Protein AF-0000000073269439 (afdb_homodimer)

Secondary structure (DSSP, 8-state):
-HHHHHHHT----SS---SSS--EEHHHHHHHHHHHHHHHHH-HHHHHHTT-HHHHHHHHHHHHHHHHHTEEETTEEEEEES-HHHHTT--S-GGG--S--PEEEEETTS--HHHHHHHHHHHHHHHHHHTTT-HHHHHHHHHHHHHHHHHHHHS---GGGT-HHHHGGG----SHHHHHHHHHHHHHHH--HHHHHHHHHHHHHTTT---SS-BTTB-HHHHHHHHHHHHHH------B-TTS-B--TT--S-THHHHHHHHHHHHHHHHHB-TTHHHHHHHHHHHHHHHHTTTSS--BTTSSSS--SS-B-TGGGSPSTTS--SHHHHS--S--SS--TTPBP---SSTT------TT-HHHHB--HHHHHHHHHHHHHHHHT-/-HHHHHHHT----SS---SSS--EEHHHHHHHHHHHHHHHHH-HHHHHHTT-HHHHHHHHHHHHHHHHHTEEETTEEEEEES-HHHHTT--S-GGG--S--PEEEEETTS--HHHHHHHHHHHHHHHHHHTTT-HHHHHHHHHHHHHHHHHHHHS---GGGT-HHHHGGG----SHHHHHHHHHHHHHHH--HHHHHHHHHHHHHTTT---SS-BTTB-HHHHHHHHHHHHHH------B-TTS-B--TT--S-THHHHHHHHHHHHHHHHHB-TTHHHHHHHHHHHHHHHHTTTSS--BTTSSSS--SS-B-HHHHSPSTTS--SHHHHS--S--SS--TTPBP---SSTT------TT-HHHHB--HHHHHHHHHHHHHHHHT-

Sequence (772 aa):
MLFHAAVAIAPWRHDQYDAGDFLKVNLPMGISVSFLAWSVLEFPTAFQLTASTNPALDNLRLAATYLMDCHVGERQYVGQIGDPAADHQFWGRPEEQNVSRPAYVWLDSMPASDLLGAVSAALASSHLLFKESDAEFATALLSHARELYAWAKADTGLCGASFPAATKVYASSRYLDKLMYAAAWLFGATGEAAYAADAHAFWNASGGYGDVFPSWDSTHVPAVNLLLQLASQVSVKLTRTPLGLVYPTWSTWGILSYSTNAAFMMALRASYSANDRESVLAFVRNQLNYALGSTGRSFVVGLGVDPPRQPHHAAASCPDLPAECGWAHFSAAGANPQVLTGALVGGPPSGDGSYVDLRSDYKTNEVAITYNAGFAGALAGAITLAMLFHAAVAIAPWRHDQYDAGDFLKVNLPMGISVSFLAWSVLEFPTAFQLTASTNPALDNLRLAATYLMDCHVGERQYVGQIGDPAADHQFWGRPEEQNVSRPAYVWLDSMPASDLLGAVSAALASSHLLFKESDAEFATALLSHARELYAWAKADTGLCGASFPAATKVYASSRYLDKLMYAAAWLFGATGEAAYAADAHAFWNASGGYGDVFPSWDSTHVPAVNLLLQLASQVSVKLTRTPLGLVYPTWSTWGILSYSTNAAFMMALRASYSANDRESVLAFVRNQLNYALGSTGRSFVVGLGVDPPRQPHHAAASCPDLPAECGWAHFSAAGANPQVLTGALVGGPPSGDGSYVDLRSDYKTNEVAITYNAGFAGALAGAITLA

Nearest PDB structures (foldseek):
  8ihx-assembly1_A  TM=5.773E-01  e=1.923E-29  Eisenia fetida
  8ihw-assembly1_A  TM=5.763E-01  e=3.276E-29  Eisenia fetida
  8ihy-assembly1_A  TM=5.773E-01  e=6.150E-29  Eisenia fetida
  1ks8-assembly1_A  TM=5.744E-01  e=7.633E-28  Nasutitermes takasagoensis
  3wc3-assembly1_A  TM=5.528E-01  e=6.928E-28  Eisenia fetida

Radius of gyration: 30.6 Å; Cα contacts (8 Å, |Δi|>4): 1660; chains: 2; bounding box: 52×101×68 Å

Structure (mmCIF, N/CA/C/O backbone):
data_AF-0000000073269439-model_v1
#
loop_
_entity.id
_entity.type
_entity.pdbx_description
1 polymer Endoglucanase
#
loop_
_atom_site.group_PDB
_atom_site.id
_atom_site.type_symbol
_atom_site.label_atom_id
_atom_site.label_alt_id
_atom_site.label_comp_id
_atom_site.label_asym_id
_atom_site.label_entity_id
_atom_site.label_seq_id
_atom_site.pdbx_PDB_ins_code
_atom_site.Cartn_x
_atom_site.Cartn_y
_atom_site.Cartn_z
_atom_site.occupancy
_atom_site.B_iso_or_equiv
_atom_site.auth_seq_id
_atom_site.auth_comp_id
_atom_site.auth_asym_id
_atom_site.auth_atom_id
_atom_site.pdbx_PDB_model_num
ATOM 1 N N . MET A 1 1 ? 8.352 10.289 29.031 1 44.5 1 MET A N 1
ATOM 2 C CA . MET A 1 1 ? 8.562 11.539 28.312 1 44.5 1 MET A CA 1
ATOM 3 C C . MET A 1 1 ? 7.645 11.633 27.094 1 44.5 1 MET A C 1
ATOM 5 O O . MET A 1 1 ? 6.98 12.648 26.891 1 44.5 1 MET A O 1
ATOM 9 N N . LEU A 1 2 ? 7.539 10.516 26.406 1 44.38 2 LEU A N 1
ATOM 10 C CA . LEU A 1 2 ? 6.625 10.531 25.266 1 44.38 2 LEU A CA 1
ATOM 11 C C . LEU A 1 2 ? 5.191 10.773 25.719 1 44.38 2 LEU A C 1
ATOM 13 O O . LEU A 1 2 ? 4.457 11.547 25.094 1 44.38 2 LEU A O 1
ATOM 17 N N . PHE A 1 3 ? 4.957 10.18 26.812 1 43.38 3 PHE A N 1
ATOM 18 C CA . PHE A 1 3 ? 3.6 10.289 27.328 1 43.38 3 PHE A CA 1
ATOM 19 C C . PHE A 1 3 ? 3.324 11.703 27.828 1 43.38 3 PHE A C 1
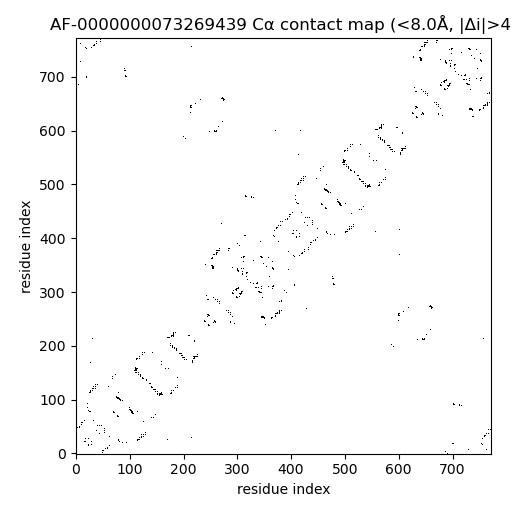ATOM 21 O O . PHE A 1 3 ? 2.266 12.273 27.547 1 43.38 3 PHE A O 1
ATOM 28 N N . HIS A 1 4 ? 4.191 12.305 28.5 1 44.84 4 HIS A N 1
ATOM 29 C CA . HIS A 1 4 ? 4.008 13.656 29.016 1 44.84 4 HIS A CA 1
ATOM 30 C C . HIS A 1 4 ? 3.883 14.672 27.891 1 44.84 4 HIS A C 1
ATOM 32 O O . HIS A 1 4 ? 3.078 15.602 27.984 1 44.84 4 HIS A O 1
ATOM 38 N N . ALA A 1 5 ? 4.582 14.438 26.875 1 45.59 5 ALA A N 1
ATOM 39 C CA . ALA A 1 5 ? 4.508 15.336 25.734 1 45.59 5 ALA A CA 1
ATOM 40 C C . ALA A 1 5 ? 3.158 15.234 25.031 1 45.59 5 ALA A C 1
ATOM 42 O O . ALA A 1 5 ? 2.592 16.234 24.609 1 45.59 5 ALA A O 1
ATOM 43 N N . ALA A 1 6 ? 2.744 14.008 24.969 1 46.25 6 ALA A N 1
ATOM 44 C CA . ALA A 1 6 ? 1.466 13.781 24.297 1 46.25 6 ALA A CA 1
ATOM 45 C C . ALA A 1 6 ? 0.323 14.453 25.047 1 46.25 6 ALA A C 1
ATOM 47 O O . ALA A 1 6 ? -0.62 14.961 24.438 1 46.25 6 ALA A O 1
ATOM 48 N N . VAL A 1 7 ? 0.451 14.539 26.312 1 39.41 7 VAL A N 1
ATOM 49 C CA . VAL A 1 7 ? -0.586 15.117 27.156 1 39.41 7 VAL A CA 1
ATOM 50 C C . VAL A 1 7 ? -0.636 16.641 26.953 1 39.41 7 VAL A C 1
ATOM 52 O O . VAL A 1 7 ? -1.709 17.234 27 1 39.41 7 VAL A O 1
ATOM 55 N N . ALA A 1 8 ? 0.422 17.156 26.641 1 43.03 8 ALA A N 1
ATOM 56 C CA . ALA A 1 8 ? 0.528 18.609 26.547 1 43.03 8 ALA A CA 1
ATOM 57 C C . ALA A 1 8 ? 0.096 19.109 25.172 1 43.03 8 ALA A C 1
ATOM 59 O O . ALA A 1 8 ? -0.07 20.312 24.969 1 43.03 8 ALA A O 1
ATOM 60 N N . ILE A 1 9 ? -0.005 18.203 24.234 1 45.28 9 ILE A N 1
ATOM 61 C CA . ILE A 1 9 ? -0.19 18.594 22.844 1 45.28 9 ILE A CA 1
ATOM 62 C C . ILE A 1 9 ? -1.552 19.25 22.672 1 45.28 9 ILE A C 1
ATOM 64 O O . ILE A 1 9 ? -1.754 20.031 21.734 1 45.28 9 ILE A O 1
ATOM 68 N N . ALA A 1 10 ? -2.631 18.812 23.281 1 43.56 10 ALA A N 1
ATOM 69 C CA . ALA A 1 10 ? -3.936 19.172 22.719 1 43.56 10 ALA A CA 1
ATOM 70 C C . ALA A 1 10 ? -4.188 20.672 22.844 1 43.56 10 ALA A C 1
ATOM 72 O O . ALA A 1 10 ? -5.246 21.172 22.453 1 43.56 10 ALA A O 1
ATOM 73 N N . PRO A 1 11 ? -3.611 21.438 23.781 1 41.06 11 PRO A N 1
ATOM 74 C CA . PRO A 1 11 ? -4.414 22.656 23.859 1 41.06 11 PRO A CA 1
ATOM 75 C C . PRO A 1 11 ? -4.145 23.625 22.719 1 41.06 11 PRO A C 1
ATOM 77 O O . PRO A 1 11 ? -3.17 24.375 22.766 1 41.06 11 PRO A O 1
ATOM 80 N N . TRP A 1 12 ? -4.25 23.172 21.422 1 46.75 12 TRP A N 1
ATOM 81 C CA . TRP A 1 12 ? -4.406 24.266 20.484 1 46.75 12 TRP A CA 1
ATOM 82 C C . TRP A 1 12 ? -5.348 25.328 21.031 1 46.75 12 TRP A C 1
ATOM 84 O O . TRP A 1 12 ? -6.562 25.125 21.094 1 46.75 12 TRP A O 1
ATOM 94 N N . ARG A 1 13 ? -5.016 25.891 22.156 1 42.78 13 ARG A N 1
ATOM 95 C CA . ARG A 1 13 ? -5.906 26.828 22.812 1 42.78 13 ARG A CA 1
ATOM 96 C C . ARG A 1 13 ? -6.496 27.828 21.812 1 42.78 13 ARG A C 1
ATOM 98 O O . ARG A 1 13 ? -6.039 27.906 20.672 1 42.78 13 ARG A O 1
ATOM 105 N N . HIS A 1 14 ? -7.348 28.75 22.375 1 43.06 14 HIS A N 1
ATOM 106 C CA . HIS A 1 14 ? -8.43 29.578 21.844 1 43.06 14 HIS A CA 1
ATOM 107 C C . HIS A 1 14 ? -7.977 30.375 20.625 1 43.06 14 HIS A C 1
ATOM 109 O O . HIS A 1 14 ? -8.742 30.547 19.672 1 43.06 14 HIS A O 1
ATOM 115 N N . ASP A 1 15 ? -7.043 31.266 20.688 1 46.16 15 ASP A N 1
ATOM 116 C CA . ASP A 1 15 ? -7.004 32.188 19.547 1 46.16 15 ASP A CA 1
ATOM 117 C C . ASP A 1 15 ? -6.273 31.547 18.375 1 46.16 15 ASP A C 1
ATOM 119 O O . ASP A 1 15 ? -5.09 31.203 18.469 1 46.16 15 ASP A O 1
ATOM 123 N N . GLN A 1 16 ? -6.945 30.562 17.625 1 48.19 16 GLN A N 1
ATOM 124 C CA . GLN A 1 16 ? -6.582 29.781 16.453 1 48.19 16 GLN A CA 1
ATOM 125 C C . GLN A 1 16 ? -5.582 30.531 15.57 1 48.19 16 GLN A C 1
ATOM 127 O O . GLN A 1 16 ? -5.805 30.703 14.375 1 48.19 16 GLN A O 1
ATOM 132 N N . TYR A 1 17 ? -4.711 31.203 16.188 1 50.16 17 TYR A N 1
ATOM 133 C CA . TYR A 1 17 ? -3.691 31.844 15.359 1 50.16 17 TYR A CA 1
ATOM 134 C C . TYR A 1 17 ? -2.588 30.859 14.992 1 50.16 17 TYR A C 1
ATOM 136 O O . TYR A 1 17 ? -2.355 29.875 15.711 1 50.16 17 TYR A O 1
ATOM 144 N N . ASP A 1 18 ? -2.154 30.766 13.703 1 50.06 18 ASP A N 1
ATOM 145 C CA . ASP A 1 18 ? -1.239 29.875 13.008 1 50.06 18 ASP A CA 1
ATOM 146 C C . ASP A 1 18 ? 0.07 29.719 13.773 1 50.06 18 ASP A C 1
ATOM 148 O O . ASP A 1 18 ? 0.629 28.625 13.844 1 50.06 18 ASP A O 1
ATOM 152 N N . ALA A 1 19 ? 0.72 30.844 14.148 1 57.44 19 ALA A N 1
ATOM 153 C CA . ALA A 1 19 ? 2.096 30.875 14.633 1 57.44 19 ALA A CA 1
ATOM 154 C C . ALA A 1 19 ? 2.299 32.031 15.609 1 57.44 19 ALA A C 1
ATOM 156 O O . ALA A 1 19 ? 1.436 32.312 16.453 1 57.44 19 ALA A O 1
ATOM 157 N N . GLY A 1 20 ? 3.443 32.562 15.539 1 59.78 20 GLY A N 1
ATOM 158 C CA . GLY A 1 20 ? 3.885 33.719 16.312 1 59.78 20 GLY A CA 1
ATOM 159 C C . GLY A 1 20 ? 3.135 34.969 15.969 1 59.78 20 GLY A C 1
ATOM 160 O O . GLY A 1 20 ? 3.285 36 16.656 1 59.78 20 GLY A O 1
ATOM 161 N N . ASP A 1 21 ? 2.178 34.875 14.883 1 70.56 21 ASP A N 1
ATOM 162 C CA . ASP A 1 21 ? 1.457 36.062 14.438 1 70.56 21 ASP A CA 1
ATOM 163 C C . ASP A 1 21 ? -0.054 35.875 14.531 1 70.56 21 ASP A C 1
ATOM 165 O O . ASP A 1 21 ? -0.522 34.969 15.258 1 70.56 21 ASP A O 1
ATOM 169 N N . PHE A 1 22 ? -0.827 36.844 13.898 1 78.56 22 PHE A N 1
ATOM 170 C CA . PHE A 1 22 ? -2.273 36.875 14.086 1 78.56 22 PHE A CA 1
ATOM 171 C C . PHE A 1 22 ? -2.996 36.5 12.797 1 78.56 22 PHE A C 1
ATOM 173 O O . PHE A 1 22 ? -4.203 36.719 12.672 1 78.56 22 PHE A O 1
ATOM 180 N N . LEU A 1 23 ? -2.219 36 11.867 1 84.38 23 LEU A N 1
ATOM 181 C CA . LEU A 1 23 ? -2.811 35.625 10.586 1 84.38 23 LEU A CA 1
ATOM 182 C C . LEU A 1 23 ? -3.629 34.344 10.719 1 84.38 23 LEU A C 1
ATOM 184 O O . LEU A 1 23 ? -3.277 33.438 11.492 1 84.38 23 LEU A O 1
ATOM 188 N N . LYS A 1 24 ? -4.773 34.344 10.047 1 88.06 24 LYS A N 1
ATOM 189 C CA . LYS A 1 24 ? -5.496 33.094 9.82 1 88.06 24 LYS A CA 1
ATOM 190 C C . LYS A 1 24 ? -5.344 32.625 8.375 1 88.06 24 LYS A C 1
ATOM 192 O O . LYS A 1 24 ? -5.98 33.156 7.469 1 88.06 24 LYS A O 1
ATOM 197 N N . VAL A 1 25 ? -4.504 31.672 8.203 1 92.88 25 VAL A N 1
ATOM 198 C CA . VAL A 1 25 ? -4.211 31.141 6.871 1 92.88 25 VAL A CA 1
ATOM 199 C C . VAL A 1 25 ? -4.762 29.719 6.734 1 92.88 25 VAL A C 1
ATOM 201 O O . VAL A 1 25 ? -4.254 28.797 7.363 1 92.88 25 VAL A O 1
ATOM 204 N N . ASN A 1 26 ? -5.715 29.594 5.832 1 94.88 26 ASN A N 1
ATOM 205 C CA . ASN A 1 26 ? -6.523 28.391 5.871 1 94.88 26 ASN A CA 1
ATOM 206 C C . ASN A 1 26 ? -5.816 27.219 5.195 1 94.88 26 ASN A C 1
ATOM 208 O O . ASN A 1 26 ? -6.16 26.047 5.434 1 94.88 26 ASN A O 1
ATOM 212 N N . LEU A 1 27 ? -4.848 27.438 4.277 1 95.62 27 LEU A N 1
ATOM 213 C CA . LEU A 1 27 ? -4.129 26.328 3.643 1 95.62 27 LEU A CA 1
ATOM 214 C C . LEU A 1 27 ? -3.361 25.516 4.68 1 95.62 27 LEU A C 1
ATOM 216 O O . LEU A 1 27 ? -3.65 24.328 4.883 1 95.62 27 LEU A O 1
ATOM 220 N N . PRO A 1 28 ? -2.428 26.078 5.391 1 92.88 28 PRO A N 1
ATOM 221 C CA . PRO A 1 28 ? -1.743 25.297 6.414 1 92.88 28 PRO A CA 1
ATOM 222 C C . PRO A 1 28 ? -2.68 24.844 7.531 1 92.88 28 PRO A C 1
ATOM 224 O O . PRO A 1 28 ? -2.484 23.766 8.109 1 92.88 28 PRO A O 1
ATOM 227 N N . MET A 1 29 ? -3.701 25.641 7.859 1 90.56 29 MET A N 1
ATOM 228 C CA . MET A 1 29 ? -4.664 25.234 8.875 1 90.56 29 MET A CA 1
ATOM 229 C C . MET A 1 29 ? -5.395 23.953 8.453 1 90.56 29 MET A C 1
ATOM 231 O O . MET A 1 29 ? -5.586 23.047 9.266 1 90.56 29 MET A O 1
ATOM 235 N N . GLY A 1 30 ? -5.828 23.969 7.199 1 94.69 30 GLY A N 1
ATOM 236 C CA . GLY A 1 30 ? -6.496 22.781 6.695 1 94.69 30 GLY A CA 1
ATOM 237 C C . GLY A 1 30 ? -5.668 21.516 6.844 1 94.69 30 GLY A C 1
ATOM 238 O O . GLY A 1 30 ? -6.168 20.5 7.309 1 94.69 30 GLY A O 1
ATOM 239 N N . ILE A 1 31 ? -4.398 21.578 6.453 1 93.38 31 ILE A N 1
ATOM 240 C CA . ILE A 1 31 ? -3.512 20.422 6.539 1 93.38 31 ILE A CA 1
ATOM 241 C C . ILE A 1 31 ? -3.32 20.016 8 1 93.38 31 ILE A C 1
ATOM 243 O O . ILE A 1 31 ? -3.385 18.844 8.344 1 93.38 31 ILE A O 1
ATOM 247 N N . SER A 1 32 ? -3.158 20.969 8.898 1 90.25 32 SER A N 1
ATOM 248 C CA . SER A 1 32 ? -2.947 20.703 10.312 1 90.25 32 SER A CA 1
ATOM 249 C C . SER A 1 32 ? -4.172 20.047 10.945 1 90.25 32 SER A C 1
ATOM 251 O O . SER A 1 32 ? -4.043 19.109 11.734 1 90.25 32 SER A O 1
ATOM 253 N N . VAL A 1 33 ? -5.309 20.609 10.586 1 91.69 33 VAL A N 1
ATOM 254 C CA . VAL A 1 33 ? -6.555 20.047 11.094 1 91.69 33 VAL A CA 1
ATOM 255 C C . VAL A 1 33 ? -6.684 18.594 10.633 1 91.69 33 VAL A C 1
ATOM 257 O O . VAL A 1 33 ? -7.066 17.719 11.422 1 91.69 33 VAL A O 1
ATOM 260 N N . SER A 1 34 ? -6.375 18.328 9.398 1 95.19 34 SER A N 1
ATOM 261 C CA . SER A 1 34 ? -6.469 16.969 8.883 1 95.19 34 SER A CA 1
ATOM 262 C C . SER A 1 34 ? -5.488 16.031 9.586 1 95.19 34 SER A C 1
ATOM 264 O O . SER A 1 34 ? -5.797 14.867 9.836 1 95.19 34 SER A O 1
ATOM 266 N N . PHE A 1 35 ? -4.273 16.453 9.875 1 91.75 35 PHE A N 1
ATOM 267 C CA . PHE A 1 35 ? -3.293 15.641 10.586 1 91.75 35 PHE A CA 1
ATOM 268 C C . PHE A 1 35 ? -3.775 15.312 11.992 1 91.75 35 PHE A C 1
ATOM 270 O O . PHE A 1 35 ? -3.656 14.172 12.445 1 91.75 35 PHE A O 1
ATOM 277 N N . LEU A 1 36 ? -4.332 16.328 12.656 1 88.88 36 LEU A N 1
ATOM 278 C CA . LEU A 1 36 ? -4.836 16.094 14.008 1 88.88 36 LEU A CA 1
ATOM 279 C C . LEU A 1 36 ? -6.012 15.125 13.984 1 88.88 36 LEU A C 1
ATOM 281 O O . LEU A 1 36 ? -6.078 14.195 14.797 1 88.88 36 LEU A O 1
ATOM 285 N N . ALA A 1 37 ? -6.91 15.375 13.078 1 93.12 37 ALA A N 1
ATOM 286 C CA . ALA A 1 37 ? -8.047 14.461 12.945 1 93.12 37 ALA A CA 1
ATOM 287 C C . ALA A 1 37 ? -7.574 13.031 12.672 1 93.12 37 ALA A C 1
ATOM 289 O O . ALA A 1 37 ? -8.07 12.086 13.281 1 93.12 37 ALA A O 1
ATOM 290 N N . TRP A 1 38 ? -6.617 12.938 11.75 1 91.88 38 TRP A N 1
ATOM 291 C CA . TRP A 1 38 ? -6.07 11.625 11.391 1 91.88 38 TRP A CA 1
ATOM 292 C C . TRP A 1 38 ? -5.457 10.945 12.609 1 91.88 38 TRP A C 1
ATOM 294 O O . TRP A 1 38 ? -5.641 9.742 12.82 1 91.88 38 TRP A O 1
ATOM 304 N N . SER A 1 39 ? -4.785 11.672 13.43 1 88.81 39 SER A N 1
ATOM 305 C CA . SER A 1 39 ? -4.148 11.133 14.633 1 88.81 39 SER A CA 1
ATOM 306 C C . SER A 1 39 ? -5.18 10.586 15.609 1 88.81 39 SER A C 1
ATOM 308 O O . SER A 1 39 ? -4.988 9.508 16.188 1 88.81 39 SER A O 1
ATOM 310 N N . VAL A 1 40 ? -6.234 11.328 15.789 1 88.44 40 VAL A N 1
ATOM 311 C CA . VAL A 1 40 ? -7.273 10.914 16.719 1 88.44 40 VAL A CA 1
ATOM 312 C C . VAL A 1 40 ? -7.98 9.664 16.188 1 88.44 40 VAL A C 1
ATOM 314 O O . VAL A 1 40 ? -8.305 8.758 16.938 1 88.44 40 VAL A O 1
ATOM 317 N N . LEU A 1 41 ? -8.18 9.656 14.891 1 88.44 41 LEU A N 1
ATOM 318 C CA . LEU A 1 41 ? -8.844 8.523 14.258 1 88.44 41 LEU A CA 1
ATOM 319 C C . LEU A 1 41 ? -7.996 7.262 14.383 1 88.44 41 LEU A C 1
ATOM 321 O O . LEU A 1 41 ? -8.516 6.18 14.664 1 88.44 41 LEU A O 1
ATOM 325 N N . GLU A 1 42 ? -6.699 7.336 14.164 1 83.31 42 GLU A N 1
ATOM 326 C CA . GLU A 1 42 ? -5.832 6.172 14.016 1 83.31 42 GLU A CA 1
ATOM 327 C C . GLU A 1 42 ? -5.289 5.715 15.359 1 83.31 42 GLU A C 1
ATOM 329 O O . GLU A 1 42 ? -5.043 4.523 15.57 1 83.31 42 GLU A O 1
ATOM 334 N N . PHE A 1 43 ? -5.113 6.645 16.297 1 83.38 43 PHE A N 1
ATOM 335 C CA . PHE A 1 43 ? -4.484 6.32 17.578 1 83.38 43 PHE A CA 1
ATOM 336 C C . PHE A 1 43 ? -5.348 6.781 18.734 1 83.38 43 PHE A C 1
ATOM 338 O O . PHE A 1 43 ? -4.863 7.465 19.641 1 83.38 43 PHE A O 1
ATOM 345 N N . PRO A 1 44 ? -6.617 6.336 18.828 1 82.56 44 PRO A N 1
ATOM 346 C CA . PRO A 1 44 ? -7.523 6.801 19.875 1 82.56 44 PRO A CA 1
ATOM 347 C C . PRO A 1 44 ? -7.051 6.414 21.266 1 82.56 44 PRO A C 1
ATOM 349 O O . PRO A 1 44 ? -7.289 7.148 22.234 1 82.56 44 PRO A O 1
ATOM 352 N N . THR A 1 45 ? -6.367 5.324 21.391 1 78.75 45 THR A N 1
ATOM 353 C CA . THR A 1 45 ? -5.914 4.844 22.688 1 78.75 45 THR A CA 1
ATOM 354 C C . THR A 1 45 ? -4.938 5.832 23.312 1 78.75 45 THR A C 1
ATOM 356 O O . THR A 1 45 ? -4.984 6.078 24.531 1 78.75 45 THR A O 1
ATOM 359 N N . ALA A 1 46 ? -4.059 6.375 22.5 1 78.94 46 ALA A N 1
ATOM 360 C CA . ALA A 1 46 ? -3.09 7.348 23 1 78.94 46 ALA A CA 1
ATOM 361 C C . ALA A 1 46 ? -3.791 8.586 23.547 1 78.94 46 ALA A C 1
ATOM 363 O O . ALA A 1 46 ? -3.402 9.117 24.594 1 78.94 46 ALA A O 1
ATOM 364 N N . PHE A 1 47 ? -4.82 9.094 22.906 1 81.81 47 PHE A N 1
ATOM 365 C CA . PHE A 1 47 ? -5.555 10.281 23.328 1 81.81 47 PHE A CA 1
ATOM 366 C C . PHE A 1 47 ? -6.359 9.992 24.594 1 81.81 47 PHE A C 1
ATOM 368 O O . PHE A 1 47 ? -6.488 10.852 25.469 1 81.81 47 PHE A O 1
ATOM 375 N N . GLN A 1 48 ? -6.801 8.758 24.734 1 81 48 GLN A N 1
ATOM 376 C CA . GLN A 1 48 ? -7.52 8.352 25.938 1 81 48 GLN A CA 1
ATOM 377 C C . GLN A 1 48 ? -6.582 8.273 27.125 1 81 48 GLN A C 1
ATOM 379 O O . GLN A 1 48 ? -6.895 8.789 28.203 1 81 48 GLN A O 1
ATOM 384 N N . LEU A 1 49 ? -5.477 7.629 26.891 1 74.12 49 LEU A N 1
ATOM 385 C CA . LEU A 1 49 ? -4.508 7.422 27.969 1 74.12 49 LEU A CA 1
ATOM 386 C C . LEU A 1 49 ? -3.998 8.75 28.5 1 74.12 49 LEU A C 1
ATOM 388 O O . LEU A 1 49 ? -3.662 8.859 29.688 1 74.12 49 LEU A O 1
ATOM 392 N N . THR A 1 50 ? -4.023 9.828 27.672 1 77.06 50 THR A N 1
ATOM 393 C CA . THR A 1 50 ? -3.488 11.125 28.062 1 77.06 50 THR A CA 1
ATOM 394 C C . THR A 1 50 ? -4.617 12.109 28.359 1 77.06 50 THR A C 1
ATOM 396 O O . THR A 1 50 ? -4.383 13.312 28.516 1 77.06 50 THR A O 1
ATOM 399 N N . ALA A 1 51 ? -5.828 11.664 28.391 1 80.38 51 ALA A N 1
ATOM 400 C CA . ALA A 1 51 ? -7.012 12.477 28.656 1 80.38 51 ALA A CA 1
ATOM 401 C C . ALA A 1 51 ? -7.098 13.648 27.688 1 80.38 51 ALA A C 1
ATOM 403 O O . ALA A 1 51 ? -7.484 14.758 28.078 1 80.38 51 ALA A O 1
ATOM 404 N N . SER A 1 52 ? -6.656 13.312 26.406 1 82.56 52 SER A N 1
ATOM 405 C CA . SER A 1 52 ? -6.582 14.398 25.422 1 82.56 52 SER A CA 1
ATOM 406 C C . SER A 1 52 ? -7.652 14.242 24.359 1 82.56 52 SER A C 1
ATOM 408 O O . SER A 1 52 ? -7.703 15.031 23.406 1 82.56 52 SER A O 1
ATOM 410 N N . THR A 1 53 ? -8.516 13.234 24.547 1 85.94 53 THR A N 1
ATOM 411 C CA . THR A 1 53 ? -9.531 13.008 23.531 1 85.94 53 THR A CA 1
ATOM 412 C C . THR A 1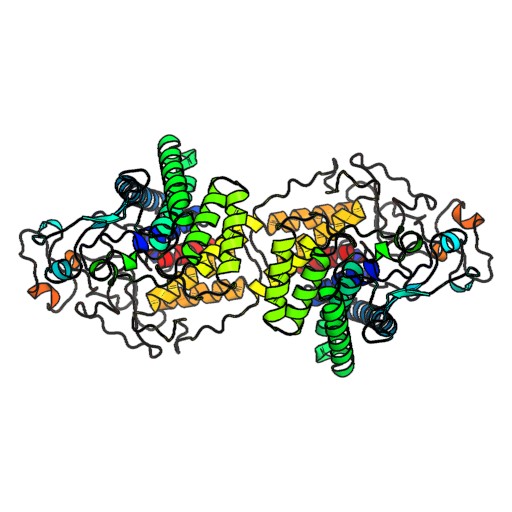 53 ? -10.453 14.219 23.406 1 85.94 53 THR A C 1
ATOM 414 O O . THR A 1 53 ? -10.602 14.766 22.312 1 85.94 53 THR A O 1
ATOM 417 N N . ASN A 1 54 ? -11.016 14.719 24.547 1 85.94 54 ASN A N 1
ATOM 418 C CA . ASN A 1 54 ? -11.992 15.805 24.5 1 85.94 54 ASN A CA 1
ATOM 419 C C . ASN A 1 54 ? -11.344 17.125 24.078 1 85.94 54 ASN A C 1
ATOM 421 O O . ASN A 1 54 ? -11.867 17.844 23.219 1 85.94 54 ASN A O 1
ATOM 425 N N . PRO A 1 55 ? -10.172 17.453 24.594 1 83.19 55 PRO A N 1
ATOM 426 C CA . PRO A 1 55 ? -9.492 18.656 24.109 1 83.19 55 PRO A CA 1
ATOM 427 C C . PRO A 1 55 ? -9.227 18.625 22.609 1 83.19 55 PRO A C 1
ATOM 429 O O . PRO A 1 55 ? -9.383 19.641 21.938 1 83.19 55 PRO A O 1
ATOM 432 N N . ALA A 1 56 ? -8.828 17.484 22.078 1 85.94 56 ALA A N 1
ATOM 433 C CA . ALA A 1 56 ? -8.555 17.359 20.656 1 85.94 56 ALA A CA 1
ATOM 434 C C . ALA A 1 56 ? -9.836 17.547 19.844 1 85.94 56 ALA A C 1
ATOM 436 O O . ALA A 1 56 ? -9.836 18.266 18.828 1 85.94 56 ALA A O 1
ATOM 437 N N . LEU A 1 57 ? -10.914 16.969 20.297 1 90.44 57 LEU A N 1
ATOM 438 C CA . LEU A 1 57 ? -12.188 17.047 19.578 1 90.44 57 LEU A CA 1
ATOM 439 C C . LEU A 1 57 ? -12.734 18.469 19.625 1 90.44 57 LEU A C 1
ATOM 441 O O . LEU A 1 57 ? -13.312 18.953 18.656 1 90.44 57 LEU A O 1
ATOM 445 N N . ASP A 1 58 ? -12.578 19.109 20.75 1 87.88 58 ASP A N 1
ATOM 446 C CA . ASP A 1 58 ? -13.016 20.5 20.891 1 87.88 58 ASP A CA 1
ATOM 447 C C . ASP A 1 58 ? -12.258 21.406 19.922 1 87.88 58 ASP A C 1
ATOM 449 O O . ASP A 1 58 ? -12.852 22.266 19.281 1 87.88 58 ASP A O 1
ATOM 453 N N . ASN A 1 59 ? -10.953 21.188 19.875 1 86.69 59 ASN A N 1
ATOM 454 C CA . ASN A 1 59 ? -10.125 21.969 18.969 1 86.69 59 ASN A CA 1
ATOM 455 C C . ASN A 1 59 ? -10.508 21.734 17.516 1 86.69 59 ASN A C 1
ATOM 457 O O . ASN A 1 59 ? -10.578 22.672 16.719 1 86.69 59 ASN A O 1
ATOM 461 N N . LEU A 1 60 ? -10.727 20.5 17.203 1 91.06 60 LEU A N 1
ATOM 462 C CA . LEU A 1 60 ? -11.094 20.141 15.844 1 91.06 60 LEU A CA 1
ATOM 463 C C . LEU A 1 60 ? -12.453 20.719 15.477 1 91.06 60 LEU A C 1
ATOM 465 O O . LEU A 1 60 ? -12.648 21.203 14.359 1 91.06 60 LEU A O 1
ATOM 469 N N . ARG A 1 61 ? -13.406 20.703 16.422 1 92.88 61 ARG A N 1
ATOM 470 C CA . ARG A 1 61 ? -14.719 21.266 16.172 1 92.88 61 ARG A CA 1
ATOM 471 C C . ARG A 1 61 ? -14.625 22.766 15.906 1 92.88 61 ARG A C 1
ATOM 473 O O . ARG A 1 61 ? -15.242 23.281 14.969 1 92.88 61 ARG A O 1
ATOM 480 N N . LEU A 1 62 ? -13.852 23.422 16.703 1 89.5 62 LEU A N 1
ATOM 481 C CA . LEU A 1 62 ? -13.68 24.859 16.547 1 89.5 62 LEU A CA 1
ATOM 482 C C . LEU A 1 62 ? -13.055 25.203 15.195 1 89.5 62 LEU A C 1
ATOM 484 O O . LEU A 1 62 ? -13.547 26.078 14.484 1 89.5 62 LEU A O 1
ATOM 488 N N . ALA A 1 63 ? -11.961 24.531 14.883 1 91.88 63 ALA A N 1
ATOM 489 C CA . ALA A 1 63 ? -11.25 24.797 13.633 1 91.88 63 ALA A CA 1
ATOM 490 C C . ALA A 1 63 ? -12.117 24.469 12.422 1 91.88 63 ALA A C 1
ATOM 492 O O . ALA A 1 63 ? -12.164 25.219 11.453 1 91.88 63 ALA A O 1
ATOM 493 N N . ALA A 1 64 ? -12.773 23.312 12.469 1 94.94 64 ALA A N 1
ATOM 494 C CA . ALA A 1 64 ? -13.617 22.891 11.352 1 94.94 64 ALA A CA 1
ATOM 495 C C . ALA A 1 64 ? -14.797 23.828 11.164 1 94.94 64 ALA A C 1
ATOM 497 O O . ALA A 1 64 ? -15.203 24.125 10.039 1 94.94 64 ALA A O 1
ATOM 498 N N . THR A 1 65 ? -15.391 24.297 12.297 1 95.06 65 THR A N 1
ATOM 499 C CA . THR A 1 65 ? -16.469 25.266 12.219 1 95.06 65 THR A CA 1
ATOM 500 C C . THR A 1 65 ? -16 26.547 11.539 1 95.06 65 THR A C 1
ATOM 502 O O . THR A 1 65 ? -16.688 27.078 10.656 1 95.06 65 THR A O 1
ATOM 505 N N . TYR A 1 66 ? -14.852 27 11.93 1 93.19 66 TYR A N 1
ATOM 506 C CA . TYR A 1 66 ? -14.289 28.188 11.312 1 93.19 66 TYR A CA 1
ATOM 507 C C . TYR A 1 66 ? -14.094 28 9.812 1 93.19 66 TYR A C 1
ATOM 509 O O . TYR A 1 66 ? -14.461 28.859 9.016 1 93.19 66 TYR A O 1
ATOM 517 N N . LEU A 1 67 ? -13.523 26.875 9.422 1 96.56 67 LEU A N 1
ATOM 518 C CA . LEU A 1 67 ? -13.273 26.594 8.008 1 96.56 67 LEU A CA 1
ATOM 519 C C . LEU A 1 67 ? -14.586 26.531 7.227 1 96.56 67 LEU A C 1
ATOM 521 O O . LEU A 1 67 ? -14.641 26.969 6.074 1 96.56 67 LEU A O 1
ATOM 525 N N . MET A 1 68 ? -15.641 26 7.816 1 97.25 68 MET A N 1
ATOM 526 C CA . MET A 1 68 ? -16.953 25.969 7.18 1 97.25 68 MET A CA 1
ATOM 527 C C . MET A 1 68 ? -17.516 27.375 7.051 1 97.25 68 MET A C 1
ATOM 529 O O . MET A 1 68 ? -18.094 27.734 6.016 1 97.25 68 MET A O 1
ATOM 533 N N . ASP A 1 69 ? -17.328 28.156 8.125 1 95.81 69 ASP A N 1
ATOM 534 C CA . ASP A 1 69 ? -17.844 29.531 8.117 1 95.81 69 ASP A CA 1
ATOM 535 C C . ASP A 1 69 ? -17.203 30.359 7.012 1 95.81 69 ASP A C 1
ATOM 537 O O . ASP A 1 69 ? -17.797 31.297 6.504 1 95.81 69 ASP A O 1
ATOM 541 N N . CYS A 1 70 ? -16.016 29.969 6.621 1 97.19 70 CYS A N 1
ATOM 542 C CA . CYS A 1 70 ? -15.289 30.672 5.578 1 97.19 70 CYS A CA 1
ATOM 543 C C . CYS A 1 70 ? -15.836 30.328 4.199 1 97.19 70 CYS A C 1
ATOM 545 O O . CYS A 1 70 ? -15.539 31.016 3.217 1 97.19 70 CYS A O 1
ATOM 547 N N . HIS A 1 71 ? -16.562 29.219 4.047 1 98.12 71 HIS A N 1
ATOM 548 C CA . HIS A 1 71 ? -17.234 28.844 2.809 1 98.12 71 HIS A CA 1
ATOM 549 C C . HIS A 1 71 ? -18.562 29.562 2.66 1 98.12 71 HIS A C 1
ATOM 551 O O . HIS A 1 71 ? -19.625 29 2.912 1 98.12 71 HIS A O 1
ATOM 557 N N . VAL A 1 72 ? -18.562 30.797 2.145 1 96.44 72 VAL A N 1
ATOM 558 C CA . VAL A 1 72 ? -19.656 31.734 2.27 1 96.44 72 VAL A CA 1
ATOM 559 C C . VAL A 1 72 ? -20.562 31.641 1.042 1 96.44 72 VAL A C 1
ATOM 561 O O . VAL A 1 72 ? -21.594 32.312 0.971 1 96.44 72 VAL A O 1
ATOM 564 N N . GLY A 1 73 ? -20.234 30.859 0.079 1 94.44 73 GLY A N 1
ATOM 565 C CA . GLY A 1 73 ? -21 30.594 -1.131 1 94.44 73 GLY A CA 1
ATOM 566 C C . GLY A 1 73 ? -20.484 29.375 -1.894 1 94.44 73 GLY A C 1
ATOM 567 O O . GLY A 1 73 ? -19.406 28.844 -1.577 1 94.44 73 GLY A O 1
ATOM 568 N N . GLU A 1 74 ? -21.172 28.984 -2.918 1 92.69 74 GLU A N 1
ATOM 569 C CA . GLU A 1 74 ? -20.797 27.781 -3.67 1 92.69 74 GLU A CA 1
ATOM 570 C C . GLU A 1 74 ? -19.375 27.891 -4.207 1 92.69 74 GLU A C 1
ATOM 572 O O . GLU A 1 74 ? -18.609 26.922 -4.113 1 92.69 74 GLU A O 1
ATOM 577 N N . ARG A 1 75 ? -19.047 28.969 -4.746 1 96.38 75 ARG A N 1
ATOM 578 C CA . ARG A 1 75 ? -17.703 29.219 -5.242 1 96.38 75 ARG A CA 1
ATOM 579 C C . ARG A 1 75 ? -17.141 30.531 -4.707 1 96.38 75 ARG A C 1
ATOM 581 O O . ARG A 1 75 ? -16.672 31.375 -5.473 1 96.38 75 ARG A O 1
ATOM 588 N N . GLN A 1 76 ? -17.266 30.703 -3.43 1 96.94 76 GLN A N 1
ATOM 589 C CA . GLN A 1 76 ? -16.75 31.812 -2.648 1 96.94 76 GLN A CA 1
ATOM 590 C C . GLN A 1 76 ? -16.172 31.344 -1.322 1 96.94 76 GLN A C 1
ATOM 592 O O . GLN A 1 76 ? -16.875 30.766 -0.497 1 96.94 76 GLN A O 1
ATOM 597 N N . TYR A 1 77 ? -14.852 31.578 -1.153 1 98.12 77 TYR A N 1
ATOM 598 C CA . TYR A 1 77 ? -14.18 31.078 0.042 1 98.12 77 TYR A CA 1
ATOM 599 C C . TYR A 1 77 ? -13.203 32.094 0.593 1 98.12 77 TYR A C 1
ATOM 601 O O . TYR A 1 77 ? -12.328 32.594 -0.129 1 98.12 77 TYR A O 1
ATOM 609 N N . VAL A 1 78 ? -13.391 32.406 1.885 1 97.44 78 VAL A N 1
ATOM 610 C CA . VAL A 1 78 ? -12.422 33.25 2.588 1 97.44 78 VAL A CA 1
ATOM 611 C C . VAL A 1 78 ? -11.211 32.406 2.99 1 97.44 78 VAL A C 1
ATOM 613 O O . VAL A 1 78 ? -11.273 31.656 3.967 1 97.44 78 VAL A O 1
ATOM 616 N N . GLY A 1 79 ? -10.102 32.625 2.262 1 96.88 79 GLY A N 1
ATOM 617 C CA . GLY A 1 79 ? -8.969 31.719 2.449 1 96.88 79 GLY A CA 1
ATOM 618 C C . GLY A 1 79 ? -7.949 32.25 3.438 1 96.88 79 GLY A C 1
ATOM 619 O O . GLY A 1 79 ? -7.133 31.484 3.959 1 96.88 79 GLY A O 1
ATOM 620 N N . GLN A 1 80 ? -8.008 33.5 3.689 1 94.06 80 GLN A N 1
ATOM 621 C CA . GLN A 1 80 ? -7.047 34.156 4.586 1 94.06 80 GLN A CA 1
ATOM 622 C C . GLN A 1 80 ? -7.613 35.438 5.188 1 94.06 80 GLN A C 1
ATOM 624 O O . GLN A 1 80 ? -8.312 36.188 4.504 1 94.06 80 GLN A O 1
ATOM 629 N N . ILE A 1 81 ? -7.367 35.594 6.492 1 90.81 81 ILE A N 1
ATOM 630 C CA . ILE A 1 81 ? -7.684 36.844 7.18 1 90.81 81 ILE A CA 1
ATOM 631 C C . ILE A 1 81 ? -6.398 37.469 7.707 1 90.81 81 ILE A C 1
ATOM 633 O O . ILE A 1 81 ? -5.637 36.844 8.438 1 90.81 81 ILE A O 1
ATOM 637 N N . GLY A 1 82 ? -6.188 38.688 7.344 1 89.81 82 GLY A N 1
ATOM 638 C CA . GLY A 1 82 ? -5 39.438 7.742 1 89.81 82 GLY A CA 1
ATOM 639 C C . GLY A 1 82 ? -3.986 39.594 6.625 1 89.81 82 GLY A C 1
ATOM 640 O O . GLY A 1 82 ? -3.811 38.656 5.812 1 89.81 82 GLY A O 1
ATOM 641 N N . ASP A 1 83 ? -3.398 40.75 6.547 1 90.81 83 ASP A N 1
ATOM 642 C CA . ASP A 1 83 ? -2.307 41.031 5.621 1 90.81 83 ASP A CA 1
ATOM 643 C C . ASP A 1 83 ? -0.95 40.781 6.281 1 90.81 83 ASP A C 1
ATOM 645 O O . ASP A 1 83 ? -0.665 41.344 7.34 1 90.81 83 ASP A O 1
ATOM 649 N N . PRO A 1 84 ? -0.132 39.938 5.625 1 90.31 84 PRO A N 1
ATOM 650 C CA . PRO A 1 84 ? 1.137 39.594 6.273 1 90.31 84 PRO A CA 1
ATOM 651 C C . PRO A 1 84 ? 1.996 40.812 6.574 1 90.31 84 PRO A C 1
ATOM 653 O O . PRO A 1 84 ? 2.623 40.875 7.633 1 90.31 84 PRO A O 1
ATOM 656 N N . ALA A 1 85 ? 2.055 41.781 5.668 1 90.19 85 ALA A N 1
ATOM 657 C CA . ALA A 1 85 ? 2.875 42.969 5.887 1 90.19 85 ALA A CA 1
ATOM 658 C C . ALA A 1 85 ? 2.365 43.781 7.078 1 90.19 85 ALA A C 1
ATOM 660 O O . ALA A 1 85 ? 3.152 44.219 7.926 1 90.19 85 ALA A O 1
ATOM 661 N N . ALA A 1 86 ? 1.114 44 7.145 1 88.19 86 ALA A N 1
ATOM 662 C CA . ALA A 1 86 ? 0.511 44.75 8.25 1 88.19 86 ALA A CA 1
ATOM 663 C C . ALA A 1 86 ? 0.63 43.969 9.555 1 88.19 86 ALA A C 1
ATOM 665 O O . ALA A 1 86 ? 0.922 44.531 10.602 1 88.19 86 ALA A O 1
ATOM 666 N N . ASP A 1 87 ? 0.417 42.688 9.469 1 87.19 87 ASP A N 1
ATOM 667 C CA . ASP A 1 87 ? 0.454 41.844 10.648 1 87.19 87 ASP A CA 1
ATOM 668 C C . ASP A 1 87 ? 1.841 41.844 11.289 1 87.19 87 ASP A C 1
ATOM 670 O O . ASP A 1 87 ? 1.966 41.938 12.516 1 87.19 87 ASP A O 1
ATOM 674 N N . HIS A 1 88 ? 2.812 41.781 10.492 1 87 88 HIS A N 1
ATOM 675 C CA . HIS A 1 88 ? 4.18 41.656 10.977 1 87 88 HIS A CA 1
ATOM 676 C C . HIS A 1 88 ? 4.695 42.969 11.516 1 87 88 HIS A C 1
ATOM 678 O O . HIS A 1 88 ? 5.789 43.031 12.086 1 87 88 HIS A O 1
ATOM 684 N N . GLN A 1 89 ? 3.826 44 11.414 1 88 89 GLN A N 1
ATOM 685 C CA . GLN A 1 89 ? 4.188 45.312 11.977 1 88 89 GLN A CA 1
ATOM 686 C C . GLN A 1 89 ? 3.689 45.438 13.414 1 88 89 GLN A C 1
ATOM 688 O O . GLN A 1 89 ? 4.043 46.375 14.109 1 88 89 GLN A O 1
ATOM 693 N N . PHE A 1 90 ? 3.031 44.438 13.82 1 88.44 90 PHE A N 1
ATOM 694 C CA . PHE A 1 90 ? 2.467 44.469 15.164 1 88.44 90 PHE A CA 1
ATOM 695 C C . PHE A 1 90 ? 3.035 43.375 16.016 1 88.44 90 PHE A C 1
ATOM 697 O O . PHE A 1 90 ? 3.186 42.219 15.555 1 88.44 90 PHE A O 1
ATOM 704 N N . TRP A 1 91 ? 3.51 43.656 17.234 1 90.25 91 TRP A N 1
ATOM 705 C CA . TRP A 1 91 ? 3.875 42.656 18.25 1 90.25 91 TRP A CA 1
ATOM 706 C C . TRP A 1 91 ? 3.137 42.938 19.562 1 90.25 91 TRP A C 1
ATOM 708 O O . TRP A 1 91 ? 3.229 44.031 20.109 1 90.25 91 TRP A O 1
ATOM 718 N N . GLY A 1 92 ? 2.311 42.062 19.969 1 86.81 92 GLY A N 1
ATOM 719 C CA . GLY A 1 92 ? 1.521 42.25 21.172 1 86.81 92 GLY A CA 1
ATOM 720 C C . GLY A 1 92 ? 0.421 41.219 21.328 1 86.81 92 GLY A C 1
ATOM 721 O O . GLY A 1 92 ? 0.514 40.125 20.781 1 86.81 92 GLY A O 1
ATOM 722 N N . ARG A 1 93 ? -0.569 41.594 22.141 1 84.31 93 ARG A N 1
ATOM 723 C CA . ARG A 1 93 ? -1.707 40.719 22.391 1 84.31 93 ARG A CA 1
ATOM 724 C C . ARG A 1 93 ? -2.695 40.75 21.234 1 84.31 93 ARG A C 1
ATOM 726 O O . ARG A 1 93 ? -2.934 41.812 20.656 1 84.31 93 ARG A O 1
ATOM 733 N N . PRO A 1 94 ? -3.172 39.531 20.984 1 79.31 94 PRO A N 1
ATOM 734 C CA . PRO A 1 94 ? -4.137 39.5 19.891 1 79.31 94 PRO A CA 1
ATOM 735 C C . PRO A 1 94 ? -5.285 40.469 20.078 1 79.31 94 PRO A C 1
ATOM 737 O O . PRO A 1 94 ? -5.738 41.094 19.109 1 79.31 94 PRO A O 1
ATOM 740 N N . GLU A 1 95 ? -5.754 40.719 21.328 1 79.12 95 GLU A N 1
ATOM 741 C CA . GLU A 1 9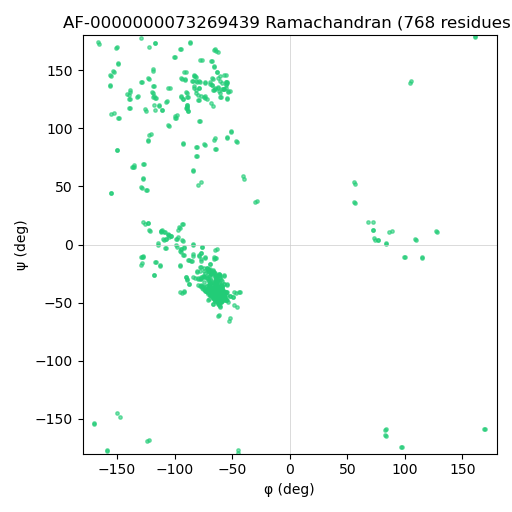5 ? -6.902 41.562 21.609 1 79.12 95 GLU A CA 1
ATOM 742 C C . GLU A 1 95 ? -6.555 43.031 21.406 1 79.12 95 GLU A C 1
ATOM 744 O O . GLU A 1 95 ? -7.449 43.875 21.328 1 79.12 95 GLU A O 1
ATOM 749 N N . GLU A 1 96 ? -5.312 43.25 21.25 1 82.25 96 GLU A N 1
ATOM 750 C CA . GLU A 1 96 ? -4.875 44.625 21.141 1 82.25 96 GLU A CA 1
ATOM 751 C C . GLU A 1 96 ? -4.453 44.969 19.703 1 82.25 96 GLU A C 1
ATOM 753 O O . GLU A 1 96 ? -3.973 46.062 19.438 1 82.25 96 GLU A O 1
ATOM 758 N N . GLN A 1 97 ? -4.672 44 18.875 1 81.5 97 GLN A N 1
ATOM 759 C CA . GLN A 1 97 ? -4.293 44.25 17.484 1 81.5 97 GLN A CA 1
ATOM 760 C C . GLN A 1 97 ? -5.059 45.406 16.891 1 81.5 97 GLN A C 1
ATOM 762 O O . GLN A 1 97 ? -6.273 45.531 17.078 1 81.5 97 GLN A O 1
ATOM 767 N N . ASN A 1 98 ? -4.332 46.312 16.25 1 78.56 98 ASN A N 1
ATOM 768 C CA . ASN A 1 98 ? -4.926 47.5 15.695 1 78.56 98 ASN A CA 1
ATOM 769 C C . ASN A 1 98 ? -4.578 47.688 14.219 1 78.56 98 ASN A C 1
ATOM 771 O O . ASN A 1 98 ? -4.582 48.781 13.688 1 78.56 98 ASN A O 1
ATOM 775 N N . VAL A 1 99 ? -4.191 46.656 13.633 1 82.06 99 VAL A N 1
ATOM 776 C CA . VAL A 1 99 ? -3.818 46.719 12.227 1 82.06 99 VAL A CA 1
ATOM 777 C C . VAL A 1 99 ? -4.957 46.188 11.359 1 82.06 99 VAL A C 1
ATOM 779 O O . VAL A 1 99 ? -5.867 45.531 11.859 1 82.06 99 VAL A O 1
ATOM 782 N N . SER A 1 100 ? -4.879 46.562 10.086 1 82.44 100 SER A N 1
ATOM 783 C CA . SER A 1 100 ? -5.879 46.094 9.141 1 82.44 100 SER A CA 1
ATOM 784 C C . SER A 1 100 ? -5.84 44.562 9.016 1 82.44 100 SER A C 1
ATOM 786 O O . SER A 1 100 ? -4.762 43.969 8.992 1 82.44 100 SER A O 1
ATOM 788 N N . ARG A 1 101 ? -7.039 43.969 9.047 1 87.69 101 ARG A N 1
ATOM 789 C CA . ARG A 1 101 ? -7.164 42.531 8.875 1 87.69 101 ARG A CA 1
ATOM 790 C C . ARG A 1 101 ? -8.148 42.188 7.762 1 87.69 101 ARG A C 1
ATOM 792 O O . ARG A 1 101 ? -9.219 41.625 8.016 1 87.69 101 ARG A O 1
ATOM 799 N N . PRO A 1 102 ? -7.723 42.5 6.535 1 91.56 102 PRO A N 1
ATOM 800 C CA . PRO A 1 102 ? -8.625 42.188 5.418 1 91.56 102 PRO A CA 1
ATOM 801 C C . PRO A 1 102 ? -8.891 40.719 5.25 1 91.56 102 PRO A C 1
ATOM 803 O O . PRO A 1 102 ? -8.055 39.875 5.609 1 91.56 102 PRO A O 1
ATOM 806 N N . ALA A 1 103 ? -10.094 40.406 4.777 1 93.69 103 ALA A N 1
ATOM 807 C CA . ALA A 1 103 ? -10.43 39.062 4.352 1 93.69 103 ALA A CA 1
ATOM 808 C C . ALA A 1 103 ? -10.102 38.844 2.875 1 93.69 103 ALA A C 1
ATOM 810 O O . ALA A 1 103 ? -10.523 39.625 2.021 1 93.69 103 ALA A O 1
ATOM 811 N N . TYR A 1 104 ? -9.258 37.906 2.596 1 95.44 104 TYR A N 1
ATOM 812 C CA . TYR A 1 104 ? -8.977 37.531 1.214 1 95.44 104 TYR A CA 1
ATOM 813 C C . TYR A 1 104 ? -9.93 36.438 0.749 1 95.44 104 TYR A C 1
ATOM 815 O O . TYR A 1 104 ? -9.93 35.344 1.305 1 95.44 104 TYR A O 1
ATOM 823 N N . VAL A 1 105 ? -10.742 36.781 -0.282 1 96.75 105 VAL A N 1
ATOM 824 C CA . VAL A 1 105 ? -11.82 35.906 -0.731 1 96.75 105 VAL A CA 1
ATOM 825 C C . VAL A 1 105 ? -11.516 35.406 -2.141 1 96.75 105 VAL A C 1
ATOM 827 O O . VAL A 1 105 ? -11.258 36.188 -3.049 1 96.75 105 VAL A O 1
ATOM 830 N N . TRP A 1 106 ? -11.398 34.062 -2.295 1 97.69 106 TRP A N 1
ATOM 831 C CA . TRP A 1 106 ? -11.32 33.469 -3.621 1 97.69 106 TRP A CA 1
ATOM 832 C C . TRP A 1 106 ? -12.703 33.281 -4.219 1 97.69 106 TRP A C 1
ATOM 834 O O . TRP A 1 106 ? -13.633 32.844 -3.523 1 97.69 106 TRP A O 1
ATOM 844 N N . LEU A 1 107 ? -12.805 33.625 -5.496 1 96.69 107 LEU A N 1
ATOM 845 C CA . LEU A 1 107 ? -14.055 33.562 -6.242 1 96.69 107 LEU A CA 1
ATOM 846 C C . LEU A 1 107 ? -13.938 32.562 -7.402 1 96.69 107 LEU A C 1
ATOM 848 O O . LEU A 1 107 ? -12.875 32 -7.629 1 96.69 107 LEU A O 1
ATOM 852 N N . ASP A 1 108 ? -15.023 32.281 -8.109 1 91.25 108 ASP A N 1
ATOM 853 C CA . ASP A 1 108 ? -15.164 31.266 -9.164 1 91.25 108 ASP A CA 1
ATOM 854 C C . ASP A 1 108 ? -14.031 31.359 -10.172 1 91.25 108 ASP A C 1
ATOM 856 O O . ASP A 1 108 ? -13.516 30.344 -10.633 1 91.25 108 ASP A O 1
ATOM 860 N N . SER A 1 109 ? -13.523 32.438 -10.641 1 90.38 109 SER A N 1
ATOM 861 C CA . SER A 1 109 ? -12.5 32.594 -11.672 1 90.38 109 SER A CA 1
ATOM 862 C C . SER A 1 109 ? -11.109 32.688 -11.062 1 90.38 109 SER A C 1
ATOM 864 O O . SER A 1 109 ? -10.156 33.062 -11.734 1 90.38 109 SER A O 1
ATOM 866 N N . MET A 1 110 ? -11 32.25 -9.797 1 96.38 110 MET A N 1
ATOM 867 C CA . MET A 1 110 ? -9.719 32.312 -9.102 1 96.38 110 MET A CA 1
ATOM 868 C C . MET A 1 110 ? -9.312 30.906 -8.633 1 96.38 110 MET A C 1
ATOM 870 O O . MET A 1 110 ? -9.672 30.484 -7.531 1 96.38 110 MET A O 1
ATOM 874 N N . PRO A 1 111 ? -8.516 30.219 -9.438 1 95.19 111 PRO A N 1
ATOM 875 C CA . PRO A 1 111 ? -8.117 28.859 -9.047 1 95.19 111 PRO A CA 1
ATOM 876 C C . PRO A 1 111 ? -7.473 28.812 -7.66 1 95.19 111 PRO A C 1
ATOM 878 O O . PRO A 1 111 ? -6.707 29.703 -7.305 1 95.19 111 PRO A O 1
ATOM 881 N N . ALA A 1 112 ? -7.793 27.781 -6.848 1 98.12 112 ALA A N 1
ATOM 882 C CA . ALA A 1 112 ? -7.262 27.594 -5.5 1 98.12 112 ALA A CA 1
ATOM 883 C C . ALA A 1 112 ? -7.297 26.141 -5.082 1 98.12 112 ALA A C 1
ATOM 885 O O . ALA A 1 112 ? -7.715 25.812 -3.967 1 98.12 112 ALA A O 1
ATOM 886 N N . SER A 1 113 ? -6.883 25.234 -5.973 1 98.38 113 SER A N 1
ATOM 887 C CA . SER A 1 113 ? -6.984 23.797 -5.75 1 98.38 113 SER A CA 1
ATOM 888 C C . SER A 1 113 ? -6.207 23.375 -4.508 1 98.38 113 SER A C 1
ATOM 890 O O . SER A 1 113 ? -6.629 22.469 -3.781 1 98.38 113 SER A O 1
ATOM 892 N N . ASP A 1 114 ? -5.078 23.984 -4.273 1 97.88 114 ASP A N 1
ATOM 893 C CA . ASP A 1 114 ? -4.254 23.672 -3.111 1 97.88 114 ASP A CA 1
ATOM 894 C C . ASP A 1 114 ? -4.977 24.031 -1.815 1 97.88 114 ASP A C 1
ATOM 896 O O . ASP A 1 114 ? -5.125 23.188 -0.925 1 97.88 114 ASP A O 1
ATOM 900 N N . LEU A 1 115 ? -5.52 25.219 -1.736 1 98.25 115 LEU A N 1
ATOM 901 C CA . LEU A 1 115 ? -6.242 25.719 -0.569 1 98.25 115 LEU A CA 1
ATOM 902 C C . LEU A 1 115 ? -7.539 24.938 -0.363 1 98.25 115 LEU A C 1
ATOM 904 O O . LEU A 1 115 ? -7.785 24.406 0.724 1 98.25 115 LEU A O 1
ATOM 908 N N . LEU A 1 116 ? -8.312 24.828 -1.418 1 98.75 116 LEU A N 1
ATOM 909 C CA . LEU A 1 116 ? -9.617 24.188 -1.322 1 98.75 116 LEU A CA 1
ATOM 910 C C . LEU A 1 116 ? -9.461 22.688 -1.056 1 98.75 116 LEU A C 1
ATOM 912 O O . LEU A 1 116 ? -10.266 22.094 -0.333 1 98.75 116 LEU A O 1
ATOM 916 N N . GLY A 1 117 ? -8.461 22.062 -1.673 1 98.62 117 GLY A N 1
ATOM 917 C CA . GLY A 1 117 ? -8.172 20.656 -1.38 1 98.62 117 GLY A CA 1
ATOM 918 C C . GLY A 1 117 ? -7.793 20.422 0.07 1 98.62 117 GLY A C 1
ATOM 919 O O . GLY A 1 117 ? -8.266 19.469 0.691 1 98.62 117 GLY A O 1
ATOM 920 N N . ALA A 1 118 ? -6.934 21.25 0.63 1 97.88 118 ALA A N 1
ATOM 921 C CA . ALA A 1 118 ? -6.52 21.141 2.027 1 97.88 118 ALA A CA 1
ATOM 922 C C . ALA A 1 118 ? -7.715 21.266 2.965 1 97.88 118 ALA A C 1
ATOM 924 O O . ALA A 1 118 ? -7.852 20.5 3.914 1 97.88 118 ALA A O 1
ATOM 925 N N . VAL A 1 119 ? -8.578 22.25 2.674 1 98.19 119 VAL A N 1
ATOM 926 C CA . VAL A 1 119 ? -9.742 22.484 3.523 1 98.19 119 VAL A CA 1
ATOM 927 C C . VAL A 1 119 ? -10.719 21.328 3.385 1 98.19 119 VAL A C 1
ATOM 929 O O . VAL A 1 119 ? -11.297 20.859 4.375 1 98.19 119 VAL A O 1
ATOM 932 N N . SER A 1 120 ? -10.914 20.875 2.15 1 98.88 120 SER A N 1
ATOM 933 C CA . SER A 1 120 ? -11.766 19.719 1.935 1 98.88 120 SER A CA 1
ATOM 934 C C . SER A 1 120 ? -11.281 18.516 2.746 1 98.88 120 SER A C 1
ATOM 936 O O . SER A 1 120 ? -12.078 17.828 3.383 1 98.88 120 SER A O 1
ATOM 938 N N . ALA A 1 121 ? -10.008 18.219 2.701 1 98.5 121 ALA A N 1
ATOM 939 C CA . ALA A 1 121 ? -9.43 17.109 3.463 1 98.5 121 ALA A CA 1
ATOM 940 C C . ALA A 1 121 ? -9.68 17.281 4.957 1 98.5 121 ALA A C 1
ATOM 942 O O . ALA A 1 121 ? -10.008 16.328 5.652 1 98.5 121 ALA A O 1
ATOM 943 N N . ALA A 1 122 ? -9.5 18.516 5.461 1 97.38 122 ALA A N 1
ATOM 944 C CA . ALA A 1 122 ? -9.727 18.828 6.871 1 97.38 122 ALA A CA 1
ATOM 945 C C . ALA A 1 122 ? -11.172 18.516 7.27 1 97.38 122 ALA A C 1
ATOM 947 O O . ALA A 1 122 ? -11.414 17.891 8.305 1 97.38 122 ALA A O 1
ATOM 948 N N . LEU A 1 123 ? -12.078 18.938 6.43 1 98.69 123 LEU A N 1
ATOM 949 C CA . LEU A 1 123 ? -13.492 18.766 6.75 1 98.69 123 LEU A CA 1
ATOM 950 C C . LEU A 1 123 ? -13.914 17.312 6.613 1 98.69 123 LEU A C 1
ATOM 952 O O . LEU A 1 123 ? -14.664 16.797 7.441 1 98.69 123 LEU A O 1
ATOM 956 N N . ALA A 1 124 ? -13.422 16.641 5.605 1 98.56 124 ALA A N 1
ATOM 957 C CA . ALA A 1 124 ? -13.75 15.227 5.41 1 98.56 124 ALA A CA 1
ATOM 958 C C . ALA A 1 124 ? -13.203 14.375 6.559 1 98.56 124 ALA A C 1
ATOM 960 O O . ALA A 1 124 ? -13.898 13.484 7.051 1 98.56 124 ALA A O 1
ATOM 961 N N . SER A 1 125 ? -11.984 14.539 6.98 1 96.62 125 SER A N 1
ATOM 962 C CA . SER A 1 125 ? -11.414 13.781 8.094 1 96.62 125 SER A CA 1
ATOM 963 C C . SER A 1 125 ? -12.141 14.078 9.398 1 96.62 125 SER A C 1
ATOM 965 O O . SER A 1 125 ? -12.383 13.172 10.195 1 96.62 125 SER A O 1
ATOM 967 N N . SER A 1 126 ? -12.516 15.359 9.57 1 96.56 126 SER A N 1
ATOM 968 C CA . SER A 1 126 ? -13.273 15.734 10.766 1 96.56 126 SER A CA 1
ATOM 969 C C . SER A 1 126 ? -14.641 15.078 10.773 1 96.56 126 SER A C 1
ATOM 971 O O . SER A 1 126 ? -15.141 14.68 11.828 1 96.56 126 SER A O 1
ATOM 973 N N . HIS A 1 127 ? -15.25 15.008 9.633 1 98.31 127 HIS A N 1
ATOM 974 C CA . HIS A 1 127 ? -16.531 14.312 9.508 1 98.31 127 HIS A CA 1
ATOM 975 C C . HIS A 1 127 ? -16.469 12.93 10.133 1 98.31 127 HIS A C 1
ATOM 977 O O . HIS A 1 127 ? -17.391 12.523 10.852 1 98.31 127 HIS A O 1
ATOM 983 N N . LEU A 1 128 ? -15.445 12.156 9.898 1 95.25 128 LEU A N 1
ATOM 984 C CA . LEU A 1 128 ? -15.32 10.781 10.367 1 95.25 128 LEU A CA 1
ATOM 985 C C . LEU A 1 128 ? -15.266 10.734 11.891 1 95.25 128 LEU A C 1
ATOM 987 O O . LEU A 1 128 ? -15.727 9.766 12.5 1 95.25 128 LEU A O 1
ATOM 991 N N . LEU A 1 129 ? -14.766 11.781 12.523 1 93 129 LEU A N 1
ATOM 992 C CA . LEU A 1 129 ? -14.633 11.828 13.977 1 93 129 LEU A CA 1
ATOM 993 C C . LEU A 1 129 ? -15.977 12.133 14.633 1 93 129 LEU A C 1
ATOM 995 O O . LEU A 1 129 ? -16.234 11.664 15.75 1 93 129 LEU A O 1
ATOM 999 N N . PHE A 1 130 ? -16.812 12.859 13.922 1 96.75 130 PHE A N 1
ATOM 1000 C CA . PHE A 1 130 ? -18 13.375 14.578 1 96.75 130 PHE A CA 1
ATOM 1001 C C . PHE A 1 130 ? -19.25 12.648 14.086 1 96.75 130 PHE A C 1
ATOM 1003 O O . PHE A 1 130 ? -20.344 12.883 14.594 1 96.75 130 PHE A O 1
ATOM 1010 N N . LYS A 1 131 ? -19.125 11.734 13.141 1 93.94 131 LYS A N 1
ATOM 1011 C CA . LYS A 1 131 ? -20.266 11.086 12.477 1 93.94 131 LYS A CA 1
ATOM 1012 C C . LYS A 1 131 ? -21.172 10.398 13.492 1 93.94 131 LYS A C 1
ATOM 1014 O O . LYS A 1 131 ? -22.391 10.414 13.352 1 93.94 131 LYS A O 1
ATOM 1019 N N . GLU A 1 132 ? -20.656 9.828 14.594 1 90.12 132 GLU A N 1
ATOM 1020 C CA . GLU A 1 132 ? -21.453 9.094 15.57 1 90.12 132 GLU A CA 1
ATOM 1021 C C . GLU A 1 132 ? -21.922 10.016 16.688 1 90.12 132 GLU A C 1
ATOM 1023 O O . GLU A 1 132 ? -23.062 9.906 17.156 1 90.12 132 GLU A O 1
ATOM 1028 N N . SER A 1 133 ? -21.125 10.914 17.188 1 93.81 133 SER A N 1
ATOM 1029 C CA . SER A 1 133 ? -21.406 11.734 18.359 1 93.81 133 SER A CA 1
ATOM 1030 C C . SER A 1 133 ? -22.266 12.945 17.984 1 93.81 133 SER A C 1
ATOM 1032 O O . SER A 1 133 ? -22.984 13.484 18.828 1 93.81 133 SER A O 1
ATOM 1034 N N . ASP A 1 134 ? -22.172 13.461 16.734 1 97.19 134 ASP A N 1
ATOM 1035 C CA . ASP A 1 134 ? -22.906 14.617 16.266 1 97.19 134 ASP A CA 1
ATOM 1036 C C . ASP A 1 134 ? -23.172 14.523 14.758 1 97.19 134 ASP A C 1
ATOM 1038 O O . ASP A 1 134 ? -22.516 15.203 13.969 1 97.19 134 ASP A O 1
ATOM 1042 N N . ALA A 1 135 ? -24.188 13.789 14.352 1 96.56 135 ALA A N 1
ATOM 1043 C CA . ALA A 1 135 ? -24.469 13.43 12.969 1 96.56 135 ALA A CA 1
ATOM 1044 C C . ALA A 1 135 ? -24.781 14.664 12.133 1 96.56 135 ALA A C 1
ATOM 1046 O O . ALA A 1 135 ? -24.406 14.734 10.953 1 96.56 135 ALA A O 1
ATOM 1047 N N . GLU A 1 136 ? -25.5 15.617 12.703 1 97.31 136 GLU A N 1
ATOM 1048 C CA . GLU A 1 136 ? -25.844 16.844 11.977 1 97.31 136 GLU A CA 1
ATOM 1049 C C . GLU A 1 136 ? -24.594 17.641 11.617 1 97.31 136 GLU A C 1
ATOM 1051 O O . GLU A 1 136 ? -24.453 18.094 10.484 1 97.31 136 GLU A O 1
ATOM 1056 N N . PHE A 1 137 ? -23.719 17.844 12.625 1 97.81 137 PHE A N 1
ATOM 1057 C CA . PHE A 1 137 ? -22.453 18.531 12.398 1 97.81 137 PHE A CA 1
ATOM 1058 C C . PHE A 1 137 ? -21.625 17.797 11.359 1 97.81 137 PHE A C 1
ATOM 1060 O O . PHE A 1 137 ? -21.078 18.422 10.445 1 97.81 137 PHE A O 1
ATOM 1067 N N . ALA A 1 138 ? -21.578 16.484 11.438 1 98.19 138 ALA A N 1
ATOM 1068 C CA . ALA A 1 138 ? -20.797 15.656 10.516 1 98.19 138 ALA A CA 1
ATOM 1069 C C . ALA A 1 138 ? -21.312 15.781 9.086 1 98.19 138 ALA A C 1
ATOM 1071 O O . ALA A 1 138 ? -20.531 15.836 8.133 1 98.19 138 ALA A O 1
ATOM 1072 N N . THR A 1 139 ? -22.578 15.805 8.938 1 98.25 139 THR A N 1
ATOM 1073 C CA . THR A 1 139 ? -23.188 15.938 7.617 1 98.25 139 THR A CA 1
ATOM 1074 C C . THR A 1 139 ? -22.828 17.281 6.988 1 98.25 139 THR A C 1
ATOM 1076 O O . THR A 1 139 ? -22.547 17.359 5.793 1 98.25 139 THR A O 1
ATOM 1079 N N . ALA A 1 140 ? -22.859 18.344 7.832 1 98.44 140 ALA A N 1
ATOM 1080 C CA . ALA A 1 140 ? -22.469 19.656 7.34 1 98.44 140 ALA A CA 1
ATOM 1081 C C . ALA A 1 140 ? -21.016 19.672 6.898 1 98.44 140 ALA A C 1
ATOM 1083 O O . ALA A 1 140 ? -20.688 20.234 5.852 1 98.44 140 ALA A O 1
ATOM 1084 N N . LEU A 1 141 ? -20.156 19.094 7.707 1 98.75 141 LEU A N 1
ATOM 1085 C CA . LEU A 1 141 ? -18.75 19 7.371 1 98.75 141 LEU A CA 1
ATOM 1086 C C . LEU A 1 141 ? -18.547 18.328 6.012 1 98.75 141 LEU A C 1
ATOM 1088 O O . LEU A 1 141 ? -17.828 18.844 5.164 1 98.75 141 LEU A O 1
ATOM 1092 N N . LEU A 1 142 ? -19.188 17.203 5.762 1 98.62 142 LEU A N 1
ATOM 1093 C CA . LEU A 1 142 ? -19.031 16.422 4.535 1 98.62 142 LEU A CA 1
ATOM 1094 C C . LEU A 1 142 ? -19.594 17.188 3.338 1 98.62 142 LEU A C 1
ATOM 1096 O O . LEU A 1 142 ? -19.031 17.141 2.242 1 98.62 142 LEU A O 1
ATOM 1100 N N . SER A 1 143 ? -20.703 17.859 3.539 1 98.62 143 SER A N 1
ATOM 1101 C CA . SER A 1 143 ? -21.297 18.656 2.465 1 98.62 143 SER A CA 1
ATOM 1102 C C . SER A 1 143 ? -20.344 19.734 1.986 1 98.62 143 SER A C 1
ATOM 1104 O O . SER A 1 143 ? -20.125 19.906 0.783 1 98.62 143 SER A O 1
ATOM 1106 N N . HIS A 1 144 ? -19.781 20.484 2.912 1 98.75 144 HIS A N 1
ATOM 1107 C CA . HIS A 1 144 ? -18.812 21.516 2.557 1 98.75 144 HIS A CA 1
ATOM 1108 C C . HIS A 1 144 ? -17.578 20.922 1.899 1 98.75 144 HIS A C 1
ATOM 1110 O O . HIS A 1 144 ? -17.047 21.469 0.929 1 98.75 144 HIS A O 1
ATOM 1116 N N . ALA A 1 145 ? -17.094 19.797 2.459 1 98.81 145 ALA A N 1
ATOM 1117 C CA . ALA A 1 145 ? -15.922 19.125 1.891 1 98.81 145 ALA A CA 1
ATOM 1118 C C . ALA A 1 145 ? -16.156 18.766 0.427 1 98.81 145 ALA A C 1
ATOM 1120 O O . ALA A 1 145 ? -15.297 19.016 -0.424 1 98.81 145 ALA A O 1
ATOM 1121 N N . ARG A 1 146 ? -17.312 18.203 0.103 1 98.62 146 ARG A N 1
ATOM 1122 C CA . ARG A 1 146 ? -17.672 17.781 -1.25 1 98.62 146 ARG A CA 1
ATOM 1123 C C . ARG A 1 146 ? -17.734 18.984 -2.193 1 98.62 146 ARG A C 1
ATOM 1125 O O . ARG A 1 146 ? -17.234 18.922 -3.314 1 98.62 146 ARG A O 1
ATOM 1132 N N . GLU A 1 147 ? -18.375 20.016 -1.752 1 98.5 147 GLU A N 1
ATOM 1133 C CA . GLU A 1 147 ? -18.547 21.188 -2.594 1 98.5 147 GLU A CA 1
ATOM 1134 C C . GLU A 1 147 ? -17.219 21.875 -2.887 1 98.5 147 GLU A C 1
ATOM 1136 O O . GLU A 1 147 ? -16.953 22.266 -4.027 1 98.5 147 GLU A O 1
ATOM 1141 N N . LEU A 1 148 ? -16.438 22.016 -1.862 1 98.69 148 LEU A N 1
ATOM 1142 C CA . LEU A 1 148 ? -15.148 22.656 -2.043 1 98.69 148 LEU A CA 1
ATOM 1143 C C . LEU A 1 148 ? -14.242 21.812 -2.941 1 98.69 148 LEU A C 1
ATOM 1145 O O . LEU A 1 148 ? -13.508 22.359 -3.768 1 98.69 148 LEU A O 1
ATOM 1149 N N . TYR A 1 149 ? -14.273 20.5 -2.799 1 98.62 149 TYR A N 1
ATOM 1150 C CA . TYR A 1 149 ? -13.5 19.609 -3.652 1 98.62 149 TYR A CA 1
ATOM 1151 C C . TYR A 1 149 ? -13.945 19.734 -5.105 1 98.62 149 TYR A C 1
ATOM 1153 O O . TYR A 1 149 ? -13.117 19.766 -6.016 1 98.62 149 TYR A O 1
ATOM 1161 N N . ALA A 1 150 ? -15.242 19.688 -5.301 1 98.25 150 ALA A N 1
ATOM 1162 C CA . ALA A 1 150 ? -15.773 19.781 -6.656 1 98.25 150 ALA A CA 1
ATOM 1163 C C . ALA A 1 150 ? -15.281 21.062 -7.34 1 98.25 150 ALA A C 1
ATOM 1165 O O . ALA A 1 150 ? -14.898 21.031 -8.508 1 98.25 150 ALA A O 1
ATOM 1166 N N . TRP A 1 151 ? -15.297 22.141 -6.598 1 98.25 151 TRP A N 1
ATOM 1167 C CA . TRP A 1 151 ? -14.781 23.391 -7.121 1 98.25 151 TRP A CA 1
ATOM 1168 C C . TRP A 1 151 ? -13.289 23.297 -7.398 1 98.25 151 TRP A C 1
ATOM 1170 O O . TRP A 1 151 ? -12.82 23.703 -8.469 1 98.25 151 TRP A O 1
ATOM 1180 N N . ALA A 1 152 ? -12.5 22.766 -6.484 1 98.19 152 ALA A N 1
ATOM 1181 C CA . ALA A 1 152 ? -11.055 22.641 -6.598 1 98.19 152 ALA A CA 1
ATOM 1182 C C . ALA A 1 152 ? -10.664 21.812 -7.82 1 98.19 152 ALA A C 1
ATOM 1184 O O . ALA A 1 152 ? -9.664 22.094 -8.477 1 98.19 152 ALA A O 1
ATOM 1185 N N . LYS A 1 153 ? -11.422 20.797 -8.117 1 97 153 LYS A N 1
ATOM 1186 C CA . LYS A 1 153 ? -11.156 19.875 -9.211 1 97 153 LYS A CA 1
ATOM 1187 C C . LYS A 1 153 ? -11.539 20.5 -10.555 1 97 153 LYS A C 1
ATOM 1189 O O . LYS A 1 153 ? -10.875 20.266 -11.562 1 97 153 LYS A O 1
ATOM 1194 N N . ALA A 1 154 ? -12.562 21.266 -10.586 1 95.88 154 ALA A N 1
ATOM 1195 C CA . ALA A 1 154 ? -13.109 21.828 -11.82 1 95.88 154 ALA A CA 1
ATOM 1196 C C . ALA A 1 154 ? -12.219 22.953 -12.359 1 95.88 154 ALA A C 1
ATOM 1198 O O . ALA A 1 154 ? -12.055 23.094 -13.57 1 95.88 154 ALA A O 1
ATOM 1199 N N . ASP A 1 155 ? -11.656 23.797 -11.484 1 94.44 155 ASP A N 1
ATOM 1200 C CA . ASP A 1 155 ? -10.797 24.922 -11.844 1 94.44 155 ASP A CA 1
ATOM 1201 C C . ASP A 1 155 ? -9.438 24.812 -11.156 1 94.44 155 ASP A C 1
ATOM 1203 O O . ASP A 1 155 ? -9.18 25.5 -10.164 1 94.44 155 ASP A O 1
ATOM 1207 N N . THR A 1 156 ? -8.477 24.109 -11.859 1 95.62 156 THR A N 1
ATOM 1208 C CA . THR A 1 156 ? -7.242 23.734 -11.188 1 95.62 156 THR A CA 1
ATOM 1209 C C . THR A 1 156 ? -6.234 24.875 -11.219 1 95.62 156 THR A C 1
ATOM 1211 O O . THR A 1 156 ? -6.16 25.625 -12.203 1 95.62 156 THR A O 1
ATOM 1214 N N . GLY A 1 157 ? -5.535 25.062 -10.156 1 95.56 157 GLY A N 1
ATOM 1215 C CA . GLY A 1 157 ? -4.48 26.047 -10.039 1 95.56 157 GLY A CA 1
ATOM 1216 C C . GLY A 1 157 ? -4.121 26.391 -8.609 1 95.56 157 GLY A C 1
ATOM 1217 O O . GLY A 1 157 ? -4.695 25.828 -7.672 1 95.56 157 GLY A O 1
ATOM 1218 N N . LEU A 1 158 ? -3.166 27.266 -8.414 1 96.69 158 LEU A N 1
ATOM 1219 C CA . LEU A 1 158 ? -2.646 27.641 -7.105 1 96.69 158 LEU A CA 1
ATOM 1220 C C . LEU A 1 158 ? -3.35 28.875 -6.582 1 96.69 158 LEU A C 1
ATOM 1222 O O . LEU A 1 158 ? -3.631 29.812 -7.344 1 96.69 158 LEU A O 1
ATOM 1226 N N . CYS A 1 159 ? -3.582 28.891 -5.266 1 97 159 CYS A N 1
ATOM 1227 C CA . CYS A 1 159 ? -4.246 30.031 -4.652 1 97 159 CYS A CA 1
ATOM 1228 C C . CYS A 1 159 ? -3.348 31.266 -4.688 1 97 159 CYS A C 1
ATOM 1230 O O . CYS A 1 159 ? -3.838 32.406 -4.723 1 97 159 CYS A O 1
ATOM 1232 N N . GLY A 1 160 ? -2.047 31.047 -4.766 1 96.31 160 GLY A N 1
ATOM 1233 C CA . GLY A 1 160 ? -1.109 32.156 -4.746 1 96.31 160 GLY A CA 1
ATOM 1234 C C . GLY A 1 160 ? -1.165 33 -6.004 1 96.31 160 GLY A C 1
ATOM 1235 O O . GLY A 1 160 ? -0.68 34.125 -6.016 1 96.31 160 GLY A O 1
ATOM 1236 N N . ALA A 1 161 ? -1.749 32.5 -7.078 1 94.56 161 ALA A N 1
ATOM 1237 C CA . ALA A 1 161 ? -1.835 33.219 -8.328 1 94.56 161 ALA A CA 1
ATOM 1238 C C . ALA A 1 161 ? -2.721 34.469 -8.18 1 94.56 161 ALA A C 1
ATOM 1240 O O . ALA A 1 161 ? -2.469 35.5 -8.805 1 94.56 161 ALA A O 1
ATOM 1241 N N . SER A 1 162 ? -3.746 34.438 -7.348 1 95.06 162 SER A N 1
ATOM 1242 C CA . SER A 1 162 ? -4.707 35.531 -7.211 1 95.06 162 SER A CA 1
ATOM 1243 C C . SER A 1 162 ? -4.242 36.562 -6.18 1 95.06 162 SER A C 1
ATOM 1245 O O . SER A 1 162 ? -4.551 37.75 -6.297 1 95.06 162 SER A O 1
ATOM 1247 N N . PHE A 1 163 ? -3.574 36.094 -5.16 1 95.44 163 PHE A N 1
ATOM 1248 C CA . PHE A 1 163 ? -3.139 36.969 -4.082 1 95.44 163 PHE A CA 1
ATOM 1249 C C . PHE A 1 163 ? -1.701 36.688 -3.68 1 95.44 163 PHE A C 1
ATOM 1251 O O . PHE A 1 163 ? -1.44 36.281 -2.539 1 95.44 163 PHE A O 1
ATOM 1258 N N . PRO A 1 164 ? -0.727 36.938 -4.527 1 93.88 164 PRO A N 1
ATOM 1259 C CA . PRO A 1 164 ? 0.659 36.531 -4.273 1 93.88 164 PRO A CA 1
ATOM 1260 C C . PRO A 1 164 ? 1.245 37.188 -3.025 1 93.88 164 PRO A C 1
ATOM 1262 O O . PRO A 1 164 ? 1.988 36.531 -2.279 1 93.88 164 PRO A O 1
ATOM 1265 N N . ALA A 1 165 ? 0.904 38.438 -2.754 1 92.19 165 ALA A N 1
ATOM 1266 C CA . ALA A 1 165 ? 1.478 39.156 -1.607 1 92.19 165 ALA A CA 1
ATOM 1267 C C . ALA A 1 165 ? 0.946 38.594 -0.295 1 92.19 165 ALA A C 1
ATOM 1269 O O . ALA A 1 165 ? 1.675 38.5 0.697 1 92.19 165 ALA A O 1
ATOM 1270 N N . ALA A 1 166 ? -0.305 38.156 -0.315 1 92.12 166 ALA A N 1
ATOM 1271 C CA . ALA A 1 166 ? -0.932 37.656 0.899 1 92.12 166 ALA A CA 1
ATOM 1272 C C . ALA A 1 166 ? -0.484 36.219 1.182 1 92.12 166 ALA A C 1
ATOM 1274 O O . ALA A 1 166 ? -0.272 35.844 2.338 1 92.12 166 ALA A O 1
ATOM 1275 N N . THR A 1 167 ? -0.286 35.438 0.045 1 93.81 167 THR A N 1
ATOM 1276 C CA . THR A 1 167 ? -0.098 34 0.239 1 93.81 167 THR A CA 1
ATOM 1277 C C . THR A 1 167 ? 1.386 33.656 0.334 1 93.81 167 THR A C 1
ATOM 1279 O O . THR A 1 167 ? 1.748 32.5 0.547 1 93.81 167 THR A O 1
ATOM 1282 N N . LYS A 1 168 ? 2.256 34.594 0.319 1 91.94 168 LYS A N 1
ATOM 1283 C CA . LYS A 1 168 ? 3.693 34.344 0.298 1 91.94 168 LYS A CA 1
ATOM 1284 C C . LYS A 1 168 ? 4.168 33.75 1.621 1 91.94 168 LYS A C 1
ATOM 1286 O O . LYS A 1 168 ? 5.203 33.062 1.672 1 91.94 168 LYS A O 1
ATOM 1291 N N . VAL A 1 169 ? 3.482 33.938 2.727 1 89.88 169 VAL A N 1
ATOM 1292 C CA . VAL A 1 169 ? 3.879 33.469 4.047 1 89.88 169 VAL A CA 1
ATOM 1293 C C . VAL A 1 169 ? 3.732 31.938 4.102 1 89.88 169 VAL A C 1
ATOM 1295 O O . VAL A 1 169 ? 4.391 31.281 4.91 1 89.88 169 VAL A O 1
ATOM 1298 N N . TYR A 1 170 ? 2.875 31.391 3.383 1 91.75 170 TYR A N 1
ATOM 1299 C CA . TYR A 1 170 ? 2.691 29.953 3.166 1 91.75 170 TYR A CA 1
ATOM 1300 C C . TYR A 1 170 ? 2.477 29.656 1.688 1 91.75 170 TYR A C 1
ATOM 1302 O O . TYR A 1 170 ? 1.401 29.203 1.291 1 91.75 170 TYR A O 1
ATOM 1310 N N . ALA A 1 171 ? 3.58 29.891 1.005 1 91.5 171 ALA A N 1
ATOM 1311 C CA . ALA A 1 171 ? 3.52 29.688 -0.441 1 91.5 171 ALA A CA 1
ATOM 1312 C C . ALA A 1 171 ? 3.332 28.219 -0.785 1 91.5 171 ALA A C 1
ATOM 1314 O O . ALA A 1 171 ? 3.926 27.344 -0.146 1 91.5 171 ALA A O 1
ATOM 1315 N N . SER A 1 172 ? 2.43 28 -1.659 1 92.56 172 SER A N 1
ATOM 1316 C CA . SER A 1 172 ? 2.184 26.656 -2.18 1 92.56 172 SER A CA 1
ATOM 1317 C C . SER A 1 172 ? 2.729 26.5 -3.594 1 92.56 172 SER A C 1
ATOM 1319 O O . SER A 1 172 ? 2.568 27.406 -4.426 1 92.56 172 SER A O 1
ATOM 1321 N N . SER A 1 173 ? 3.416 25.391 -3.85 1 91.75 173 SER A N 1
ATOM 1322 C CA . SER A 1 173 ? 4.051 25.219 -5.148 1 91.75 173 SER A CA 1
ATOM 1323 C C . SER A 1 173 ? 3.412 24.062 -5.922 1 91.75 173 SER A C 1
ATOM 1325 O O . SER A 1 173 ? 3.795 23.781 -7.062 1 91.75 173 SER A O 1
ATOM 1327 N N . ARG A 1 174 ? 2.416 23.406 -5.379 1 91.12 174 ARG A N 1
ATOM 1328 C CA . ARG A 1 174 ? 1.763 22.266 -6.023 1 91.12 174 ARG A CA 1
ATOM 1329 C C . ARG A 1 174 ? 0.322 22.125 -5.543 1 91.12 174 ARG A C 1
ATOM 1331 O O . ARG A 1 174 ? 0.001 22.469 -4.406 1 91.12 174 ARG A O 1
ATOM 1338 N N . TYR A 1 175 ? -0.496 21.625 -6.434 1 95.31 175 TYR A N 1
ATOM 1339 C CA . TYR A 1 175 ? -1.889 21.484 -6.023 1 95.31 175 TYR A CA 1
ATOM 1340 C C . TYR A 1 175 ? -2.395 20.062 -6.301 1 95.31 175 TYR A C 1
ATOM 1342 O O . TYR A 1 175 ? -3.404 19.641 -5.734 1 95.31 175 TYR A O 1
ATOM 1350 N N . LEU A 1 176 ? -1.756 19.266 -7.129 1 92.75 176 LEU A N 1
ATOM 1351 C CA . LEU A 1 176 ? -2.221 17.922 -7.441 1 92.75 176 LEU A CA 1
ATOM 1352 C C . LEU A 1 176 ? -2.201 17.047 -6.199 1 92.75 176 LEU A C 1
ATOM 1354 O O . LEU A 1 176 ? -3.092 16.203 -6.012 1 92.75 176 LEU A O 1
ATOM 1358 N N . ASP A 1 177 ? -1.182 17.203 -5.355 1 93.25 177 ASP A N 1
ATOM 1359 C CA . ASP A 1 177 ? -1.081 16.406 -4.141 1 93.25 177 ASP A CA 1
ATOM 1360 C C . ASP A 1 177 ? -2.209 16.734 -3.168 1 93.25 177 ASP A C 1
ATOM 1362 O O . ASP A 1 177 ? -2.721 15.852 -2.477 1 93.25 177 ASP A O 1
ATOM 1366 N N . LYS A 1 178 ? -2.635 18.047 -3.123 1 96.94 178 LYS A N 1
ATOM 1367 C CA . LYS A 1 178 ? -3.746 18.406 -2.25 1 96.94 178 LYS A CA 1
ATOM 1368 C C . LYS A 1 178 ? -5.066 17.859 -2.785 1 96.94 178 LYS A C 1
ATOM 1370 O O . LYS A 1 178 ? -5.938 17.453 -2.012 1 96.94 178 LYS A O 1
ATOM 1375 N N . LEU A 1 179 ? -5.191 17.891 -4.121 1 97.5 179 LEU A N 1
ATOM 1376 C CA . LEU A 1 179 ? -6.375 17.281 -4.715 1 97.5 179 LEU A CA 1
ATOM 1377 C C . LEU A 1 179 ? -6.406 15.781 -4.449 1 97.5 179 LEU A C 1
ATOM 1379 O O . LEU A 1 179 ? -7.457 15.227 -4.137 1 97.5 179 LEU A O 1
ATOM 1383 N N . MET A 1 180 ? -5.273 15.148 -4.605 1 92.31 180 MET A N 1
ATOM 1384 C CA . MET A 1 180 ? -5.156 13.727 -4.301 1 92.31 180 MET A CA 1
ATOM 1385 C C . MET A 1 180 ? -5.523 13.453 -2.846 1 92.31 180 MET A C 1
ATOM 1387 O O . MET A 1 180 ? -6.281 12.523 -2.561 1 92.31 180 MET A O 1
ATOM 1391 N N . TYR A 1 181 ? -4.98 14.219 -1.935 1 96.12 181 TYR A N 1
ATOM 1392 C CA . TYR A 1 181 ? -5.199 14.086 -0.499 1 96.12 181 TYR A CA 1
ATOM 1393 C C . TYR A 1 181 ? -6.672 14.273 -0.153 1 96.12 181 TYR A C 1
ATOM 1395 O O . TYR A 1 181 ? -7.246 13.492 0.604 1 96.12 181 TYR A O 1
ATOM 1403 N N . ALA A 1 182 ? -7.281 15.289 -0.752 1 98.5 182 ALA A N 1
ATOM 1404 C CA . ALA A 1 182 ? -8.703 15.547 -0.546 1 98.5 182 ALA A CA 1
ATOM 1405 C C . ALA A 1 182 ? -9.555 14.398 -1.078 1 98.5 182 ALA A C 1
ATOM 1407 O O . ALA A 1 182 ? -10.484 13.945 -0.409 1 98.5 182 ALA A O 1
ATOM 1408 N N . ALA A 1 183 ? -9.234 13.914 -2.281 1 96.75 183 ALA A N 1
ATOM 1409 C CA . ALA A 1 183 ? -9.961 12.789 -2.867 1 96.75 183 ALA A CA 1
ATOM 1410 C C . ALA A 1 183 ? -9.844 11.547 -1.986 1 96.75 183 ALA A C 1
ATOM 1412 O O . ALA A 1 183 ? -10.828 10.82 -1.797 1 96.75 183 ALA A O 1
ATOM 1413 N N . ALA A 1 184 ? -8.695 11.312 -1.486 1 91.31 184 ALA A N 1
ATOM 1414 C CA . ALA A 1 184 ? -8.477 10.164 -0.613 1 91.31 184 ALA A CA 1
ATOM 1415 C C . ALA A 1 184 ? -9.336 10.258 0.643 1 91.31 184 ALA A C 1
ATOM 1417 O O . ALA A 1 184 ? -9.984 9.281 1.039 1 91.31 184 ALA A O 1
ATOM 1418 N N . TRP A 1 185 ? -9.367 11.422 1.286 1 96.75 185 TRP A N 1
ATOM 1419 C CA . TRP A 1 185 ? -10.172 11.602 2.492 1 96.75 185 TRP A CA 1
ATOM 1420 C C . TRP A 1 185 ? -11.656 11.469 2.18 1 96.75 185 TRP A C 1
ATOM 1422 O O . TRP A 1 185 ? -12.414 10.891 2.961 1 96.75 185 TRP A O 1
ATOM 1432 N N . LEU A 1 186 ? -12.055 12.047 1.039 1 97.44 186 LEU A N 1
ATOM 1433 C CA . LEU A 1 186 ? -13.453 11.914 0.65 1 97.44 186 LEU A CA 1
ATOM 1434 C C . LEU A 1 186 ? -13.797 10.453 0.367 1 97.44 186 LEU A C 1
ATOM 1436 O O . LEU A 1 186 ? -14.898 10 0.689 1 97.44 186 LEU A O 1
ATOM 1440 N N . PHE A 1 187 ? -12.891 9.703 -0.239 1 91.81 187 PHE A N 1
ATOM 1441 C CA . PHE A 1 187 ? -13.094 8.266 -0.413 1 91.81 187 PHE A CA 1
ATOM 1442 C C . PHE A 1 187 ? -13.258 7.578 0.936 1 91.81 187 PHE A C 1
ATOM 1444 O O . PHE A 1 187 ? -14.18 6.785 1.124 1 91.81 187 PHE A O 1
ATOM 1451 N N . GLY A 1 188 ? -12.391 7.871 1.807 1 87.44 188 GLY A N 1
ATOM 1452 C CA . GLY A 1 188 ? -12.484 7.297 3.139 1 87.44 188 GLY A CA 1
ATOM 1453 C C . GLY A 1 188 ? -13.789 7.633 3.84 1 87.44 188 GLY A C 1
ATOM 1454 O O . GLY A 1 188 ? -14.352 6.797 4.547 1 87.44 188 GLY A O 1
ATOM 1455 N N . ALA A 1 189 ? -14.289 8.828 3.613 1 93.5 189 ALA A N 1
ATOM 1456 C CA . ALA A 1 189 ? -15.477 9.328 4.309 1 93.5 189 ALA A CA 1
ATOM 1457 C C . ALA A 1 189 ? -16.75 8.766 3.689 1 93.5 189 ALA A C 1
ATOM 1459 O O . ALA A 1 189 ? -17.75 8.57 4.383 1 93.5 189 ALA A O 1
ATOM 1460 N N . THR A 1 190 ? -16.672 8.484 2.354 1 92.94 190 THR A N 1
ATOM 1461 C CA . THR A 1 190 ? -17.938 8.195 1.669 1 92.94 190 THR A CA 1
ATOM 1462 C C . THR A 1 190 ? -17.938 6.777 1.111 1 92.94 190 THR A C 1
ATOM 1464 O O . THR A 1 190 ? -19 6.223 0.814 1 92.94 190 THR A O 1
ATOM 1467 N N . GLY A 1 191 ? -16.703 6.289 0.843 1 82.19 191 GLY A N 1
ATOM 1468 C CA . GLY A 1 191 ? -16.594 4.992 0.188 1 82.19 191 GLY A CA 1
ATOM 1469 C C . GLY A 1 191 ? -16.891 5.051 -1.299 1 82.19 191 GLY A C 1
ATOM 1470 O O . GLY A 1 191 ? -16.906 4.02 -1.974 1 82.19 191 GLY A O 1
ATOM 1471 N N . GLU A 1 192 ? -17.141 6.27 -1.841 1 86.75 192 GLU A N 1
ATOM 1472 C CA . GLU A 1 192 ? -17.484 6.398 -3.254 1 86.75 192 GLU A CA 1
ATOM 1473 C C . GLU A 1 192 ? -16.266 6.176 -4.145 1 86.75 192 GLU A C 1
ATOM 1475 O O . GLU A 1 192 ? -15.289 6.906 -4.047 1 86.75 192 GLU A O 1
ATOM 1480 N N . ALA A 1 193 ? -16.359 5.32 -5.086 1 75.81 193 ALA A N 1
ATOM 1481 C CA . ALA A 1 193 ? -15.25 4.891 -5.941 1 75.81 193 ALA A CA 1
ATOM 1482 C C . ALA A 1 193 ? -14.742 6.043 -6.801 1 75.81 193 ALA A C 1
ATOM 1484 O O . ALA A 1 193 ? -13.562 6.082 -7.16 1 75.81 193 ALA A O 1
ATOM 1485 N N . ALA A 1 194 ? -15.602 6.973 -7.09 1 85.12 194 ALA A N 1
ATOM 1486 C CA . ALA A 1 194 ? -15.203 8.109 -7.918 1 85.12 194 ALA A CA 1
ATOM 1487 C C . ALA A 1 194 ? -14.062 8.891 -7.273 1 85.12 194 ALA A C 1
ATOM 1489 O O . ALA A 1 194 ? -13.188 9.406 -7.969 1 85.12 194 ALA A O 1
ATOM 1490 N N . TYR A 1 195 ? -14.078 8.969 -5.949 1 92.31 195 TYR A N 1
ATOM 1491 C CA . TYR A 1 195 ? -13.016 9.68 -5.25 1 92.31 195 TYR A CA 1
ATOM 1492 C C . TYR A 1 195 ? -11.719 8.891 -5.281 1 92.31 195 TYR A C 1
ATOM 1494 O O . TYR A 1 195 ? -10.633 9.469 -5.387 1 92.31 195 TYR A O 1
ATOM 1502 N N . ALA A 1 196 ? -11.773 7.617 -5.129 1 82.12 196 ALA A N 1
ATOM 1503 C CA . ALA A 1 196 ? -10.586 6.777 -5.27 1 82.12 196 ALA A CA 1
ATOM 1504 C C . ALA A 1 196 ? -9.984 6.91 -6.668 1 82.12 196 ALA A C 1
ATOM 1506 O O . ALA A 1 196 ? -8.766 7 -6.816 1 82.12 196 ALA A O 1
ATOM 1507 N N . ALA A 1 197 ? -10.844 6.906 -7.668 1 78.25 197 ALA A N 1
ATOM 1508 C CA . ALA A 1 197 ? -10.398 7.078 -9.047 1 78.25 197 ALA A CA 1
ATOM 1509 C C . ALA A 1 197 ? -9.727 8.43 -9.25 1 78.25 197 ALA A C 1
ATOM 1511 O O . ALA A 1 197 ? -8.703 8.531 -9.93 1 78.25 197 ALA A O 1
ATOM 1512 N N . ASP A 1 198 ? -10.32 9.453 -8.633 1 90.25 198 ASP A N 1
ATOM 1513 C CA . ASP A 1 198 ? -9.719 10.781 -8.703 1 90.25 198 ASP A CA 1
ATOM 1514 C C . ASP A 1 198 ? -8.328 10.797 -8.078 1 90.25 198 ASP A C 1
ATOM 1516 O O . ASP A 1 198 ? -7.391 11.352 -8.648 1 90.25 198 ASP A O 1
ATOM 1520 N N . ALA A 1 199 ? -8.25 10.227 -6.848 1 88.44 199 ALA A N 1
ATOM 1521 C CA . ALA A 1 199 ? -6.969 10.188 -6.152 1 88.44 199 ALA A CA 1
ATOM 1522 C C . ALA A 1 199 ? -5.898 9.516 -7.016 1 88.44 199 ALA A C 1
ATOM 1524 O O . ALA A 1 199 ? -4.773 10.008 -7.109 1 88.44 199 ALA A O 1
ATOM 1525 N N . HIS A 1 200 ? -6.277 8.539 -7.629 1 73.44 200 HIS A N 1
ATOM 1526 C CA . HIS A 1 200 ? -5.367 7.816 -8.508 1 73.44 200 HIS A CA 1
ATOM 1527 C C . HIS A 1 200 ? -4.988 8.664 -9.727 1 73.44 200 HIS A C 1
ATOM 1529 O O . HIS A 1 200 ? -3.832 8.664 -10.148 1 73.44 200 HIS A O 1
ATOM 1535 N N . ALA A 1 201 ? -5.977 9.289 -10.312 1 78.69 201 ALA A N 1
ATOM 1536 C CA . ALA A 1 201 ? -5.727 10.148 -11.461 1 78.69 201 ALA A CA 1
ATOM 1537 C C . ALA A 1 201 ? -4.746 11.266 -11.109 1 78.69 201 ALA A C 1
ATOM 1539 O O . ALA A 1 201 ? -3.867 11.602 -11.906 1 78.69 201 ALA A O 1
ATOM 1540 N N . PHE A 1 202 ? -4.879 11.805 -9.945 1 87.69 202 PHE A N 1
ATOM 1541 C CA . PHE A 1 202 ? -3.977 12.875 -9.523 1 87.69 202 PHE A CA 1
ATOM 1542 C C . PHE A 1 202 ? -2.584 12.32 -9.25 1 87.69 202 PHE A C 1
ATOM 1544 O O . PHE A 1 202 ? -1.582 12.992 -9.516 1 87.69 202 PHE A O 1
ATOM 1551 N N . TRP A 1 203 ? -2.508 11.18 -8.625 1 76 203 TRP A N 1
ATOM 1552 C CA . TRP A 1 203 ? -1.229 10.5 -8.453 1 76 203 TRP A CA 1
ATOM 1553 C C . TRP A 1 203 ? -0.507 10.352 -9.789 1 76 203 TRP A C 1
ATOM 1555 O O . TRP A 1 203 ? 0.678 10.672 -9.898 1 76 203 TRP A O 1
ATOM 1565 N N . ASN A 1 204 ? -1.24 9.961 -10.812 1 66.06 204 ASN A N 1
ATOM 1566 C CA . ASN A 1 204 ? -0.676 9.789 -12.148 1 66.06 204 ASN A CA 1
ATOM 1567 C C . ASN A 1 204 ? -0.22 11.117 -12.742 1 66.06 204 ASN A C 1
ATOM 1569 O O . ASN A 1 204 ? 0.875 11.211 -13.297 1 66.06 204 ASN A O 1
ATOM 1573 N N . ALA A 1 205 ? -1.101 12.055 -12.578 1 75.12 205 ALA A N 1
ATOM 1574 C CA . ALA A 1 205 ? -0.826 13.375 -13.148 1 75.12 205 ALA A CA 1
ATOM 1575 C C . ALA A 1 205 ? 0.409 14 -12.508 1 75.12 205 ALA A C 1
ATOM 1577 O O . ALA A 1 205 ? 1.093 14.812 -13.133 1 75.12 205 ALA A O 1
ATOM 1578 N N . SER A 1 206 ? 0.682 13.594 -11.242 1 76 206 SER A N 1
ATOM 1579 C CA . SER A 1 206 ? 1.845 14.125 -10.531 1 76 206 SER A CA 1
ATOM 1580 C C . SER A 1 206 ? 3.105 13.344 -10.891 1 76 206 SER A C 1
ATOM 1582 O O . SER A 1 206 ? 4.199 13.68 -10.43 1 76 206 SER A O 1
ATOM 1584 N N . GLY A 1 207 ? 2.996 12.336 -11.742 1 59.12 207 GLY A N 1
ATOM 1585 C CA . GLY A 1 207 ? 4.109 11.469 -12.086 1 59.12 207 GLY A CA 1
ATOM 1586 C C . GLY A 1 207 ? 4.488 10.516 -10.961 1 59.12 207 GLY A C 1
ATOM 1587 O O . GLY A 1 207 ? 5.582 9.945 -10.969 1 59.12 207 GLY A O 1
ATOM 1588 N N . GLY A 1 208 ? 3.67 10.422 -9.992 1 53.16 208 GLY A N 1
ATOM 1589 C CA . GLY A 1 208 ? 3.887 9.516 -8.867 1 53.16 208 GLY A CA 1
ATOM 1590 C C . GLY A 1 208 ? 4.973 9.992 -7.926 1 53.16 208 GLY A C 1
ATOM 1591 O O . GLY A 1 208 ? 5.414 9.25 -7.047 1 53.16 208 GLY A O 1
ATOM 1592 N N . TYR A 1 209 ? 5.465 11.156 -8.188 1 55.44 209 TYR A N 1
ATOM 1593 C CA . TYR A 1 209 ? 6.559 11.664 -7.363 1 55.44 209 TYR A CA 1
ATOM 1594 C C . TYR A 1 209 ? 6.148 12.938 -6.637 1 55.44 209 TYR A C 1
ATOM 1596 O O . TYR A 1 209 ? 5.289 13.688 -7.117 1 55.44 209 TYR A O 1
ATOM 1604 N N . GLY A 1 210 ? 6.547 12.922 -5.379 1 64.62 210 GLY A N 1
ATOM 1605 C CA . GLY A 1 210 ? 6.375 14.133 -4.582 1 64.62 210 GLY A CA 1
ATOM 1606 C C . GLY A 1 210 ? 7.418 14.273 -3.488 1 64.62 210 GLY A C 1
ATOM 1607 O O . GLY A 1 210 ? 8.258 13.398 -3.305 1 64.62 210 GLY A O 1
ATOM 1608 N N . ASP A 1 211 ? 7.375 15.438 -2.955 1 72.06 211 ASP A N 1
ATOM 1609 C CA . ASP A 1 211 ? 8.242 15.688 -1.809 1 72.06 211 ASP A CA 1
ATOM 1610 C C . ASP A 1 211 ? 7.973 14.688 -0.686 1 72.06 211 ASP A C 1
ATOM 1612 O O . ASP A 1 211 ? 6.816 14.367 -0.397 1 72.06 211 ASP A O 1
ATOM 1616 N N . VAL A 1 212 ? 9.031 14.18 -0.182 1 72.44 212 VAL A N 1
ATOM 1617 C CA . VAL A 1 212 ? 8.891 13.109 0.803 1 72.44 212 VAL A CA 1
ATOM 1618 C C . VAL A 1 212 ? 8.664 13.711 2.188 1 72.44 212 VAL A C 1
ATOM 1620 O O . VAL A 1 212 ? 8.305 13 3.129 1 72.44 212 VAL A O 1
ATOM 1623 N N . PHE A 1 213 ? 8.789 15.008 2.355 1 81.12 213 PHE A N 1
ATOM 1624 C CA . PHE A 1 213 ? 8.547 15.656 3.637 1 81.12 213 PHE A CA 1
ATOM 1625 C C . PHE A 1 213 ? 7.156 16.281 3.672 1 81.12 213 PHE A C 1
ATOM 1627 O O . PHE A 1 213 ? 6.898 17.281 2.994 1 81.12 213 PHE A O 1
ATOM 1634 N N . PRO A 1 214 ? 6.293 15.672 4.504 1 87.56 214 PRO A N 1
ATOM 1635 C CA . PRO A 1 214 ? 4.949 16.25 4.613 1 87.56 214 PRO A CA 1
ATOM 1636 C C . PRO A 1 214 ? 4.953 17.641 5.215 1 87.56 214 PRO A C 1
ATOM 1638 O O . PRO A 1 214 ? 5.711 17.922 6.148 1 87.56 214 PRO A O 1
ATOM 1641 N N . SER A 1 215 ? 4.262 18.547 4.664 1 89.44 215 SER A N 1
ATOM 1642 C CA . SER A 1 215 ? 4.055 19.922 5.102 1 89.44 215 SER A CA 1
ATOM 1643 C C . SER A 1 215 ? 2.789 20.516 4.488 1 89.44 215 SER A C 1
ATOM 1645 O O . SER A 1 215 ? 2.039 19.812 3.805 1 89.44 215 SER A O 1
ATOM 1647 N N . TRP A 1 216 ? 2.561 21.766 4.781 1 90.94 216 TRP A N 1
ATOM 1648 C CA . TRP A 1 216 ? 1.425 22.438 4.152 1 90.94 216 TRP A CA 1
ATOM 1649 C C . TRP A 1 216 ? 1.575 22.453 2.635 1 90.94 216 TRP A C 1
ATOM 1651 O O . TRP A 1 216 ? 0.58 22.484 1.907 1 90.94 216 TRP A O 1
ATOM 1661 N N . ASP A 1 217 ? 2.832 22.453 2.186 1 91.5 217 ASP A N 1
ATOM 1662 C CA . ASP A 1 217 ? 3.088 22.547 0.751 1 91.5 217 ASP A CA 1
ATOM 1663 C C . ASP A 1 217 ? 3.34 21.172 0.145 1 91.5 217 ASP A C 1
ATOM 1665 O O . ASP A 1 217 ? 3.73 21.062 -1.02 1 91.5 217 ASP A O 1
ATOM 1669 N N . SER A 1 218 ? 3.209 20.109 0.939 1 89.94 218 SER A N 1
ATOM 1670 C CA . SER A 1 218 ? 3.463 18.766 0.432 1 89.94 218 SER A CA 1
ATOM 1671 C C . SER A 1 218 ? 2.584 17.734 1.131 1 89.94 218 SER A C 1
ATOM 1673 O O . SER A 1 218 ? 2.857 17.344 2.27 1 89.94 218 SER A O 1
ATOM 1675 N N . THR A 1 219 ? 1.606 17.203 0.377 1 91.62 219 THR A N 1
ATOM 1676 C CA . THR A 1 219 ? 0.707 16.203 0.949 1 91.62 219 THR A CA 1
ATOM 1677 C C . THR A 1 219 ? 0.737 14.914 0.133 1 91.62 219 THR A C 1
ATOM 1679 O O . THR A 1 219 ? -0.19 14.109 0.205 1 91.62 219 THR A O 1
ATOM 1682 N N . HIS A 1 220 ? 1.793 14.797 -0.656 1 85.5 220 HIS A N 1
ATOM 1683 C CA . HIS A 1 220 ? 1.913 13.586 -1.454 1 85.5 220 HIS A CA 1
ATOM 1684 C C . HIS A 1 220 ? 1.995 12.352 -0.566 1 85.5 220 HIS A C 1
ATOM 1686 O O . HIS A 1 220 ? 1.224 11.398 -0.74 1 85.5 220 HIS A O 1
ATOM 1692 N N . VAL A 1 221 ? 2.908 12.352 0.358 1 80.69 221 VAL A N 1
ATOM 1693 C CA . VAL A 1 221 ? 3.125 11.203 1.231 1 80.69 221 VAL A CA 1
ATOM 1694 C C . VAL A 1 221 ? 1.885 10.961 2.09 1 80.69 221 VAL A C 1
ATOM 1696 O O . VAL A 1 221 ? 1.413 9.828 2.209 1 80.69 221 VAL A O 1
ATOM 1699 N N . PRO A 1 222 ? 1.288 12.039 2.656 1 89.12 222 PRO A N 1
ATOM 1700 C CA . PRO A 1 222 ? 0.037 11.828 3.387 1 89.12 222 PRO A CA 1
ATOM 1701 C C . PRO A 1 222 ? -1.05 11.188 2.525 1 89.12 222 PRO A C 1
ATOM 1703 O O . PRO A 1 222 ? -1.745 10.273 2.977 1 89.12 222 PRO A O 1
ATOM 1706 N N . ALA A 1 223 ? -1.18 11.664 1.313 1 88.75 223 ALA A N 1
ATOM 1707 C CA . ALA A 1 223 ? -2.207 11.133 0.422 1 88.75 223 ALA A CA 1
ATOM 1708 C C . ALA A 1 223 ? -1.963 9.656 0.123 1 88.75 223 ALA A C 1
ATOM 1710 O O . ALA A 1 223 ? -2.881 8.836 0.214 1 88.75 223 ALA A O 1
ATOM 1711 N N . VAL A 1 224 ? -0.751 9.336 -0.167 1 76.31 224 VAL A N 1
ATOM 1712 C CA . VAL A 1 224 ? -0.402 7.957 -0.498 1 76.31 224 VAL A CA 1
ATOM 1713 C C . VAL A 1 224 ? -0.611 7.062 0.722 1 76.31 224 VAL A C 1
ATOM 1715 O O . VAL A 1 224 ? -1.155 5.961 0.607 1 76.31 224 VAL A O 1
ATOM 1718 N N . ASN A 1 225 ? -0.182 7.496 1.91 1 76.44 225 ASN A N 1
ATOM 1719 C CA . ASN A 1 225 ? -0.38 6.734 3.137 1 76.44 225 ASN A CA 1
ATOM 1720 C C . ASN A 1 225 ? -1.859 6.469 3.4 1 76.44 225 ASN A C 1
ATOM 1722 O O . ASN A 1 225 ? -2.234 5.363 3.799 1 76.44 225 ASN A O 1
ATOM 1726 N N . LEU A 1 226 ? -2.633 7.496 3.193 1 83 226 LEU A N 1
ATOM 1727 C CA . LEU A 1 226 ? -4.066 7.344 3.406 1 83 226 LEU A CA 1
ATOM 1728 C C . LEU A 1 226 ? -4.66 6.336 2.424 1 83 226 LEU A C 1
ATOM 1730 O O . LEU A 1 226 ? -5.453 5.477 2.812 1 83 226 LEU A O 1
ATOM 1734 N N . LEU A 1 227 ? -4.258 6.449 1.162 1 76.06 227 LEU A N 1
ATOM 1735 C CA . LEU A 1 227 ? -4.777 5.539 0.147 1 76.06 227 LEU A CA 1
ATOM 1736 C C . LEU A 1 227 ? -4.363 4.102 0.444 1 76.06 227 LEU A C 1
ATOM 1738 O O . LEU A 1 227 ? -5.16 3.174 0.285 1 76.06 227 LEU A O 1
ATOM 1742 N N . LEU A 1 228 ? -3.164 3.934 0.871 1 68.56 228 LEU A N 1
ATOM 1743 C CA . LEU A 1 228 ? -2.688 2.604 1.236 1 68.56 228 LEU A CA 1
ATOM 1744 C C . LEU A 1 228 ? -3.447 2.066 2.445 1 68.56 228 LEU A C 1
ATOM 1746 O O . LEU A 1 228 ? -3.795 0.885 2.49 1 68.56 228 LEU A O 1
ATOM 1750 N N . GLN A 1 229 ? -3.693 2.906 3.416 1 68.5 229 GLN A N 1
ATOM 1751 C CA . GLN A 1 229 ? -4.484 2.533 4.582 1 68.5 229 GLN A CA 1
ATOM 1752 C C . GLN A 1 229 ? -5.895 2.111 4.18 1 68.5 229 GLN A C 1
ATOM 1754 O O . GLN A 1 229 ? -6.406 1.099 4.664 1 68.5 229 GLN A O 1
ATOM 1759 N N . LEU A 1 230 ? -6.508 2.877 3.303 1 70.44 230 LEU A N 1
ATOM 1760 C CA . LEU A 1 230 ? -7.867 2.596 2.857 1 70.44 230 LEU A CA 1
ATOM 1761 C C . LEU A 1 230 ? -7.914 1.315 2.031 1 70.44 230 LEU A C 1
ATOM 1763 O O . LEU A 1 230 ? -8.852 0.525 2.154 1 70.44 230 LEU A O 1
ATOM 1767 N N . ALA A 1 231 ? -6.922 1.197 1.196 1 63.16 231 ALA A N 1
ATOM 1768 C CA . ALA A 1 231 ? -6.836 -0.026 0.403 1 63.16 231 ALA A CA 1
ATOM 1769 C C . ALA A 1 231 ? -6.734 -1.256 1.3 1 63.16 231 ALA A C 1
ATOM 1771 O O . ALA A 1 231 ? -7.297 -2.309 0.989 1 63.16 231 ALA A O 1
ATOM 1772 N N . SER A 1 232 ? -6.012 -0.992 2.375 1 57.81 232 SER A N 1
ATOM 1773 C CA . SER A 1 232 ? -5.82 -2.096 3.311 1 57.81 232 SER A CA 1
ATOM 1774 C C . SER A 1 232 ? -7.121 -2.443 4.027 1 57.81 232 SER A C 1
ATOM 1776 O O . SER A 1 232 ? -7.266 -3.547 4.559 1 57.81 232 SER A O 1
ATOM 1778 N N . GLN A 1 233 ? -8.023 -1.462 4.043 1 52.66 233 GLN A N 1
ATOM 1779 C CA . GLN A 1 233 ? -9.297 -1.64 4.738 1 52.66 233 GLN A CA 1
ATOM 1780 C C . GLN A 1 233 ? -10.359 -2.207 3.807 1 52.66 233 GLN A C 1
ATOM 1782 O O . GLN A 1 233 ? -11.43 -2.623 4.254 1 52.66 233 GLN A O 1
ATOM 1787 N N . VAL A 1 234 ? -10.242 -1.931 2.525 1 46.78 234 VAL A N 1
ATOM 1788 C CA . VAL A 1 234 ? -11.242 -2.439 1.593 1 46.78 234 VAL A CA 1
ATOM 1789 C C . VAL A 1 234 ? -11.367 -3.953 1.744 1 46.78 234 VAL A C 1
ATOM 1791 O O . VAL A 1 234 ? -10.383 -4.684 1.596 1 46.78 234 VAL A O 1
ATOM 1794 N N . SER A 1 235 ? -12.352 -4.262 2.672 1 48.31 235 SER A N 1
ATOM 1795 C CA . SER A 1 235 ? -12.805 -5.637 2.826 1 48.31 235 SER A CA 1
ATOM 1796 C C . SER A 1 235 ? -13.484 -6.145 1.556 1 48.31 235 SER A C 1
ATOM 1798 O O . SER A 1 235 ? -14.398 -5.5 1.033 1 48.31 235 SER A O 1
ATOM 1800 N N . VAL A 1 236 ? -12.711 -6.562 0.666 1 46.47 236 VAL A N 1
ATOM 1801 C CA . VAL A 1 236 ? -13.422 -7.305 -0.367 1 46.47 236 VAL A CA 1
ATOM 1802 C C . VAL A 1 236 ? -14.297 -8.375 0.278 1 46.47 236 VAL A C 1
ATOM 1804 O O . VAL A 1 236 ? -13.828 -9.148 1.118 1 46.47 236 VAL A O 1
ATOM 1807 N N . LYS A 1 237 ? -15.672 -8.039 0.449 1 53.31 237 LYS A N 1
ATOM 1808 C CA . LYS A 1 237 ? -16.594 -9.078 0.898 1 53.31 237 LYS A CA 1
ATOM 1809 C C . LYS A 1 237 ? -16.375 -10.375 0.118 1 53.31 237 LYS A C 1
ATOM 1811 O O . LYS A 1 237 ? -16.812 -10.492 -1.028 1 53.31 237 LYS A O 1
ATOM 1816 N N . LEU A 1 238 ? -15.469 -11.188 0.629 1 63.72 238 LEU A N 1
ATOM 1817 C CA . LEU A 1 238 ? -15.234 -12.492 0.031 1 63.72 238 LEU A CA 1
ATOM 1818 C C . LEU A 1 238 ? -16.312 -13.484 0.448 1 63.72 238 LEU A C 1
ATOM 1820 O O . LEU A 1 238 ? -16.703 -13.531 1.616 1 63.72 238 LEU A O 1
ATOM 1824 N N . THR A 1 239 ? -17.016 -14.117 -0.568 1 72.75 239 THR A N 1
ATOM 1825 C CA . THR A 1 239 ? -17.938 -15.211 -0.285 1 72.75 239 THR A CA 1
ATOM 1826 C C . THR A 1 239 ? -17.219 -16.359 0.413 1 72.75 239 THR A C 1
ATOM 1828 O O . THR A 1 239 ? -16.094 -16.703 0.04 1 72.75 239 THR A O 1
ATOM 1831 N N . ARG A 1 240 ? -17.875 -16.891 1.528 1 76.31 240 ARG A N 1
ATOM 1832 C CA . ARG A 1 240 ? -17.266 -17.953 2.311 1 76.31 240 ARG A CA 1
ATOM 1833 C C . ARG A 1 240 ? -18.188 -19.172 2.365 1 76.31 240 ARG A C 1
ATOM 1835 O O . ARG A 1 240 ? -19.406 -19.047 2.34 1 76.31 240 ARG A O 1
ATOM 1842 N N . THR A 1 241 ? -17.531 -20.375 2.326 1 72.94 241 THR A N 1
ATOM 1843 C CA . THR A 1 241 ? -18.266 -21.578 2.688 1 72.94 241 THR A CA 1
ATOM 1844 C C . THR A 1 241 ? -18.703 -21.531 4.148 1 72.94 241 THR A C 1
ATOM 1846 O O . THR A 1 241 ? -18.219 -20.703 4.918 1 72.94 241 THR A O 1
ATOM 1849 N N . PRO A 1 242 ? -19.609 -22.438 4.488 1 71.44 242 PRO A N 1
ATOM 1850 C CA . PRO A 1 242 ? -20.031 -22.469 5.891 1 71.44 242 PRO A CA 1
ATOM 1851 C C . PRO A 1 242 ? -18.875 -22.672 6.855 1 71.44 242 PRO A C 1
ATOM 1853 O O . PRO A 1 242 ? -18.922 -22.219 8 1 71.44 242 PRO A O 1
ATOM 1856 N N . LEU A 1 243 ? -17.828 -23.328 6.305 1 72.25 243 LEU A N 1
ATOM 1857 C CA . LEU A 1 243 ? -16.719 -23.625 7.195 1 72.25 243 LEU A CA 1
ATOM 1858 C C . LEU A 1 243 ? -15.555 -22.672 6.957 1 72.25 243 LEU A C 1
ATOM 1860 O O . LEU A 1 243 ? -14.438 -22.906 7.434 1 72.25 243 LEU A O 1
ATOM 1864 N N . GLY A 1 244 ? -15.742 -21.625 6.117 1 72.94 244 GLY A N 1
ATOM 1865 C CA . GLY A 1 244 ? -14.859 -20.484 6.184 1 72.94 244 GLY A CA 1
ATOM 1866 C C . GLY A 1 244 ? -13.938 -20.375 4.984 1 72.94 244 GLY A C 1
ATOM 1867 O O . GLY A 1 244 ? -13.117 -19.453 4.902 1 72.94 244 GLY A O 1
ATOM 1868 N N . LEU A 1 245 ? -14.055 -21.219 4.016 1 78.44 245 LEU A N 1
ATOM 1869 C CA . LEU A 1 245 ? -13.211 -21.094 2.834 1 78.44 245 LEU A CA 1
ATOM 1870 C C . LEU A 1 245 ? -13.711 -19.984 1.917 1 78.44 245 LEU A C 1
ATOM 1872 O O . LEU A 1 245 ? -14.906 -19.906 1.614 1 78.44 245 LEU A O 1
ATOM 1876 N N . VAL A 1 246 ? -12.852 -19.078 1.536 1 80.88 246 VAL A N 1
ATOM 1877 C CA . VAL A 1 246 ? -13.234 -18.047 0.576 1 80.88 246 VAL A CA 1
ATOM 1878 C C . VAL A 1 246 ? -13.164 -18.609 -0.842 1 80.88 246 VAL A C 1
ATOM 1880 O O . VAL A 1 246 ? -12.328 -19.469 -1.136 1 80.88 246 VAL A O 1
ATOM 1883 N N . TYR A 1 247 ? -14.086 -18.297 -1.741 1 81.12 247 TYR A N 1
ATOM 1884 C CA . TYR A 1 247 ? -14.07 -18.797 -3.111 1 81.12 247 TYR A CA 1
ATOM 1885 C C . TYR A 1 247 ? -14.828 -17.859 -4.043 1 81.12 247 TYR A C 1
ATOM 1887 O O . TYR A 1 247 ? -15.758 -17.156 -3.615 1 81.12 247 TYR A O 1
ATOM 1895 N N . PRO A 1 248 ? -14.359 -17.75 -5.238 1 78.25 248 PRO A N 1
ATOM 1896 C CA . PRO A 1 248 ? -15.172 -17.047 -6.23 1 78.25 248 PRO A CA 1
ATOM 1897 C C . PRO A 1 248 ? -16.453 -17.797 -6.586 1 78.25 248 PRO A C 1
ATOM 1899 O O . PRO A 1 248 ? -16.422 -19.016 -6.836 1 78.25 248 PRO A O 1
ATOM 1902 N N . THR A 1 249 ? -17.594 -17.156 -6.715 1 76.69 249 THR A N 1
ATOM 1903 C CA . THR A 1 249 ? -18.891 -17.797 -6.934 1 76.69 249 THR A CA 1
ATOM 1904 C C . THR A 1 249 ? -19.031 -18.25 -8.383 1 76.69 249 THR A C 1
ATOM 1906 O O . THR A 1 249 ? -19.906 -19.062 -8.703 1 76.69 249 THR A O 1
ATOM 1909 N N . TRP A 1 250 ? -18.172 -17.781 -9.227 1 78.44 250 TRP A N 1
ATOM 1910 C CA . TRP A 1 250 ? -18.297 -18.094 -10.648 1 78.44 250 TRP A CA 1
ATOM 1911 C C . TRP A 1 250 ? -17.578 -19.406 -10.969 1 78.44 250 TRP A C 1
ATOM 1913 O O . TRP A 1 250 ? -17.781 -19.984 -12.047 1 78.44 250 TRP A O 1
ATOM 1923 N N . SER A 1 251 ? -16.781 -19.891 -10.078 1 81.44 251 SER A N 1
ATOM 1924 C CA . SER A 1 251 ? -16 -21.078 -10.398 1 81.44 251 SER A CA 1
ATOM 1925 C C . SER A 1 251 ? -16.734 -22.344 -10 1 81.44 251 SER A C 1
ATOM 1927 O O . SER A 1 251 ? -17.375 -22.391 -8.945 1 81.44 251 SER A O 1
ATOM 1929 N N . THR A 1 252 ? -16.562 -23.344 -10.875 1 83.75 252 THR A N 1
ATOM 1930 C CA . THR A 1 252 ? -17.078 -24.672 -10.562 1 83.75 252 THR A CA 1
ATOM 1931 C C . THR A 1 252 ? -15.953 -25.609 -10.156 1 83.75 252 THR A C 1
ATOM 1933 O O . THR A 1 252 ? -16.172 -26.812 -9.977 1 83.75 252 THR A O 1
ATOM 1936 N N . TRP A 1 253 ? -14.773 -25.109 -10.016 1 88.88 253 TRP A N 1
ATOM 1937 C CA . TRP A 1 253 ? -13.602 -25.906 -9.688 1 88.88 253 TRP A CA 1
ATOM 1938 C C . TRP A 1 253 ? -13.352 -25.922 -8.18 1 88.88 253 TRP A C 1
ATOM 1940 O O . TRP A 1 253 ? -13.984 -25.156 -7.438 1 88.88 253 TRP A O 1
ATOM 1950 N N . GLY A 1 254 ? -12.445 -26.812 -7.738 1 90.88 254 GLY A N 1
ATOM 1951 C CA . GLY A 1 254 ? -12.109 -26.922 -6.324 1 90.88 254 GLY A CA 1
ATOM 1952 C C . GLY A 1 254 ? -11.695 -25.594 -5.715 1 90.88 254 GLY A C 1
ATOM 1953 O O . GLY A 1 254 ? -10.82 -24.906 -6.242 1 90.88 254 GLY A O 1
ATOM 1954 N N . ILE A 1 255 ? -12.289 -25.297 -4.59 1 89 255 ILE A N 1
ATOM 1955 C CA . ILE A 1 255 ? -12.234 -23.969 -3.979 1 89 255 ILE A CA 1
ATOM 1956 C C . ILE A 1 255 ? -10.852 -23.734 -3.359 1 89 255 ILE A C 1
ATOM 1958 O O . ILE A 1 255 ? -10.391 -22.609 -3.256 1 89 255 ILE A O 1
ATOM 1962 N N . LEU A 1 256 ? -10.141 -24.812 -3.045 1 91.69 256 LEU A N 1
ATOM 1963 C CA . LEU A 1 256 ? -8.844 -24.672 -2.383 1 91.69 256 LEU A CA 1
ATOM 1964 C C . LEU A 1 256 ? -7.809 -24.078 -3.334 1 91.69 256 LEU A C 1
ATOM 1966 O O . LEU A 1 256 ? -6.809 -23.516 -2.893 1 91.69 256 LEU A O 1
ATOM 1970 N N . SER A 1 257 ? -8.109 -24.234 -4.66 1 89.31 257 SER A N 1
ATOM 1971 C CA . SER A 1 257 ? -7.223 -23.625 -5.648 1 89.31 257 SER A CA 1
ATOM 1972 C C . SER A 1 257 ? -7.215 -22.109 -5.516 1 89.31 257 SER A C 1
ATOM 1974 O O . SER A 1 257 ? -6.184 -21.469 -5.727 1 89.31 257 SER A O 1
ATOM 1976 N N . TYR A 1 258 ? -8.289 -21.516 -5.109 1 88.12 258 TYR A N 1
ATOM 1977 C CA . TYR A 1 258 ? -8.438 -20.062 -4.996 1 88.12 258 TYR A CA 1
ATOM 1978 C C . TYR A 1 258 ? -8.133 -19.594 -3.576 1 88.12 258 TYR A C 1
ATOM 1980 O O . TYR A 1 258 ? -7.457 -18.594 -3.379 1 88.12 258 TYR A O 1
ATOM 1988 N N . SER A 1 259 ? -8.609 -20.359 -2.646 1 89.75 259 SER A N 1
ATOM 1989 C CA . SER A 1 259 ? -8.492 -19.938 -1.251 1 89.75 259 SER A CA 1
ATOM 1990 C C . SER A 1 259 ? -7.031 -19.922 -0.806 1 89.75 259 SER A C 1
ATOM 1992 O O . SER A 1 259 ? -6.625 -19.047 -0.042 1 89.75 259 SER A O 1
ATOM 1994 N N . THR A 1 260 ? -6.207 -20.891 -1.257 1 90.38 260 THR A N 1
ATOM 1995 C CA . THR A 1 260 ? -4.816 -20.938 -0.811 1 90.38 260 THR A CA 1
ATOM 1996 C C . THR A 1 260 ? -3.992 -19.859 -1.5 1 90.38 260 THR A C 1
ATOM 1998 O O . THR A 1 260 ? -3.076 -19.297 -0.9 1 90.38 260 THR A O 1
ATOM 2001 N N . ASN A 1 261 ? -4.289 -19.578 -2.789 1 89.75 261 ASN A N 1
ATOM 2002 C CA . ASN A 1 261 ? -3.652 -18.438 -3.443 1 89.75 261 ASN A CA 1
ATOM 2003 C C . ASN A 1 261 ? -3.992 -17.125 -2.74 1 89.75 261 ASN A C 1
ATOM 2005 O O . ASN A 1 261 ? -3.121 -16.281 -2.551 1 89.75 261 ASN A O 1
ATOM 2009 N N . ALA A 1 262 ? -5.277 -16.969 -2.391 1 86.62 262 ALA A N 1
ATOM 2010 C CA . ALA A 1 262 ? -5.695 -15.781 -1.644 1 86.62 262 ALA A CA 1
ATOM 2011 C C . ALA A 1 262 ? -4.98 -15.703 -0.298 1 86.62 262 ALA A C 1
ATOM 2013 O O . ALA A 1 262 ? -4.535 -14.625 0.112 1 86.62 262 ALA A O 1
ATOM 2014 N N . ALA A 1 263 ? -4.898 -16.859 0.387 1 88.62 263 ALA A N 1
ATOM 2015 C CA . ALA A 1 263 ? -4.203 -16.906 1.67 1 88.62 263 ALA A CA 1
ATOM 2016 C C . ALA A 1 263 ? -2.744 -16.484 1.52 1 88.62 263 ALA A C 1
ATOM 2018 O O . ALA A 1 263 ? -2.201 -15.797 2.383 1 88.62 263 ALA A O 1
ATOM 2019 N N . PHE A 1 264 ? -2.143 -16.953 0.459 1 89.94 264 PHE A N 1
ATOM 2020 C CA . PHE A 1 264 ? -0.764 -16.562 0.189 1 89.94 264 PHE A CA 1
ATOM 2021 C C . PHE A 1 264 ? -0.648 -15.047 0.052 1 89.94 264 PHE A C 1
ATOM 2023 O O . PHE A 1 264 ? 0.215 -14.43 0.677 1 89.94 264 PHE A O 1
ATOM 2030 N N . MET A 1 265 ? -1.496 -14.398 -0.735 1 85.19 265 MET A N 1
ATOM 2031 C CA . MET A 1 265 ? -1.485 -12.953 -0.922 1 85.19 265 MET A CA 1
ATOM 2032 C C . MET A 1 265 ? -1.682 -12.234 0.408 1 85.19 265 MET A C 1
ATOM 2034 O O . MET A 1 265 ? -1.029 -11.219 0.672 1 85.19 265 MET A O 1
ATOM 2038 N N . MET A 1 266 ? -2.559 -12.773 1.212 1 81.44 266 MET A N 1
ATOM 2039 C CA . MET A 1 266 ? -2.822 -12.156 2.512 1 81.44 266 MET A CA 1
ATOM 2040 C C . MET A 1 266 ? -1.625 -12.32 3.443 1 81.44 266 MET A C 1
ATOM 2042 O O . MET A 1 266 ? -1.321 -11.43 4.234 1 81.44 266 MET A O 1
ATOM 2046 N N . ALA A 1 267 ? -0.953 -13.523 3.352 1 82.56 267 ALA A N 1
ATOM 2047 C CA . ALA A 1 267 ? 0.264 -13.711 4.137 1 82.56 267 ALA A CA 1
ATOM 2048 C C . ALA A 1 267 ? 1.336 -12.703 3.74 1 82.56 267 ALA A C 1
ATOM 2050 O O . ALA A 1 267 ? 2.021 -12.148 4.602 1 82.56 267 ALA A O 1
ATOM 2051 N N . LEU A 1 268 ? 1.457 -12.5 2.432 1 79.38 268 LEU A N 1
ATOM 2052 C CA . LEU A 1 268 ? 2.414 -11.516 1.939 1 79.38 268 LEU A CA 1
ATOM 2053 C C . LEU A 1 268 ? 2.076 -10.125 2.459 1 79.38 268 LEU A C 1
ATOM 2055 O O . LEU A 1 268 ? 2.961 -9.391 2.906 1 79.38 268 LEU A O 1
ATOM 2059 N N . ARG A 1 269 ? 0.804 -9.812 2.42 1 73.44 269 ARG A N 1
ATOM 2060 C CA . ARG A 1 269 ? 0.372 -8.508 2.918 1 73.44 269 ARG A CA 1
ATOM 2061 C C . ARG A 1 269 ? 0.697 -8.352 4.398 1 73.44 269 ARG A C 1
ATOM 2063 O O . ARG A 1 269 ? 1.131 -7.285 4.84 1 73.44 269 ARG A O 1
ATOM 2070 N N . ALA A 1 270 ? 0.485 -9.445 5.152 1 73.06 270 ALA A N 1
ATOM 2071 C CA . ALA A 1 270 ? 0.736 -9.422 6.59 1 73.06 270 ALA A CA 1
ATOM 2072 C C . ALA A 1 270 ? 2.219 -9.219 6.887 1 73.06 270 ALA A C 1
ATOM 2074 O O . ALA A 1 270 ? 2.588 -8.773 7.977 1 73.06 270 ALA A O 1
ATOM 2075 N N . SER A 1 271 ? 2.994 -9.625 5.934 1 69.44 271 SER A N 1
ATOM 2076 C CA . SER A 1 271 ? 4.438 -9.531 6.141 1 69.44 271 SER A CA 1
ATOM 2077 C C . SER A 1 271 ? 4.918 -8.094 6.035 1 69.44 271 SER A C 1
ATOM 2079 O O . SER A 1 271 ? 6.004 -7.758 6.52 1 69.44 271 SER A O 1
ATOM 2081 N N . TYR A 1 272 ? 4.09 -7.273 5.387 1 58.22 272 TYR A N 1
ATOM 2082 C CA . TYR A 1 272 ? 4.578 -5.91 5.238 1 58.22 272 TYR A CA 1
ATOM 2083 C C . TYR A 1 272 ? 3.555 -4.902 5.746 1 58.22 272 TYR A C 1
ATOM 2085 O O . TYR A 1 272 ? 3.836 -3.703 5.82 1 58.22 272 TYR A O 1
ATOM 2093 N N . SER A 1 273 ? 2.348 -5.391 6.027 1 54.5 273 SER A N 1
ATOM 2094 C CA . SER A 1 273 ? 1.336 -4.484 6.562 1 54.5 273 SER A CA 1
ATOM 2095 C C . SER A 1 273 ? 0.895 -4.91 7.957 1 54.5 273 SER A C 1
ATOM 2097 O O . SER A 1 273 ? 0.688 -6.098 8.211 1 54.5 273 SER A O 1
ATOM 2099 N N . ALA A 1 274 ? 1.011 -4.191 8.961 1 50.16 274 ALA A N 1
ATOM 2100 C CA . ALA A 1 274 ? 0.652 -4.492 10.344 1 50.16 274 ALA A CA 1
ATOM 2101 C C . ALA A 1 274 ? -0.853 -4.367 10.562 1 50.16 274 ALA A C 1
ATOM 2103 O O . ALA A 1 274 ? -1.409 -4.984 11.477 1 50.16 274 ALA A O 1
ATOM 2104 N N . ASN A 1 275 ? -1.576 -3.678 9.828 1 44.91 275 ASN A N 1
ATOM 2105 C CA . ASN A 1 275 ? -2.984 -3.482 10.156 1 44.91 275 ASN A CA 1
ATOM 2106 C C . ASN A 1 275 ? -3.781 -4.773 10 1 44.91 275 ASN A C 1
ATOM 2108 O O . ASN A 1 275 ? -3.689 -5.445 8.969 1 44.91 275 ASN A O 1
ATOM 2112 N N . ASP A 1 276 ? -4.414 -5.23 10.992 1 53.72 276 ASP A N 1
ATOM 2113 C CA . ASP A 1 276 ? -5.301 -6.387 11.094 1 53.72 276 ASP A CA 1
ATOM 2114 C C . ASP A 1 276 ? -4.52 -7.691 10.93 1 53.72 276 ASP A C 1
ATOM 2116 O O . ASP A 1 276 ? -5.047 -8.672 10.398 1 53.72 276 ASP A O 1
ATOM 2120 N N . ARG A 1 277 ? -3.088 -7.398 11.188 1 69.06 277 ARG A N 1
ATOM 2121 C CA . ARG A 1 277 ? -2.209 -8.547 11.016 1 69.06 277 ARG A CA 1
ATOM 2122 C C . ARG A 1 277 ? -2.807 -9.797 11.656 1 69.06 277 ARG A C 1
ATOM 2124 O O . ARG A 1 277 ? -2.818 -10.867 11.047 1 69.06 277 ARG A O 1
ATOM 2131 N N . GLU A 1 278 ? -3.355 -9.484 12.82 1 70.06 278 GLU A N 1
ATOM 2132 C CA . GLU A 1 278 ? -3.918 -10.641 13.508 1 70.06 278 GLU A CA 1
ATOM 2133 C C . GLU A 1 278 ? -5.09 -11.234 12.734 1 70.06 278 GLU A C 1
ATOM 2135 O O . GLU A 1 278 ? -5.195 -12.453 12.594 1 70.06 278 GLU A O 1
ATOM 2140 N N . SER A 1 279 ? -5.91 -10.367 12.289 1 73.06 279 SER A N 1
ATOM 2141 C CA . SER A 1 279 ? -7.074 -10.836 11.547 1 73.06 279 SER A CA 1
ATOM 2142 C C . SER A 1 279 ? -6.66 -11.469 10.219 1 73.06 279 SER A C 1
ATOM 2144 O O . SER A 1 279 ? -7.246 -12.461 9.781 1 73.06 279 SER A O 1
ATOM 2146 N N . VAL A 1 280 ? -5.672 -10.828 9.617 1 74.44 280 VAL A N 1
ATOM 2147 C CA . VAL A 1 280 ? -5.176 -11.344 8.344 1 74.44 280 VAL A CA 1
ATOM 2148 C C . VAL A 1 280 ? -4.539 -12.719 8.555 1 74.44 280 VAL A C 1
ATOM 2150 O O . VAL A 1 280 ? -4.793 -13.656 7.793 1 74.44 280 VAL A O 1
ATOM 2153 N N . LEU A 1 281 ? -3.77 -12.859 9.602 1 82.31 281 LEU A N 1
ATOM 2154 C CA . LEU A 1 281 ? -3.129 -14.133 9.883 1 82.31 281 LEU A CA 1
ATOM 2155 C C . LEU A 1 281 ? -4.156 -15.18 10.305 1 82.31 281 LEU A C 1
ATOM 2157 O O . LEU A 1 281 ? -4.008 -16.359 10 1 82.31 281 LEU A O 1
ATOM 2161 N N . ALA A 1 282 ? -5.195 -14.68 11.008 1 83.94 282 ALA A N 1
ATOM 2162 C CA . ALA A 1 282 ? -6.285 -15.586 1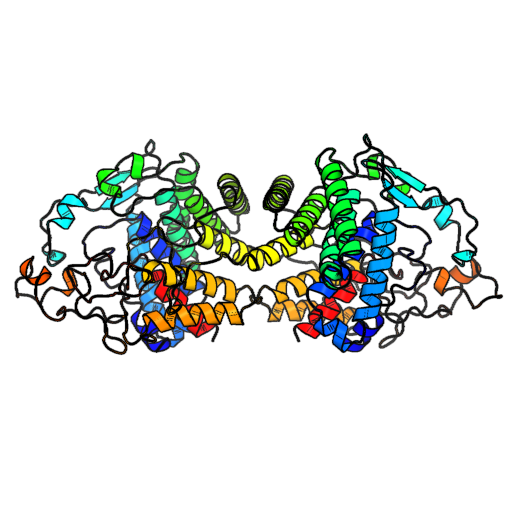1.344 1 83.94 282 ALA A CA 1
ATOM 2163 C C . ALA A 1 282 ? -6.969 -16.125 10.086 1 83.94 282 ALA A C 1
ATOM 2165 O O . ALA A 1 282 ? -7.332 -17.297 10.023 1 83.94 282 ALA A O 1
ATOM 2166 N N . PHE A 1 283 ? -7.168 -15.32 9.125 1 85.94 283 PHE A N 1
ATOM 2167 C CA . PHE A 1 283 ? -7.727 -15.727 7.84 1 85.94 283 PHE A CA 1
ATOM 2168 C C . PHE A 1 283 ? -6.844 -16.766 7.172 1 85.94 283 PHE A C 1
ATOM 2170 O O . PHE A 1 283 ? -7.332 -17.812 6.727 1 85.94 283 PHE A O 1
ATOM 2177 N N . VAL A 1 284 ? -5.504 -16.422 7.121 1 88.06 284 VAL A N 1
ATOM 2178 C CA . VAL A 1 284 ? -4.547 -17.328 6.492 1 88.06 284 VAL A CA 1
ATOM 2179 C C . VAL A 1 284 ? -4.594 -18.703 7.18 1 88.06 284 VAL A C 1
ATOM 2181 O O . VAL A 1 284 ? -4.723 -19.734 6.52 1 88.06 284 VAL A O 1
ATOM 2184 N N . ARG A 1 285 ? -4.613 -18.719 8.477 1 87.69 285 ARG A N 1
ATOM 2185 C CA . ARG A 1 285 ? -4.625 -19.953 9.25 1 87.69 285 ARG A CA 1
ATOM 2186 C C . ARG A 1 285 ? -5.926 -20.719 9.039 1 87.69 285 ARG A C 1
ATOM 2188 O O . ARG A 1 285 ? -5.922 -21.953 8.961 1 87.69 285 ARG A O 1
ATOM 2195 N N . ASN A 1 286 ? -6.977 -19.984 8.93 1 88.44 286 ASN A N 1
ATOM 2196 C CA . ASN A 1 286 ? -8.266 -20.641 8.719 1 88.44 286 ASN A CA 1
ATOM 2197 C C . ASN A 1 286 ? -8.305 -21.375 7.379 1 88.44 286 ASN A C 1
ATOM 2199 O O . ASN A 1 286 ? -8.805 -22.5 7.301 1 88.44 286 ASN A O 1
ATOM 2203 N N . GLN A 1 287 ? -7.883 -20.719 6.32 1 90.06 287 GLN A N 1
ATOM 2204 C CA . GLN A 1 287 ? -7.855 -21.359 5.012 1 90.06 287 GLN A CA 1
ATOM 2205 C C . GLN A 1 287 ? -6.953 -22.578 5.02 1 90.06 287 GLN A C 1
ATOM 2207 O O . GLN A 1 287 ? -7.309 -23.625 4.469 1 90.06 287 GLN A O 1
ATOM 2212 N N . LEU A 1 288 ? -5.773 -22.469 5.68 1 90.69 288 LEU A N 1
ATOM 2213 C CA . LEU A 1 288 ? -4.797 -23.547 5.715 1 90.69 288 LEU A CA 1
ATOM 2214 C C . LEU A 1 288 ? -5.293 -24.703 6.582 1 90.69 288 LEU A C 1
ATOM 2216 O O . LEU A 1 288 ? -5.109 -25.875 6.234 1 90.69 288 LEU A O 1
ATOM 2220 N N . ASN A 1 289 ? -5.91 -24.328 7.719 1 89.56 289 ASN A N 1
ATOM 2221 C CA . ASN A 1 289 ? -6.457 -25.359 8.586 1 89.56 289 ASN A CA 1
ATOM 2222 C C . ASN A 1 289 ? -7.527 -26.188 7.871 1 89.56 289 ASN A C 1
ATOM 2224 O O . ASN A 1 289 ? -7.617 -27.406 8.062 1 89.56 289 ASN A O 1
ATOM 2228 N N . TYR A 1 290 ? -8.289 -25.547 7.07 1 90.25 290 TYR A N 1
ATOM 2229 C CA . TYR A 1 290 ? -9.273 -26.266 6.27 1 90.25 290 TYR A CA 1
ATOM 2230 C C . TYR A 1 290 ? -8.602 -27.266 5.336 1 90.25 290 TYR A C 1
ATOM 2232 O O . TYR A 1 290 ? -8.992 -28.438 5.285 1 90.25 290 TYR A O 1
ATOM 2240 N N . ALA A 1 291 ? -7.609 -26.828 4.617 1 92.19 291 ALA A N 1
ATOM 2241 C CA . ALA A 1 291 ? -6.879 -27.688 3.691 1 92.19 291 ALA A CA 1
ATOM 2242 C C . ALA A 1 291 ? -6.254 -28.875 4.422 1 92.19 291 ALA A C 1
ATOM 2244 O O . ALA A 1 291 ? -6.191 -29.984 3.885 1 92.19 291 ALA A O 1
ATOM 2245 N N . LEU A 1 292 ? -5.895 -28.594 5.691 1 90.5 292 LEU A N 1
ATOM 2246 C CA . LEU A 1 292 ? -5.109 -29.578 6.43 1 90.5 292 LEU A CA 1
ATOM 2247 C C . LEU A 1 292 ? -6.012 -30.484 7.273 1 90.5 292 LEU A C 1
ATOM 2249 O O . LEU A 1 292 ? -5.535 -31.422 7.902 1 90.5 292 LEU A O 1
ATOM 2253 N N . GLY A 1 293 ? -7.352 -30.188 7.328 1 88.5 293 GLY A N 1
ATOM 2254 C CA . GLY A 1 293 ? -8.188 -31.234 7.898 1 88.5 293 GLY A CA 1
ATOM 2255 C C . GLY A 1 293 ? -9.086 -30.734 9.016 1 88.5 293 GLY A C 1
ATOM 2256 O O . GLY A 1 293 ? -9.695 -31.531 9.734 1 88.5 293 GLY A O 1
ATOM 2257 N N . SER A 1 294 ? -9.164 -29.406 9.172 1 85.75 294 SER A N 1
ATOM 2258 C CA . SER A 1 294 ? -9.945 -28.875 10.289 1 85.75 294 SER A CA 1
ATOM 2259 C C . SER A 1 294 ? -11.422 -29.219 10.141 1 85.75 294 SER A C 1
ATOM 2261 O O . SER A 1 294 ? -12.18 -29.141 11.109 1 85.75 294 SER A O 1
ATOM 2263 N N . THR A 1 295 ? -11.828 -29.703 9 1 84.44 295 THR A N 1
ATOM 2264 C CA . THR A 1 295 ? -13.25 -29.953 8.781 1 84.44 295 THR A CA 1
ATOM 2265 C C . THR A 1 295 ? -13.531 -31.453 8.742 1 84.44 295 THR A C 1
ATOM 2267 O O . THR A 1 295 ? -14.602 -31.875 8.289 1 84.44 295 THR A O 1
ATOM 2270 N N . GLY A 1 296 ? -12.641 -32.281 9.094 1 88 296 GLY A N 1
ATOM 2271 C CA . GLY A 1 296 ? -12.883 -33.719 9.219 1 88 296 GLY A CA 1
ATOM 2272 C C . GLY A 1 296 ? -12.086 -34.531 8.227 1 88 296 GLY A C 1
ATOM 2273 O O . GLY A 1 296 ? -12.023 -35.75 8.344 1 88 296 GLY A O 1
ATOM 2274 N N . ARG A 1 297 ? -11.508 -33.844 7.277 1 91.56 297 ARG A N 1
ATOM 2275 C CA . ARG A 1 297 ? -10.617 -34.531 6.348 1 91.56 297 ARG A CA 1
ATOM 2276 C C . ARG A 1 297 ? -9.508 -33.594 5.863 1 91.56 297 ARG A C 1
ATOM 2278 O O . ARG A 1 297 ? -9.695 -32.375 5.824 1 91.56 297 ARG A O 1
ATOM 2285 N N . SER A 1 298 ? -8.422 -34.281 5.453 1 93.5 298 SER A N 1
ATOM 2286 C CA . SER A 1 298 ? -7.328 -33.531 4.828 1 93.5 298 SER A CA 1
ATOM 2287 C C . SER A 1 298 ? -7.5 -33.469 3.314 1 93.5 298 SER A C 1
ATOM 2289 O O . SER A 1 298 ? -8.094 -34.375 2.711 1 93.5 298 SER A O 1
ATOM 2291 N N . PHE A 1 299 ? -7.055 -32.406 2.732 1 94.19 299 PHE A N 1
ATOM 2292 C CA . PHE A 1 299 ? -7.035 -32.281 1.28 1 94.19 299 PHE A CA 1
ATOM 2293 C C . PHE A 1 299 ? -5.602 -32.281 0.757 1 94.19 299 PHE A C 1
ATOM 2295 O O . PHE A 1 299 ? -5.355 -31.938 -0.397 1 94.19 299 PHE A O 1
ATOM 2302 N N . VAL A 1 300 ? -4.691 -32.625 1.613 1 92.56 300 VAL A N 1
ATOM 2303 C CA . VAL A 1 300 ? -3.281 -32.781 1.267 1 92.56 300 VAL A CA 1
ATOM 2304 C C . VAL A 1 300 ? -2.918 -34.281 1.267 1 92.56 300 VAL A C 1
ATOM 2306 O O . VAL A 1 300 ? -3.066 -34.938 2.283 1 92.56 300 VAL A O 1
ATOM 2309 N N . VAL A 1 301 ? -2.434 -34.688 0.123 1 92.06 301 VAL A N 1
ATOM 2310 C CA . VAL A 1 301 ? -2.139 -36.094 -0.078 1 92.06 301 VAL A CA 1
ATOM 2311 C C . VAL A 1 301 ? -1.102 -36.562 0.944 1 92.06 301 VAL A C 1
ATOM 2313 O O . VAL A 1 301 ? -0.071 -35.906 1.13 1 92.06 301 VAL A O 1
ATOM 2316 N N . GLY A 1 302 ? -1.377 -37.656 1.703 1 90.12 302 GLY A N 1
ATOM 2317 C CA . GLY A 1 302 ? -0.419 -38.312 2.58 1 90.12 302 GLY A CA 1
ATOM 2318 C C . GLY A 1 302 ? -0.309 -37.656 3.941 1 90.12 302 GLY A C 1
ATOM 2319 O O . GLY A 1 302 ? 0.444 -38.094 4.801 1 90.12 302 GLY A O 1
ATOM 2320 N N . LEU A 1 303 ? -1.084 -36.594 4.18 1 87.56 303 LEU A N 1
ATOM 2321 C CA . LEU A 1 303 ? -0.982 -35.875 5.441 1 87.56 303 LEU A CA 1
ATOM 2322 C C . LEU A 1 303 ? -2.354 -35.719 6.082 1 87.56 303 LEU A C 1
ATOM 2324 O O . LEU A 1 303 ? -3.344 -35.469 5.391 1 87.56 303 LEU A O 1
ATOM 2328 N N . GLY A 1 304 ? -2.422 -35.875 7.438 1 88.25 304 GLY A N 1
ATOM 2329 C CA . GLY A 1 304 ? -3.627 -35.594 8.203 1 88.25 304 GLY A CA 1
ATOM 2330 C C . GLY A 1 304 ? -4.609 -36.75 8.211 1 88.25 304 GLY A C 1
ATOM 2331 O O . GLY A 1 304 ? -4.223 -37.906 8.023 1 88.25 304 GLY A O 1
ATOM 2332 N N . VAL A 1 305 ? -5.875 -36.406 8.5 1 91.19 305 VAL A N 1
ATOM 2333 C CA . VAL A 1 305 ? -6.926 -37.406 8.641 1 91.19 305 VAL A CA 1
ATOM 2334 C C . VAL A 1 305 ? -7.66 -37.562 7.309 1 91.19 305 VAL A C 1
ATOM 2336 O O . VAL A 1 305 ? -8.055 -36.562 6.684 1 91.19 305 VAL A O 1
ATOM 2339 N N . ASP A 1 306 ? -7.762 -38.781 6.848 1 94.44 306 ASP A N 1
ATOM 2340 C CA . ASP A 1 306 ? -8.516 -39.125 5.645 1 94.44 306 ASP A CA 1
ATOM 2341 C C . ASP A 1 306 ? -8.031 -38.312 4.449 1 94.44 306 ASP A C 1
ATOM 2343 O O . ASP A 1 306 ? -8.828 -37.625 3.791 1 94.44 306 ASP A O 1
ATOM 2347 N N . PRO A 1 307 ? -6.73 -38.344 4.176 1 95.06 307 PRO A N 1
ATOM 2348 C CA . PRO A 1 307 ? -6.199 -37.594 3.031 1 95.06 307 PRO A CA 1
ATOM 2349 C C . PRO A 1 307 ? -6.656 -38.188 1.691 1 95.06 307 PRO A C 1
ATOM 2351 O O . PRO A 1 307 ? -7.117 -39.312 1.63 1 95.06 307 PRO A O 1
ATOM 2354 N N . PRO A 1 308 ? -6.621 -37.344 0.668 1 95.38 308 PRO A N 1
ATOM 2355 C CA . PRO A 1 308 ? -6.941 -37.906 -0.653 1 95.38 308 PRO A CA 1
ATOM 2356 C C . PRO A 1 308 ? -6.059 -39.094 -1.029 1 95.38 308 PRO A C 1
ATOM 2358 O O . PRO A 1 308 ? -4.844 -39.031 -0.836 1 95.38 308 PRO A O 1
ATOM 2361 N N . ARG A 1 309 ? -6.668 -40.125 -1.604 1 96.44 309 ARG A N 1
ATOM 2362 C CA . ARG A 1 309 ? -5.961 -41.344 -2.014 1 96.44 309 ARG A CA 1
ATOM 2363 C C . ARG A 1 309 ? -6.047 -41.531 -3.523 1 96.44 309 ARG A C 1
ATOM 2365 O O . ARG A 1 309 ? -5.285 -42.312 -4.098 1 96.44 309 ARG A O 1
ATOM 2372 N N . GLN A 1 310 ? -6.98 -40.781 -4.145 1 96.19 310 GLN A N 1
ATOM 2373 C CA . GLN A 1 310 ? -7.207 -40.938 -5.578 1 96.19 310 GLN A CA 1
ATOM 2374 C C . GLN A 1 310 ? -7.055 -39.594 -6.305 1 96.19 310 GLN A C 1
ATOM 2376 O O . GLN A 1 310 ? -7.918 -39.219 -7.094 1 96.19 310 GLN A O 1
ATOM 2381 N N . PRO A 1 311 ? -5.941 -38.844 -5.984 1 94 311 PRO A N 1
ATOM 2382 C CA . PRO A 1 311 ? -5.785 -37.625 -6.758 1 94 311 PRO A CA 1
ATOM 2383 C C . PRO A 1 311 ? -5.793 -37.844 -8.266 1 94 311 PRO A C 1
ATOM 2385 O O . PRO A 1 311 ? -5.277 -38.875 -8.734 1 94 311 PRO A O 1
ATOM 2388 N N . HIS A 1 312 ? -6.473 -36.938 -8.992 1 93.06 312 HIS A N 1
ATOM 2389 C CA . HIS A 1 312 ? -6.438 -36.969 -10.453 1 93.06 312 HIS A CA 1
ATOM 2390 C C . HIS A 1 312 ? -5.035 -36.688 -10.969 1 93.06 312 HIS A C 1
ATOM 2392 O O . HIS A 1 312 ? -4.707 -35.531 -11.25 1 93.06 312 HIS A O 1
ATOM 2398 N N . HIS A 1 313 ? -4.27 -37.75 -11.164 1 89.81 313 HIS A N 1
ATOM 2399 C CA . HIS A 1 313 ? -2.885 -37.656 -11.617 1 89.81 313 HIS A CA 1
ATOM 2400 C C . HIS A 1 313 ? -2.463 -38.969 -12.32 1 89.81 313 HIS A C 1
ATOM 2402 O O . HIS A 1 313 ? -2.248 -39.969 -11.672 1 89.81 313 HIS A O 1
ATOM 2408 N N . ALA A 1 314 ? -2.242 -38.844 -13.609 1 88.12 314 ALA A N 1
ATOM 2409 C CA . ALA A 1 314 ? -2.033 -40.031 -14.438 1 88.12 314 ALA A CA 1
ATOM 2410 C C . ALA A 1 314 ? -0.809 -40.812 -13.969 1 88.12 314 ALA A C 1
ATOM 2412 O O . ALA A 1 314 ? -0.894 -42.031 -13.711 1 88.12 314 ALA A O 1
ATOM 2413 N N . ALA A 1 315 ? 0.275 -40.125 -13.789 1 85.06 315 ALA A N 1
ATOM 2414 C CA . ALA A 1 315 ? 1.52 -40.781 -13.43 1 85.06 315 ALA A CA 1
ATOM 2415 C C . ALA A 1 315 ? 1.41 -41.469 -12.07 1 85.06 315 ALA A C 1
ATOM 2417 O O . ALA A 1 315 ? 1.903 -42.562 -11.875 1 85.06 315 ALA A O 1
ATOM 2418 N N . ALA A 1 316 ? 0.75 -40.812 -11.148 1 88.19 316 ALA A N 1
ATOM 2419 C CA . ALA A 1 316 ? 0.642 -41.344 -9.789 1 88.19 316 ALA A CA 1
ATOM 2420 C C . ALA A 1 316 ? -0.27 -42.562 -9.75 1 88.19 316 ALA A C 1
ATOM 2422 O O . ALA A 1 316 ? -0.155 -43.406 -8.859 1 88.19 316 ALA A O 1
ATOM 2423 N N . SER A 1 317 ? -1.176 -42.656 -10.672 1 92.12 317 SER A N 1
ATOM 2424 C CA . SER A 1 317 ? -2.117 -43.781 -10.703 1 92.12 317 SER A CA 1
ATOM 2425 C C . SER A 1 317 ? -1.457 -45.031 -11.242 1 92.12 317 SER A C 1
ATOM 2427 O O . SER A 1 317 ? -2.023 -46.125 -11.148 1 92.12 317 SER A O 1
ATOM 2429 N N . CYS A 1 318 ? -0.237 -44.875 -11.719 1 91.56 318 CYS A N 1
ATOM 2430 C CA . CYS A 1 318 ? 0.432 -46 -12.375 1 91.56 318 CYS A CA 1
ATOM 2431 C C . CYS A 1 318 ? 1.223 -46.812 -11.375 1 91.56 318 CYS A C 1
ATOM 2433 O O . CYS A 1 318 ? 1.96 -46.281 -10.555 1 91.56 318 CYS A O 1
ATOM 2435 N N . PRO A 1 319 ? 1.055 -48.156 -11.391 1 92.56 319 PRO A N 1
ATOM 2436 C CA . PRO A 1 319 ? 1.952 -49 -10.602 1 92.56 319 PRO A CA 1
ATOM 2437 C C . PRO A 1 319 ? 3.396 -48.969 -11.102 1 92.56 319 PRO A C 1
ATOM 2439 O O . PRO A 1 319 ? 3.67 -48.406 -12.164 1 92.56 319 PRO A O 1
ATOM 2442 N N . ASP A 1 320 ? 4.27 -49.5 -10.273 1 91.5 320 ASP A N 1
ATOM 2443 C CA . ASP A 1 320 ? 5.676 -49.531 -10.656 1 91.5 320 ASP A CA 1
ATOM 2444 C C . ASP A 1 320 ? 5.883 -50.344 -11.93 1 91.5 320 ASP A C 1
ATOM 2446 O O . ASP A 1 320 ? 5.18 -51.344 -12.164 1 91.5 320 ASP A O 1
ATOM 2450 N N . LEU A 1 321 ? 6.859 -49.844 -12.711 1 88.38 321 LEU A N 1
ATOM 2451 C CA . LEU A 1 321 ? 7.27 -50.625 -13.867 1 88.38 321 LEU A CA 1
ATOM 2452 C C . LEU A 1 321 ? 7.723 -52.031 -13.445 1 88.38 321 LEU A C 1
ATOM 2454 O O . LEU A 1 321 ? 8.281 -52.188 -12.359 1 88.38 321 LEU A O 1
ATOM 2458 N N . PRO A 1 322 ? 7.504 -53 -14.211 1 92.06 322 PRO A N 1
ATOM 2459 C CA . PRO A 1 322 ? 7.059 -53 -15.609 1 92.06 322 PRO A CA 1
ATOM 2460 C C . PRO A 1 322 ? 5.547 -53.188 -15.742 1 92.06 322 PRO A C 1
ATOM 2462 O O . PRO A 1 322 ? 5.059 -53.531 -16.828 1 92.06 322 PRO A O 1
ATOM 2465 N N . ALA A 1 323 ? 4.828 -53 -14.617 1 93.12 323 ALA A N 1
ATOM 2466 C CA . ALA A 1 323 ? 3.379 -53.156 -14.703 1 93.12 323 ALA A CA 1
ATOM 2467 C C . ALA A 1 323 ? 2.787 -52.156 -15.695 1 93.12 323 ALA A C 1
ATOM 2469 O O . ALA A 1 323 ? 3.258 -51.031 -15.789 1 93.12 323 ALA A O 1
ATOM 2470 N N . GLU A 1 324 ? 1.762 -52.688 -16.469 1 91.81 324 GLU A N 1
ATOM 2471 C CA . GLU A 1 324 ? 1.094 -51.812 -17.422 1 91.81 324 GLU A CA 1
ATOM 2472 C C . GLU A 1 324 ? 0.315 -50.688 -16.703 1 91.81 324 GLU A C 1
ATOM 2474 O O . GLU A 1 324 ? -0.05 -50.844 -15.539 1 91.81 324 GLU A O 1
ATOM 2479 N N . CYS A 1 325 ? 0.17 -49.594 -17.391 1 92.5 325 CYS A N 1
ATOM 2480 C CA . CYS A 1 325 ? -0.612 -48.469 -16.891 1 92.5 325 CYS A CA 1
ATOM 2481 C C . CYS A 1 325 ? -1.458 -47.844 -18.016 1 92.5 325 CYS A C 1
ATOM 2483 O O . CYS A 1 325 ? -0.978 -47.656 -19.125 1 92.5 325 CYS A O 1
ATOM 2485 N N . GLY A 1 326 ? -2.734 -47.594 -17.766 1 90.12 326 GLY A N 1
ATOM 2486 C CA . GLY A 1 326 ? -3.643 -47.031 -18.75 1 90.12 326 GLY A CA 1
ATOM 2487 C C . GLY A 1 326 ? -4.984 -46.625 -18.156 1 90.12 326 GLY A C 1
ATOM 2488 O O . GLY A 1 326 ? -5.086 -46.344 -16.969 1 90.12 326 GLY A O 1
ATOM 2489 N N . TRP A 1 327 ? -5.969 -46.625 -19 1 93.12 327 TRP A N 1
ATOM 2490 C CA . TRP A 1 327 ? -7.289 -46.125 -18.656 1 93.12 327 TRP A CA 1
ATOM 2491 C C . TRP A 1 327 ? -7.941 -47 -17.578 1 93.12 327 TRP A C 1
ATOM 2493 O O . TRP A 1 327 ? -8.812 -46.531 -16.844 1 93.12 327 TRP A O 1
ATOM 2503 N N . ALA A 1 328 ? -7.516 -48.188 -17.5 1 93.5 328 ALA A N 1
ATOM 2504 C CA . ALA A 1 328 ? -8.016 -49.062 -16.438 1 93.5 328 ALA A CA 1
ATOM 2505 C C . ALA A 1 328 ? -7.629 -48.5 -15.062 1 93.5 328 ALA A C 1
ATOM 2507 O O . ALA A 1 328 ? -8.383 -48.656 -14.102 1 93.5 328 ALA A O 1
ATOM 2508 N N . HIS A 1 329 ? -6.484 -47.906 -15 1 93 329 HIS A N 1
ATOM 2509 C CA . HIS A 1 329 ? -6.023 -47.344 -13.742 1 93 329 HIS A CA 1
ATOM 2510 C C . HIS A 1 329 ? -6.727 -46.031 -13.445 1 93 329 HIS A C 1
ATOM 2512 O O . HIS A 1 329 ? -6.895 -45.656 -12.281 1 93 329 HIS A O 1
ATOM 2518 N N . PHE A 1 330 ? -7.117 -45.344 -14.461 1 92.88 330 PHE A N 1
ATOM 2519 C CA . PHE A 1 330 ? -7.949 -44.156 -14.297 1 92.88 330 PHE A CA 1
ATOM 2520 C C . PHE A 1 330 ? -9.219 -44.469 -13.523 1 92.88 330 PHE A C 1
ATOM 2522 O O . PHE A 1 330 ? -9.609 -43.75 -12.609 1 92.88 330 PHE A O 1
ATOM 2529 N N . SER A 1 331 ? -9.805 -45.625 -13.844 1 93.5 331 SER A N 1
ATOM 2530 C CA . SER A 1 331 ? -11.102 -46 -13.281 1 93.5 331 SER A CA 1
ATOM 2531 C C . SER A 1 331 ? -10.945 -46.938 -12.109 1 93.5 331 SER A C 1
ATOM 2533 O O . SER A 1 331 ? -11.938 -47.344 -11.492 1 93.5 331 SER A O 1
ATOM 2535 N N . ALA A 1 332 ? -9.734 -47.25 -11.82 1 92.06 332 ALA A N 1
ATOM 2536 C CA . ALA A 1 332 ? -9.5 -48.25 -10.773 1 92.06 332 ALA A CA 1
ATOM 2537 C C . ALA A 1 332 ? -9.93 -47.719 -9.406 1 92.06 332 ALA A C 1
ATOM 2539 O O . ALA A 1 332 ? -9.789 -46.531 -9.125 1 92.06 332 ALA A O 1
ATOM 2540 N N . ALA A 1 333 ? -10.469 -48.75 -8.695 1 90.56 333 ALA A N 1
ATOM 2541 C CA . ALA A 1 333 ? -10.766 -48.406 -7.301 1 90.56 333 ALA A CA 1
ATOM 2542 C C . ALA A 1 333 ? -9.492 -48.406 -6.457 1 90.56 333 ALA A C 1
ATOM 2544 O O . ALA A 1 333 ? -8.445 -48.875 -6.902 1 90.56 333 ALA A O 1
ATOM 2545 N N . GLY A 1 334 ? -9.508 -47.719 -5.328 1 92.88 334 GLY A N 1
ATOM 2546 C CA . GLY A 1 334 ? -8.383 -47.75 -4.41 1 92.88 334 GLY A CA 1
ATOM 2547 C C . GLY A 1 334 ? -7.457 -46.562 -4.57 1 92.88 334 GLY A C 1
ATOM 2548 O O . GLY A 1 334 ? -7.648 -45.719 -5.465 1 92.88 334 GLY A O 1
ATOM 2549 N N . ALA A 1 335 ? -6.363 -46.625 -3.84 1 95.69 335 ALA A N 1
ATOM 2550 C CA . ALA A 1 335 ? -5.438 -45.5 -3.768 1 95.69 335 ALA A CA 1
ATOM 2551 C C . ALA A 1 335 ? -4.473 -45.5 -4.949 1 95.69 335 ALA A C 1
ATOM 2553 O O . ALA A 1 335 ? -4.176 -46.562 -5.512 1 95.69 335 ALA A O 1
ATOM 2554 N N . ASN A 1 336 ? -4.094 -44.344 -5.445 1 94.69 336 ASN A N 1
ATOM 2555 C CA . ASN A 1 336 ? -2.969 -44.25 -6.371 1 94.69 336 ASN A CA 1
ATOM 2556 C C . ASN A 1 336 ? -1.731 -44.938 -5.805 1 94.69 336 ASN A C 1
ATOM 2558 O O . ASN A 1 336 ? -1.371 -44.719 -4.645 1 94.69 336 ASN A O 1
ATOM 2562 N N . PRO A 1 337 ? -1.062 -45.781 -6.586 1 93.06 337 PRO A N 1
ATOM 2563 C CA . PRO A 1 337 ? 0.135 -46.469 -6.098 1 93.06 337 PRO A CA 1
ATOM 2564 C C . PRO A 1 337 ? 1.27 -45.5 -5.75 1 93.06 337 PRO A C 1
ATOM 2566 O O . PRO A 1 337 ? 2.033 -45.75 -4.812 1 93.06 337 PRO A O 1
ATOM 2569 N N . GLN A 1 338 ? 1.508 -44.469 -6.582 1 89.5 338 GLN A N 1
ATOM 2570 C CA . GLN A 1 338 ? 2.494 -43.438 -6.27 1 89.5 338 GLN A CA 1
ATOM 2571 C C . GLN A 1 338 ? 1.873 -42.312 -5.453 1 89.5 338 GLN A C 1
ATOM 2573 O O . GLN A 1 338 ? 1.028 -41.562 -5.953 1 89.5 338 GLN A O 1
ATOM 2578 N N . VAL A 1 339 ? 2.359 -42.188 -4.223 1 88.38 339 VAL A N 1
ATOM 2579 C CA . VAL A 1 339 ? 1.75 -41.25 -3.312 1 88.38 339 VAL A CA 1
ATOM 2580 C C . VAL A 1 339 ? 2.428 -39.875 -3.469 1 88.38 339 VAL A C 1
ATOM 2582 O O . VAL A 1 339 ? 3.641 -39.75 -3.277 1 88.38 339 VAL A O 1
ATOM 2585 N N . LEU A 1 340 ? 1.656 -38.875 -3.871 1 86.5 340 LEU A N 1
ATOM 2586 C CA . LEU A 1 340 ? 2.15 -37.5 -4.016 1 86.5 340 LEU A CA 1
ATOM 2587 C C . LEU A 1 340 ? 2.105 -36.781 -2.68 1 86.5 340 LEU A C 1
ATOM 2589 O O . LEU A 1 340 ? 1.409 -35.75 -2.545 1 86.5 340 LEU A O 1
ATOM 2593 N N . THR A 1 341 ? 2.898 -37.281 -1.743 1 86.31 341 THR A N 1
ATOM 2594 C CA . THR A 1 341 ? 2.855 -36.75 -0.386 1 86.31 341 THR A CA 1
ATOM 2595 C C . THR A 1 341 ? 3.082 -35.219 -0.39 1 86.31 341 THR A C 1
ATOM 2597 O O . THR A 1 341 ? 4.039 -34.75 -0.997 1 86.31 341 THR A O 1
ATOM 2600 N N . GLY A 1 342 ? 2.16 -34.5 0.194 1 86.25 342 GLY A N 1
ATOM 2601 C CA . GLY A 1 342 ? 2.309 -33.062 0.35 1 86.25 342 GLY A CA 1
ATOM 2602 C C . GLY A 1 342 ? 1.544 -32.281 -0.693 1 86.25 342 GLY A C 1
ATOM 2603 O O . GLY A 1 342 ? 1.36 -31.062 -0.546 1 86.25 342 GLY A O 1
ATOM 2604 N N . ALA A 1 343 ? 1.038 -32.938 -1.722 1 88.5 343 ALA A N 1
ATOM 2605 C CA . ALA A 1 343 ? 0.327 -32.25 -2.799 1 88.5 343 ALA A CA 1
ATOM 2606 C C . ALA A 1 343 ? -1.099 -31.906 -2.381 1 88.5 343 ALA A C 1
ATOM 2608 O O . ALA A 1 343 ? -1.79 -32.719 -1.771 1 88.5 343 ALA A O 1
ATOM 2609 N N . LEU A 1 344 ? -1.485 -30.672 -2.686 1 91.38 344 LEU A N 1
ATOM 2610 C CA . LEU A 1 344 ? -2.844 -30.203 -2.42 1 91.38 344 LEU A CA 1
ATOM 2611 C C . LEU A 1 344 ? -3.758 -30.5 -3.605 1 91.38 344 LEU A C 1
ATOM 2613 O O . LEU A 1 344 ? -3.414 -30.188 -4.75 1 91.38 344 LEU A O 1
ATOM 2617 N N . VAL A 1 345 ? -4.895 -31.172 -3.312 1 93.44 345 VAL A N 1
ATOM 2618 C CA . VAL A 1 345 ? -5.914 -31.328 -4.348 1 93.44 345 VAL A CA 1
ATOM 2619 C C . VAL A 1 345 ? -6.832 -30.109 -4.344 1 93.44 345 VAL A C 1
ATOM 2621 O O . VAL A 1 345 ? -6.766 -29.281 -3.438 1 93.44 345 VAL A O 1
ATOM 2624 N N . GLY A 1 346 ? -7.746 -29.969 -5.293 1 93.06 346 GLY A N 1
ATOM 2625 C CA . GLY A 1 346 ? -8.578 -28.797 -5.48 1 93.06 346 GLY A CA 1
ATOM 2626 C C . GLY A 1 346 ? -9.594 -28.594 -4.367 1 93.06 346 GLY A C 1
ATOM 2627 O O . GLY A 1 346 ? -9.984 -27.469 -4.074 1 93.06 346 GLY A O 1
ATOM 2628 N N . GLY A 1 347 ? -10.031 -29.734 -3.795 1 92.44 347 GLY A N 1
ATOM 2629 C CA . GLY A 1 347 ? -11.023 -29.609 -2.734 1 92.44 347 GLY A CA 1
ATOM 2630 C C . GLY A 1 347 ? -12.445 -29.484 -3.252 1 92.44 347 GLY A C 1
ATOM 2631 O O . GLY A 1 347 ? -12.711 -29.781 -4.418 1 92.44 347 GLY A O 1
ATOM 2632 N N . PRO A 1 348 ? -13.367 -29.047 -2.367 1 89.69 348 PRO A N 1
ATOM 2633 C CA . PRO A 1 348 ? -14.781 -29.016 -2.762 1 89.69 348 PRO A CA 1
ATOM 2634 C C . PRO A 1 348 ? -15.07 -27.953 -3.818 1 89.69 348 PRO A C 1
ATOM 2636 O O . PRO A 1 348 ? -14.484 -26.859 -3.775 1 89.69 348 PRO A O 1
ATOM 2639 N N . PRO A 1 349 ? -15.914 -28.312 -4.84 1 80.12 349 PRO A N 1
ATOM 2640 C CA . PRO A 1 349 ? -16.203 -27.375 -5.926 1 80.12 349 PRO A CA 1
ATOM 2641 C C . PRO A 1 349 ? -17.172 -26.266 -5.5 1 80.12 349 PRO A C 1
ATOM 2643 O O . PRO A 1 349 ? -17.281 -25.234 -6.18 1 80.12 349 PRO A O 1
ATOM 2646 N N . SER A 1 350 ? -18.047 -26.531 -4.5 1 70.62 350 SER A N 1
ATOM 2647 C CA . SER A 1 350 ? -19.156 -25.641 -4.168 1 70.62 350 SER A CA 1
ATOM 2648 C C . SER A 1 350 ? -19.078 -25.188 -2.713 1 70.62 350 SER A C 1
ATOM 2650 O O . SER A 1 350 ? -18.297 -25.719 -1.928 1 70.62 350 SER A O 1
ATOM 2652 N N . GLY A 1 351 ? -19.922 -24.203 -2.33 1 67 351 GLY A N 1
ATOM 2653 C CA . GLY A 1 351 ? -20.031 -23.594 -1.017 1 67 351 GLY A CA 1
ATOM 2654 C C . GLY A 1 351 ? -20.531 -24.547 0.049 1 67 351 GLY A C 1
ATOM 2655 O O . GLY A 1 351 ? -20.344 -24.297 1.243 1 67 351 GLY A O 1
ATOM 2656 N N . ASP A 1 352 ? -21.047 -25.734 -0.374 1 73.62 352 ASP A N 1
ATOM 2657 C CA . ASP A 1 352 ? -21.578 -26.625 0.663 1 73.62 352 ASP A CA 1
ATOM 2658 C C . ASP A 1 352 ? -20.5 -27.594 1.16 1 73.62 352 ASP A C 1
ATOM 2660 O O . ASP A 1 352 ? -20.75 -28.375 2.078 1 73.62 352 ASP A O 1
ATOM 2664 N N . GLY A 1 353 ? -19.438 -27.625 0.543 1 76.19 353 GLY A N 1
ATOM 2665 C CA . GLY A 1 353 ? -18.297 -28.375 1.049 1 76.19 353 GLY A CA 1
ATOM 2666 C C . GLY A 1 353 ? -18.281 -29.828 0.591 1 76.19 353 GLY A C 1
ATOM 2667 O O . GLY A 1 353 ? -17.469 -30.625 1.063 1 76.19 353 GLY A O 1
ATOM 2668 N N . SER A 1 354 ? -19.156 -30.141 -0.391 1 82.88 354 SER A N 1
ATOM 2669 C CA . SER A 1 354 ? -19.203 -31.531 -0.839 1 82.88 354 SER A CA 1
ATOM 2670 C C . SER A 1 354 ? -17.969 -31.906 -1.644 1 82.88 354 SER A C 1
ATOM 2672 O O . SER A 1 354 ? -17.594 -31.203 -2.584 1 82.88 354 SER A O 1
ATOM 2674 N N . TYR A 1 355 ? -17.281 -33 -1.195 1 91.19 355 TYR A N 1
ATOM 2675 C CA . TYR A 1 355 ? -16.078 -33.5 -1.83 1 91.19 355 TYR A CA 1
ATOM 2676 C C . TYR A 1 355 ? -16.047 -35.031 -1.832 1 91.19 355 TYR A C 1
ATOM 2678 O O . TYR A 1 355 ? -16.422 -35.656 -0.841 1 91.19 355 TYR A O 1
ATOM 2686 N N . VAL A 1 356 ? -15.789 -35.531 -3.041 1 92.12 356 VAL A N 1
ATOM 2687 C CA . VAL A 1 356 ? -15.57 -36.969 -3.17 1 92.12 356 VAL A CA 1
ATOM 2688 C C . VAL A 1 356 ? -14.164 -37.25 -3.697 1 92.12 356 VAL A C 1
ATOM 2690 O O . VAL A 1 356 ? -13.758 -36.688 -4.711 1 92.12 356 VAL A O 1
ATOM 2693 N N . ASP A 1 357 ? -13.43 -38.094 -2.979 1 95.81 357 ASP A N 1
ATOM 2694 C CA . ASP A 1 357 ? -12.078 -38.5 -3.393 1 95.81 357 ASP A CA 1
ATOM 2695 C C . ASP A 1 357 ? -12.125 -39.469 -4.555 1 95.81 357 ASP A C 1
ATOM 2697 O O . ASP A 1 357 ? -12.062 -40.688 -4.348 1 95.81 357 ASP A O 1
ATOM 2701 N N . LEU A 1 358 ? -12.203 -38.844 -5.77 1 95.81 358 LEU A N 1
ATOM 2702 C CA . LEU A 1 358 ? -12.375 -39.656 -6.98 1 95.81 358 LEU A CA 1
ATOM 2703 C C . LEU A 1 358 ? -11.383 -39.219 -8.062 1 95.81 358 LEU A C 1
ATOM 2705 O O . LEU A 1 358 ? -11.336 -38.031 -8.43 1 95.81 358 LEU A O 1
ATOM 2709 N N . ARG A 1 359 ? -10.633 -40.188 -8.594 1 94.94 359 ARG A N 1
ATOM 2710 C CA . ARG A 1 359 ? -9.586 -39.938 -9.578 1 94.94 359 ARG A CA 1
ATOM 2711 C C . ARG A 1 359 ? -10.164 -39.344 -10.852 1 94.94 359 ARG A C 1
ATOM 2713 O O . ARG A 1 359 ? -9.523 -38.5 -11.5 1 94.94 359 ARG A O 1
ATOM 2720 N N . SER A 1 360 ? -11.367 -39.688 -11.164 1 93.69 360 SER A N 1
ATOM 2721 C CA . SER A 1 360 ? -11.977 -39.25 -12.406 1 93.69 360 SER A CA 1
ATOM 2722 C C . SER A 1 360 ? -12.469 -37.812 -12.289 1 93.69 360 SER A C 1
ATOM 2724 O O . SER A 1 360 ? -12.812 -37.156 -13.289 1 93.69 360 SER A O 1
ATOM 2726 N N . ASP A 1 361 ? -12.461 -37.25 -11.086 1 93.56 361 ASP A N 1
ATOM 2727 C CA . ASP A 1 361 ? -12.914 -35.875 -10.859 1 93.56 361 ASP A CA 1
ATOM 2728 C C . ASP A 1 361 ? -11.75 -34.906 -10.93 1 93.56 361 ASP A C 1
ATOM 2730 O O . ASP A 1 361 ? -11.195 -34.5 -9.906 1 93.56 361 ASP A O 1
ATOM 2734 N N . TYR A 1 362 ? -11.5 -34.5 -12.102 1 90.94 362 TYR A N 1
ATOM 2735 C CA . TYR A 1 362 ? -10.352 -33.625 -12.297 1 90.94 362 TYR A CA 1
ATOM 2736 C C . TYR A 1 362 ? -10.625 -32.25 -11.727 1 90.94 362 TYR A C 1
ATOM 2738 O O . TYR A 1 362 ? -9.688 -31.5 -11.414 1 90.94 362 TYR A O 1
ATOM 2746 N N . LYS A 1 363 ? -11.797 -31.781 -11.5 1 90.06 363 LYS A N 1
ATOM 2747 C CA . LYS A 1 363 ? -12.125 -30.438 -11.016 1 90.06 363 LYS A CA 1
ATOM 2748 C C . LYS A 1 363 ? -11.773 -30.297 -9.539 1 90.06 363 LYS A C 1
ATOM 2750 O O . LYS A 1 363 ? -11.312 -29.234 -9.109 1 90.06 363 LYS A O 1
ATOM 2755 N N . THR A 1 364 ? -11.977 -31.406 -8.828 1 92.88 364 THR A N 1
ATOM 2756 C CA . THR A 1 364 ? -11.852 -31.266 -7.379 1 92.88 364 THR A CA 1
ATOM 2757 C C . THR A 1 364 ? -10.641 -32.031 -6.867 1 92.88 364 THR A C 1
ATOM 2759 O O . THR A 1 364 ? -10.172 -31.797 -5.75 1 92.88 364 THR A O 1
ATOM 2762 N N . ASN A 1 365 ? -10.164 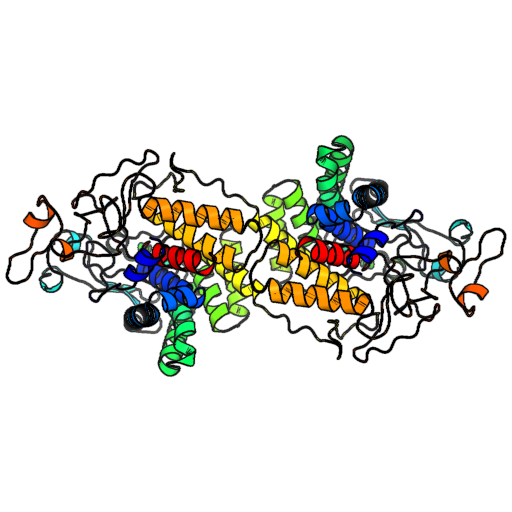-32.938 -7.664 1 94.38 365 ASN A N 1
ATOM 2763 C CA . ASN A 1 365 ? -9.188 -33.875 -7.109 1 94.38 365 ASN A CA 1
ATOM 2764 C C . ASN A 1 365 ? -7.871 -33.812 -7.875 1 94.38 365 ASN A C 1
ATOM 2766 O O . ASN A 1 365 ? -7.008 -34.688 -7.684 1 94.38 365 ASN A O 1
ATOM 2770 N N . GLU A 1 366 ? -7.703 -32.844 -8.703 1 91.12 366 GLU A N 1
ATOM 2771 C CA . GLU A 1 366 ? -6.441 -32.656 -9.414 1 91.12 366 GLU A CA 1
ATOM 2772 C C . GLU A 1 366 ? -5.414 -31.938 -8.547 1 91.12 366 GLU A C 1
ATOM 2774 O O . GLU A 1 366 ? -5.777 -31.109 -7.707 1 91.12 366 GLU A O 1
ATOM 2779 N N . VAL A 1 367 ? -4.188 -32.375 -8.742 1 87.44 367 VAL A N 1
ATOM 2780 C CA . VAL A 1 367 ? -3.053 -31.672 -8.164 1 87.44 367 VAL A CA 1
ATOM 2781 C C . VAL A 1 367 ? -2.422 -30.766 -9.219 1 87.44 367 VAL A C 1
ATOM 2783 O O . VAL A 1 367 ? -1.773 -31.234 -10.148 1 87.44 367 VAL A O 1
ATOM 2786 N N . ALA A 1 368 ? -2.598 -29.453 -9.062 1 84.88 368 ALA A N 1
ATOM 2787 C CA . ALA A 1 368 ? -2.119 -28.531 -10.086 1 84.88 368 ALA A CA 1
ATOM 2788 C C . ALA A 1 368 ? -1.076 -27.578 -9.516 1 84.88 368 ALA A C 1
ATOM 2790 O O . ALA A 1 368 ? -1.142 -27.203 -8.344 1 84.88 368 ALA A O 1
ATOM 2791 N N . ILE A 1 369 ? -0.161 -27.125 -10.352 1 80.62 369 ILE A N 1
ATOM 2792 C CA . ILE A 1 369 ? 0.898 -26.219 -9.938 1 80.62 369 ILE A CA 1
ATOM 2793 C C . ILE A 1 369 ? 0.309 -24.844 -9.656 1 80.62 369 ILE A C 1
ATOM 2795 O O . ILE A 1 369 ? 0.867 -24.062 -8.867 1 80.62 369 ILE A O 1
ATOM 2799 N N . THR A 1 370 ? -0.858 -24.516 -10.219 1 82.31 370 THR A N 1
ATOM 2800 C CA . THR A 1 370 ? -1.448 -23.188 -10.195 1 82.31 370 THR A CA 1
ATOM 2801 C C . THR A 1 370 ? -1.848 -22.797 -8.781 1 82.31 370 THR A C 1
ATOM 2803 O O . THR A 1 370 ? -1.984 -21.609 -8.469 1 82.31 370 THR A O 1
ATOM 2806 N N . TYR A 1 371 ? -2.033 -23.781 -7.957 1 87.56 371 TYR A N 1
ATOM 2807 C CA . TYR A 1 371 ? -2.439 -23.391 -6.613 1 87.56 371 TYR A CA 1
ATOM 2808 C C . TYR A 1 371 ? -1.558 -24.047 -5.559 1 87.56 371 TYR A C 1
ATOM 2810 O O . TYR A 1 371 ? -1.576 -23.656 -4.391 1 87.56 371 TYR A O 1
ATOM 2818 N N . ASN A 1 372 ? -0.725 -25.031 -5.969 1 87.25 372 ASN A N 1
ATOM 2819 C CA . ASN A 1 372 ? 0.181 -25.609 -4.988 1 87.25 372 ASN A CA 1
ATOM 2820 C C . ASN A 1 372 ? 1.336 -24.672 -4.66 1 87.25 372 ASN A C 1
ATOM 2822 O O . ASN A 1 372 ? 1.871 -24.703 -3.551 1 87.25 372 ASN A O 1
ATOM 2826 N N . ALA A 1 373 ? 1.668 -23.828 -5.641 1 84.06 373 ALA A N 1
ATOM 2827 C CA . ALA A 1 373 ? 2.643 -22.797 -5.328 1 84.06 373 ALA A CA 1
ATOM 2828 C C . ALA A 1 373 ? 2.086 -21.812 -4.301 1 84.06 373 ALA A C 1
ATOM 2830 O O . ALA A 1 373 ? 2.783 -21.438 -3.355 1 84.06 373 ALA A O 1
ATOM 2831 N N . GLY A 1 374 ? 0.823 -21.344 -4.543 1 88.62 374 GLY A N 1
ATOM 2832 C CA . GLY A 1 374 ? 0.182 -20.484 -3.561 1 88.62 374 GLY A CA 1
ATOM 2833 C C . GLY A 1 374 ? 0.044 -21.141 -2.197 1 88.62 374 GLY A C 1
ATOM 2834 O O . GLY A 1 374 ? 0.258 -20.484 -1.171 1 88.62 374 GLY A O 1
ATOM 2835 N N . PHE A 1 375 ? -0.324 -22.406 -2.201 1 90.12 375 PHE A N 1
ATOM 2836 C CA . PHE A 1 375 ? -0.422 -23.172 -0.964 1 90.12 375 PHE A CA 1
ATOM 2837 C C . PHE A 1 375 ? 0.911 -23.188 -0.225 1 90.12 375 PHE A C 1
ATOM 2839 O O . PHE A 1 375 ? 0.961 -22.922 0.979 1 90.12 375 PHE A O 1
ATOM 2846 N N . ALA A 1 376 ? 2.004 -23.484 -0.938 1 83.5 376 ALA A N 1
ATOM 2847 C CA . ALA A 1 376 ? 3.34 -23.469 -0.347 1 83.5 376 ALA A CA 1
ATOM 2848 C C . ALA A 1 376 ? 3.668 -22.094 0.242 1 83.5 376 ALA A C 1
ATOM 2850 O O . ALA A 1 376 ? 4.215 -22 1.343 1 83.5 376 ALA A O 1
ATOM 2851 N N . GLY A 1 377 ? 3.324 -21.047 -0.485 1 88 377 GLY A N 1
ATOM 2852 C CA . GLY A 1 377 ? 3.561 -19.688 0.005 1 88 377 GLY A CA 1
ATOM 2853 C C . GLY A 1 377 ? 2.758 -19.359 1.247 1 88 377 GLY A C 1
ATOM 2854 O O . GLY A 1 377 ? 3.275 -18.75 2.182 1 88 377 GLY A O 1
ATOM 2855 N N . ALA A 1 378 ? 1.509 -19.719 1.246 1 88.56 378 ALA A N 1
ATOM 2856 C CA . ALA A 1 378 ? 0.651 -19.469 2.402 1 88.56 378 ALA A CA 1
ATOM 2857 C C . ALA A 1 378 ? 1.184 -20.188 3.641 1 88.56 378 ALA A C 1
ATOM 2859 O O . ALA A 1 378 ? 1.205 -19.609 4.734 1 88.56 378 ALA A O 1
ATOM 2860 N N . LEU A 1 379 ? 1.659 -21.469 3.438 1 86.56 379 LEU A N 1
ATOM 2861 C CA . LEU A 1 379 ? 2.238 -22.234 4.539 1 86.56 379 LEU A CA 1
ATOM 2862 C C . LEU A 1 379 ? 3.5 -21.547 5.062 1 86.56 379 LEU A C 1
ATOM 2864 O O . LEU A 1 379 ? 3.674 -21.406 6.277 1 86.56 379 LEU A O 1
ATOM 2868 N N . ALA A 1 380 ? 4.316 -21.141 4.172 1 84.06 380 ALA A N 1
ATOM 2869 C CA . ALA A 1 380 ? 5.562 -20.484 4.555 1 84.06 380 ALA A CA 1
ATOM 2870 C C . ALA A 1 380 ? 5.285 -19.188 5.328 1 84.06 380 ALA A C 1
ATOM 2872 O O . ALA A 1 380 ? 5.953 -18.906 6.324 1 84.06 380 ALA A O 1
ATOM 2873 N N . GLY A 1 381 ? 4.309 -18.422 4.797 1 84.62 381 GLY A N 1
ATOM 2874 C CA . GLY A 1 381 ? 3.92 -17.219 5.496 1 84.62 381 GLY A CA 1
ATOM 2875 C C . GLY A 1 381 ? 3.389 -17.484 6.895 1 84.62 381 GLY A C 1
ATOM 2876 O O . GLY A 1 381 ? 3.768 -16.797 7.844 1 84.62 381 GLY A O 1
ATOM 2877 N N . ALA A 1 382 ? 2.547 -18.5 7.027 1 81.75 382 ALA A N 1
ATOM 2878 C CA . ALA A 1 382 ? 1.961 -18.828 8.32 1 81.75 382 ALA A CA 1
ATOM 2879 C C . ALA A 1 382 ? 3.035 -19.266 9.312 1 81.75 382 ALA A C 1
ATOM 2881 O O . ALA A 1 382 ? 2.967 -18.938 10.5 1 81.75 382 ALA A O 1
ATOM 2882 N N . ILE A 1 383 ? 4.043 -19.984 8.852 1 74.69 383 ILE A N 1
ATOM 2883 C CA . ILE A 1 383 ? 5.129 -20.469 9.695 1 74.69 383 ILE A CA 1
ATOM 2884 C C . ILE A 1 383 ? 6.012 -19.297 10.125 1 74.69 383 ILE A C 1
ATOM 2886 O O . ILE A 1 383 ? 6.359 -19.172 11.305 1 74.69 383 ILE A O 1
ATOM 2890 N N . THR A 1 384 ? 6.246 -18.391 9.219 1 73.75 384 THR A N 1
ATOM 2891 C CA . THR A 1 384 ? 7.168 -17.297 9.453 1 73.75 384 THR A CA 1
ATOM 2892 C C . THR A 1 384 ? 6.535 -16.234 10.352 1 73.75 384 THR A C 1
ATOM 2894 O O . THR A 1 384 ? 7.215 -15.641 11.195 1 73.75 384 THR A O 1
ATOM 2897 N N . LEU A 1 385 ? 5.27 -16.016 10.148 1 70.69 385 LEU A N 1
ATOM 2898 C CA . LEU A 1 385 ? 4.605 -14.891 10.812 1 70.69 385 LEU A CA 1
ATOM 2899 C C . LEU A 1 385 ? 3.891 -15.344 12.078 1 70.69 385 LEU A C 1
ATOM 2901 O O . LEU A 1 385 ? 3.133 -14.578 12.672 1 70.69 385 LEU A O 1
ATOM 2905 N N . ALA A 1 386 ? 4.109 -16.641 12.422 1 71.25 386 ALA A N 1
ATOM 2906 C CA . ALA A 1 386 ? 3.506 -17.172 13.641 1 71.25 386 ALA A CA 1
ATOM 2907 C C . ALA A 1 386 ? 4.125 -16.547 14.883 1 71.25 386 ALA A C 1
ATOM 2909 O O . ALA A 1 386 ? 5.305 -16.172 14.883 1 71.25 386 ALA A O 1
ATOM 2910 N N . MET B 1 1 ? 1.25 -29.438 12.141 1 44.94 1 MET B N 1
ATOM 2911 C CA . MET B 1 1 ? 0.588 -29.766 10.883 1 44.94 1 MET B CA 1
ATOM 2912 C C . MET B 1 1 ? 0.984 -28.781 9.789 1 44.94 1 MET B C 1
ATOM 2914 O O . MET B 1 1 ? 1.348 -29.188 8.688 1 44.94 1 MET B O 1
ATOM 2918 N N . LEU B 1 2 ? 1.01 -27.516 10.188 1 45.12 2 LEU B N 1
ATOM 2919 C CA . LEU B 1 2 ? 1.45 -26.531 9.203 1 45.12 2 LEU B CA 1
ATOM 2920 C C . LEU B 1 2 ? 2.893 -26.797 8.781 1 45.12 2 LEU B C 1
ATOM 2922 O O . LEU B 1 2 ? 3.221 -26.719 7.598 1 45.12 2 LEU B O 1
ATOM 2926 N N . PHE B 1 3 ? 3.59 -27.156 9.758 1 43.59 3 PHE B N 1
ATOM 2927 C CA . PHE B 1 3 ? 5.004 -27.391 9.508 1 43.59 3 PHE B CA 1
ATOM 2928 C C . PHE B 1 3 ? 5.199 -28.641 8.648 1 43.59 3 PHE B C 1
ATOM 2930 O O . PHE B 1 3 ? 5.977 -28.625 7.695 1 43.59 3 PHE B O 1
ATOM 2937 N N . HIS B 1 4 ? 4.527 -29.672 8.898 1 45.5 4 HIS B N 1
ATOM 2938 C CA . HIS B 1 4 ? 4.66 -30.906 8.148 1 45.5 4 HIS B CA 1
ATOM 2939 C C . HIS B 1 4 ? 4.211 -30.734 6.699 1 45.5 4 HIS B C 1
ATOM 2941 O O . HIS B 1 4 ? 4.832 -31.266 5.781 1 45.5 4 HIS B O 1
ATOM 2947 N N . ALA B 1 5 ? 3.254 -29.938 6.547 1 46.62 5 ALA B N 1
ATOM 2948 C CA . ALA B 1 5 ? 2.768 -29.672 5.195 1 46.62 5 ALA B CA 1
ATOM 2949 C C . ALA B 1 5 ? 3.785 -28.859 4.398 1 46.62 5 ALA B C 1
ATOM 2951 O O . ALA B 1 5 ? 3.988 -29.109 3.209 1 46.62 5 ALA B O 1
ATOM 2952 N N . ALA B 1 6 ? 4.336 -27.938 5.109 1 46.12 6 ALA B N 1
ATOM 2953 C CA . ALA B 1 6 ? 5.316 -27.078 4.445 1 46.12 6 ALA B CA 1
ATOM 2954 C C . ALA B 1 6 ? 6.527 -27.891 3.99 1 46.12 6 ALA B C 1
ATOM 2956 O O . ALA B 1 6 ? 7.102 -27.609 2.934 1 46.12 6 ALA B O 1
ATOM 2957 N N . VAL B 1 7 ? 6.852 -28.891 4.688 1 39.22 7 VAL B N 1
ATOM 2958 C CA . VAL B 1 7 ? 8.008 -29.734 4.387 1 39.22 7 VAL B CA 1
ATOM 2959 C C . VAL B 1 7 ? 7.734 -30.562 3.137 1 39.22 7 VAL B C 1
ATOM 2961 O O . VAL B 1 7 ? 8.648 -30.828 2.35 1 39.22 7 VAL B O 1
ATOM 2964 N N . ALA B 1 8 ? 6.559 -30.859 2.959 1 43.28 8 ALA B N 1
ATOM 2965 C CA . ALA B 1 8 ? 6.191 -31.75 1.87 1 43.28 8 ALA B CA 1
ATOM 2966 C C . ALA B 1 8 ? 6.027 -30.984 0.559 1 43.28 8 ALA B C 1
ATOM 2968 O O . ALA B 1 8 ? 5.891 -31.594 -0.506 1 43.28 8 ALA B O 1
ATOM 2969 N N . ILE B 1 9 ? 5.953 -29.656 0.646 1 45.88 9 ILE B N 1
ATOM 2970 C CA . ILE B 1 9 ? 5.578 -28.844 -0.504 1 45.88 9 ILE B CA 1
ATOM 2971 C C . ILE B 1 9 ? 6.641 -28.953 -1.592 1 45.88 9 ILE B C 1
ATOM 2973 O O . ILE B 1 9 ? 6.363 -28.734 -2.771 1 45.88 9 ILE B O 1
ATOM 2977 N N . ALA B 1 10 ? 7.938 -28.969 -1.331 1 44.84 10 ALA B N 1
ATOM 2978 C CA . ALA B 1 10 ? 8.906 -28.609 -2.361 1 44.84 10 ALA B CA 1
ATOM 2979 C C . ALA B 1 10 ? 8.914 -29.641 -3.488 1 44.84 10 ALA B C 1
ATOM 2981 O O . ALA B 1 10 ? 9.695 -29.516 -4.438 1 44.84 10 ALA B O 1
ATOM 2982 N N . PRO B 1 11 ? 8.516 -30.922 -3.357 1 41.34 11 PRO B N 1
ATOM 2983 C CA . PRO B 1 11 ? 9.094 -31.656 -4.484 1 41.34 11 PRO B CA 1
ATOM 2984 C C . PRO B 1 11 ? 8.312 -31.469 -5.777 1 41.34 11 PRO B C 1
ATOM 2986 O O . PRO B 1 11 ? 7.312 -32.156 -6.004 1 41.34 11 PRO B O 1
ATOM 2989 N N . TRP B 1 12 ? 8.016 -30.188 -6.18 1 46.59 12 TRP B N 1
ATOM 2990 C CA . TRP B 1 12 ? 7.668 -30.172 -7.594 1 46.59 12 TRP B CA 1
ATOM 2991 C C . TRP B 1 12 ? 8.578 -31.109 -8.383 1 46.59 12 TRP B C 1
ATOM 2993 O O . TRP B 1 12 ? 9.75 -30.797 -8.617 1 46.59 12 TRP B O 1
ATOM 3003 N N . ARG B 1 13 ? 8.617 -32.344 -8.008 1 42.94 13 ARG B N 1
ATOM 3004 C CA . ARG B 1 13 ? 9.547 -33.281 -8.625 1 42.94 13 ARG B CA 1
ATOM 3005 C C . ARG B 1 13 ? 9.562 -33.156 -10.141 1 42.94 13 ARG B C 1
ATOM 3007 O O . ARG B 1 13 ? 8.711 -32.438 -10.711 1 42.94 13 ARG B O 1
ATOM 3014 N N . HIS B 1 14 ? 10.336 -34.031 -10.789 1 42.94 14 HIS B N 1
ATOM 3015 C CA . HIS B 1 14 ? 11 -34.031 -12.086 1 42.94 14 HIS B CA 1
ATOM 3016 C C . HIS B 1 14 ? 10.016 -33.719 -13.211 1 42.94 14 HIS B C 1
ATOM 3018 O O . HIS B 1 14 ? 10.336 -32.969 -14.125 1 42.94 14 HIS B O 1
ATOM 3024 N N . ASP B 1 15 ? 9.055 -34.5 -13.531 1 45.97 15 ASP B N 1
ATOM 3025 C CA . ASP B 1 15 ? 8.453 -34.281 -14.836 1 45.97 15 ASP B CA 1
ATOM 3026 C C . ASP B 1 15 ? 7.461 -33.125 -14.781 1 45.97 15 ASP B C 1
ATOM 3028 O O . ASP B 1 15 ? 6.449 -33.188 -14.078 1 45.97 15 ASP B O 1
ATOM 3032 N N . GLN B 1 16 ? 7.988 -31.812 -14.75 1 47.94 16 GLN B N 1
ATOM 3033 C CA . GLN B 1 16 ? 7.359 -30.484 -14.711 1 47.94 16 GLN B CA 1
ATOM 3034 C C . GLN B 1 16 ? 6.012 -30.5 -15.422 1 47.94 16 GLN B C 1
ATOM 3036 O O . GLN B 1 16 ? 5.77 -29.688 -16.328 1 47.94 16 GLN B O 1
ATOM 3041 N N . TYR B 1 17 ? 5.324 -31.547 -15.297 1 50.22 17 TYR B N 1
ATOM 3042 C CA . TYR B 1 17 ? 3.992 -31.531 -15.891 1 50.22 17 TYR B CA 1
ATOM 3043 C C . TYR B 1 17 ? 2.998 -30.828 -14.984 1 50.22 17 TYR B C 1
ATOM 3045 O O . TYR B 1 17 ? 3.189 -30.766 -13.766 1 50.22 17 TYR B O 1
ATOM 3053 N N . ASP B 1 18 ? 2.184 -29.844 -15.508 1 49.91 18 ASP B N 1
ATOM 3054 C CA . ASP B 1 18 ? 1.24 -28.906 -14.906 1 49.91 18 ASP B CA 1
ATOM 3055 C C . ASP B 1 18 ? 0.33 -29.609 -13.898 1 49.91 18 ASP B C 1
ATOM 3057 O O . ASP B 1 18 ? 0.02 -29.047 -12.844 1 49.91 18 ASP B O 1
ATOM 3061 N N . ALA B 1 19 ? -0.341 -30.688 -14.32 1 57.78 19 ALA B N 1
ATOM 3062 C CA . ALA B 1 19 ? -1.455 -31.297 -13.602 1 57.78 19 ALA B CA 1
ATOM 3063 C C . ALA B 1 19 ? -1.488 -32.812 -13.828 1 57.78 19 ALA B C 1
ATOM 3065 O O . ALA B 1 19 ? -0.44 -33.438 -13.906 1 57.78 19 ALA B O 1
ATOM 3066 N N . GLY B 1 20 ? -2.656 -33.281 -13.812 1 59.41 20 GLY B N 1
ATOM 3067 C CA . GLY B 1 20 ? -2.992 -34.688 -14.07 1 59.41 20 GLY B CA 1
ATOM 3068 C C . GLY B 1 20 ? -2.633 -35.156 -15.469 1 59.41 20 GLY B C 1
ATOM 3069 O O . GLY B 1 20 ? -2.723 -36.344 -15.789 1 59.41 20 GLY B O 1
ATOM 3070 N N . ASP B 1 21 ? -2.086 -34.094 -16.344 1 70.25 21 ASP B N 1
ATOM 3071 C CA . ASP B 1 21 ? -1.771 -34.438 -17.734 1 70.25 21 ASP B CA 1
ATOM 3072 C C . ASP B 1 21 ? -0.313 -34.125 -18.062 1 70.25 21 ASP B C 1
ATOM 3074 O O . ASP B 1 21 ? 0.515 -34 -17.156 1 70.25 21 ASP B O 1
ATOM 3078 N N . PHE B 1 22 ? 0.024 -34.188 -19.406 1 78.81 22 PHE B N 1
ATOM 3079 C CA . PHE B 1 22 ? 1.417 -34.094 -19.828 1 78.81 22 PHE B CA 1
ATOM 3080 C C . PHE B 1 22 ? 1.686 -32.781 -20.562 1 78.81 22 PHE B C 1
ATOM 3082 O O . PHE B 1 22 ? 2.721 -32.625 -21.219 1 78.81 22 PHE B O 1
ATOM 3089 N N . LEU B 1 23 ? 0.73 -31.891 -20.453 1 84.75 23 LEU B N 1
ATOM 3090 C CA . LEU B 1 23 ? 0.884 -30.594 -21.125 1 84.75 23 LEU B CA 1
ATOM 3091 C C . LEU B 1 23 ? 1.896 -29.719 -20.391 1 84.75 23 LEU B C 1
ATOM 3093 O O . LEU B 1 23 ? 1.993 -29.766 -19.172 1 84.75 23 LEU B O 1
ATOM 3097 N N . LYS B 1 24 ? 2.717 -29.031 -21.188 1 88.25 24 LYS B N 1
ATOM 3098 C CA . LYS B 1 24 ? 3.504 -27.938 -20.641 1 88.25 24 LYS B CA 1
ATOM 3099 C C . LYS B 1 24 ? 2.93 -26.594 -21.094 1 88.25 24 LYS B C 1
ATOM 3101 O O . LYS B 1 24 ? 3.111 -26.172 -22.234 1 88.25 24 LYS B O 1
ATOM 3106 N N . VAL B 1 25 ? 2.242 -25.969 -20.188 1 93 25 VAL B N 1
ATOM 3107 C CA . VAL B 1 25 ? 1.586 -24.688 -20.469 1 93 25 VAL B CA 1
ATOM 3108 C C . VAL B 1 25 ? 2.277 -23.578 -19.688 1 93 25 VAL B C 1
ATOM 3110 O O . VAL B 1 25 ? 2.186 -23.516 -18.453 1 93 25 VAL B O 1
ATOM 3113 N N . ASN B 1 26 ? 2.863 -22.672 -20.453 1 94.94 26 ASN B N 1
ATOM 3114 C CA . ASN B 1 26 ? 3.824 -21.766 -19.828 1 94.94 26 ASN B CA 1
ATOM 3115 C C . ASN B 1 26 ? 3.129 -20.609 -19.094 1 94.94 26 ASN B C 1
ATOM 3117 O O . ASN B 1 26 ? 3.719 -19.984 -18.234 1 94.94 26 ASN B O 1
ATOM 3121 N N . LEU B 1 27 ? 1.872 -20.234 -19.453 1 95.62 27 LEU B N 1
ATOM 3122 C CA . LEU B 1 27 ? 1.169 -19.172 -18.766 1 95.62 27 LEU B CA 1
ATOM 3123 C C . LEU B 1 27 ? 0.959 -19.516 -17.297 1 95.62 27 LEU B C 1
ATOM 3125 O O . LEU B 1 27 ? 1.491 -18.844 -16.406 1 95.62 27 LEU B O 1
ATOM 3129 N N . PRO B 1 28 ? 0.258 -20.578 -16.969 1 92.94 28 PRO B N 1
ATOM 3130 C CA . PRO B 1 28 ? 0.117 -20.922 -15.555 1 92.94 28 PRO B CA 1
ATOM 3131 C C . PRO B 1 28 ? 1.448 -21.297 -14.906 1 92.94 28 PRO B C 1
ATOM 3133 O O . PRO B 1 28 ? 1.646 -21.047 -13.711 1 92.94 28 PRO B O 1
ATOM 3136 N N . MET B 1 29 ? 2.375 -21.891 -15.656 1 90.62 29 MET B N 1
ATOM 3137 C CA . MET B 1 29 ? 3.689 -22.203 -15.109 1 90.62 29 MET B CA 1
ATOM 3138 C C . MET B 1 29 ? 4.422 -20.938 -14.672 1 90.62 29 MET B C 1
ATOM 3140 O O . MET B 1 29 ? 5.031 -20.906 -13.602 1 90.62 29 MET B O 1
ATOM 3144 N N . GLY B 1 30 ? 4.379 -19.953 -15.562 1 94.75 30 GLY B N 1
ATOM 3145 C CA . GLY B 1 30 ? 5.012 -18.703 -15.219 1 94.75 30 GLY B CA 1
ATOM 3146 C C . GLY B 1 30 ? 4.508 -18.109 -13.906 1 94.75 30 GLY B C 1
ATOM 3147 O O . GLY B 1 30 ? 5.301 -17.703 -13.062 1 94.75 30 GLY B O 1
ATOM 3148 N N . ILE B 1 31 ? 3.188 -18.078 -13.727 1 93.38 31 ILE B N 1
ATOM 3149 C CA . ILE B 1 31 ? 2.59 -17.516 -12.516 1 93.38 31 ILE B CA 1
ATOM 3150 C C . ILE B 1 31 ? 2.994 -18.375 -11.312 1 93.38 31 ILE B C 1
ATOM 3152 O O . ILE B 1 31 ? 3.369 -17.828 -10.266 1 93.38 31 ILE B O 1
ATOM 3156 N N . SER B 1 32 ? 3.002 -19.672 -11.438 1 90.31 32 SER B N 1
ATOM 3157 C CA . SER B 1 32 ? 3.35 -20.578 -10.344 1 90.31 32 SER B CA 1
ATOM 3158 C C . SER B 1 32 ? 4.805 -20.406 -9.922 1 90.31 32 SER B C 1
ATOM 3160 O O . SER B 1 32 ? 5.117 -20.391 -8.734 1 90.31 32 SER B O 1
ATOM 3162 N N . VAL B 1 33 ? 5.645 -20.328 -10.945 1 91.75 33 VAL B N 1
ATOM 3163 C CA . VAL B 1 33 ? 7.062 -20.125 -10.68 1 91.75 33 VAL B CA 1
ATOM 3164 C C . VAL B 1 33 ? 7.262 -18.812 -9.922 1 91.75 33 VAL B C 1
ATOM 3166 O O . VAL B 1 33 ? 8.031 -18.766 -8.953 1 91.75 33 VAL B O 1
ATOM 3169 N N . SER B 1 34 ? 6.582 -17.781 -10.328 1 95.19 34 SER B N 1
ATOM 3170 C CA . SER B 1 34 ? 6.707 -16.5 -9.656 1 95.19 34 SER B CA 1
ATOM 3171 C C . SER B 1 34 ? 6.203 -16.562 -8.219 1 95.19 34 SER B C 1
ATOM 3173 O O . SER B 1 34 ? 6.766 -15.93 -7.324 1 95.19 34 SER B O 1
ATOM 3175 N N . PHE B 1 35 ? 5.121 -17.266 -7.941 1 91.88 35 PHE B N 1
ATOM 3176 C CA . PHE B 1 35 ? 4.598 -17.406 -6.586 1 91.88 35 PHE B CA 1
ATOM 3177 C C . PHE B 1 35 ? 5.59 -18.156 -5.703 1 91.88 35 PHE B C 1
ATOM 3179 O O . PHE B 1 35 ? 5.828 -17.75 -4.559 1 91.88 35 PHE B O 1
ATOM 3186 N N . LEU B 1 36 ? 6.172 -19.219 -6.262 1 88.81 36 LEU B N 1
ATOM 3187 C CA . LEU B 1 36 ? 7.148 -19.969 -5.48 1 88.81 36 LEU B CA 1
ATOM 3188 C C . LEU B 1 36 ? 8.383 -19.109 -5.191 1 88.81 36 LEU B C 1
ATOM 3190 O O . LEU B 1 36 ? 8.883 -19.094 -4.066 1 88.81 36 LEU B O 1
ATOM 3194 N N . ALA B 1 37 ? 8.852 -18.469 -6.215 1 93.12 37 ALA B N 1
ATOM 3195 C CA . ALA B 1 37 ? 10 -17.594 -6.016 1 93.12 37 ALA B CA 1
ATOM 3196 C C . ALA B 1 37 ? 9.703 -16.531 -4.957 1 93.12 37 ALA B C 1
ATOM 3198 O O . ALA B 1 37 ? 10.531 -16.281 -4.074 1 93.12 37 ALA B O 1
ATOM 3199 N N . TRP B 1 38 ? 8.508 -15.938 -5.07 1 91.94 38 TRP B N 1
ATOM 3200 C CA . TRP B 1 38 ? 8.094 -14.906 -4.121 1 91.94 38 TRP B CA 1
ATOM 3201 C C . TRP B 1 38 ? 8.07 -15.461 -2.701 1 91.94 38 TRP B C 1
ATOM 3203 O O . TRP B 1 38 ? 8.508 -14.789 -1.762 1 91.94 38 TRP B O 1
ATOM 3213 N N . SER B 1 39 ? 7.629 -16.656 -2.527 1 89 39 SER B N 1
ATOM 3214 C CA . SER B 1 39 ? 7.547 -17.281 -1.216 1 89 39 SER B CA 1
ATOM 3215 C C . SER B 1 39 ? 8.93 -17.484 -0.608 1 89 39 SER B C 1
ATOM 3217 O O . SER B 1 39 ? 9.133 -17.234 0.583 1 89 39 SER B O 1
ATOM 3219 N N . VAL B 1 40 ? 9.844 -17.922 -1.43 1 88.62 40 VAL B N 1
ATOM 3220 C CA . VAL B 1 40 ? 11.203 -18.156 -0.949 1 88.62 40 VAL B CA 1
ATOM 3221 C C . VAL B 1 40 ? 11.867 -16.828 -0.59 1 88.62 40 VAL B C 1
ATOM 3223 O O . VAL B 1 40 ? 12.586 -16.75 0.407 1 88.62 40 VAL B O 1
ATOM 3226 N N . LEU B 1 41 ? 11.602 -15.844 -1.4 1 88.69 41 LEU B N 1
ATOM 3227 C CA . LEU B 1 41 ? 12.18 -14.523 -1.165 1 88.69 41 LEU B CA 1
ATOM 3228 C C . LEU B 1 41 ? 11.648 -13.922 0.133 1 88.69 41 LEU B C 1
ATOM 3230 O O . LEU B 1 41 ? 12.406 -13.336 0.909 1 88.69 41 LEU B O 1
ATOM 3234 N N . GLU B 1 42 ? 10.367 -14.031 0.412 1 84.06 42 GLU B N 1
ATOM 3235 C CA . GLU B 1 42 ? 9.703 -13.305 1.487 1 84.06 42 GLU B CA 1
ATOM 3236 C C . GLU B 1 42 ? 9.742 -14.086 2.797 1 84.06 42 GLU B C 1
ATOM 3238 O O . GLU B 1 42 ? 9.789 -13.492 3.879 1 84.06 42 GLU B O 1
ATOM 3243 N N . PHE B 1 43 ? 9.75 -15.414 2.707 1 83.81 43 PHE B N 1
ATOM 3244 C CA . PHE B 1 43 ? 9.664 -16.25 3.906 1 83.81 43 PHE B CA 1
ATOM 3245 C C . PHE B 1 43 ? 10.789 -17.266 3.941 1 83.81 43 PHE B C 1
ATOM 3247 O O . PHE B 1 43 ? 10.555 -18.453 4.129 1 83.81 43 PHE B O 1
ATOM 3254 N N . PRO B 1 44 ? 12.062 -16.828 3.873 1 82.88 44 PRO B N 1
ATOM 3255 C CA . PRO B 1 44 ? 13.195 -17.75 3.822 1 82.88 44 PRO B CA 1
ATOM 3256 C C . PRO B 1 44 ? 13.312 -18.609 5.086 1 82.88 44 PRO B C 1
ATOM 3258 O O . PRO B 1 44 ? 13.758 -19.75 5.016 1 82.88 44 PRO B O 1
ATOM 3261 N N . THR B 1 45 ? 12.898 -18.078 6.199 1 79.38 45 THR B N 1
ATOM 3262 C CA . THR B 1 45 ? 13.023 -18.797 7.461 1 79.38 45 THR B CA 1
ATOM 3263 C C . THR B 1 45 ? 12.18 -20.078 7.441 1 79.38 45 THR B C 1
ATOM 3265 O O . THR B 1 45 ? 12.617 -21.109 7.938 1 79.38 45 THR B O 1
ATOM 3268 N N . ALA B 1 46 ? 10.992 -19.984 6.875 1 79.25 46 ALA B N 1
ATOM 3269 C CA . ALA B 1 46 ? 10.125 -21.156 6.789 1 79.25 46 ALA B CA 1
ATOM 3270 C C . ALA B 1 46 ? 10.766 -22.25 5.945 1 79.25 46 ALA B C 1
ATOM 3272 O O . ALA B 1 46 ? 10.688 -23.438 6.293 1 79.25 46 ALA B O 1
ATOM 3273 N N . PHE B 1 47 ? 11.398 -21.938 4.832 1 82.06 47 PHE B N 1
ATOM 3274 C CA . PHE B 1 47 ? 12.031 -22.906 3.945 1 82.06 47 PHE B CA 1
ATOM 3275 C C . PHE B 1 47 ? 13.266 -23.516 4.605 1 82.06 47 PHE B C 1
ATOM 3277 O O . PHE B 1 47 ? 13.555 -24.703 4.426 1 82.06 47 PHE B O 1
ATOM 3284 N N . GLN B 1 48 ? 13.93 -22.719 5.43 1 81.56 48 GLN B N 1
ATOM 3285 C CA . GLN B 1 48 ? 15.078 -23.219 6.172 1 81.56 48 GLN B CA 1
ATOM 3286 C C . GLN B 1 48 ? 14.648 -24.203 7.254 1 81.56 48 GLN B C 1
ATOM 3288 O O . GLN B 1 48 ? 15.234 -25.281 7.387 1 81.56 48 GLN B O 1
ATOM 3293 N N . LEU B 1 49 ? 13.641 -23.797 7.98 1 74.56 49 LEU B N 1
ATOM 3294 C CA . LEU B 1 49 ? 13.156 -24.609 9.094 1 74.56 49 LEU B CA 1
ATOM 3295 C C . LEU B 1 49 ? 12.664 -25.969 8.602 1 74.56 49 LEU B C 1
ATOM 3297 O O . LEU B 1 49 ? 12.758 -26.953 9.328 1 74.56 49 LEU B O 1
ATOM 3301 N N . THR B 1 50 ? 12.219 -26.047 7.32 1 77.31 50 THR B N 1
ATOM 3302 C CA . THR B 1 50 ? 11.656 -27.281 6.785 1 77.31 50 THR B CA 1
ATOM 3303 C C . THR B 1 50 ? 12.633 -27.953 5.832 1 77.31 50 THR B C 1
ATOM 3305 O O . THR B 1 50 ? 12.273 -28.891 5.109 1 77.31 50 THR B O 1
ATOM 3308 N N . ALA B 1 51 ? 13.836 -27.484 5.75 1 80.56 51 ALA B N 1
ATOM 3309 C CA . ALA B 1 51 ? 14.891 -28.031 4.887 1 80.56 51 ALA B CA 1
ATOM 3310 C C . ALA B 1 51 ? 14.438 -28.062 3.432 1 80.56 51 ALA B C 1
ATOM 3312 O O . ALA B 1 51 ? 14.742 -29.016 2.705 1 80.56 51 ALA B O 1
ATOM 3313 N N . SER B 1 52 ? 13.633 -26.984 3.1 1 82.5 52 SER B N 1
ATOM 3314 C CA . SER B 1 52 ? 13.047 -26.984 1.765 1 82.5 52 SER B CA 1
ATOM 3315 C C . SER B 1 52 ? 13.68 -25.922 0.878 1 82.5 52 SER B C 1
ATOM 3317 O O . SER B 1 52 ? 13.266 -25.719 -0.266 1 82.5 52 SER B O 1
ATOM 3319 N N . THR B 1 53 ? 14.703 -25.25 1.435 1 86.31 53 THR B N 1
ATOM 3320 C CA . THR B 1 53 ? 15.328 -24.188 0.659 1 86.31 53 THR B CA 1
ATOM 3321 C C . THR B 1 53 ? 15.93 -24.734 -0.631 1 86.31 53 THR B C 1
ATOM 3323 O O . THR B 1 53 ? 15.594 -24.281 -1.725 1 86.31 53 THR B O 1
ATOM 3326 N N . ASN B 1 54 ? 16.781 -25.812 -0.549 1 86.06 54 ASN B N 1
ATOM 3327 C CA . ASN B 1 54 ? 17.484 -26.328 -1.718 1 86.06 54 ASN B CA 1
ATOM 3328 C C . ASN B 1 54 ? 16.516 -26.984 -2.701 1 86.06 54 ASN B C 1
ATOM 3330 O O . ASN B 1 54 ? 16.578 -26.734 -3.904 1 86.06 54 ASN B O 1
ATOM 3334 N N . PRO B 1 55 ? 15.57 -27.781 -2.236 1 83.31 55 PRO B N 1
ATOM 3335 C CA . PRO B 1 55 ? 14.578 -28.328 -3.162 1 83.31 55 PRO B CA 1
ATOM 3336 C C . PRO B 1 55 ? 13.812 -27.25 -3.918 1 83.31 55 PRO B C 1
ATOM 3338 O O . PRO B 1 55 ? 13.555 -27.391 -5.117 1 83.31 55 PRO B O 1
ATOM 3341 N N . ALA B 1 56 ? 13.445 -26.172 -3.234 1 86 56 ALA B N 1
ATOM 3342 C CA . ALA B 1 56 ? 12.711 -25.078 -3.879 1 86 56 ALA B CA 1
ATOM 3343 C C . ALA B 1 56 ? 13.57 -24.406 -4.938 1 86 56 ALA B C 1
ATOM 3345 O O . ALA B 1 56 ? 13.102 -24.141 -6.047 1 86 56 ALA B O 1
ATOM 3346 N N . LEU B 1 57 ? 14.828 -24.172 -4.617 1 90.5 57 LEU B N 1
ATOM 3347 C CA . LEU B 1 57 ? 15.727 -23.484 -5.547 1 90.5 57 LEU B CA 1
ATOM 3348 C C . LEU B 1 57 ? 16.031 -24.375 -6.754 1 90.5 57 LEU B C 1
ATOM 3350 O O . LEU B 1 57 ? 16.125 -23.875 -7.879 1 90.5 57 LEU B O 1
ATOM 3354 N N . ASP B 1 58 ? 16.172 -25.641 -6.523 1 87.94 58 ASP B N 1
ATOM 3355 C CA . ASP B 1 58 ? 16.391 -26.578 -7.621 1 87.94 58 ASP B CA 1
ATOM 3356 C C . ASP B 1 58 ? 15.203 -26.594 -8.578 1 87.94 58 ASP B C 1
ATOM 3358 O O . ASP B 1 58 ? 15.383 -26.578 -9.797 1 87.94 58 ASP B O 1
ATOM 3362 N N . ASN B 1 59 ? 14.023 -26.625 -7.98 1 86.88 59 ASN B N 1
ATOM 3363 C CA . ASN B 1 59 ? 12.812 -26.609 -8.797 1 86.88 59 ASN B CA 1
ATOM 3364 C C . ASN B 1 59 ? 12.688 -25.312 -9.594 1 86.88 59 ASN B C 1
ATOM 3366 O O . ASN B 1 59 ? 12.312 -25.344 -10.773 1 86.88 59 ASN B O 1
ATOM 3370 N N . LEU B 1 60 ? 12.984 -24.25 -8.938 1 91.12 60 LEU B N 1
ATOM 3371 C CA . LEU B 1 60 ? 12.906 -22.953 -9.594 1 91.12 60 LEU B CA 1
ATOM 3372 C C . LEU B 1 60 ? 13.938 -22.844 -10.711 1 91.12 60 LEU B C 1
ATOM 3374 O O . LEU B 1 60 ? 13.641 -22.297 -11.781 1 91.12 60 LEU B O 1
ATOM 3378 N N . ARG B 1 61 ? 15.141 -23.359 -10.477 1 93 61 ARG B N 1
ATOM 3379 C CA . ARG B 1 61 ? 16.172 -23.344 -11.508 1 93 61 ARG B CA 1
ATOM 3380 C C . ARG B 1 61 ? 15.742 -24.141 -12.734 1 93 61 ARG B C 1
ATOM 3382 O O . ARG B 1 61 ? 15.906 -23.688 -13.867 1 93 61 ARG B O 1
ATOM 3389 N N . LEU B 1 62 ? 15.203 -25.281 -12.484 1 89.69 62 LEU B N 1
ATOM 3390 C CA . LEU B 1 62 ? 14.75 -26.141 -13.57 1 89.69 62 LEU B CA 1
ATOM 3391 C C . LEU B 1 62 ? 13.648 -25.469 -14.383 1 89.69 62 LEU B C 1
ATOM 3393 O O . LEU B 1 62 ? 13.703 -25.438 -15.609 1 89.69 62 LEU B O 1
ATOM 3397 N N . ALA B 1 63 ? 12.641 -24.969 -13.688 1 91.94 63 ALA B N 1
ATOM 3398 C CA . ALA B 1 63 ? 11.5 -24.359 -14.359 1 91.94 63 ALA B CA 1
ATOM 3399 C C . ALA B 1 63 ? 11.93 -23.094 -15.109 1 91.94 63 ALA B C 1
ATOM 3401 O O . ALA B 1 63 ? 11.516 -22.875 -16.25 1 91.94 63 ALA B O 1
ATOM 3402 N N . ALA B 1 64 ? 12.742 -22.266 -14.477 1 95.06 64 ALA B N 1
ATOM 3403 C CA . ALA B 1 64 ? 13.195 -21.031 -15.102 1 95.06 64 ALA B CA 1
ATOM 3404 C C . ALA B 1 64 ? 14.062 -21.312 -16.312 1 95.06 64 ALA B C 1
ATOM 3406 O O . ALA B 1 64 ? 13.984 -20.609 -17.328 1 95.06 64 ALA B O 1
ATOM 3407 N N . THR B 1 65 ? 14.93 -22.359 -16.219 1 95.12 65 THR B N 1
ATOM 3408 C CA . THR B 1 65 ? 15.742 -22.766 -17.359 1 95.12 65 THR B CA 1
ATOM 3409 C C . THR B 1 65 ? 14.859 -23.172 -18.531 1 95.12 65 THR B C 1
ATOM 3411 O O . THR B 1 65 ? 15.094 -22.766 -19.656 1 95.12 65 THR B O 1
ATOM 3414 N N . TYR B 1 66 ? 13.859 -23.953 -18.234 1 93.31 66 TYR B N 1
ATOM 3415 C CA . TYR B 1 66 ? 12.93 -24.375 -19.266 1 93.31 66 TYR B CA 1
ATOM 3416 C C . TYR B 1 66 ? 12.258 -23.172 -19.922 1 93.31 66 TYR B C 1
ATOM 3418 O O . TYR B 1 66 ? 12.172 -23.094 -21.141 1 93.31 66 TYR B O 1
ATOM 3426 N N . LEU B 1 67 ? 11.773 -22.234 -19.125 1 96.62 67 LEU B N 1
ATOM 3427 C CA . LEU B 1 67 ? 11.094 -21.047 -19.641 1 96.62 67 LEU B CA 1
ATOM 3428 C C . LEU B 1 67 ? 12.031 -20.219 -20.516 1 96.62 67 LEU B C 1
ATOM 3430 O O . LEU B 1 67 ? 11.609 -19.656 -21.516 1 96.62 67 LEU B O 1
ATOM 3434 N N . MET B 1 68 ? 13.297 -20.125 -20.141 1 97.25 68 MET B N 1
ATOM 3435 C CA . MET B 1 68 ? 14.289 -19.438 -20.953 1 97.25 68 MET B CA 1
ATOM 3436 C C . MET B 1 68 ? 14.539 -20.172 -22.266 1 97.25 68 MET B C 1
ATOM 3438 O O . MET B 1 68 ? 14.633 -19.547 -23.328 1 97.25 68 MET B O 1
ATOM 3442 N N . ASP B 1 69 ? 14.625 -21.5 -22.156 1 95.88 69 ASP B N 1
ATOM 3443 C CA . ASP B 1 69 ? 14.867 -22.312 -23.344 1 95.88 69 ASP B CA 1
ATOM 3444 C C . ASP B 1 69 ? 13.742 -22.141 -24.375 1 95.88 69 ASP B C 1
ATOM 3446 O O . ASP B 1 69 ? 13.969 -22.297 -25.578 1 95.88 69 ASP B O 1
ATOM 3450 N N . CYS B 1 70 ? 12.578 -21.797 -23.906 1 97.25 70 CYS B N 1
ATOM 3451 C CA . CYS B 1 70 ? 11.422 -21.625 -24.766 1 97.25 70 CYS B CA 1
ATOM 3452 C C . CYS B 1 70 ? 11.5 -20.281 -25.5 1 97.25 70 CYS B C 1
ATOM 3454 O O . CYS B 1 70 ? 10.758 -20.062 -26.469 1 97.25 70 CYS B O 1
ATOM 3456 N N . HIS B 1 71 ? 12.289 -19.312 -25.031 1 98.12 71 HIS B N 1
ATOM 3457 C CA . HIS B 1 71 ? 12.539 -18.047 -25.703 1 98.12 71 HIS B CA 1
ATOM 3458 C C . HIS B 1 71 ? 13.594 -18.203 -26.797 1 98.12 71 HIS B C 1
ATOM 3460 O O . HIS B 1 71 ? 14.758 -17.828 -26.594 1 98.12 71 HIS B O 1
ATOM 3466 N N . VAL B 1 72 ? 13.211 -18.625 -28 1 96.5 72 VAL B N 1
ATOM 3467 C CA . VAL B 1 72 ? 14.125 -19.156 -29.016 1 96.5 72 VAL B CA 1
ATOM 3468 C C . VAL B 1 72 ? 14.539 -18.031 -29.969 1 96.5 72 VAL B C 1
ATOM 3470 O O . VAL B 1 72 ? 15.352 -18.25 -30.859 1 96.5 72 VAL B O 1
ATOM 3473 N N . GLY B 1 73 ? 14.016 -16.875 -29.828 1 94.62 73 GLY B N 1
ATOM 3474 C CA . GLY B 1 73 ? 14.328 -15.672 -30.594 1 94.62 73 GLY B CA 1
ATOM 3475 C C . GLY B 1 73 ? 13.781 -14.406 -29.953 1 94.62 73 GLY B C 1
ATOM 3476 O O . GLY B 1 73 ? 12.992 -14.477 -29.016 1 94.62 73 GLY B O 1
ATOM 3477 N N . GLU B 1 74 ? 14.133 -13.281 -30.484 1 92.88 74 GLU B N 1
ATOM 3478 C CA . GLU B 1 74 ? 13.727 -12 -29.891 1 92.88 74 GLU B CA 1
ATOM 3479 C C . GLU B 1 74 ? 12.203 -11.906 -29.781 1 92.88 74 GLU B C 1
ATOM 3481 O O . GLU B 1 74 ? 11.68 -11.484 -28.75 1 92.88 74 GLU B O 1
ATOM 3486 N N . ARG B 1 75 ? 11.523 -12.281 -30.781 1 96.5 75 ARG B N 1
ATOM 3487 C CA . ARG B 1 75 ? 10.07 -12.297 -30.781 1 96.5 75 ARG B CA 1
ATOM 3488 C C . ARG B 1 75 ? 9.539 -13.648 -31.25 1 96.5 75 ARG B C 1
ATOM 3490 O O . ARG B 1 75 ? 8.688 -13.703 -32.156 1 96.5 75 ARG B O 1
ATOM 3497 N N . GLN B 1 76 ? 10.055 -14.664 -30.672 1 96.94 76 GLN B N 1
ATOM 3498 C CA . GLN B 1 76 ? 9.68 -16.062 -30.859 1 96.94 76 GLN B CA 1
ATOM 3499 C C . GLN B 1 76 ? 9.68 -16.828 -29.547 1 96.94 76 GLN B C 1
ATOM 3501 O O . GLN B 1 76 ? 10.727 -16.938 -28.891 1 96.94 76 GLN B O 1
ATOM 3506 N N . TYR B 1 77 ? 8.492 -17.328 -29.156 1 98.12 77 TYR B N 1
ATOM 3507 C CA . TYR B 1 77 ? 8.383 -17.984 -27.859 1 98.12 77 TYR B CA 1
ATOM 3508 C C . TYR B 1 77 ? 7.504 -19.234 -27.953 1 98.12 77 TYR B C 1
ATOM 3510 O O . TYR B 1 77 ? 6.367 -19.156 -28.422 1 98.12 77 TYR B O 1
ATOM 3518 N N . VAL B 1 78 ? 8.086 -20.359 -27.516 1 97.5 78 VAL B N 1
ATOM 3519 C CA . VAL B 1 78 ? 7.305 -21.578 -27.375 1 97.5 78 VAL B CA 1
ATOM 3520 C C . VAL B 1 78 ? 6.473 -21.516 -26.094 1 97.5 78 VAL B C 1
ATOM 3522 O O . VAL B 1 78 ? 6.992 -21.734 -25 1 97.5 78 VAL B O 1
ATOM 3525 N N . GLY B 1 79 ? 5.16 -21.312 -26.281 1 96.88 79 GLY B N 1
ATOM 3526 C CA . GLY B 1 79 ? 4.328 -21.047 -25.125 1 96.88 79 GLY B CA 1
ATOM 3527 C C . GLY B 1 79 ? 3.648 -22.281 -24.578 1 96.88 79 GLY B C 1
ATOM 3528 O O . GLY B 1 79 ? 3.197 -22.297 -23.422 1 96.88 79 GLY B O 1
ATOM 3529 N N . GLN B 1 80 ? 3.592 -23.281 -25.375 1 94.19 80 GLN B N 1
ATOM 3530 C CA . GLN B 1 80 ? 2.918 -24.516 -24.984 1 94.19 80 GLN B CA 1
ATOM 3531 C C . GLN B 1 80 ? 3.443 -25.719 -25.781 1 94.19 80 GLN B C 1
ATOM 3533 O O . GLN B 1 80 ? 3.723 -25.594 -26.984 1 94.19 80 GLN B O 1
ATOM 3538 N N . ILE B 1 81 ? 3.65 -26.812 -25.062 1 90.94 81 ILE B N 1
ATOM 3539 C CA . ILE B 1 81 ? 3.977 -28.094 -25.688 1 90.94 81 ILE B CA 1
ATOM 3540 C C . ILE B 1 81 ? 2.877 -29.109 -25.406 1 90.94 81 ILE B C 1
ATOM 3542 O O . ILE B 1 81 ? 2.531 -29.344 -24.25 1 90.94 81 ILE B O 1
ATOM 3546 N N . GLY B 1 82 ? 2.355 -29.688 -26.438 1 89.94 82 GLY B N 1
ATOM 3547 C CA . GLY B 1 82 ? 1.283 -30.656 -26.328 1 89.94 82 GLY B CA 1
ATOM 3548 C C . GLY B 1 82 ? -0.07 -30.109 -26.734 1 89.94 82 GLY B C 1
ATOM 3549 O O . GLY B 1 82 ? -0.371 -28.938 -26.484 1 89.94 82 GLY B O 1
ATOM 3550 N N . ASP B 1 83 ? -0.827 -30.891 -27.422 1 90.94 83 ASP B N 1
ATOM 3551 C CA . ASP B 1 83 ? -2.205 -30.578 -27.781 1 90.94 83 ASP B CA 1
ATOM 3552 C C . ASP B 1 83 ? -3.184 -31.141 -26.75 1 90.94 83 ASP B C 1
ATOM 3554 O O . ASP B 1 83 ? -3.164 -32.344 -26.453 1 90.94 83 ASP B O 1
ATOM 3558 N N . PRO B 1 84 ? -4.027 -30.234 -26.219 1 90.44 84 PRO B N 1
ATOM 3559 C CA . PRO B 1 84 ? -4.914 -30.688 -25.141 1 90.44 84 PRO B CA 1
ATOM 3560 C C . PRO B 1 84 ? -5.801 -31.859 -25.562 1 90.44 84 PRO B C 1
ATOM 3562 O O . PRO B 1 84 ? -6.016 -32.781 -24.797 1 90.44 84 PRO B O 1
ATOM 3565 N N . ALA B 1 85 ? -6.336 -31.844 -26.781 1 90.25 85 ALA B N 1
ATOM 3566 C CA . ALA B 1 85 ? -7.211 -32.906 -27.25 1 90.25 85 ALA B CA 1
ATOM 3567 C C . ALA B 1 85 ? -6.453 -34.25 -27.328 1 90.25 85 ALA B C 1
ATOM 3569 O O . ALA B 1 85 ? -6.949 -35.281 -26.875 1 90.25 85 ALA B O 1
ATOM 3570 N N . ALA B 1 86 ? -5.309 -34.219 -27.891 1 88.38 86 ALA B N 1
ATOM 3571 C CA . ALA B 1 86 ? -4.484 -35.438 -28.016 1 88.38 86 ALA B CA 1
ATOM 3572 C C . ALA B 1 86 ? -4.004 -35.906 -26.641 1 88.38 86 ALA B C 1
ATOM 3574 O O . ALA B 1 86 ? -4.004 -37.094 -26.359 1 88.38 86 ALA B O 1
ATOM 3575 N N . ASP B 1 87 ? -3.631 -34.969 -25.828 1 87.25 87 ASP B N 1
ATOM 3576 C CA . ASP B 1 87 ? -3.105 -35.281 -24.5 1 87.25 87 ASP B CA 1
ATOM 3577 C C . ASP B 1 87 ? -4.156 -35.969 -23.641 1 87.25 87 ASP B C 1
ATOM 3579 O O . ASP B 1 87 ? -3.857 -36.969 -22.969 1 87.25 87 ASP B O 1
ATOM 3583 N N . HIS B 1 88 ? -5.332 -35.5 -23.719 1 87.12 88 HIS B N 1
ATOM 3584 C CA . HIS B 1 88 ? -6.398 -36 -22.859 1 87.12 88 HIS B CA 1
ATOM 3585 C C . HIS B 1 88 ? -6.906 -37.375 -23.344 1 87.12 88 HIS B C 1
ATOM 3587 O O . HIS B 1 88 ? -7.723 -38 -22.672 1 87.12 88 HIS B O 1
ATOM 3593 N N . GLN B 1 89 ? -6.312 -37.812 -24.469 1 88.19 89 GLN B N 1
ATOM 3594 C CA . GLN B 1 89 ? -6.66 -39.125 -24.969 1 88.19 89 GLN B CA 1
ATOM 3595 C C . GLN B 1 89 ? -5.715 -40.188 -24.422 1 88.19 89 GLN B C 1
ATOM 3597 O O . GLN B 1 89 ? -5.953 -41.406 -24.578 1 88.19 89 GLN B O 1
ATOM 3602 N N . PHE B 1 90 ? -4.801 -39.75 -23.688 1 88.69 90 PHE B N 1
ATOM 3603 C CA . PHE B 1 90 ? -3.812 -40.688 -23.141 1 88.69 90 PHE B CA 1
ATOM 3604 C C . PHE B 1 90 ? -3.848 -40.656 -21.609 1 88.69 90 PHE B C 1
ATOM 3606 O O . PHE B 1 90 ? -3.965 -39.594 -21 1 88.69 90 PHE B O 1
ATOM 3613 N N . TRP B 1 91 ? -3.906 -41.844 -20.969 1 90.38 91 TRP B N 1
ATOM 3614 C CA . TRP B 1 91 ? -3.727 -42 -19.531 1 90.38 91 TRP B CA 1
ATOM 3615 C C . TRP B 1 91 ? -2.627 -43 -19.234 1 90.38 91 TRP B C 1
ATOM 3617 O O . TRP B 1 91 ? -2.691 -44.156 -19.688 1 90.38 91 TRP B O 1
ATOM 3627 N N . GLY B 1 92 ? -1.577 -42.594 -18.656 1 87.19 92 GLY B N 1
ATOM 3628 C CA . GLY B 1 92 ? -0.454 -43.5 -18.359 1 87.19 92 GLY B CA 1
ATOM 3629 C C . GLY B 1 92 ? 0.783 -42.75 -17.906 1 87.19 92 GLY B C 1
ATOM 3630 O O . GLY B 1 92 ? 0.685 -41.625 -17.375 1 87.19 92 GLY B O 1
ATOM 3631 N N . ARG B 1 93 ? 1.917 -43.406 -18.047 1 84.5 93 ARG B N 1
ATOM 3632 C CA . ARG B 1 93 ? 3.195 -42.812 -17.656 1 84.5 93 ARG B CA 1
ATOM 3633 C C . ARG B 1 93 ? 3.689 -41.844 -18.703 1 84.5 93 ARG B C 1
ATOM 3635 O O . ARG B 1 93 ? 3.535 -42.062 -19.906 1 84.5 93 ARG B O 1
ATOM 3642 N N . PRO B 1 94 ? 4.242 -40.781 -18.094 1 79.44 94 PRO B N 1
ATOM 3643 C CA . PRO B 1 94 ? 4.75 -39.781 -19.047 1 79.44 94 PRO B CA 1
ATOM 3644 C C . PRO B 1 94 ? 5.719 -40.375 -20.062 1 79.44 94 PRO B C 1
ATOM 3646 O O . PRO B 1 94 ? 5.691 -40 -21.234 1 79.44 94 PRO B O 1
ATOM 3649 N N . GLU B 1 95 ? 6.555 -41.375 -19.688 1 79.44 95 GLU B N 1
ATOM 3650 C CA . GLU B 1 95 ? 7.578 -41.938 -20.547 1 79.44 95 GLU B CA 1
ATOM 3651 C C . GLU B 1 95 ? 6.949 -42.812 -21.625 1 79.44 95 GLU B C 1
ATOM 3653 O O . GLU B 1 95 ? 7.613 -43.188 -22.609 1 79.44 95 GLU B O 1
ATOM 3658 N N . GLU B 1 96 ? 5.715 -43.062 -21.438 1 82.75 96 GLU B N 1
ATOM 3659 C CA . GLU B 1 96 ? 5.047 -43.969 -22.359 1 82.75 96 GLU B CA 1
ATOM 3660 C C . GLU B 1 96 ? 4.102 -43.188 -23.281 1 82.75 96 GLU B C 1
ATOM 3662 O O . GLU B 1 96 ? 3.381 -43.812 -24.078 1 82.75 96 GLU B O 1
ATOM 3667 N N . GLN B 1 97 ? 4.152 -41.906 -23.141 1 81.62 97 GLN B N 1
ATOM 3668 C CA . GLN B 1 97 ? 3.275 -41.094 -23.984 1 81.62 97 GLN B CA 1
ATOM 3669 C C . GLN B 1 97 ? 3.586 -41.312 -25.469 1 81.62 97 GLN B C 1
ATOM 3671 O O . GLN B 1 97 ? 4.75 -41.312 -25.875 1 81.62 97 GLN B O 1
ATOM 3676 N N . ASN B 1 98 ? 2.549 -41.562 -26.219 1 78.75 98 ASN B N 1
ATOM 3677 C CA . ASN B 1 98 ? 2.705 -41.844 -27.641 1 78.75 98 ASN B CA 1
ATOM 3678 C C . ASN B 1 98 ? 1.843 -40.906 -28.5 1 78.75 98 ASN B C 1
ATOM 3680 O O . ASN B 1 98 ? 1.495 -41.25 -29.641 1 78.75 98 ASN B O 1
ATOM 3684 N N . VAL B 1 99 ? 1.429 -39.875 -27.953 1 82.31 99 VAL B N 1
ATOM 3685 C CA . VAL B 1 99 ? 0.583 -38.938 -28.688 1 82.31 99 VAL B CA 1
ATOM 3686 C C . VAL B 1 99 ? 1.422 -37.781 -29.188 1 82.31 99 VAL B C 1
ATOM 3688 O O . VAL B 1 99 ? 2.541 -37.562 -28.719 1 82.31 99 VAL B O 1
ATOM 3691 N N . SER B 1 100 ? 0.848 -37.094 -30.188 1 82.69 100 SER B N 1
ATOM 3692 C CA . SER B 1 100 ? 1.518 -35.938 -30.734 1 82.69 100 SER B CA 1
ATOM 3693 C C . SER B 1 100 ? 1.685 -34.844 -29.672 1 82.69 100 SER B C 1
ATOM 3695 O O . SER B 1 100 ? 0.776 -34.594 -28.875 1 82.69 100 SER B O 1
ATOM 3697 N N . ARG B 1 101 ? 2.9 -34.25 -29.641 1 87.75 101 ARG B N 1
ATOM 3698 C CA . ARG B 1 101 ? 3.189 -33.156 -28.703 1 87.75 101 ARG B CA 1
ATOM 3699 C C . ARG B 1 101 ? 3.756 -31.953 -29.453 1 87.75 101 ARG B C 1
ATOM 3701 O O . ARG B 1 101 ? 4.922 -31.609 -29.266 1 87.75 101 ARG B O 1
ATOM 3708 N N . PRO B 1 102 ? 2.871 -31.344 -30.234 1 91.62 102 PRO B N 1
ATOM 3709 C CA . PRO B 1 102 ? 3.354 -30.172 -30.984 1 91.62 102 PRO B CA 1
ATOM 3710 C C . PRO B 1 102 ? 3.785 -29.031 -30.094 1 91.62 102 PRO B C 1
ATOM 3712 O O . PRO B 1 102 ? 3.275 -28.891 -28.969 1 91.62 102 PRO B O 1
ATOM 3715 N N . ALA B 1 103 ? 4.766 -28.281 -30.562 1 93.69 103 ALA B N 1
ATOM 3716 C CA . ALA B 1 103 ? 5.145 -27.016 -29.938 1 93.69 103 ALA B CA 1
ATOM 3717 C C . ALA B 1 103 ? 4.352 -25.844 -30.516 1 93.69 103 ALA B C 1
ATOM 3719 O O . ALA B 1 103 ? 4.309 -25.672 -31.734 1 93.69 103 ALA B O 1
ATOM 3720 N N . TYR B 1 104 ? 3.631 -25.172 -29.688 1 95.5 104 TYR B N 1
ATOM 3721 C CA . TYR B 1 104 ? 2.947 -23.953 -30.109 1 95.5 104 TYR B CA 1
ATOM 3722 C C . TYR B 1 104 ? 3.832 -22.734 -29.906 1 95.5 104 TYR B C 1
ATOM 3724 O O . TYR B 1 104 ? 4.207 -22.406 -28.781 1 95.5 104 TYR B O 1
ATOM 3732 N N . VAL B 1 105 ? 4.176 -22.062 -31.047 1 96.81 105 VAL B N 1
ATOM 3733 C CA . VAL B 1 105 ? 5.148 -20.969 -31.031 1 96.81 105 VAL B CA 1
ATOM 3734 C C . VAL B 1 105 ? 4.461 -19.656 -31.375 1 96.81 105 VAL B C 1
ATOM 3736 O O . VAL B 1 105 ? 3.777 -19.547 -32.406 1 96.81 105 VAL B O 1
ATOM 3739 N N . TRP B 1 106 ? 4.512 -18.688 -30.453 1 97.69 106 TRP B N 1
ATOM 3740 C CA . TRP B 1 106 ? 4.066 -17.328 -30.734 1 97.69 106 TRP B CA 1
ATOM 3741 C C . TRP B 1 106 ? 5.168 -16.531 -31.422 1 97.69 106 TRP B C 1
ATOM 3743 O O . TRP B 1 106 ? 6.336 -16.625 -31.047 1 97.69 106 TRP B O 1
ATOM 3753 N N . LEU B 1 107 ? 4.754 -15.812 -32.469 1 96.69 107 LEU B N 1
ATOM 3754 C CA . LEU B 1 107 ? 5.656 -15.008 -33.281 1 96.69 107 LEU B CA 1
ATOM 3755 C C . LEU B 1 107 ? 5.297 -13.531 -33.188 1 96.69 107 LEU B C 1
ATOM 3757 O O . LEU B 1 107 ? 4.328 -13.164 -32.531 1 96.69 107 LEU B O 1
ATOM 3761 N N . ASP B 1 108 ? 6.094 -12.641 -33.75 1 91.12 108 ASP B N 1
ATOM 3762 C CA . ASP B 1 108 ? 6.027 -11.18 -33.688 1 91.12 108 ASP B CA 1
ATOM 3763 C C . ASP B 1 108 ? 4.605 -10.68 -33.938 1 91.12 108 ASP B C 1
ATOM 3765 O O . ASP B 1 108 ? 4.141 -9.758 -33.25 1 91.12 108 ASP B O 1
ATOM 3769 N N . SER B 1 109 ? 3.795 -11.125 -34.812 1 90.12 109 SER B N 1
ATOM 3770 C CA . SER B 1 109 ? 2.469 -10.617 -35.156 1 90.12 109 SER B CA 1
ATOM 3771 C C . SER B 1 109 ? 1.384 -11.359 -34.375 1 90.12 109 SER B C 1
ATOM 3773 O O . SER B 1 109 ? 0.203 -11.281 -34.719 1 90.12 109 SER B O 1
ATOM 3775 N N . MET B 1 110 ? 1.797 -12.031 -33.312 1 96.31 110 MET B N 1
ATOM 3776 C CA . MET B 1 110 ? 0.852 -12.781 -32.469 1 96.31 110 MET B CA 1
ATOM 3777 C C . MET B 1 110 ? 0.872 -12.281 -31.047 1 96.31 110 MET B C 1
ATOM 3779 O O . MET B 1 110 ? 1.676 -12.742 -30.234 1 96.31 110 MET B O 1
ATOM 3783 N N . PRO B 1 111 ? -0.039 -11.375 -30.719 1 95.12 111 PRO B N 1
ATOM 3784 C CA . PRO B 1 111 ? -0.044 -10.844 -29.359 1 95.12 111 PRO B CA 1
ATOM 3785 C C . PRO B 1 111 ? -0.141 -11.938 -28.297 1 95.12 111 PRO B C 1
ATOM 3787 O O . PRO B 1 111 ? -0.859 -12.922 -28.484 1 95.12 111 PRO B O 1
ATOM 3790 N N . ALA B 1 112 ? 0.612 -11.797 -27.172 1 98.12 112 ALA B N 1
ATOM 3791 C CA . ALA B 1 112 ? 0.631 -12.766 -26.078 1 98.12 112 ALA B CA 1
ATOM 3792 C C . ALA B 1 112 ? 1.046 -12.102 -24.766 1 98.12 112 ALA B C 1
ATOM 3794 O O . ALA B 1 112 ? 1.873 -12.641 -24.031 1 98.12 112 ALA B O 1
ATOM 3795 N N . SER B 1 113 ? 0.503 -10.922 -24.469 1 98.38 113 SER B N 1
ATOM 3796 C CA . SER B 1 113 ? 0.911 -10.133 -23.312 1 98.38 113 SER B CA 1
ATOM 3797 C C . SER B 1 113 ? 0.696 -10.891 -22.016 1 98.38 113 SER B C 1
ATOM 3799 O O . SER B 1 113 ? 1.486 -10.766 -21.078 1 98.38 113 SER B O 1
ATOM 3801 N N . ASP B 1 114 ? -0.362 -11.648 -21.938 1 97.81 114 ASP B N 1
ATOM 3802 C CA . ASP B 1 114 ? -0.662 -12.438 -20.75 1 97.81 114 ASP B CA 1
ATOM 3803 C C . ASP B 1 114 ? 0.398 -13.508 -20.516 1 97.81 114 ASP B C 1
ATOM 3805 O O . ASP B 1 114 ? 0.985 -13.586 -19.438 1 97.81 114 ASP B O 1
ATOM 3809 N N . LEU B 1 115 ? 0.735 -14.258 -21.531 1 98.25 115 LEU B N 1
ATOM 3810 C CA . LEU B 1 115 ? 1.731 -15.32 -21.484 1 98.25 115 LEU B CA 1
ATOM 3811 C C . LEU B 1 115 ? 3.125 -14.75 -21.25 1 98.25 115 LEU B C 1
ATOM 3813 O O . LEU B 1 115 ? 3.82 -15.156 -20.312 1 98.25 115 LEU B O 1
ATOM 3817 N N . LEU B 1 116 ? 3.494 -13.773 -22.047 1 98.75 116 LEU B N 1
ATOM 3818 C CA . LEU B 1 116 ? 4.832 -13.203 -21.984 1 98.75 116 LEU B CA 1
ATOM 3819 C C . LEU B 1 116 ? 5.027 -12.445 -20.672 1 98.75 116 LEU B C 1
ATOM 3821 O O . LEU B 1 116 ? 6.117 -12.461 -20.094 1 98.75 116 LEU B O 1
ATOM 3825 N N . GLY B 1 117 ? 3.982 -11.75 -20.203 1 98.62 117 GLY B N 1
ATOM 3826 C CA . GLY B 1 117 ? 4.047 -11.094 -18.906 1 98.62 117 GLY B CA 1
ATOM 3827 C C . GLY B 1 117 ? 4.25 -12.07 -17.766 1 98.62 117 GLY B C 1
ATOM 3828 O O . GLY B 1 117 ? 5.066 -11.82 -16.875 1 98.62 117 GLY B O 1
ATOM 3829 N N . ALA B 1 118 ? 3.52 -13.164 -17.75 1 97.88 118 ALA B N 1
ATOM 3830 C CA . ALA B 1 118 ? 3.648 -14.188 -16.719 1 97.88 118 ALA B CA 1
ATOM 3831 C C . ALA B 1 118 ? 5.062 -14.766 -16.688 1 97.88 118 ALA B C 1
ATOM 3833 O O . ALA B 1 118 ? 5.648 -14.922 -15.617 1 97.88 118 ALA B O 1
ATOM 3834 N N . VAL B 1 119 ? 5.598 -15.047 -17.875 1 98.25 119 VAL B N 1
ATOM 3835 C CA . VAL B 1 119 ? 6.93 -15.641 -17.969 1 98.25 119 VAL B CA 1
ATOM 3836 C C . VAL B 1 119 ? 7.977 -14.609 -17.531 1 98.25 119 VAL B C 1
ATOM 3838 O O . VAL B 1 119 ? 8.93 -14.945 -16.828 1 98.25 119 VAL B O 1
ATOM 3841 N N . SER B 1 120 ? 7.789 -13.391 -18 1 98.88 120 SER B N 1
ATOM 3842 C CA . SER B 1 120 ? 8.688 -12.32 -17.562 1 98.88 120 SER B CA 1
ATOM 3843 C C . SER B 1 120 ? 8.719 -12.211 -16.047 1 98.88 120 SER B C 1
ATOM 3845 O O . SER B 1 120 ? 9.797 -12.102 -15.445 1 98.88 120 SER B O 1
ATOM 3847 N N . ALA B 1 121 ? 7.582 -12.195 -15.391 1 98.5 121 ALA B N 1
ATOM 3848 C CA . ALA B 1 121 ? 7.496 -12.125 -13.938 1 98.5 121 ALA B CA 1
ATOM 3849 C C . ALA B 1 121 ? 8.227 -13.297 -13.289 1 98.5 121 ALA B C 1
ATOM 3851 O O . ALA B 1 121 ? 8.938 -13.125 -12.289 1 98.5 121 ALA B O 1
ATOM 3852 N N . ALA B 1 122 ? 8.039 -14.5 -13.836 1 97.31 122 ALA B N 1
ATOM 3853 C CA . ALA B 1 122 ? 8.695 -15.703 -13.328 1 97.31 122 ALA B CA 1
ATOM 3854 C C . ALA B 1 122 ? 10.219 -15.555 -13.383 1 97.31 122 ALA B C 1
ATOM 3856 O O . ALA B 1 122 ? 10.906 -15.859 -12.406 1 97.31 122 ALA B O 1
ATOM 3857 N N . LEU B 1 123 ? 10.695 -15.07 -14.5 1 98.69 123 LEU B N 1
ATOM 3858 C CA . LEU B 1 123 ? 12.141 -14.961 -14.688 1 98.69 123 LEU B CA 1
ATOM 3859 C C . LEU B 1 123 ? 12.719 -13.828 -13.844 1 98.69 123 LEU B C 1
ATOM 3861 O O . LEU B 1 123 ? 13.781 -13.984 -13.242 1 98.69 123 LEU B O 1
ATOM 3865 N N . ALA B 1 124 ? 12.016 -12.734 -13.75 1 98.56 124 ALA B N 1
ATOM 3866 C CA . ALA B 1 124 ? 12.477 -11.609 -12.938 1 98.56 124 ALA B CA 1
ATOM 3867 C C . ALA B 1 124 ? 12.523 -11.984 -11.461 1 98.56 124 ALA B C 1
ATOM 3869 O O . ALA B 1 124 ? 13.484 -11.641 -10.758 1 98.56 124 ALA B O 1
ATOM 3870 N N . SER B 1 125 ? 11.523 -12.602 -10.914 1 96.69 125 SER B N 1
ATOM 3871 C CA . SER B 1 125 ? 11.508 -13.016 -9.508 1 96.69 125 SER B CA 1
ATOM 3872 C C . SER B 1 125 ? 12.594 -14.047 -9.227 1 96.69 125 SER B C 1
ATOM 3874 O O . SER B 1 125 ? 13.25 -14 -8.188 1 96.69 125 SER B O 1
ATOM 3876 N N . SER B 1 126 ? 12.789 -14.953 -10.203 1 96.62 126 SER B N 1
ATOM 3877 C CA . SER B 1 126 ? 13.844 -15.953 -10.062 1 96.62 126 SER B CA 1
ATOM 3878 C C . SER B 1 126 ? 15.219 -15.305 -10.055 1 96.62 126 SER B C 1
ATOM 3880 O O . SER B 1 126 ? 16.109 -15.742 -9.32 1 96.62 126 SER B O 1
ATOM 3882 N N . HIS B 1 127 ? 15.391 -14.32 -10.875 1 98.31 127 HIS B N 1
ATOM 3883 C CA . HIS B 1 127 ? 16.641 -13.562 -10.883 1 98.31 127 HIS B CA 1
ATOM 3884 C C . HIS B 1 127 ? 17.031 -13.125 -9.477 1 98.31 127 HIS B C 1
ATOM 3886 O O . HIS B 1 127 ? 18.188 -13.234 -9.094 1 98.31 127 HIS B O 1
ATOM 3892 N N . LEU B 1 128 ? 16.141 -12.617 -8.688 1 95.5 128 LEU B N 1
ATOM 3893 C CA . LEU B 1 128 ? 16.406 -12.078 -7.359 1 95.5 128 LEU B CA 1
ATOM 3894 C C . LEU B 1 128 ? 16.906 -13.172 -6.422 1 95.5 128 LEU B C 1
ATOM 3896 O O . LEU B 1 128 ? 17.719 -12.914 -5.523 1 95.5 128 LEU B O 1
ATOM 3900 N N . LEU B 1 129 ? 16.484 -14.406 -6.652 1 93.25 129 LEU B N 1
ATOM 3901 C CA . LEU B 1 129 ? 16.875 -15.531 -5.797 1 93.25 129 LEU B CA 1
ATOM 3902 C C . LEU B 1 129 ? 18.297 -15.992 -6.105 1 93.25 129 LEU B C 1
ATOM 3904 O O . LEU B 1 129 ? 19 -16.453 -5.215 1 93.25 129 LEU B O 1
ATOM 3908 N N . PHE B 1 130 ? 18.688 -15.812 -7.352 1 96.81 130 PHE B N 1
ATOM 3909 C CA . PHE B 1 130 ? 19.938 -16.438 -7.773 1 96.81 130 PHE B CA 1
ATOM 3910 C C . PHE B 1 130 ? 21.031 -15.398 -7.957 1 96.81 130 PHE B C 1
ATOM 3912 O O . PHE B 1 130 ? 22.188 -15.742 -8.227 1 96.81 130 PHE B O 1
ATOM 3919 N N . LYS B 1 131 ? 20.734 -14.117 -7.789 1 94.25 131 LYS B N 1
ATOM 3920 C CA . LYS B 1 131 ? 21.656 -13.023 -8.094 1 94.25 131 LYS B CA 1
ATOM 3921 C C . LYS B 1 131 ? 22.953 -13.164 -7.324 1 94.25 131 LYS B C 1
ATOM 3923 O O . LYS B 1 131 ? 24.031 -12.875 -7.848 1 94.25 131 LYS B O 1
ATOM 3928 N N . GLU B 1 132 ? 22.969 -13.68 -6.082 1 90.69 132 GLU B N 1
ATOM 3929 C CA . GLU B 1 132 ? 24.172 -13.789 -5.258 1 90.69 132 GLU B CA 1
ATOM 3930 C C . GLU B 1 132 ? 24.844 -15.141 -5.453 1 90.69 132 GLU B C 1
ATOM 3932 O O . GLU B 1 132 ? 26.078 -15.227 -5.508 1 90.69 132 GLU B O 1
ATOM 3937 N N . SER B 1 133 ? 24.125 -16.219 -5.562 1 93.94 133 SER B N 1
ATOM 3938 C CA . SER B 1 133 ? 24.672 -17.578 -5.59 1 93.94 133 SER B CA 1
ATOM 3939 C C . SER B 1 133 ? 25.125 -17.969 -6.992 1 93.94 133 SER B C 1
ATOM 3941 O O . SER B 1 133 ? 26 -18.828 -7.148 1 93.94 133 SER B O 1
ATOM 3943 N N . ASP B 1 134 ? 24.516 -17.406 -8.055 1 97.19 134 ASP B N 1
ATOM 3944 C CA . ASP B 1 134 ? 24.844 -17.688 -9.453 1 97.19 134 ASP B CA 1
ATOM 3945 C C . ASP B 1 134 ? 24.578 -16.484 -10.336 1 97.19 134 ASP B C 1
ATOM 3947 O O . ASP B 1 134 ? 23.578 -16.438 -11.07 1 97.19 134 ASP B O 1
ATOM 3951 N N . ALA B 1 135 ? 25.484 -15.531 -10.391 1 96.62 135 ALA B N 1
ATOM 3952 C CA . ALA B 1 135 ? 25.312 -14.227 -11.023 1 96.62 135 ALA B CA 1
ATOM 3953 C C . ALA B 1 135 ? 25.094 -14.375 -12.531 1 96.62 135 ALA B C 1
ATOM 3955 O O . ALA B 1 135 ? 24.328 -13.617 -13.133 1 96.62 135 ALA B O 1
ATOM 3956 N N . GLU B 1 136 ? 25.812 -15.305 -13.156 1 97.44 136 GLU B N 1
ATOM 3957 C CA . GLU B 1 136 ? 25.672 -15.508 -14.594 1 97.44 136 GLU B CA 1
ATOM 3958 C C . GLU B 1 136 ? 24.266 -15.977 -14.953 1 97.44 136 GLU B C 1
ATOM 3960 O O . GLU B 1 136 ? 23.656 -15.469 -15.891 1 97.44 136 GLU B O 1
ATOM 3965 N N . PHE B 1 137 ? 23.766 -16.984 -14.211 1 97.81 137 PHE B N 1
ATOM 3966 C CA . PHE B 1 137 ? 22.406 -17.484 -14.406 1 97.81 137 PHE B CA 1
ATOM 3967 C C . PHE B 1 137 ? 21.391 -16.375 -14.172 1 97.81 137 PHE B C 1
ATOM 3969 O O . PHE B 1 137 ? 20.469 -16.203 -14.961 1 97.81 137 PHE B O 1
ATOM 3976 N N . ALA B 1 138 ? 21.609 -15.578 -13.133 1 98.19 138 ALA B N 1
ATOM 3977 C CA . ALA B 1 138 ? 20.688 -14.5 -12.789 1 98.19 138 ALA B CA 1
ATOM 3978 C C . ALA B 1 138 ? 20.656 -13.438 -13.883 1 98.19 138 ALA B C 1
ATOM 3980 O O . ALA B 1 138 ? 19.594 -12.906 -14.211 1 98.19 138 ALA B O 1
ATOM 3981 N N . THR B 1 139 ? 21.75 -13.125 -14.438 1 98.25 139 THR B N 1
ATOM 3982 C CA . THR B 1 139 ? 21.828 -12.141 -15.508 1 98.25 139 THR B CA 1
ATOM 3983 C C . THR B 1 139 ? 21.062 -12.625 -16.734 1 98.25 139 THR B C 1
ATOM 3985 O O . THR B 1 139 ? 20.359 -11.836 -17.391 1 98.25 139 THR B O 1
ATOM 3988 N N . ALA B 1 140 ? 21.219 -13.93 -17.047 1 98.44 140 ALA B N 1
ATOM 3989 C CA . ALA B 1 140 ? 20.469 -14.5 -18.156 1 98.44 140 ALA B CA 1
ATOM 3990 C C . ALA B 1 140 ? 18.969 -14.422 -17.922 1 98.44 140 ALA B C 1
ATOM 3992 O O . ALA B 1 140 ? 18.203 -14.07 -18.812 1 98.44 140 ALA B O 1
ATOM 3993 N N . LEU B 1 141 ? 18.547 -14.789 -16.734 1 98.75 141 LEU B N 1
ATOM 3994 C CA . LEU B 1 141 ? 17.141 -14.711 -16.344 1 98.75 141 LEU B CA 1
ATOM 3995 C C . LEU B 1 141 ? 16.594 -13.305 -16.578 1 98.75 141 LEU B C 1
ATOM 3997 O O . LEU B 1 141 ? 15.539 -13.141 -17.188 1 98.75 141 LEU B O 1
ATOM 4001 N N . LEU B 1 142 ? 17.281 -12.266 -16.109 1 98.69 142 LEU B N 1
ATOM 4002 C CA . LEU B 1 142 ? 16.828 -10.883 -16.188 1 98.69 142 LEU B CA 1
ATOM 4003 C C . LEU B 1 142 ? 16.797 -10.414 -17.641 1 98.69 142 LEU B C 1
ATOM 4005 O O . LEU B 1 142 ? 15.898 -9.672 -18.047 1 98.69 142 LEU B O 1
ATOM 4009 N N . SER B 1 143 ? 17.797 -10.82 -18.422 1 98.62 143 SER B N 1
ATOM 4010 C CA . SER B 1 143 ? 17.828 -10.445 -19.828 1 98.62 143 SER B CA 1
ATOM 4011 C C . SER B 1 143 ? 16.594 -10.969 -20.578 1 98.62 143 SER B C 1
ATOM 4013 O O . SER B 1 143 ? 15.953 -10.219 -21.312 1 98.62 143 SER B O 1
ATOM 4015 N N . HIS B 1 144 ? 16.281 -12.227 -20.391 1 98.81 144 HIS B N 1
ATOM 4016 C CA . HIS B 1 144 ? 15.094 -12.805 -21 1 98.81 144 HIS B CA 1
ATOM 4017 C C . HIS B 1 144 ? 13.82 -12.125 -20.5 1 98.81 144 HIS B C 1
ATOM 4019 O O . HIS B 1 144 ? 12.906 -11.852 -21.281 1 98.81 144 HIS B O 1
ATOM 4025 N N . ALA B 1 145 ? 13.758 -11.891 -19.203 1 98.81 145 ALA B N 1
ATOM 4026 C CA . ALA B 1 145 ? 12.594 -11.219 -18.625 1 98.81 145 ALA B CA 1
ATOM 4027 C C . ALA B 1 145 ? 12.352 -9.867 -19.281 1 98.81 145 ALA B C 1
ATOM 4029 O O . ALA B 1 145 ? 11.227 -9.547 -19.656 1 98.81 145 ALA B O 1
ATOM 4030 N N . ARG B 1 146 ? 13.406 -9.062 -19.469 1 98.62 146 ARG B N 1
ATOM 4031 C CA . ARG B 1 146 ? 13.32 -7.734 -20.062 1 98.62 146 ARG B CA 1
ATOM 4032 C C . ARG B 1 146 ? 12.859 -7.812 -21.516 1 98.62 146 ARG B C 1
ATOM 4034 O O . ARG B 1 146 ? 12.008 -7.031 -21.938 1 98.62 146 ARG B O 1
ATOM 4041 N N . GLU B 1 147 ? 13.422 -8.711 -22.234 1 98.5 147 GLU B N 1
ATOM 4042 C CA . GLU B 1 147 ? 13.102 -8.836 -23.656 1 98.5 147 GLU B CA 1
ATOM 4043 C C . GLU B 1 147 ? 11.656 -9.281 -23.859 1 98.5 147 GLU B C 1
ATOM 4045 O O . GLU B 1 147 ? 10.945 -8.742 -24.703 1 98.5 147 GLU B O 1
ATOM 4050 N N . LEU B 1 148 ? 11.273 -10.258 -23.094 1 98.69 148 LEU B N 1
ATOM 4051 C CA . LEU B 1 148 ? 9.906 -10.766 -23.219 1 98.69 148 LEU B CA 1
ATOM 4052 C C . LEU B 1 148 ? 8.898 -9.695 -22.797 1 98.69 148 LEU B C 1
ATOM 4054 O O . LEU B 1 148 ? 7.844 -9.562 -23.422 1 98.69 148 LEU B O 1
ATOM 4058 N N . TYR B 1 149 ? 9.203 -8.945 -21.766 1 98.62 149 TYR B N 1
ATOM 4059 C CA . TYR B 1 149 ? 8.336 -7.855 -21.344 1 98.62 149 TYR B CA 1
ATOM 4060 C C . TYR B 1 149 ? 8.211 -6.789 -22.422 1 98.62 149 TYR B C 1
ATOM 4062 O O . TYR B 1 149 ? 7.117 -6.285 -22.688 1 98.62 149 TYR B O 1
ATOM 4070 N N . ALA B 1 150 ? 9.344 -6.391 -22.953 1 98.25 150 ALA B N 1
ATOM 4071 C CA . ALA B 1 150 ? 9.344 -5.379 -24 1 98.25 150 ALA B CA 1
ATOM 4072 C C . ALA B 1 150 ? 8.438 -5.793 -25.156 1 98.25 150 ALA B C 1
ATOM 4074 O O . ALA B 1 150 ? 7.672 -4.977 -25.672 1 98.25 150 ALA B O 1
ATOM 4075 N N . TRP B 1 151 ? 8.539 -7.047 -25.531 1 98.25 151 TRP B N 1
ATOM 4076 C CA . TRP B 1 151 ? 7.672 -7.574 -26.578 1 98.25 151 TRP B CA 1
ATOM 4077 C C . TRP B 1 151 ? 6.211 -7.559 -26.141 1 98.25 151 TRP B C 1
ATOM 4079 O O . TRP B 1 151 ? 5.34 -7.102 -26.891 1 98.25 151 TRP B O 1
ATOM 4089 N N . ALA B 1 152 ? 5.895 -8.008 -24.938 1 98.19 152 ALA B N 1
ATOM 4090 C CA . ALA B 1 152 ? 4.539 -8.078 -24.406 1 98.19 152 ALA B CA 1
ATOM 4091 C C . ALA B 1 152 ? 3.891 -6.699 -24.375 1 98.19 152 ALA B C 1
ATOM 4093 O O . ALA B 1 152 ? 2.688 -6.566 -24.609 1 98.19 152 ALA B O 1
ATOM 4094 N N . LYS B 1 153 ? 4.652 -5.699 -24.062 1 97.06 153 LYS B N 1
ATOM 4095 C CA . LYS B 1 153 ? 4.172 -4.328 -23.922 1 97.06 153 LYS B CA 1
ATOM 4096 C C . LYS B 1 153 ? 3.953 -3.68 -25.281 1 97.06 153 LYS B C 1
ATOM 4098 O O . LYS B 1 153 ? 3.02 -2.893 -25.453 1 97.06 153 LYS B O 1
ATOM 4103 N N . ALA B 1 154 ? 4.754 -3.986 -26.234 1 95.94 154 ALA B N 1
ATOM 4104 C CA . ALA B 1 154 ? 4.73 -3.355 -27.547 1 95.94 154 ALA B CA 1
ATOM 4105 C C . ALA B 1 154 ? 3.535 -3.842 -28.359 1 95.94 154 ALA B C 1
ATOM 4107 O O . ALA B 1 154 ? 2.932 -3.068 -29.109 1 95.94 154 ALA B O 1
ATOM 4108 N N . ASP B 1 155 ? 3.186 -5.129 -28.281 1 94.44 155 ASP B N 1
ATOM 4109 C CA . ASP B 1 155 ? 2.084 -5.746 -29.016 1 94.44 155 ASP B CA 1
ATOM 4110 C C . ASP B 1 155 ? 1.093 -6.41 -28.062 1 94.44 155 ASP B C 1
ATOM 4112 O O . ASP B 1 155 ? 1.098 -7.633 -27.906 1 94.44 155 ASP B O 1
ATOM 4116 N N . THR B 1 156 ? 0.083 -5.598 -27.625 1 95.62 156 THR B N 1
ATOM 4117 C CA . THR B 1 156 ? -0.757 -6.051 -26.516 1 95.62 156 THR B CA 1
ATOM 4118 C C . THR B 1 156 ? -1.884 -6.945 -27.031 1 95.62 156 THR B C 1
ATOM 4120 O O . THR B 1 156 ? -2.428 -6.711 -28.109 1 95.62 156 THR B O 1
ATOM 4123 N N . GLY B 1 157 ? -2.178 -7.965 -26.297 1 95.5 157 GLY B N 1
ATOM 4124 C CA . GLY B 1 157 ? -3.275 -8.875 -26.594 1 95.5 157 GLY B CA 1
ATOM 4125 C C . GLY B 1 157 ? -3.154 -10.203 -25.891 1 95.5 157 GLY B C 1
ATOM 4126 O O . GLY B 1 157 ? -2.199 -10.438 -25.141 1 95.5 157 GLY B O 1
ATOM 4127 N N . LEU B 1 158 ? -4.117 -11.078 -26.078 1 96.69 158 LEU B N 1
ATOM 4128 C CA . LEU B 1 158 ? -4.199 -12.367 -25.422 1 96.69 158 LEU B CA 1
ATOM 4129 C C . LEU B 1 158 ? -3.572 -13.461 -26.281 1 96.69 158 LEU B C 1
ATOM 4131 O O . LEU B 1 158 ? -3.738 -13.469 -27.5 1 96.69 158 LEU B O 1
ATOM 4135 N N . CYS B 1 159 ? -2.889 -14.391 -25.609 1 97 159 CYS B N 1
ATOM 4136 C CA . CYS B 1 159 ? -2.252 -15.484 -26.328 1 97 159 CYS B CA 1
ATOM 4137 C C . CYS B 1 159 ? -3.295 -16.422 -26.938 1 97 159 CYS B C 1
ATOM 4139 O O . CYS B 1 159 ? -3.041 -17.047 -27.953 1 97 159 CYS B O 1
ATOM 4141 N N . GLY B 1 160 ? -4.492 -16.422 -26.344 1 96.25 160 GLY B N 1
ATOM 4142 C CA . GLY B 1 160 ? -5.535 -17.328 -26.828 1 96.25 160 GLY B CA 1
ATOM 4143 C C . GLY B 1 160 ? -6.062 -16.953 -28.203 1 96.25 160 GLY B C 1
ATOM 4144 O O . GLY B 1 160 ? -6.703 -17.766 -28.859 1 96.25 160 GLY B O 1
ATOM 4145 N N . ALA B 1 161 ? -5.812 -15.727 -28.641 1 94.56 161 ALA B N 1
ATOM 4146 C CA . ALA B 1 161 ? -6.297 -15.281 -29.953 1 94.56 161 ALA B CA 1
ATOM 4147 C C . ALA B 1 161 ? -5.625 -16.062 -31.078 1 94.56 161 ALA B C 1
ATOM 4149 O O . ALA B 1 161 ? -6.246 -16.328 -32.125 1 94.56 161 ALA B O 1
ATOM 4150 N N . SER B 1 162 ? -4.387 -16.484 -30.969 1 95.06 162 SER B N 1
ATOM 4151 C CA . SER B 1 162 ? -3.625 -17.141 -32.031 1 95.06 162 SER B CA 1
ATOM 4152 C C . SER B 1 162 ? -3.857 -18.656 -32.031 1 95.06 162 SER B C 1
ATOM 4154 O O . SER B 1 162 ? -3.809 -19.297 -33.062 1 95.06 162 SER B O 1
ATOM 4156 N N . PHE B 1 163 ? -4.047 -19.219 -30.859 1 95.5 163 PHE B N 1
ATOM 4157 C CA . PHE B 1 163 ? -4.211 -20.656 -30.719 1 95.5 163 PHE B CA 1
ATOM 4158 C C . PHE B 1 163 ? -5.344 -21 -29.75 1 95.5 163 PHE B C 1
ATOM 4160 O O . PHE B 1 163 ? -5.117 -21.625 -28.719 1 95.5 163 PHE B O 1
ATOM 4167 N N . PRO B 1 164 ? -6.578 -20.688 -30.094 1 93.94 164 PRO B N 1
ATOM 4168 C CA . PRO B 1 164 ? -7.699 -20.844 -29.156 1 93.94 164 PRO B CA 1
ATOM 4169 C C . PRO B 1 164 ? -7.906 -22.281 -28.719 1 93.94 164 PRO B C 1
ATOM 4171 O O . PRO B 1 164 ? -8.219 -22.531 -27.547 1 93.94 164 PRO B O 1
ATOM 4174 N N . ALA B 1 165 ? -7.703 -23.25 -29.609 1 92.19 165 ALA B N 1
ATOM 4175 C CA . ALA B 1 165 ? -7.945 -24.656 -29.266 1 92.19 165 ALA B CA 1
ATOM 4176 C C . ALA B 1 165 ? -6.898 -25.156 -28.281 1 92.19 165 ALA B C 1
ATOM 4178 O O . ALA B 1 165 ? -7.211 -25.953 -27.391 1 92.19 165 ALA B O 1
ATOM 4179 N N . ALA B 1 166 ? -5.68 -24.672 -28.422 1 92.12 166 ALA B N 1
ATOM 4180 C CA . ALA B 1 166 ? -4.59 -25.125 -27.562 1 92.12 166 ALA B CA 1
ATOM 4181 C C . ALA B 1 166 ? -4.672 -24.469 -26.188 1 92.12 166 ALA B C 1
ATOM 4183 O O . ALA B 1 166 ? -4.402 -25.109 -25.172 1 92.12 166 ALA B O 1
ATOM 4184 N N . THR B 1 167 ? -5.121 -23.141 -26.188 1 93.81 167 THR B N 1
ATOM 4185 C CA . THR B 1 167 ? -4.992 -22.375 -24.953 1 93.81 167 THR B CA 1
ATOM 4186 C C . THR B 1 167 ? -6.27 -22.469 -24.125 1 93.81 167 THR B C 1
ATOM 4188 O O . THR B 1 167 ? -6.34 -21.938 -23.031 1 93.81 167 THR B O 1
ATOM 4191 N N . LYS B 1 168 ? -7.234 -23.203 -24.516 1 91.88 168 LYS B N 1
ATOM 4192 C CA . LYS B 1 168 ? -8.523 -23.266 -23.844 1 91.88 168 LYS B CA 1
ATOM 4193 C C . LYS B 1 168 ? -8.398 -23.922 -22.469 1 91.88 168 LYS B C 1
ATOM 4195 O O . LYS B 1 168 ? -9.227 -23.688 -21.578 1 91.88 168 LYS B O 1
ATOM 4200 N N . VAL B 1 169 ? -7.41 -24.766 -22.219 1 89.88 169 VAL B N 1
ATOM 4201 C CA . VAL B 1 169 ? -7.234 -25.469 -20.969 1 89.88 169 VAL B CA 1
ATOM 4202 C C . VAL B 1 169 ? -6.836 -24.5 -19.859 1 89.88 169 VAL B C 1
ATOM 4204 O O . VAL B 1 169 ? -7.09 -24.734 -18.688 1 89.88 169 VAL B O 1
ATOM 4207 N N . TYR B 1 170 ? -6.207 -23.453 -20.188 1 91.81 170 TYR B N 1
ATOM 4208 C CA . TYR B 1 170 ? -5.879 -22.328 -19.312 1 91.81 170 TYR B CA 1
ATOM 4209 C C . TYR B 1 170 ? -6.152 -21 -20.016 1 91.81 170 TYR B C 1
ATOM 4211 O O . TYR B 1 170 ? -5.23 -20.234 -20.281 1 91.81 170 TYR B O 1
ATOM 4219 N N . ALA B 1 171 ? -7.445 -20.844 -20.219 1 91.56 171 ALA B N 1
ATOM 4220 C CA . ALA B 1 171 ? -7.867 -19.641 -20.922 1 91.56 171 ALA B CA 1
ATOM 4221 C C . ALA B 1 171 ? -7.578 -18.391 -20.094 1 91.56 171 ALA B C 1
ATOM 4223 O O . ALA B 1 171 ? -7.766 -18.391 -18.875 1 91.56 171 ALA B O 1
ATOM 4224 N N . SER B 1 172 ? -7.016 -17.469 -20.75 1 92.62 172 SER B N 1
ATOM 4225 C CA . SER B 1 172 ? -6.754 -16.156 -20.156 1 92.62 172 SER B CA 1
ATOM 4226 C C . SER B 1 172 ? -7.73 -15.109 -20.656 1 92.62 172 SER B C 1
ATOM 4228 O O . SER B 1 172 ? -8.016 -15.047 -21.859 1 92.62 172 SER B O 1
ATOM 4230 N N . SER B 1 173 ? -8.273 -14.297 -19.75 1 91.75 173 SER B N 1
ATOM 4231 C CA . SER B 1 173 ? -9.289 -13.328 -20.141 1 91.75 173 SER B CA 1
ATOM 4232 C C . SER B 1 173 ? -8.781 -11.898 -19.969 1 91.75 173 SER B C 1
ATOM 4234 O O . SER B 1 173 ? -9.484 -10.945 -20.297 1 91.75 173 SER B O 1
ATOM 4236 N N . ARG B 1 174 ? -7.562 -11.695 -19.5 1 91 174 ARG B N 1
ATOM 4237 C CA . ARG B 1 174 ? -7 -10.367 -19.266 1 91 174 ARG B CA 1
ATOM 4238 C C . ARG B 1 174 ? -5.48 -10.383 -19.391 1 91 174 ARG B C 1
ATOM 4240 O O . ARG B 1 174 ? -4.84 -11.398 -19.109 1 91 174 ARG B O 1
ATOM 4247 N N . TYR B 1 175 ? -4.953 -9.273 -19.844 1 95.31 175 TYR B N 1
ATOM 4248 C CA . TYR B 1 175 ? -3.504 -9.25 -19.984 1 95.31 175 TYR B CA 1
ATOM 4249 C C . TYR B 1 175 ? -2.902 -8.039 -19.297 1 95.31 175 TYR B C 1
ATOM 4251 O O . TYR B 1 175 ? -1.702 -8.008 -19 1 95.31 175 TYR B O 1
ATOM 4259 N N . LEU B 1 176 ? -3.658 -7.016 -18.953 1 92.56 176 LEU B N 1
ATOM 4260 C CA . LEU B 1 176 ? -3.117 -5.824 -18.312 1 92.56 176 LEU B CA 1
ATOM 4261 C C . LEU B 1 176 ? -2.553 -6.16 -16.922 1 92.56 176 LEU B C 1
ATOM 4263 O O . LEU B 1 176 ? -1.525 -5.609 -16.531 1 92.56 176 LEU B O 1
ATOM 4267 N N . ASP B 1 177 ? -3.232 -7.055 -16.203 1 93.12 177 ASP B N 1
ATOM 4268 C CA . ASP B 1 177 ? -2.764 -7.434 -14.883 1 93.12 177 ASP B CA 1
ATOM 4269 C C . ASP B 1 177 ? -1.437 -8.18 -14.961 1 93.12 177 ASP B C 1
ATOM 4271 O O . ASP B 1 177 ? -0.578 -8.023 -14.086 1 93.12 177 ASP B O 1
ATOM 4275 N N . LYS B 1 178 ? -1.241 -9.008 -16.047 1 96.81 178 LYS B N 1
ATOM 4276 C CA . LYS B 1 178 ? 0.033 -9.703 -16.203 1 96.81 178 LYS B CA 1
ATOM 4277 C C . LYS B 1 178 ? 1.15 -8.734 -16.578 1 96.81 178 LYS B C 1
ATOM 4279 O O . LYS B 1 178 ? 2.291 -8.891 -16.141 1 96.81 178 LYS B O 1
ATOM 4284 N N . LEU B 1 179 ? 0.797 -7.754 -17.406 1 97.5 179 LEU B N 1
ATOM 4285 C CA . LEU B 1 179 ? 1.778 -6.719 -17.719 1 97.5 179 LEU B CA 1
ATOM 4286 C C . LEU B 1 179 ? 2.146 -5.926 -16.469 1 97.5 179 LEU B C 1
ATOM 4288 O O . LEU B 1 179 ? 3.32 -5.621 -16.25 1 97.5 179 LEU B O 1
ATOM 4292 N N . MET B 1 180 ? 1.147 -5.574 -15.695 1 92.12 180 MET B N 1
ATOM 4293 C CA . MET B 1 180 ? 1.381 -4.883 -14.43 1 92.12 180 MET B CA 1
ATOM 4294 C C . MET B 1 180 ? 2.277 -5.711 -13.516 1 92.12 180 MET B C 1
ATOM 4296 O O . MET B 1 180 ? 3.229 -5.188 -12.93 1 92.12 180 MET B O 1
ATOM 4300 N N . TYR B 1 181 ? 1.976 -6.98 -13.383 1 96.12 181 TYR B N 1
ATOM 4301 C CA . TYR B 1 181 ? 2.707 -7.91 -12.523 1 96.12 181 TYR B CA 1
ATOM 4302 C C . TYR B 1 181 ? 4.152 -8.047 -12.984 1 96.12 181 TYR B C 1
ATOM 4304 O O . TYR B 1 181 ? 5.078 -7.992 -12.172 1 96.12 181 TYR B O 1
ATOM 4312 N N . ALA B 1 182 ? 4.34 -8.18 -14.281 1 98.5 182 ALA B N 1
ATOM 4313 C CA . ALA B 1 182 ? 5.684 -8.266 -14.852 1 98.5 182 ALA B CA 1
ATOM 4314 C C . ALA B 1 182 ? 6.469 -6.98 -14.609 1 98.5 182 ALA B C 1
ATOM 4316 O O . ALA B 1 182 ? 7.633 -7.023 -14.211 1 98.5 182 ALA B O 1
ATOM 4317 N N . ALA B 1 183 ? 5.832 -5.828 -14.844 1 96.81 183 ALA B N 1
ATOM 4318 C CA . ALA B 1 183 ? 6.477 -4.539 -14.609 1 96.81 183 ALA B CA 1
ATOM 4319 C C . ALA B 1 183 ? 6.883 -4.387 -13.148 1 96.81 183 ALA B C 1
ATOM 4321 O O . ALA B 1 183 ? 7.973 -3.891 -12.844 1 96.81 183 ALA B O 1
ATOM 4322 N N . ALA B 1 184 ? 6.035 -4.793 -12.273 1 91.38 184 ALA B N 1
ATOM 4323 C CA . ALA B 1 184 ? 6.332 -4.711 -10.844 1 91.38 184 ALA B CA 1
ATOM 4324 C C . ALA B 1 184 ? 7.551 -5.559 -10.484 1 91.38 184 ALA B C 1
ATOM 4326 O O . ALA B 1 184 ? 8.445 -5.102 -9.766 1 91.38 184 ALA B O 1
ATOM 4327 N N . TRP B 1 185 ? 7.609 -6.797 -10.984 1 96.88 185 TRP B N 1
ATOM 4328 C CA . TRP B 1 185 ? 8.742 -7.664 -10.703 1 96.88 185 TRP B CA 1
ATOM 4329 C C . TRP B 1 185 ? 10.023 -7.105 -11.305 1 96.88 185 TRP B C 1
ATOM 4331 O O . TRP B 1 185 ? 11.094 -7.172 -10.695 1 96.88 185 TRP B O 1
ATOM 4341 N N . LEU B 1 186 ? 9.898 -6.578 -12.531 1 97.5 186 LEU B N 1
ATOM 4342 C CA . LEU B 1 186 ? 11.078 -5.977 -13.156 1 97.5 186 LEU B CA 1
ATOM 4343 C C . LEU B 1 186 ? 11.539 -4.75 -12.367 1 97.5 186 LEU B C 1
ATOM 4345 O O . LEU B 1 186 ? 12.742 -4.512 -12.242 1 97.5 186 LEU B O 1
ATOM 4349 N N . PHE B 1 187 ? 10.609 -3.961 -11.844 1 91.88 187 PHE B N 1
ATOM 4350 C CA . PHE B 1 187 ? 10.969 -2.859 -10.953 1 91.88 187 PHE B CA 1
ATOM 4351 C C . PHE B 1 187 ? 11.703 -3.371 -9.727 1 91.88 187 PHE B C 1
ATOM 4353 O O . PHE B 1 187 ? 12.758 -2.838 -9.359 1 91.88 187 PHE B O 1
ATOM 4360 N N . GLY B 1 188 ? 11.164 -4.352 -9.141 1 87.69 188 GLY B N 1
ATOM 4361 C CA . GLY B 1 188 ? 11.82 -4.938 -7.977 1 87.69 188 GLY B CA 1
ATOM 4362 C C . GLY B 1 188 ? 13.211 -5.465 -8.273 1 87.69 188 GLY B C 1
ATOM 4363 O O . GLY B 1 188 ? 14.117 -5.34 -7.453 1 87.69 188 GLY B O 1
ATOM 4364 N N . ALA B 1 189 ? 13.391 -6 -9.461 1 93.75 189 ALA B N 1
ATOM 4365 C CA . ALA B 1 189 ? 14.648 -6.648 -9.844 1 93.75 189 ALA B CA 1
ATOM 4366 C C . ALA B 1 189 ? 15.695 -5.613 -10.242 1 93.75 189 ALA B C 1
ATOM 4368 O O . ALA B 1 189 ? 16.891 -5.836 -10.047 1 93.75 189 ALA B O 1
ATOM 4369 N N . THR B 1 190 ? 15.211 -4.445 -10.773 1 93.19 190 THR B N 1
ATOM 4370 C CA . THR B 1 190 ? 16.172 -3.551 -11.406 1 93.19 190 THR B CA 1
ATOM 4371 C C . THR B 1 190 ? 16.219 -2.207 -10.688 1 93.19 190 THR B C 1
ATOM 4373 O O . THR B 1 190 ? 17.188 -1.452 -10.828 1 93.19 190 THR B O 1
ATOM 4376 N N . GLY B 1 191 ? 15.062 -1.897 -10.047 1 82.75 191 GLY B N 1
ATOM 4377 C CA . GLY B 1 191 ? 14.953 -0.582 -9.438 1 82.75 191 GLY B CA 1
ATOM 4378 C C . GLY B 1 191 ? 14.695 0.522 -10.445 1 82.75 191 GLY B C 1
ATOM 4379 O O . GLY B 1 191 ? 14.648 1.7 -10.086 1 82.75 191 GLY B O 1
ATOM 4380 N N . GLU B 1 192 ? 14.523 0.176 -11.75 1 87.06 192 GLU B N 1
ATOM 4381 C CA . GLU B 1 192 ? 14.328 1.188 -12.789 1 87.06 192 GLU B CA 1
ATOM 4382 C C . GLU B 1 192 ? 12.922 1.787 -12.711 1 87.06 192 GLU B C 1
ATOM 4384 O O . GLU B 1 192 ? 11.93 1.071 -12.836 1 87.06 192 GLU B O 1
ATOM 4389 N N . ALA B 1 193 ? 12.805 3.047 -12.648 1 76.12 193 ALA B N 1
ATOM 4390 C CA . ALA B 1 193 ? 11.555 3.775 -12.438 1 76.12 193 ALA B CA 1
ATOM 4391 C C . ALA B 1 193 ? 10.594 3.57 -13.602 1 76.12 193 ALA B C 1
ATOM 4393 O O . ALA B 1 193 ? 9.375 3.619 -13.422 1 76.12 193 ALA B O 1
ATOM 4394 N N . ALA B 1 194 ? 11.133 3.318 -14.758 1 85.31 194 ALA B N 1
ATOM 4395 C CA . ALA B 1 194 ? 10.289 3.117 -15.938 1 85.31 194 ALA B CA 1
ATOM 4396 C C . ALA B 1 194 ? 9.336 1.942 -15.734 1 85.31 194 ALA B C 1
ATOM 4398 O O . ALA B 1 194 ? 8.203 1.969 -16.203 1 85.31 194 ALA B O 1
ATOM 4399 N N . TYR B 1 195 ? 9.805 0.923 -15.023 1 92.5 195 TYR B N 1
ATOM 4400 C CA . TYR B 1 195 ? 8.953 -0.233 -14.773 1 92.5 195 TYR B CA 1
ATOM 4401 C C . TYR B 1 195 ? 7.879 0.096 -13.75 1 92.5 195 TYR B C 1
ATOM 4403 O O . TYR B 1 195 ? 6.742 -0.378 -13.852 1 92.5 195 TYR B O 1
ATOM 4411 N N . ALA B 1 196 ? 8.195 0.819 -12.75 1 82.19 196 ALA B N 1
ATOM 4412 C CA . ALA B 1 196 ? 7.191 1.278 -11.789 1 82.19 196 ALA B CA 1
ATOM 4413 C C . ALA B 1 196 ? 6.125 2.121 -12.484 1 82.19 196 ALA B C 1
ATOM 4415 O O . ALA B 1 196 ? 4.93 1.967 -12.211 1 82.19 196 ALA B O 1
ATOM 4416 N N . ALA B 1 197 ? 6.562 3.002 -13.367 1 78.38 197 ALA B N 1
ATOM 4417 C CA . ALA B 1 197 ? 5.637 3.834 -14.133 1 78.38 197 ALA B CA 1
ATOM 4418 C C . ALA B 1 197 ? 4.723 2.98 -15.008 1 78.38 197 ALA B C 1
ATOM 4420 O O . ALA B 1 197 ? 3.523 3.242 -15.102 1 78.38 197 ALA B O 1
ATOM 4421 N N . ASP B 1 198 ? 5.309 1.96 -15.609 1 90.31 198 ASP B N 1
ATOM 4422 C CA . ASP B 1 198 ? 4.516 1.043 -16.422 1 90.31 198 ASP B CA 1
ATOM 4423 C C . ASP B 1 198 ? 3.449 0.347 -15.578 1 90.31 198 ASP B C 1
ATOM 4425 O O . ASP B 1 198 ? 2.289 0.252 -15.984 1 90.31 198 ASP B O 1
ATOM 4429 N N . ALA B 1 199 ? 3.908 -0.213 -14.422 1 88.44 199 ALA B N 1
ATOM 4430 C CA . ALA B 1 199 ? 2.973 -0.908 -13.547 1 88.44 199 ALA B CA 1
ATOM 4431 C C . ALA B 1 199 ? 1.798 -0.008 -13.172 1 88.44 199 ALA B C 1
ATOM 4433 O O . ALA B 1 199 ? 0.644 -0.442 -13.195 1 88.44 199 ALA B O 1
ATOM 4434 N N . HIS B 1 200 ? 2.098 1.156 -12.93 1 73.44 200 HIS B N 1
ATOM 4435 C CA . HIS B 1 200 ? 1.065 2.129 -12.594 1 73.44 200 HIS B CA 1
ATOM 4436 C C . HIS B 1 200 ? 0.154 2.406 -13.781 1 73.44 200 HIS B C 1
ATOM 4438 O O . HIS B 1 200 ? -1.062 2.527 -13.625 1 73.44 200 HIS B O 1
ATOM 4444 N N . ALA B 1 201 ? 0.75 2.586 -14.938 1 78.62 201 ALA B N 1
ATOM 4445 C CA . ALA B 1 201 ? -0.029 2.828 -16.156 1 78.62 201 ALA B CA 1
ATOM 4446 C C . ALA B 1 201 ? -0.991 1.677 -16.422 1 78.62 201 ALA B C 1
ATOM 4448 O O . ALA B 1 201 ? -2.139 1.897 -16.828 1 78.62 201 ALA B O 1
ATOM 4449 N N . PHE B 1 202 ? -0.548 0.479 -16.188 1 87.5 202 PHE B N 1
ATOM 4450 C CA . PHE B 1 202 ? -1.407 -0.678 -16.422 1 87.5 202 PHE B CA 1
ATOM 4451 C C . PHE B 1 202 ? -2.504 -0.75 -15.359 1 87.5 202 PHE B C 1
ATOM 4453 O O . PHE B 1 202 ? -3.631 -1.155 -15.656 1 87.5 202 PHE B O 1
ATOM 4460 N N . TRP B 1 203 ? -2.164 -0.475 -14.125 1 75.94 203 TRP B N 1
ATOM 4461 C CA . TRP B 1 203 ? -3.17 -0.365 -13.078 1 75.94 203 TRP B CA 1
ATOM 4462 C C . TRP B 1 203 ? -4.281 0.596 -13.484 1 75.94 203 TRP B C 1
ATOM 4464 O O . TRP B 1 203 ? -5.465 0.271 -13.367 1 75.94 203 TRP B O 1
ATOM 4474 N N . ASN B 1 204 ? -3.902 1.725 -14.047 1 65.69 204 ASN B N 1
ATOM 4475 C CA . ASN B 1 204 ? -4.863 2.729 -14.492 1 65.69 204 ASN B CA 1
ATOM 4476 C C . ASN B 1 204 ? -5.711 2.221 -15.656 1 65.69 204 ASN B C 1
ATOM 4478 O O . ASN B 1 204 ? -6.934 2.385 -15.656 1 65.69 204 ASN B O 1
ATOM 4482 N N . ALA B 1 205 ? -5.004 1.638 -16.562 1 75 205 ALA B N 1
ATOM 4483 C CA . ALA B 1 205 ? -5.676 1.149 -17.766 1 75 205 ALA B CA 1
ATOM 4484 C C . ALA B 1 205 ? -6.691 0.063 -17.422 1 75 205 ALA B C 1
ATOM 4486 O O . ALA B 1 205 ? -7.676 -0.123 -18.141 1 75 205 ALA B O 1
ATOM 4487 N N . SER B 1 206 ? -6.426 -0.656 -16.297 1 75.62 206 SER B N 1
ATOM 4488 C CA . SER B 1 206 ? -7.332 -1.715 -15.875 1 75.62 206 SER B CA 1
ATOM 4489 C C . SER B 1 206 ? -8.492 -1.152 -15.055 1 75.62 206 SER B C 1
ATOM 4491 O O . SER B 1 206 ? -9.391 -1.894 -14.648 1 75.62 206 SER B O 1
ATOM 4493 N N . GLY B 1 207 ? -8.539 0.149 -14.844 1 58.94 207 GLY B N 1
ATOM 4494 C CA . GLY B 1 207 ? -9.547 0.783 -14.008 1 58.94 207 GLY B CA 1
ATOM 4495 C C . GLY B 1 207 ? -9.336 0.525 -12.523 1 58.94 207 GLY B C 1
ATOM 4496 O O . GLY B 1 207 ? -10.258 0.71 -11.727 1 58.94 207 GLY B O 1
ATOM 4497 N N . GLY B 1 208 ? -8.219 0.02 -12.172 1 52.88 208 GLY B N 1
ATOM 4498 C CA . GLY B 1 208 ? -7.879 -0.241 -10.781 1 52.88 208 GLY B CA 1
ATOM 4499 C C . GLY B 1 208 ? -8.609 -1.435 -10.195 1 52.88 208 GLY B C 1
ATOM 4500 O O . GLY B 1 208 ? -8.578 -1.66 -8.984 1 52.88 208 GLY B O 1
ATOM 4501 N N . TYR B 1 209 ? -9.352 -2.094 -11.023 1 55.34 209 TYR B N 1
ATOM 4502 C CA . TYR B 1 209 ? -10.148 -3.211 -10.523 1 55.34 209 TYR B CA 1
ATOM 4503 C C . TYR B 1 209 ? -9.734 -4.516 -11.195 1 55.34 209 TYR B C 1
ATOM 4505 O O . TYR B 1 209 ? -9.25 -4.508 -12.336 1 55.34 209 TYR B O 1
ATOM 4513 N N . GLY B 1 210 ? -9.648 -5.488 -10.32 1 64.44 210 GLY B N 1
ATOM 4514 C CA . GLY B 1 210 ? -9.414 -6.84 -10.82 1 64.44 210 GLY B CA 1
ATOM 4515 C C . GLY B 1 210 ? -10.016 -7.91 -9.93 1 64.44 210 GLY B C 1
ATOM 4516 O O . GLY B 1 210 ? -10.586 -7.605 -8.883 1 64.44 210 GLY B O 1
ATOM 4517 N N . ASP B 1 211 ? -9.977 -9.062 -10.492 1 71.81 211 ASP B N 1
ATOM 4518 C CA . ASP B 1 211 ? -10.414 -10.211 -9.703 1 71.81 211 ASP B CA 1
ATOM 4519 C C . ASP B 1 211 ? -9.602 -10.336 -8.422 1 71.81 211 ASP B C 1
ATOM 4521 O O . ASP B 1 211 ? -8.383 -10.156 -8.422 1 71.81 211 ASP B O 1
ATOM 4525 N N . VAL B 1 212 ? -10.312 -10.555 -7.375 1 72.38 212 VAL B N 1
ATOM 4526 C CA . VAL B 1 212 ? -9.656 -10.547 -6.07 1 72.38 212 VAL B CA 1
ATOM 4527 C C . VAL B 1 212 ? -9.047 -11.922 -5.797 1 72.38 212 VAL B C 1
ATOM 4529 O O . VAL B 1 212 ? -8.266 -12.086 -4.863 1 72.38 212 VAL B O 1
ATOM 4532 N N . PHE B 1 213 ? -9.336 -12.914 -6.598 1 81.25 213 PHE B N 1
ATOM 4533 C CA . PHE B 1 213 ? -8.758 -14.242 -6.426 1 81.25 213 PHE B CA 1
ATOM 4534 C C . PHE B 1 213 ? -7.57 -14.445 -7.355 1 81.25 213 PHE B C 1
ATOM 4536 O O . PHE B 1 213 ? -7.738 -14.539 -8.57 1 81.25 213 PHE B O 1
ATOM 4543 N N . PRO B 1 214 ? -6.391 -14.523 -6.73 1 87.62 214 PRO B N 1
ATOM 4544 C CA . PRO B 1 214 ? -5.211 -14.758 -7.566 1 87.62 214 PRO B CA 1
ATOM 4545 C C . PRO B 1 214 ? -5.234 -16.125 -8.25 1 87.62 214 PRO B C 1
ATOM 4547 O O . PRO B 1 214 ? -5.648 -17.109 -7.648 1 87.62 214 PRO B O 1
ATOM 4550 N N . SER B 1 215 ? -4.93 -16.188 -9.484 1 89.56 215 SER B N 1
ATOM 4551 C CA . SER B 1 215 ? -4.809 -17.375 -10.312 1 89.56 215 SER B CA 1
ATOM 4552 C C . SER B 1 215 ? -3.955 -17.109 -11.547 1 89.56 215 SER B C 1
ATOM 4554 O O . SER B 1 215 ? -3.385 -16.031 -11.688 1 89.56 215 SER B O 1
ATOM 4556 N N . TRP B 1 216 ? -3.836 -18.125 -12.383 1 90.81 216 TRP B N 1
ATOM 4557 C CA . TRP B 1 216 ? -3.119 -17.906 -13.633 1 90.81 216 TRP B CA 1
ATOM 4558 C C . TRP B 1 216 ? -3.797 -16.828 -14.477 1 90.81 216 TRP B C 1
ATOM 4560 O O . TRP B 1 216 ? -3.143 -16.156 -15.273 1 90.81 216 TRP B O 1
ATOM 4570 N N . ASP B 1 217 ? -5.109 -16.703 -14.289 1 91.5 217 ASP B N 1
ATOM 4571 C CA . ASP B 1 217 ? -5.867 -15.75 -15.102 1 91.5 217 ASP B CA 1
ATOM 4572 C C . ASP B 1 217 ? -6.09 -14.445 -14.344 1 91.5 217 ASP B C 1
ATOM 4574 O O . ASP B 1 217 ? -6.844 -13.578 -14.805 1 91.5 217 ASP B O 1
ATOM 4578 N N . SER B 1 218 ? -5.516 -14.297 -13.148 1 89.81 218 SER B N 1
ATOM 4579 C CA . SER B 1 218 ? -5.715 -13.086 -12.359 1 89.81 218 SER B CA 1
ATOM 4580 C C . SER B 1 218 ? -4.488 -12.781 -11.508 1 89.81 218 SER B C 1
ATOM 4582 O O . SER B 1 218 ? -4.27 -13.406 -10.469 1 89.81 218 SER B O 1
ATOM 4584 N N . THR B 1 219 ? -3.775 -11.719 -11.906 1 91.5 219 THR B N 1
ATOM 4585 C CA . THR B 1 219 ? -2.578 -11.336 -11.156 1 91.5 219 THR B CA 1
ATOM 4586 C C . THR B 1 219 ? -2.68 -9.898 -10.672 1 91.5 219 THR B C 1
ATOM 4588 O O . THR B 1 219 ? -1.667 -9.266 -10.352 1 91.5 219 THR B O 1
ATOM 4591 N N . HIS B 1 220 ? -3.906 -9.398 -10.664 1 85.19 220 HIS B N 1
ATOM 4592 C CA . HIS B 1 220 ? -4.098 -8.039 -10.188 1 85.19 220 HIS B CA 1
ATOM 4593 C C . HIS B 1 220 ? -3.66 -7.891 -8.734 1 85.19 220 HIS B C 1
ATOM 4595 O O . HIS B 1 220 ? -2.855 -7.016 -8.414 1 85.19 220 HIS B O 1
ATOM 4601 N N . VAL B 1 221 ? -4.172 -8.727 -7.887 1 80.75 221 VAL B N 1
ATOM 4602 C CA . VAL B 1 221 ? -3.879 -8.648 -6.461 1 80.75 221 VAL B CA 1
ATOM 4603 C C . VAL B 1 221 ? -2.396 -8.922 -6.223 1 80.75 221 VAL B C 1
ATOM 4605 O O . VAL B 1 221 ? -1.732 -8.188 -5.488 1 80.75 221 VAL B O 1
ATOM 4608 N N . PRO B 1 222 ? -1.826 -9.953 -6.891 1 88.94 222 PRO B N 1
ATOM 4609 C CA . PRO B 1 222 ? -0.381 -10.148 -6.754 1 88.94 222 PRO B CA 1
ATOM 4610 C C . PRO B 1 222 ? 0.422 -8.922 -7.164 1 88.94 222 PRO B C 1
ATOM 4612 O O . PRO B 1 222 ? 1.37 -8.539 -6.473 1 88.94 222 PRO B O 1
ATOM 4615 N N . ALA B 1 223 ? 0.039 -8.312 -8.25 1 88.5 223 ALA B N 1
ATOM 4616 C CA . ALA B 1 223 ? 0.761 -7.137 -8.734 1 88.5 223 ALA B CA 1
ATOM 4617 C C . ALA B 1 223 ? 0.671 -5.988 -7.738 1 88.5 223 ALA B C 1
ATOM 4619 O O . ALA B 1 223 ? 1.683 -5.367 -7.406 1 88.5 223 ALA B O 1
ATOM 4620 N N . VAL B 1 224 ? -0.495 -5.762 -7.242 1 76.31 224 VAL B N 1
ATOM 4621 C CA . VAL B 1 224 ? -0.708 -4.672 -6.297 1 76.31 224 VAL B CA 1
ATOM 4622 C C . VAL B 1 224 ? 0.061 -4.949 -5.008 1 76.31 224 VAL B C 1
ATOM 4624 O O . VAL B 1 224 ? 0.705 -4.051 -4.453 1 76.31 224 VAL B O 1
ATOM 4627 N N . ASN B 1 225 ? 0.016 -6.188 -4.492 1 76.56 225 ASN B N 1
ATOM 4628 C CA . ASN B 1 225 ? 0.758 -6.559 -3.291 1 76.56 225 ASN B CA 1
ATOM 4629 C C . ASN B 1 225 ? 2.258 -6.328 -3.467 1 76.56 225 ASN B C 1
ATOM 4631 O O . ASN B 1 225 ? 2.924 -5.832 -2.557 1 76.56 225 ASN B O 1
ATOM 4635 N N . LEU B 1 226 ? 2.725 -6.727 -4.621 1 83.12 226 LEU B N 1
ATOM 4636 C CA . LEU B 1 226 ? 4.148 -6.547 -4.891 1 83.12 226 LEU B CA 1
ATOM 4637 C C . LEU B 1 226 ? 4.512 -5.066 -4.926 1 83.12 226 LEU B C 1
ATOM 4639 O O . LEU B 1 226 ? 5.523 -4.66 -4.352 1 83.12 226 LEU B O 1
ATOM 4643 N N . LEU B 1 227 ? 3.672 -4.273 -5.594 1 76.12 227 LEU B N 1
ATOM 4644 C CA . LEU B 1 227 ? 3.941 -2.844 -5.695 1 76.12 227 LEU B CA 1
ATOM 4645 C C . LEU B 1 227 ? 3.9 -2.186 -4.32 1 76.12 227 LEU B C 1
ATOM 4647 O O . LEU B 1 227 ? 4.73 -1.327 -4.016 1 76.12 227 LEU B O 1
ATOM 4651 N N . LEU B 1 228 ? 2.979 -2.586 -3.523 1 68.88 228 LEU B N 1
ATOM 4652 C CA . LEU B 1 228 ? 2.887 -2.062 -2.166 1 68.88 228 LEU B CA 1
ATOM 4653 C C . LEU B 1 228 ? 4.102 -2.475 -1.341 1 68.88 228 LEU B C 1
ATOM 4655 O O . LEU B 1 228 ? 4.629 -1.674 -0.566 1 68.88 228 LEU B O 1
ATOM 4659 N N . GLN B 1 229 ? 4.523 -3.703 -1.494 1 69.25 229 GLN B N 1
ATOM 4660 C CA . GLN B 1 229 ? 5.727 -4.188 -0.825 1 69.25 229 GLN B CA 1
ATOM 4661 C C . GLN B 1 229 ? 6.953 -3.383 -1.243 1 69.25 229 GLN B C 1
ATOM 4663 O O . GLN B 1 229 ? 7.762 -2.988 -0.4 1 69.25 229 GLN B O 1
ATOM 4668 N N . LEU B 1 230 ? 7.094 -3.135 -2.521 1 70.88 230 LEU B N 1
ATOM 4669 C CA . LEU B 1 230 ? 8.234 -2.398 -3.051 1 70.88 230 LEU B CA 1
ATOM 4670 C C . LEU B 1 230 ? 8.195 -0.941 -2.602 1 70.88 230 LEU B C 1
ATOM 4672 O O . LEU B 1 230 ? 9.234 -0.36 -2.279 1 70.88 230 LEU B O 1
ATOM 4676 N N . ALA B 1 231 ? 7.008 -0.417 -2.635 1 63.47 231 ALA B N 1
ATOM 4677 C CA . ALA B 1 231 ? 6.848 0.954 -2.158 1 63.47 231 ALA B CA 1
ATOM 4678 C C . ALA B 1 231 ? 7.27 1.08 -0.697 1 63.47 231 ALA B C 1
ATOM 4680 O O . ALA B 1 231 ? 7.852 2.092 -0.297 1 63.47 231 ALA B O 1
ATOM 4681 N N . SER B 1 232 ? 6.949 -0.014 -0.032 1 58.03 232 SER B N 1
ATOM 4682 C CA . SER B 1 232 ? 7.281 -0.013 1.389 1 58.03 232 SER B CA 1
ATOM 4683 C C . SER B 1 232 ? 8.789 -0.104 1.604 1 58.03 232 SER B C 1
ATOM 4685 O O . SER B 1 232 ? 9.289 0.249 2.672 1 58.03 232 SER B O 1
ATOM 4687 N N . GLN B 1 233 ? 9.469 -0.62 0.573 1 53.38 233 GLN B N 1
ATOM 4688 C CA . GLN B 1 233 ? 10.914 -0.813 0.661 1 53.38 233 GLN B CA 1
ATOM 4689 C C . GLN B 1 233 ? 11.664 0.423 0.174 1 53.38 233 GLN B C 1
ATOM 4691 O O . GLN B 1 233 ? 12.883 0.534 0.364 1 53.38 233 GLN B O 1
ATOM 4696 N N . VAL B 1 234 ? 11.062 1.168 -0.724 1 46.88 234 VAL B N 1
ATOM 4697 C CA . VAL B 1 234 ? 11.742 2.354 -1.233 1 46.88 234 VAL B CA 1
ATOM 4698 C C . VAL B 1 234 ? 12.156 3.254 -0.07 1 46.88 234 VAL B C 1
ATOM 4700 O O . VAL B 1 234 ? 11.305 3.67 0.727 1 46.88 234 VAL B O 1
ATOM 4703 N N . SER B 1 235 ? 13.453 2.951 0.329 1 48.69 235 SER B N 1
ATOM 4704 C CA . SER B 1 235 ? 14.148 3.822 1.275 1 48.69 235 SER B CA 1
ATOM 4705 C C . SER B 1 235 ? 14.383 5.207 0.683 1 48.69 235 SER B C 1
ATOM 4707 O O . SER B 1 235 ? 14.93 5.332 -0.412 1 48.69 235 SER B O 1
ATOM 4709 N N . VAL B 1 236 ? 13.414 5.98 0.756 1 46.34 236 VAL B N 1
ATOM 4710 C CA . VAL B 1 236 ? 13.805 7.355 0.458 1 46.34 236 VAL B CA 1
ATOM 4711 C C . VAL B 1 236 ? 15.016 7.742 1.311 1 46.34 236 VAL B C 1
ATOM 4713 O O . VAL B 1 236 ? 15 7.562 2.531 1 46.34 236 VAL B O 1
ATOM 4716 N N . LYS B 1 237 ? 16.297 7.613 0.664 1 53.59 237 LYS B N 1
ATOM 4717 C CA . LYS B 1 237 ? 17.469 8.125 1.362 1 53.59 237 LYS B CA 1
ATOM 4718 C C . LYS B 1 237 ? 17.219 9.523 1.921 1 53.59 237 LYS B C 1
ATOM 4720 O O . LYS B 1 237 ? 17.234 10.508 1.178 1 53.59 237 LYS B O 1
ATOM 4725 N N . LEU B 1 238 ? 16.703 9.555 3.137 1 63.97 238 LEU B N 1
ATOM 4726 C CA . LEU B 1 238 ? 16.484 10.828 3.818 1 63.97 238 LEU B CA 1
ATOM 4727 C C . LEU B 1 238 ? 17.797 11.352 4.41 1 63.97 238 LEU B C 1
ATOM 4729 O O . LEU B 1 238 ? 18.562 10.586 4.992 1 63.97 238 LEU B O 1
ATOM 4733 N N . THR B 1 239 ? 18.203 12.625 4.031 1 72.25 239 THR B N 1
ATOM 4734 C CA . THR B 1 239 ? 19.328 13.289 4.676 1 72.25 239 THR B CA 1
ATOM 4735 C C . THR B 1 239 ? 19.094 13.414 6.18 1 72.25 239 THR B C 1
ATOM 4737 O O . THR B 1 239 ? 17.984 13.734 6.613 1 72.25 239 THR B O 1
ATOM 4740 N N . ARG B 1 240 ? 20.172 13.047 6.977 1 75.81 240 ARG B N 1
ATOM 4741 C CA . ARG B 1 240 ? 20.062 13.078 8.43 1 75.81 240 ARG B CA 1
ATOM 4742 C C . ARG B 1 240 ? 21.125 14 9.039 1 75.81 240 ARG B C 1
ATOM 4744 O O . ARG B 1 240 ? 22.219 14.133 8.5 1 75.81 240 ARG B O 1
ATOM 4751 N N . THR B 1 241 ? 20.688 14.703 10.102 1 72.5 241 THR B N 1
ATOM 4752 C CA . THR B 1 241 ? 21.688 15.352 10.945 1 72.5 241 THR B CA 1
ATOM 4753 C C . THR B 1 241 ? 22.609 14.32 11.594 1 72.5 241 THR B C 1
ATOM 4755 O O . THR B 1 241 ? 22.297 13.125 11.602 1 72.5 241 THR B O 1
ATOM 4758 N N . PRO B 1 242 ? 23.703 14.82 12.125 1 70.81 242 PRO B N 1
ATOM 4759 C CA . PRO B 1 242 ? 24.609 13.883 12.805 1 70.81 242 PRO B CA 1
ATOM 4760 C C . PRO B 1 242 ? 23.922 13.109 13.922 1 70.81 242 PRO B C 1
ATOM 4762 O O . PRO B 1 242 ? 24.297 11.977 14.234 1 70.81 242 PRO B O 1
ATOM 4765 N N . LEU B 1 243 ? 22.875 13.766 14.461 1 71.88 243 LEU B N 1
ATOM 4766 C CA . LEU B 1 243 ? 22.219 13.117 15.594 1 71.88 243 LEU B CA 1
ATOM 4767 C C . LEU B 1 243 ? 20.906 12.469 15.164 1 71.88 243 LEU B C 1
ATOM 4769 O O . LEU B 1 243 ? 20.094 12.078 16 1 71.88 243 LEU B O 1
ATOM 4773 N N . GLY B 1 244 ? 20.625 12.438 13.844 1 72.75 244 GLY B N 1
ATOM 4774 C CA . GLY B 1 244 ? 19.641 11.484 13.352 1 72.75 244 GLY B CA 1
ATOM 4775 C C . GLY B 1 244 ? 18.344 12.133 12.906 1 72.75 244 GLY B C 1
ATOM 4776 O O . GLY B 1 244 ? 17.422 11.445 12.461 1 72.75 244 GLY B O 1
ATOM 4777 N N . LEU B 1 245 ? 18.25 13.414 12.906 1 78.38 245 LEU B N 1
ATOM 4778 C CA . LEU B 1 245 ? 17.016 14.062 12.438 1 78.38 245 LEU B CA 1
ATOM 4779 C C . LEU B 1 245 ? 16.984 14.094 10.906 1 78.38 245 LEU B C 1
ATOM 4781 O O . LEU B 1 245 ? 17.953 14.477 10.266 1 78.38 245 LEU B O 1
ATOM 4785 N N . VAL B 1 246 ? 15.914 13.641 10.344 1 80.69 246 VAL B N 1
ATOM 4786 C CA . VAL B 1 246 ? 15.758 13.734 8.898 1 80.69 246 VAL B CA 1
ATOM 4787 C C . VAL B 1 246 ? 15.281 15.133 8.516 1 80.69 246 VAL B C 1
ATOM 4789 O O . VAL B 1 246 ? 14.539 15.766 9.266 1 80.69 246 VAL B O 1
ATOM 4792 N N . TYR B 1 247 ? 15.758 15.734 7.434 1 81.06 247 TYR B N 1
ATOM 4793 C CA . TYR B 1 247 ? 15.336 17.062 7.012 1 81.06 247 TYR B CA 1
ATOM 4794 C C . TYR B 1 247 ? 15.555 17.266 5.516 1 81.06 247 TYR B C 1
ATOM 4796 O O . TYR B 1 247 ? 16.453 16.641 4.93 1 81.06 247 TYR B O 1
ATOM 4804 N N . PRO B 1 248 ? 14.695 18 4.91 1 78.06 248 PRO B N 1
ATOM 4805 C CA . PRO B 1 248 ? 14.969 18.406 3.529 1 78.06 248 PRO B CA 1
ATOM 4806 C C . PRO B 1 248 ? 16.156 19.359 3.422 1 78.06 248 PRO B C 1
ATOM 4808 O O . PRO B 1 248 ? 16.234 20.328 4.184 1 78.06 248 PRO B O 1
ATOM 4811 N N . THR B 1 249 ? 17.047 19.219 2.477 1 76.62 249 THR B N 1
ATOM 4812 C CA . THR B 1 249 ? 18.266 20.016 2.359 1 76.62 249 THR B CA 1
ATOM 4813 C C . THR B 1 249 ? 17.969 21.406 1.804 1 76.62 249 THR B C 1
ATOM 4815 O O . THR B 1 249 ? 18.781 22.312 1.903 1 76.62 249 THR B O 1
ATOM 4818 N N . TRP B 1 250 ? 16.781 21.578 1.294 1 78.19 250 TRP B N 1
ATOM 4819 C CA . TRP B 1 250 ? 16.438 22.844 0.667 1 78.19 250 TRP B CA 1
ATOM 4820 C C . TRP B 1 250 ? 15.891 23.828 1.692 1 78.19 250 TRP B C 1
ATOM 4822 O O . TRP B 1 250 ? 15.797 25.031 1.424 1 78.19 250 TRP B O 1
ATOM 4832 N N . SER B 1 251 ? 15.555 23.359 2.846 1 81.19 251 SER B N 1
ATOM 4833 C CA . SER B 1 251 ? 14.914 24.234 3.814 1 81.19 251 SER B CA 1
ATOM 4834 C C . SER B 1 251 ? 15.945 24.906 4.719 1 81.19 251 SER B C 1
ATOM 4836 O O . SER B 1 251 ? 16.922 24.266 5.125 1 81.19 251 SER B O 1
ATOM 4838 N N . THR B 1 252 ? 15.648 26.188 5.012 1 83.62 252 THR B N 1
ATOM 4839 C CA . THR B 1 252 ? 16.453 26.906 5.98 1 83.62 252 THR B CA 1
ATOM 4840 C C . THR B 1 252 ? 15.719 27.047 7.312 1 83.62 252 THR B C 1
ATOM 4842 O O . THR B 1 252 ? 16.188 27.734 8.219 1 83.62 252 THR B O 1
ATOM 4845 N N . TRP B 1 253 ? 14.602 26.391 7.43 1 88.69 253 TRP B N 1
ATOM 4846 C CA . TRP B 1 253 ? 13.773 26.484 8.625 1 88.69 253 TRP B CA 1
ATOM 4847 C C . TRP B 1 253 ? 14.07 25.344 9.586 1 88.69 253 TRP B C 1
ATOM 4849 O O . TRP B 1 253 ? 14.789 24.406 9.234 1 88.69 253 TRP B O 1
ATOM 4859 N N . GLY B 1 254 ? 13.539 25.469 10.828 1 90.69 254 GLY B N 1
ATOM 4860 C CA . GLY B 1 254 ? 13.75 24.438 11.828 1 90.69 254 GLY B CA 1
ATOM 4861 C C . GLY B 1 254 ? 13.359 23.047 11.352 1 90.69 254 GLY B C 1
ATOM 4862 O O . GLY B 1 254 ? 12.25 22.844 10.852 1 90.69 254 GLY B O 1
ATOM 4863 N N . ILE B 1 255 ? 14.25 22.109 11.578 1 88.81 255 ILE B N 1
ATOM 4864 C CA . ILE B 1 255 ? 14.195 20.781 10.992 1 88.81 255 ILE B CA 1
ATOM 4865 C C . ILE B 1 255 ? 13.094 19.969 11.664 1 88.81 255 ILE B C 1
ATOM 4867 O O . ILE B 1 255 ? 12.516 19.062 11.055 1 88.81 255 ILE B O 1
ATOM 4871 N N . LEU B 1 256 ? 12.727 20.312 12.883 1 91.5 256 LEU B N 1
ATOM 4872 C CA . LEU B 1 256 ? 11.75 19.531 13.617 1 91.5 256 LEU B CA 1
ATOM 4873 C C . LEU B 1 256 ? 10.359 19.672 13.008 1 91.5 256 LEU B C 1
ATOM 4875 O O . LEU B 1 256 ? 9.5 18.812 13.195 1 91.5 256 LEU B O 1
ATOM 4879 N N . SER B 1 257 ? 10.203 20.797 12.242 1 89.19 257 SER B N 1
ATOM 4880 C CA . SER B 1 257 ? 8.945 20.969 11.531 1 89.19 257 SER B CA 1
ATOM 4881 C C . SER B 1 257 ? 8.727 19.875 10.492 1 89.19 257 SER B 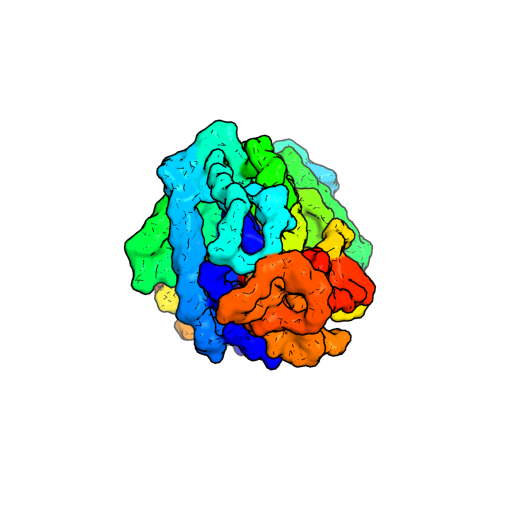C 1
ATOM 4883 O O . SER B 1 257 ? 7.598 19.453 10.258 1 89.19 257 SER B O 1
ATOM 4885 N N . TYR B 1 258 ? 9.758 19.375 9.898 1 88 258 TYR B N 1
ATOM 4886 C CA . TYR B 1 258 ? 9.695 18.359 8.852 1 88 258 TYR B CA 1
ATOM 4887 C C . TYR B 1 258 ? 9.836 16.969 9.438 1 88 258 TYR B C 1
ATOM 4889 O O . TYR B 1 258 ? 9.117 16.047 9.047 1 88 258 TYR B O 1
ATOM 4897 N N . SER B 1 259 ? 10.734 16.859 10.367 1 89.62 259 SER B N 1
ATOM 4898 C CA . SER B 1 259 ? 11.055 15.531 10.914 1 89.62 259 SER B CA 1
ATOM 4899 C C . SER B 1 259 ? 9.859 14.953 11.672 1 89.62 259 SER B C 1
ATOM 4901 O O . SER B 1 259 ? 9.609 13.75 11.609 1 89.62 259 SER B O 1
ATOM 4903 N N . THR B 1 260 ? 9.094 15.789 12.422 1 90.38 260 THR B N 1
ATOM 4904 C CA . THR B 1 260 ? 7.98 15.266 13.203 1 90.38 260 THR B CA 1
ATOM 4905 C C . THR B 1 260 ? 6.797 14.922 12.305 1 90.38 260 THR B C 1
ATOM 4907 O O . THR B 1 260 ? 6.07 13.961 12.562 1 90.38 260 THR B O 1
ATOM 4910 N N . ASN B 1 261 ? 6.578 15.734 11.242 1 89.81 261 ASN B N 1
ATOM 4911 C CA . ASN B 1 261 ? 5.574 15.359 10.25 1 89.81 261 ASN B CA 1
ATOM 4912 C C . ASN B 1 261 ? 5.918 14.039 9.57 1 89.81 261 ASN B C 1
ATOM 4914 O O . ASN B 1 261 ? 5.043 13.195 9.359 1 89.81 261 ASN B O 1
ATOM 4918 N N . ALA B 1 262 ? 7.199 13.891 9.203 1 86.56 262 ALA B N 1
ATOM 4919 C CA . ALA B 1 262 ? 7.652 12.633 8.617 1 86.56 262 ALA B CA 1
ATOM 4920 C C . ALA B 1 262 ? 7.453 11.477 9.594 1 86.56 262 ALA B C 1
ATOM 4922 O O . ALA B 1 262 ? 7.016 10.391 9.195 1 86.56 262 ALA B O 1
ATOM 4923 N N . ALA B 1 263 ? 7.809 11.711 10.867 1 88.62 263 ALA B N 1
ATOM 4924 C CA . ALA B 1 263 ? 7.629 10.688 11.898 1 88.62 263 ALA B CA 1
ATOM 4925 C C . ALA B 1 263 ? 6.164 10.281 12.008 1 88.62 263 ALA B C 1
ATOM 4927 O O . ALA B 1 263 ? 5.855 9.102 12.203 1 88.62 263 ALA B O 1
ATOM 4928 N N . PHE B 1 264 ? 5.312 11.266 11.945 1 89.88 264 PHE B N 1
ATOM 4929 C CA . PHE B 1 264 ? 3.883 10.977 11.992 1 89.88 264 PHE B CA 1
ATOM 4930 C C . PHE B 1 264 ? 3.479 10.062 10.836 1 89.88 264 PHE B C 1
ATOM 4932 O O . PHE B 1 264 ? 2.801 9.055 11.047 1 89.88 264 PHE B O 1
ATOM 4939 N N . MET B 1 265 ? 3.873 10.359 9.602 1 85.31 265 MET B N 1
ATOM 4940 C CA . MET B 1 265 ? 3.561 9.547 8.438 1 85.31 265 MET B CA 1
ATOM 4941 C C . MET B 1 265 ? 4.09 8.125 8.602 1 85.31 265 MET B C 1
ATOM 4943 O O . MET B 1 265 ? 3.416 7.156 8.242 1 85.31 265 MET B O 1
ATOM 4947 N N . MET B 1 266 ? 5.273 8.031 9.164 1 81.44 266 MET B N 1
ATOM 4948 C CA . MET B 1 266 ? 5.875 6.715 9.375 1 81.44 266 MET B CA 1
ATOM 4949 C C . MET B 1 266 ? 5.129 5.941 10.453 1 81.44 266 MET B C 1
ATOM 4951 O O . MET B 1 266 ? 4.988 4.723 10.367 1 81.44 266 MET B O 1
ATOM 4955 N N . ALA B 1 267 ? 4.672 6.684 11.516 1 82.75 267 ALA B N 1
ATOM 4956 C CA . ALA B 1 267 ? 3.859 6.031 12.539 1 82.75 267 ALA B CA 1
ATOM 4957 C C . ALA B 1 267 ? 2.566 5.48 11.945 1 82.75 267 ALA B C 1
ATOM 4959 O O . ALA B 1 267 ? 2.145 4.371 12.281 1 82.75 267 ALA B O 1
ATOM 4960 N N . LEU B 1 268 ? 1.962 6.297 11.086 1 79.12 268 LEU B N 1
ATOM 4961 C CA . LEU B 1 268 ? 0.747 5.852 10.414 1 79.12 268 LEU B CA 1
ATOM 4962 C C . LEU B 1 268 ? 1.017 4.609 9.57 1 79.12 268 LEU B C 1
ATOM 4964 O O . LEU B 1 268 ? 0.24 3.652 9.602 1 79.12 268 LEU B O 1
ATOM 4968 N N . ARG B 1 269 ? 2.129 4.645 8.867 1 73.62 269 ARG B N 1
ATOM 4969 C CA . ARG B 1 269 ? 2.49 3.496 8.039 1 73.62 269 ARG B CA 1
ATOM 4970 C C . ARG B 1 269 ? 2.693 2.25 8.898 1 73.62 269 ARG B C 1
ATOM 4972 O O . ARG B 1 269 ? 2.287 1.152 8.516 1 73.62 269 ARG B O 1
ATOM 4979 N N . ALA B 1 270 ? 3.334 2.457 10.055 1 73 270 ALA B N 1
ATOM 4980 C CA . ALA B 1 270 ? 3.607 1.342 10.961 1 73 270 ALA B CA 1
ATOM 4981 C C . ALA B 1 270 ? 2.311 0.737 11.492 1 73 270 ALA B C 1
ATOM 4983 O O . ALA B 1 270 ? 2.283 -0.426 11.898 1 73 270 ALA B O 1
ATOM 4984 N N . SER B 1 271 ? 1.335 1.568 11.547 1 69 271 SER B N 1
ATOM 4985 C CA . SER B 1 271 ? 0.063 1.109 12.094 1 69 271 SER B CA 1
ATOM 4986 C C . SER B 1 271 ? -0.642 0.158 11.133 1 69 271 SER B C 1
ATOM 4988 O O . SER B 1 271 ? -1.511 -0.615 11.539 1 69 271 SER B O 1
ATOM 4990 N N . TYR B 1 272 ? -0.219 0.269 9.875 1 57.91 272 TYR B N 1
ATOM 4991 C CA . TYR B 1 272 ? -0.934 -0.598 8.945 1 57.91 272 TYR B CA 1
ATOM 4992 C C . TYR B 1 272 ? 0.038 -1.449 8.133 1 57.91 272 TYR B C 1
ATOM 4994 O O . TYR B 1 272 ? -0.377 -2.35 7.402 1 57.91 272 TYR B O 1
ATOM 5002 N N . SER B 1 273 ? 1.344 -1.111 8.234 1 53.97 273 SER B N 1
ATOM 5003 C CA . SER B 1 273 ? 2.312 -1.916 7.496 1 53.97 273 SER B CA 1
ATOM 5004 C C . SER B 1 273 ? 3.279 -2.621 8.438 1 53.97 273 SER B C 1
ATOM 5006 O O . SER B 1 273 ? 3.746 -2.027 9.414 1 53.97 273 SER B O 1
ATOM 5008 N N . ALA B 1 274 ? 3.385 -3.832 8.586 1 49.47 274 ALA B N 1
ATOM 5009 C CA . ALA B 1 274 ? 4.242 -4.629 9.461 1 49.47 274 ALA B CA 1
ATOM 5010 C C . ALA B 1 274 ? 5.688 -4.621 8.969 1 49.47 274 ALA B C 1
ATOM 5012 O O . ALA B 1 274 ? 6.621 -4.777 9.758 1 49.47 274 ALA B O 1
ATOM 5013 N N . ASN B 1 275 ? 5.996 -4.473 7.758 1 44.44 275 ASN B N 1
ATOM 5014 C CA . ASN B 1 275 ? 7.379 -4.629 7.324 1 44.44 275 ASN B CA 1
ATOM 5015 C C . ASN B 1 275 ? 8.266 -3.523 7.891 1 44.44 275 ASN B C 1
ATOM 5017 O O . ASN B 1 275 ? 7.941 -2.34 7.785 1 44.44 275 ASN B O 1
ATOM 5021 N N . ASP B 1 276 ? 9.219 -3.822 8.633 1 53.56 276 ASP B N 1
ATOM 5022 C CA . ASP B 1 276 ? 10.258 -3 9.242 1 53.56 276 ASP B CA 1
ATOM 5023 C C . ASP B 1 276 ? 9.695 -2.141 10.367 1 53.56 276 ASP B C 1
ATOM 5025 O O . ASP B 1 276 ? 10.141 -1.014 10.586 1 53.56 276 ASP B O 1
ATOM 5029 N N . ARG B 1 277 ? 8.406 -2.758 10.789 1 69.12 277 ARG B N 1
ATOM 5030 C CA . ARG B 1 277 ? 7.719 -2.018 11.844 1 69.12 277 ARG B CA 1
ATOM 5031 C C . ARG B 1 277 ? 8.703 -1.563 12.922 1 69.12 277 ARG B C 1
ATOM 5033 O O . ARG B 1 277 ? 8.664 -0.409 13.352 1 69.12 277 ARG B O 1
ATOM 5040 N N . GLU B 1 278 ? 9.562 -2.539 13.164 1 70.44 278 GLU B N 1
ATOM 5041 C CA . GLU B 1 278 ? 10.508 -2.193 14.211 1 70.44 278 GLU B CA 1
ATOM 5042 C C . GLU B 1 278 ? 11.414 -1.04 13.781 1 70.44 278 GLU B C 1
ATOM 5044 O O . GLU B 1 278 ? 11.664 -0.119 14.562 1 70.44 278 GLU B O 1
ATOM 5049 N N . SER B 1 279 ? 11.867 -1.161 12.594 1 73.25 279 SER B N 1
ATOM 5050 C CA . SER B 1 279 ? 12.75 -0.109 12.102 1 73.25 279 SER B CA 1
ATOM 5051 C C . SER B 1 279 ? 12.008 1.21 11.938 1 73.25 279 SER B C 1
ATOM 5053 O O . SER B 1 279 ? 12.555 2.279 12.211 1 73.25 279 SER B O 1
ATOM 5055 N N . VAL B 1 280 ? 10.773 1.072 11.477 1 74.56 280 VAL B N 1
ATOM 5056 C CA . VAL B 1 280 ? 9.953 2.266 11.297 1 74.56 280 VAL B CA 1
ATOM 5057 C C . VAL B 1 280 ? 9.672 2.906 12.656 1 74.56 280 VAL B C 1
ATOM 5059 O O . VAL B 1 280 ? 9.789 4.121 12.812 1 74.56 280 VAL B O 1
ATOM 5062 N N . LEU B 1 281 ? 9.352 2.1 13.625 1 82.56 281 LEU B N 1
ATOM 5063 C CA . LEU B 1 281 ? 9.07 2.627 14.953 1 82.56 281 LEU B CA 1
ATOM 5064 C C . LEU B 1 281 ? 10.336 3.166 15.602 1 82.56 281 LEU B C 1
ATOM 5066 O O . LEU B 1 281 ? 10.289 4.145 16.359 1 82.56 281 LEU B O 1
ATOM 5070 N N . ALA B 1 282 ? 11.461 2.494 15.289 1 83.88 282 ALA B N 1
ATOM 5071 C CA . ALA B 1 282 ? 12.734 3.023 15.773 1 83.88 282 ALA B CA 1
ATOM 5072 C C . ALA B 1 282 ? 13.008 4.41 15.195 1 83.88 282 ALA B C 1
ATOM 5074 O O . ALA B 1 282 ? 13.516 5.293 15.891 1 83.88 282 ALA B O 1
ATOM 5075 N N . PHE B 1 283 ? 12.727 4.633 13.969 1 85.94 283 PHE B N 1
ATOM 5076 C CA . PHE B 1 283 ? 12.852 5.938 13.328 1 85.94 283 PHE B CA 1
ATOM 5077 C C . PHE B 1 283 ? 11.977 6.969 14.023 1 85.94 283 PHE B C 1
ATOM 5079 O O . PHE B 1 283 ? 12.445 8.062 14.359 1 85.94 283 PHE B O 1
ATOM 5086 N N . VAL B 1 284 ? 10.672 6.559 14.211 1 88 284 VAL B N 1
ATOM 5087 C CA . VAL B 1 284 ? 9.711 7.457 14.852 1 88 284 VAL B CA 1
ATOM 5088 C C . VAL B 1 284 ? 10.227 7.855 16.234 1 88 284 VAL B C 1
ATOM 5090 O O . VAL B 1 284 ? 10.273 9.039 16.562 1 88 284 VAL B O 1
ATOM 5093 N N . ARG B 1 285 ? 10.703 6.922 17 1 87.69 285 ARG B N 1
ATOM 5094 C CA . ARG B 1 285 ? 11.188 7.168 18.359 1 87.69 285 ARG B CA 1
ATOM 5095 C C . ARG B 1 285 ? 12.438 8.039 18.328 1 87.69 285 ARG B C 1
ATOM 5097 O O . ARG B 1 285 ? 12.609 8.906 19.188 1 87.69 285 ARG B O 1
ATOM 5104 N N . ASN B 1 286 ? 13.25 7.809 17.359 1 88.56 286 ASN B N 1
ATOM 5105 C CA . ASN B 1 286 ? 14.469 8.602 17.266 1 88.56 286 ASN B CA 1
ATOM 5106 C C . ASN B 1 286 ? 14.164 10.078 17.016 1 88.56 286 ASN B C 1
ATOM 5108 O O . ASN B 1 286 ? 14.789 10.953 17.625 1 88.56 286 ASN B O 1
ATOM 5112 N N . GLN B 1 287 ? 13.281 10.352 16.078 1 90.06 287 GLN B N 1
ATOM 5113 C CA . GLN B 1 287 ? 12.898 11.734 15.797 1 90.06 287 GLN B CA 1
ATOM 5114 C C . GLN B 1 287 ? 12.273 12.383 17.031 1 90.06 287 GLN B C 1
ATOM 5116 O O . GLN B 1 287 ? 12.578 13.531 17.359 1 90.06 287 GLN B O 1
ATOM 5121 N N . LEU B 1 288 ? 11.406 11.633 17.734 1 90.56 288 LEU B N 1
ATOM 5122 C CA . LEU B 1 288 ? 10.695 12.156 18.906 1 90.56 288 LEU B CA 1
ATOM 5123 C C . LEU B 1 288 ? 11.648 12.352 20.078 1 90.56 288 LEU B C 1
ATOM 5125 O O . LEU B 1 288 ? 11.547 13.344 20.797 1 90.56 288 LEU B O 1
ATOM 5129 N N . ASN B 1 289 ? 12.555 11.367 20.234 1 89.62 289 ASN B N 1
ATOM 5130 C CA . ASN B 1 289 ? 13.531 11.508 21.312 1 89.62 289 ASN B CA 1
ATOM 5131 C C . ASN B 1 289 ? 14.398 12.75 21.125 1 89.62 289 ASN B C 1
ATOM 5133 O O . ASN B 1 289 ? 14.75 13.414 22.094 1 89.62 289 ASN B O 1
ATOM 5137 N N . TYR B 1 290 ? 14.711 13.047 19.922 1 90.19 290 TYR B N 1
ATOM 5138 C CA . TYR B 1 290 ? 15.461 14.266 19.641 1 90.19 290 TYR B CA 1
ATOM 5139 C C . TYR B 1 290 ? 14.672 15.5 20.078 1 90.19 290 TYR B C 1
ATOM 5141 O O . TYR B 1 290 ? 15.203 16.359 20.766 1 90.19 290 TYR B O 1
ATOM 5149 N N . ALA B 1 291 ? 13.438 15.562 19.688 1 92.19 291 ALA B N 1
ATOM 5150 C CA . ALA B 1 291 ? 12.586 16.688 20.047 1 92.19 291 ALA B CA 1
ATOM 5151 C C . ALA B 1 291 ? 12.453 16.828 21.562 1 92.19 291 ALA B C 1
ATOM 5153 O O . ALA B 1 291 ? 12.391 17.938 22.078 1 92.19 291 ALA B O 1
ATOM 5154 N N . LEU B 1 292 ? 12.531 15.664 22.219 1 90.38 292 LEU B N 1
ATOM 5155 C CA . LEU B 1 292 ? 12.234 15.641 23.641 1 90.38 292 LEU B CA 1
ATOM 5156 C C . LEU B 1 292 ? 13.508 15.758 24.469 1 90.38 292 LEU B C 1
ATOM 5158 O O . LEU B 1 292 ? 13.453 15.828 25.703 1 90.38 292 LEU B O 1
ATOM 5162 N N . GLY B 1 293 ? 14.719 15.742 23.812 1 88.5 293 GLY B N 1
ATOM 5163 C CA . GLY B 1 293 ? 15.867 16.141 24.609 1 88.5 293 GLY B CA 1
ATOM 5164 C C . GLY B 1 293 ? 17 15.133 24.578 1 88.5 293 GLY B C 1
ATOM 5165 O O . GLY B 1 293 ? 17.953 15.234 25.359 1 88.5 293 GLY B O 1
ATOM 5166 N N . SER B 1 294 ? 16.906 14.164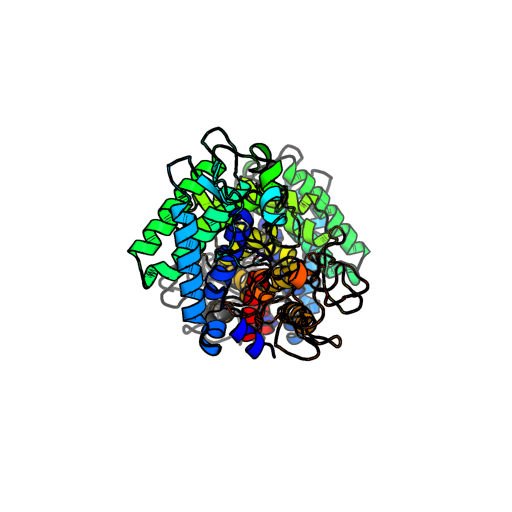 23.656 1 85.88 294 SER B N 1
ATOM 5167 C CA . SER B 1 294 ? 17.922 13.125 23.641 1 85.88 294 SER B CA 1
ATOM 5168 C C . SER B 1 294 ? 19.297 13.695 23.281 1 85.88 294 SER B C 1
ATOM 5170 O O . SER B 1 294 ? 20.328 13.055 23.516 1 85.88 294 SER B O 1
ATOM 5172 N N . THR B 1 295 ? 19.344 14.922 22.828 1 84.25 295 THR B N 1
ATOM 5173 C CA . THR B 1 295 ? 20.609 15.484 22.391 1 84.25 295 THR B CA 1
ATOM 5174 C C . THR B 1 295 ? 21.109 16.547 23.375 1 84.25 295 THR B C 1
ATOM 5176 O O . THR B 1 295 ? 22.016 17.312 23.047 1 84.25 295 THR B O 1
ATOM 5179 N N . GLY B 1 296 ? 20.547 16.672 24.5 1 87.81 296 GLY B N 1
ATOM 5180 C CA . GLY B 1 296 ? 21.062 17.547 25.547 1 87.81 296 GLY B CA 1
ATOM 5181 C C . GLY B 1 296 ? 20.109 18.703 25.859 1 87.81 296 GLY B C 1
ATOM 5182 O O . GLY B 1 296 ? 20.297 19.406 26.859 1 87.81 296 GLY B O 1
ATOM 5183 N N . ARG B 1 297 ? 19.125 18.844 25 1 91.5 297 ARG B N 1
ATOM 5184 C CA . ARG B 1 297 ? 18.078 19.828 25.281 1 91.5 297 ARG B CA 1
ATOM 5185 C C . ARG B 1 297 ? 16.734 19.406 24.703 1 91.5 297 ARG B C 1
ATOM 5187 O O . ARG B 1 297 ? 16.688 18.672 23.703 1 91.5 297 ARG B O 1
ATOM 5194 N N . SER B 1 298 ? 15.711 19.969 25.359 1 93.44 298 SER B N 1
ATOM 5195 C CA . SER B 1 298 ? 14.359 19.766 24.844 1 93.44 298 SER B CA 1
ATOM 5196 C C . SER B 1 298 ? 13.977 20.875 23.844 1 93.44 298 SER B C 1
ATOM 5198 O O . SER B 1 298 ? 14.461 22 23.953 1 93.44 298 SER B O 1
ATOM 5200 N N . PHE B 1 299 ? 13.188 20.531 22.906 1 94.06 299 PHE B N 1
ATOM 5201 C CA . PHE B 1 299 ? 12.641 21.516 21.984 1 94.06 299 PHE B CA 1
ATOM 5202 C C . PHE B 1 299 ? 11.141 21.688 22.188 1 94.06 299 PHE B C 1
ATOM 5204 O O . PHE B 1 299 ? 10.445 22.266 21.344 1 94.06 299 PHE B O 1
ATOM 5211 N N . VAL B 1 300 ? 10.656 21.125 23.25 1 92.5 300 VAL B N 1
ATOM 5212 C CA . VAL B 1 300 ? 9.266 21.25 23.656 1 92.5 300 VAL B CA 1
ATOM 5213 C C . VAL B 1 300 ? 9.172 22.172 24.875 1 92.5 300 VAL B C 1
ATOM 5215 O O . VAL B 1 300 ? 9.773 21.891 25.922 1 92.5 300 VAL B O 1
ATOM 5218 N N . VAL B 1 301 ? 8.383 23.203 24.703 1 92 301 VAL B N 1
ATOM 5219 C CA . VAL B 1 301 ? 8.273 24.234 25.719 1 92 301 VAL B CA 1
ATOM 5220 C C . VAL B 1 301 ? 7.754 23.609 27.016 1 92 301 VAL B C 1
ATOM 5222 O O . VAL B 1 301 ? 6.758 22.891 27.016 1 92 301 VAL B O 1
ATOM 5225 N N . GLY B 1 302 ? 8.461 23.812 28.156 1 90 302 GLY B N 1
ATOM 5226 C CA . GLY B 1 302 ? 7.992 23.438 29.484 1 90 302 GLY B CA 1
ATOM 5227 C C . GLY B 1 302 ? 8.258 21.984 29.828 1 90 302 GLY B C 1
ATOM 5228 O O . GLY B 1 302 ? 7.926 21.531 30.922 1 90 302 GLY B O 1
ATOM 5229 N N . LEU B 1 303 ? 8.883 21.266 28.922 1 87.62 303 LEU B N 1
ATOM 5230 C CA . LEU B 1 303 ? 9.109 19.844 29.156 1 87.62 303 LEU B CA 1
ATOM 5231 C C . LEU B 1 303 ? 10.57 19.484 28.922 1 87.62 303 LEU B C 1
ATOM 5233 O O . LEU B 1 303 ? 11.203 19.984 27.984 1 87.62 303 LEU B O 1
ATOM 5237 N N . GLY B 1 304 ? 11.133 18.594 29.797 1 88.25 304 GLY B N 1
ATOM 5238 C CA . GLY B 1 304 ? 12.461 18.047 29.609 1 88.25 304 GLY B CA 1
ATOM 5239 C C . GLY B 1 304 ? 13.562 18.953 30.109 1 88.25 304 GLY B C 1
ATOM 5240 O O . GLY B 1 304 ? 13.328 19.797 30.984 1 88.25 304 GLY B O 1
ATOM 5241 N N . VAL B 1 305 ? 14.773 18.719 29.594 1 91.25 305 VAL B N 1
ATOM 5242 C CA . VAL B 1 305 ? 15.961 19.453 30.047 1 91.25 305 VAL B CA 1
ATOM 5243 C C . VAL B 1 305 ? 16.203 20.656 29.125 1 91.25 305 VAL B C 1
ATOM 5245 O O . VAL B 1 305 ? 16.172 20.531 27.906 1 91.25 305 VAL B O 1
ATOM 5248 N N . ASP B 1 306 ? 16.328 21.828 29.734 1 94.44 306 ASP B N 1
ATOM 5249 C CA . ASP B 1 306 ? 16.672 23.047 29.016 1 94.44 306 ASP B CA 1
ATOM 5250 C C . ASP B 1 306 ? 15.672 23.328 27.891 1 94.44 306 ASP B C 1
ATOM 5252 O O . ASP B 1 306 ? 16.062 23.484 26.734 1 94.44 306 ASP B O 1
ATOM 5256 N N . PRO B 1 307 ? 14.383 23.328 28.219 1 95.06 307 PRO B N 1
ATOM 5257 C CA . PRO B 1 307 ? 13.367 23.594 27.188 1 95.06 307 PRO B CA 1
ATOM 5258 C C . PRO B 1 307 ? 13.414 25.031 26.672 1 95.06 307 PRO B C 1
ATOM 5260 O O . PRO B 1 307 ? 14.008 25.906 27.312 1 95.06 307 PRO B O 1
ATOM 5263 N N . PRO B 1 308 ? 12.883 25.234 25.484 1 95.25 308 PRO B N 1
ATOM 5264 C CA . PRO B 1 308 ? 12.797 26.625 25.016 1 95.25 308 PRO B CA 1
ATOM 5265 C C . PRO B 1 308 ? 12.047 27.531 25.984 1 95.25 308 PRO B C 1
ATOM 5267 O O . PRO B 1 308 ? 10.984 27.172 26.484 1 95.25 308 PRO B O 1
ATOM 5270 N N . ARG B 1 309 ? 12.586 28.734 26.203 1 96.38 309 ARG B N 1
ATOM 5271 C CA . ARG B 1 309 ? 11.992 29.719 27.094 1 96.38 309 ARG B CA 1
ATOM 5272 C C . ARG B 1 309 ? 11.57 30.969 26.344 1 96.38 309 ARG B C 1
ATOM 5274 O O . ARG B 1 309 ? 10.797 31.781 26.859 1 96.38 309 ARG B O 1
ATOM 5281 N N . GLN B 1 310 ? 12.078 31.094 25.109 1 96.12 310 GLN B N 1
ATOM 5282 C CA . GLN B 1 310 ? 11.812 32.281 24.297 1 96.12 310 GLN B CA 1
ATOM 5283 C C . GLN B 1 310 ? 11.195 31.922 22.953 1 96.12 310 GLN B C 1
ATOM 5285 O O . GLN B 1 310 ? 11.664 32.375 21.906 1 96.12 310 GLN B O 1
ATOM 5290 N N . PRO B 1 311 ? 10.156 31.016 22.984 1 94 311 PRO B N 1
ATOM 5291 C CA . PRO B 1 311 ? 9.547 30.75 21.688 1 94 311 PRO B CA 1
ATOM 5292 C C . PRO B 1 311 ? 9.055 32.031 20.984 1 94 311 PRO B C 1
ATOM 5294 O O . PRO B 1 311 ? 8.578 32.938 21.641 1 94 311 PRO B O 1
ATOM 5297 N N . HIS B 1 312 ? 9.273 32.062 19.656 1 92.88 312 HIS B N 1
ATOM 5298 C CA . HIS B 1 312 ? 8.734 33.156 18.844 1 92.88 312 HIS B CA 1
ATOM 5299 C C . HIS B 1 312 ? 7.211 33.125 18.812 1 92.88 312 HIS B C 1
ATOM 5301 O O . HIS B 1 312 ? 6.621 32.5 17.922 1 92.88 312 HIS B O 1
ATOM 5307 N N . HIS B 1 313 ? 6.617 33.812 19.766 1 89.81 313 HIS B N 1
ATOM 5308 C CA . HIS B 1 313 ? 5.172 33.875 19.922 1 89.81 313 HIS B CA 1
ATOM 5309 C C . HIS B 1 313 ? 4.746 35.188 20.609 1 89.81 313 HIS B C 1
ATOM 5311 O O . HIS B 1 313 ? 4.953 35.344 21.812 1 89.81 313 HIS B O 1
ATOM 5317 N N . ALA B 1 314 ? 4.07 36 19.875 1 88.06 314 ALA B N 1
ATOM 5318 C CA . ALA B 1 314 ? 3.785 37.375 20.344 1 88.06 314 ALA B CA 1
ATOM 5319 C C . ALA B 1 314 ? 2.951 37.344 21.625 1 88.06 314 ALA B C 1
ATOM 5321 O O . ALA B 1 314 ? 3.318 37.938 22.625 1 88.06 314 ALA B O 1
ATOM 5322 N N . ALA B 1 315 ? 1.906 36.562 21.594 1 85 315 ALA B N 1
ATOM 5323 C CA . ALA B 1 315 ? 0.998 36.531 22.734 1 85 315 ALA B CA 1
ATOM 5324 C C . ALA B 1 315 ? 1.692 36 23.984 1 85 315 ALA B C 1
ATOM 5326 O O . ALA B 1 315 ? 1.486 36.5 25.078 1 85 315 ALA B O 1
ATOM 5327 N N . ALA B 1 316 ? 2.512 35 23.797 1 88.06 316 ALA B N 1
ATOM 5328 C CA . ALA B 1 316 ? 3.178 34.375 24.922 1 88.06 316 ALA B CA 1
ATOM 5329 C C . ALA B 1 316 ? 4.23 35.312 25.531 1 88.06 316 ALA B C 1
ATOM 5331 O O . ALA B 1 316 ? 4.57 35.188 26.703 1 88.06 316 ALA B O 1
ATOM 5332 N N . SER B 1 317 ? 4.75 36.188 24.75 1 91.94 317 SER B N 1
ATOM 5333 C CA . SER B 1 317 ? 5.789 37.094 25.219 1 91.94 317 SER B CA 1
ATOM 5334 C C . SER B 1 317 ? 5.203 38.219 26.062 1 91.94 317 SER B C 1
ATOM 5336 O O . SER B 1 317 ? 5.934 38.938 26.734 1 91.94 317 SER B O 1
ATOM 5338 N N . CYS B 1 318 ? 3.885 38.281 26.109 1 91.44 318 CYS B N 1
ATOM 5339 C CA . CYS B 1 318 ? 3.223 39.375 26.797 1 91.44 318 CYS B CA 1
ATOM 5340 C C . CYS B 1 318 ? 2.986 39.062 28.266 1 91.44 318 CYS B C 1
ATOM 5342 O O . CYS B 1 318 ? 2.5 37.969 28.594 1 91.44 318 CYS B O 1
ATOM 5344 N N . PRO B 1 319 ? 3.359 39.969 29.172 1 92.44 319 PRO B N 1
ATOM 5345 C CA . PRO B 1 319 ? 2.951 39.812 30.578 1 92.44 319 PRO B CA 1
ATOM 5346 C C . PRO B 1 319 ? 1.44 39.906 30.766 1 92.44 319 PRO B C 1
ATOM 5348 O O . PRO B 1 319 ? 0.721 40.281 29.828 1 92.44 319 PRO B O 1
ATOM 5351 N N . ASP B 1 320 ? 1.016 39.531 31.938 1 91.38 320 ASP B N 1
ATOM 5352 C CA . ASP B 1 320 ? -0.412 39.594 32.25 1 91.38 320 ASP B CA 1
ATOM 5353 C C . ASP B 1 320 ? -0.914 41.031 32.188 1 91.38 320 ASP B C 1
ATOM 5355 O O . ASP B 1 320 ? -0.183 41.969 32.531 1 91.38 320 ASP B O 1
ATOM 5359 N N . LEU B 1 321 ? -2.166 41.125 31.688 1 88.25 321 LEU B N 1
ATOM 5360 C CA . LEU B 1 321 ? -2.818 42.406 31.75 1 88.25 321 LEU B CA 1
ATOM 5361 C C . LEU B 1 321 ? -2.857 42.938 33.188 1 88.25 321 LEU B C 1
ATOM 5363 O O . LEU B 1 321 ? -2.963 42.156 34.125 1 88.25 321 LEU B O 1
ATOM 5367 N N . PRO B 1 322 ? -2.771 44.188 33.406 1 91.81 322 PRO B N 1
ATOM 5368 C CA . PRO B 1 322 ? -2.854 45.281 32.438 1 91.81 322 PRO B CA 1
ATOM 5369 C C . PRO B 1 322 ? -1.481 45.75 31.953 1 91.81 322 PRO B C 1
ATOM 5371 O O . PRO B 1 322 ? -1.357 46.844 31.391 1 91.81 322 PRO B O 1
ATOM 5374 N N . ALA B 1 323 ? -0.439 44.938 32.219 1 92.94 323 ALA B N 1
ATOM 5375 C CA . ALA B 1 323 ? 0.889 45.312 31.75 1 92.94 323 ALA B CA 1
ATOM 5376 C C . ALA B 1 323 ? 0.917 45.469 30.219 1 92.94 323 ALA B C 1
ATOM 5378 O O . ALA B 1 323 ? 0.258 44.719 29.5 1 92.94 323 ALA B O 1
ATOM 5379 N N . GLU B 1 324 ? 1.67 46.562 29.797 1 91.69 324 GLU B N 1
ATOM 5380 C CA . GLU B 1 324 ? 1.801 46.781 28.359 1 91.69 324 GLU B CA 1
ATOM 5381 C C . GLU B 1 324 ? 2.584 45.656 27.688 1 91.69 324 GLU B C 1
ATOM 5383 O O . GLU B 1 324 ? 3.357 44.969 28.344 1 91.69 324 GLU B O 1
ATOM 5388 N N . CYS B 1 325 ? 2.299 45.469 26.438 1 92.38 325 CYS B N 1
ATOM 5389 C CA . CYS B 1 325 ? 3.002 44.5 25.609 1 92.38 325 CYS B CA 1
ATOM 5390 C C . CYS B 1 325 ? 3.285 45.031 24.219 1 92.38 325 CYS B C 1
ATOM 5392 O O . CYS B 1 325 ? 2.414 45.656 23.609 1 92.38 325 CYS B O 1
ATOM 5394 N N . GLY B 1 326 ? 4.516 44.906 23.734 1 90 326 GLY B N 1
ATOM 5395 C CA . GLY B 1 326 ? 4.906 45.406 22.422 1 90 326 GLY B CA 1
ATOM 5396 C C . GLY B 1 326 ? 6.289 44.938 22 1 90 326 GLY B C 1
ATOM 5397 O O . GLY B 1 326 ? 6.758 43.875 22.438 1 90 326 GLY B O 1
ATOM 5398 N N . TRP B 1 327 ? 6.906 45.719 21.156 1 93 327 TRP B N 1
ATOM 5399 C CA . TRP B 1 327 ? 8.164 45.344 20.516 1 93 327 TRP B CA 1
ATOM 5400 C C . TRP B 1 327 ? 9.289 45.219 21.547 1 93 327 TRP B C 1
ATOM 5402 O O . TRP B 1 327 ? 10.273 44.531 21.328 1 93 327 TRP B O 1
ATOM 5412 N N . ALA B 1 328 ? 9.117 45.906 22.625 1 93.38 328 ALA B N 1
ATOM 5413 C CA . ALA B 1 328 ? 10.086 45.75 23.703 1 93.38 328 ALA B CA 1
ATOM 5414 C C . ALA B 1 328 ? 10.125 44.312 24.234 1 93.38 328 ALA B C 1
ATOM 5416 O O . ALA B 1 328 ? 11.18 43.812 24.625 1 93.38 328 ALA B O 1
ATOM 5417 N N . HIS B 1 329 ? 8.992 43.688 24.234 1 92.94 329 HIS B N 1
ATOM 5418 C CA . HIS B 1 329 ? 8.914 42.312 24.703 1 92.94 329 HIS B CA 1
ATOM 5419 C C . HIS B 1 329 ? 9.445 41.344 23.656 1 92.94 329 HIS B C 1
ATOM 5421 O O . HIS B 1 329 ? 9.945 40.281 23.984 1 92.94 329 HIS B O 1
ATOM 5427 N N . PHE B 1 330 ? 9.336 41.719 22.422 1 92.75 330 PHE B N 1
ATOM 5428 C CA . PHE B 1 330 ? 9.969 40.938 21.359 1 92.75 330 PHE B CA 1
ATOM 5429 C C . PHE B 1 330 ? 11.461 40.812 21.594 1 92.75 330 PHE B C 1
ATOM 5431 O O . PHE B 1 330 ? 12.023 39.719 21.453 1 92.75 330 PHE B O 1
ATOM 5438 N N . SER B 1 331 ? 12.078 41.875 22.047 1 93.44 331 SER B N 1
ATOM 5439 C CA . SER B 1 331 ? 13.531 41.938 22.188 1 93.44 331 SER B CA 1
ATOM 5440 C C . SER B 1 331 ? 13.961 41.656 23.625 1 93.44 331 SER B C 1
ATOM 5442 O O . SER B 1 331 ? 15.156 41.656 23.922 1 93.44 331 SER B O 1
ATOM 5444 N N . ALA B 1 332 ? 13.008 41.469 24.453 1 92 332 ALA B N 1
ATOM 5445 C CA . ALA B 1 332 ? 13.32 41.312 25.859 1 92 332 ALA B CA 1
ATOM 5446 C C . ALA B 1 332 ? 14.102 40.031 26.125 1 92 332 ALA B C 1
ATOM 5448 O O . ALA B 1 332 ? 13.875 39 25.469 1 92 332 ALA B O 1
ATOM 5449 N N . ALA B 1 333 ? 15.023 40.219 27.078 1 90.75 333 ALA B N 1
ATOM 5450 C CA . ALA B 1 333 ? 15.727 39.031 27.547 1 90.75 333 ALA B CA 1
ATOM 5451 C C . ALA B 1 333 ? 14.844 38.219 28.484 1 90.75 333 ALA B C 1
ATOM 5453 O O . ALA B 1 333 ? 13.797 38.688 28.953 1 90.75 333 ALA B O 1
ATOM 5454 N N . GLY B 1 334 ? 15.148 36.938 28.656 1 92.88 334 GLY B N 1
ATOM 5455 C CA . GLY B 1 334 ? 14.43 36.094 29.609 1 92.88 334 GLY B CA 1
ATOM 5456 C C . GLY B 1 334 ? 13.32 35.281 28.969 1 92.88 334 GLY B C 1
ATOM 5457 O O . GLY B 1 334 ? 13.039 35.438 27.781 1 92.88 334 GLY B O 1
ATOM 5458 N N . ALA B 1 335 ? 12.602 34.625 29.812 1 95.62 335 ALA B N 1
ATOM 5459 C CA . ALA B 1 335 ? 11.578 33.656 29.359 1 95.62 335 ALA B CA 1
ATOM 5460 C C . ALA B 1 335 ? 10.281 34.406 29.016 1 95.62 335 ALA B C 1
ATOM 5462 O O . ALA B 1 335 ? 9.984 35.438 29.578 1 95.62 335 ALA B O 1
ATOM 5463 N N . ASN B 1 336 ? 9.555 33.906 28 1 94.62 336 ASN B N 1
ATOM 5464 C CA . ASN B 1 336 ? 8.18 34.375 27.797 1 94.62 336 ASN B CA 1
ATOM 5465 C C . ASN B 1 336 ? 7.355 34.188 29.078 1 94.62 336 ASN B C 1
ATOM 5467 O O . ASN B 1 336 ? 7.391 33.156 29.703 1 94.62 336 ASN B O 1
ATOM 5471 N N . PRO B 1 337 ? 6.594 35.219 29.453 1 92.94 337 PRO B N 1
ATOM 5472 C CA . PRO B 1 337 ? 5.777 35.125 30.672 1 92.94 337 PRO B CA 1
ATOM 5473 C C . PRO B 1 337 ? 4.695 34.031 30.562 1 92.94 337 PRO B C 1
ATOM 5475 O O . PRO B 1 337 ? 4.359 33.406 31.562 1 92.94 337 PRO B O 1
ATOM 5478 N N . GLN B 1 338 ? 4.023 33.938 29.406 1 89.38 338 GLN B N 1
ATOM 5479 C CA . GLN B 1 338 ? 3.051 32.875 29.172 1 89.38 338 GLN B CA 1
ATOM 5480 C C . GLN B 1 338 ? 3.723 31.625 28.594 1 89.38 338 GLN B C 1
ATOM 5482 O O . GLN B 1 338 ? 4.199 31.656 27.453 1 89.38 338 GLN B O 1
ATOM 5487 N N . VAL B 1 339 ? 3.689 30.562 29.391 1 88.25 339 VAL B N 1
ATOM 5488 C CA . VAL B 1 339 ? 4.41 29.359 28.984 1 88.25 339 VAL B CA 1
ATOM 5489 C C . VAL B 1 339 ? 3.504 28.469 28.141 1 88.25 339 VAL B C 1
ATOM 5491 O O . VAL B 1 339 ? 2.432 28.062 28.594 1 88.25 339 VAL B O 1
ATOM 5494 N N . LEU B 1 340 ? 3.908 28.234 26.891 1 86.38 340 LEU B N 1
ATOM 5495 C CA . LEU B 1 340 ? 3.18 27.359 25.969 1 86.38 340 LEU B CA 1
ATOM 5496 C C . LEU B 1 340 ? 3.564 25.906 26.188 1 86.38 340 LEU B C 1
ATOM 5498 O O . LEU B 1 340 ? 4.086 25.25 25.281 1 86.38 340 LEU B O 1
ATOM 5502 N N . THR B 1 341 ? 3.246 25.406 27.391 1 86.12 341 THR B N 1
ATOM 5503 C CA . THR B 1 341 ? 3.674 24.062 27.766 1 86.12 341 THR B CA 1
ATOM 5504 C C . THR B 1 341 ? 3.217 23.047 26.734 1 86.12 341 THR B C 1
ATOM 5506 O O . THR B 1 341 ? 2.043 23.016 26.359 1 86.12 341 THR B O 1
ATOM 5509 N N . GLY B 1 342 ? 4.148 22.281 26.219 1 86 342 GLY B N 1
ATOM 5510 C CA . GLY B 1 342 ? 3.834 21.203 25.297 1 86 342 GLY B CA 1
ATOM 5511 C C . GLY B 1 342 ? 4.043 21.578 23.844 1 86 342 GLY B C 1
ATOM 5512 O O . GLY B 1 342 ? 4.074 20.703 22.969 1 86 342 GLY B O 1
ATOM 5513 N N . ALA B 1 343 ? 4.262 22.844 23.547 1 88.5 343 ALA B N 1
ATOM 5514 C CA . ALA B 1 343 ? 4.426 23.297 22.172 1 88.5 343 ALA B CA 1
ATOM 5515 C C . ALA B 1 343 ? 5.828 23 21.656 1 88.5 343 ALA B C 1
ATOM 5517 O O . ALA B 1 343 ? 6.816 23.203 22.359 1 88.5 343 ALA B O 1
ATOM 5518 N N . LEU B 1 344 ? 5.875 22.469 20.438 1 91.38 344 LEU B N 1
ATOM 5519 C CA . LEU B 1 344 ? 7.141 22.203 19.766 1 91.38 344 LEU B CA 1
ATOM 5520 C C . LEU B 1 344 ? 7.617 23.406 18.969 1 91.38 344 LEU B C 1
ATOM 5522 O O . LEU B 1 344 ? 6.844 24 18.219 1 91.38 344 LEU B O 1
ATOM 5526 N N . VAL B 1 345 ? 8.883 23.812 19.25 1 93.38 345 VAL B N 1
ATOM 5527 C CA . VAL B 1 345 ? 9.477 24.844 18.391 1 93.38 345 VAL B CA 1
ATOM 5528 C C . VAL B 1 345 ? 10.125 24.188 17.172 1 93.38 345 VAL B C 1
ATOM 5530 O O . VAL B 1 345 ? 10.234 22.969 17.109 1 93.38 345 VAL B O 1
ATOM 5533 N N . GLY B 1 346 ? 10.617 24.953 16.203 1 92.88 346 GLY B N 1
ATOM 5534 C CA . GLY B 1 346 ? 11.125 24.469 14.945 1 92.88 346 GLY B CA 1
ATOM 5535 C C . GLY B 1 346 ? 12.414 23.672 15.078 1 92.88 346 GLY B C 1
ATOM 5536 O O . GLY B 1 346 ? 12.695 22.781 14.281 1 92.88 346 GLY B O 1
ATOM 5537 N N . GLY B 1 347 ? 13.203 24.078 16.094 1 92.25 347 GLY B N 1
ATOM 5538 C CA . GLY B 1 347 ? 14.469 23.375 16.281 1 92.25 347 GLY B CA 1
ATOM 5539 C C . GLY B 1 347 ? 15.57 23.891 15.375 1 92.25 347 GLY B C 1
ATOM 5540 O O . GLY B 1 347 ? 15.461 25 14.82 1 92.25 347 GLY B O 1
ATOM 5541 N N . PRO B 1 348 ? 16.656 23.109 15.234 1 89.38 348 PRO B N 1
ATOM 5542 C CA . PRO B 1 348 ? 17.797 23.609 14.469 1 89.38 348 PRO B CA 1
ATOM 5543 C C . PRO B 1 348 ? 17.5 23.719 12.977 1 89.38 348 PRO B C 1
ATOM 5545 O O . PRO B 1 348 ? 16.766 22.906 12.414 1 89.38 348 PRO B O 1
ATOM 5548 N N . PRO B 1 349 ? 18 24.828 12.328 1 79.06 349 PRO B N 1
ATOM 5549 C CA . PRO B 1 349 ? 17.688 25.094 10.914 1 79.06 349 PRO B CA 1
ATOM 5550 C C . PRO B 1 349 ? 18.453 24.156 9.969 1 79.06 349 PRO B C 1
ATOM 5552 O O . PRO B 1 349 ? 18.078 24.016 8.805 1 79.06 349 PRO B O 1
ATOM 5555 N N . SER B 1 350 ? 19.688 23.734 10.344 1 70.19 350 SER B N 1
ATOM 5556 C CA . SER B 1 350 ? 20.562 23.016 9.43 1 70.19 350 SER B CA 1
ATOM 5557 C C . SER B 1 350 ? 21.094 21.734 10.07 1 70.19 350 SER B C 1
ATOM 5559 O O . SER B 1 350 ? 20.828 21.453 11.242 1 70.19 350 SER B O 1
ATOM 5561 N N . GLY B 1 351 ? 21.906 20.938 9.281 1 65.88 351 GLY B N 1
ATOM 5562 C CA . GLY B 1 351 ? 22.469 19.641 9.586 1 65.88 351 GLY B CA 1
ATOM 5563 C C . GLY B 1 351 ? 23.484 19.672 10.719 1 65.88 351 GLY B C 1
ATOM 5564 O O . GLY B 1 351 ? 23.781 18.641 11.328 1 65.88 351 GLY B O 1
ATOM 5565 N N . ASP B 1 352 ? 23.891 20.906 11.133 1 71.62 352 ASP B N 1
ATOM 5566 C CA . ASP B 1 352 ? 24.922 20.875 12.18 1 71.62 352 ASP B CA 1
ATOM 5567 C C . ASP B 1 352 ? 24.281 20.922 13.562 1 71.62 352 ASP B C 1
ATOM 5569 O O . ASP B 1 352 ? 24.969 20.844 14.578 1 71.62 352 ASP B O 1
ATOM 5573 N N . GLY B 1 353 ? 23.047 21.156 13.617 1 74.88 353 GLY B N 1
ATOM 5574 C CA . GLY B 1 353 ? 22.328 21.031 14.867 1 74.88 353 GLY B CA 1
ATOM 5575 C C . GLY B 1 353 ? 22.375 22.281 15.719 1 74.88 353 GLY B C 1
ATOM 5576 O O . GLY B 1 353 ? 21.938 22.281 16.875 1 74.88 353 GLY B O 1
ATOM 5577 N N . SER B 1 354 ? 22.875 23.391 15.102 1 81.94 354 SER B N 1
ATOM 5578 C CA . SER B 1 354 ? 22.984 24.609 15.891 1 81.94 354 SER B CA 1
ATOM 5579 C C . SER B 1 354 ? 21.625 25.234 16.141 1 81.94 354 SER B C 1
ATOM 5581 O O . SER B 1 354 ? 20.844 25.422 15.219 1 81.94 354 SER B O 1
ATOM 5583 N N . TYR B 1 355 ? 21.312 25.484 17.453 1 90.81 355 TYR B N 1
ATOM 5584 C CA . TYR B 1 355 ? 20.062 26.078 17.891 1 90.81 355 TYR B CA 1
ATOM 5585 C C . TYR B 1 355 ? 20.297 27.078 19.016 1 90.81 355 TYR B C 1
ATOM 5587 O O . TYR B 1 355 ? 21.094 26.828 19.922 1 90.81 355 TYR B O 1
ATOM 5595 N N . VAL B 1 356 ? 19.719 28.281 18.781 1 91.81 356 VAL B N 1
ATOM 5596 C CA . VAL B 1 356 ? 19.719 29.281 19.844 1 91.81 356 VAL B CA 1
ATOM 5597 C C . VAL B 1 356 ? 18.281 29.609 20.234 1 91.81 356 VAL B C 1
ATOM 5599 O O . VAL B 1 356 ? 17.453 29.922 19.375 1 91.81 356 VAL B O 1
ATOM 5602 N N . ASP B 1 357 ? 17.984 29.516 21.547 1 95.56 357 ASP B N 1
ATOM 5603 C CA . ASP B 1 357 ? 16.656 29.859 22.062 1 95.56 357 ASP B CA 1
ATOM 5604 C C . ASP B 1 357 ? 16.453 31.375 22.094 1 95.56 357 ASP B C 1
ATOM 5606 O O . ASP B 1 357 ? 16.688 32 23.125 1 95.56 357 ASP B O 1
ATOM 5610 N N . LEU B 1 358 ? 16 31.859 20.906 1 95.62 358 LEU B N 1
ATOM 5611 C CA . LEU B 1 358 ? 15.867 33.312 20.734 1 95.62 358 LEU B CA 1
ATOM 5612 C C . LEU B 1 358 ? 14.508 33.656 20.141 1 95.62 358 LEU B C 1
ATOM 5614 O O . LEU B 1 358 ? 14.133 33.156 19.078 1 95.62 358 LEU B O 1
ATOM 5618 N N . ARG B 1 359 ? 13.789 34.562 20.797 1 94.81 359 ARG B N 1
ATOM 5619 C CA . ARG B 1 359 ? 12.438 34.969 20.422 1 94.81 359 ARG B CA 1
ATOM 5620 C C . ARG B 1 359 ? 12.422 35.594 19.031 1 94.81 359 ARG B C 1
ATOM 5622 O O . ARG B 1 359 ? 11.469 35.406 18.266 1 94.81 359 ARG B O 1
ATOM 5629 N N . SER B 1 360 ? 13.477 36.25 18.688 1 93.62 360 SER B N 1
ATOM 5630 C CA . SER B 1 360 ? 13.531 36.969 17.422 1 93.62 360 SER B CA 1
ATOM 5631 C C . SER B 1 360 ? 13.789 36.031 16.266 1 93.62 360 SER B C 1
ATOM 5633 O O . SER B 1 360 ? 13.641 36.406 15.094 1 93.62 360 SER B O 1
ATOM 5635 N N . ASP B 1 361 ? 14.117 34.781 16.562 1 93.38 361 ASP B N 1
ATOM 5636 C CA . ASP B 1 361 ? 14.391 33.781 15.523 1 93.38 361 ASP B CA 1
ATOM 5637 C C . ASP B 1 361 ? 13.125 33 15.172 1 93.38 361 ASP B C 1
ATOM 5639 O O . ASP B 1 361 ? 12.914 31.906 15.672 1 93.38 361 ASP B O 1
ATOM 5643 N N . TYR B 1 362 ? 12.43 33.562 14.297 1 90.69 362 TYR B N 1
ATOM 5644 C CA . TYR B 1 362 ? 11.156 32.938 13.945 1 90.69 362 TYR B CA 1
ATOM 5645 C C . TYR B 1 362 ? 11.375 31.641 13.156 1 90.69 362 TYR B C 1
ATOM 5647 O O . TYR B 1 362 ? 10.508 30.781 13.133 1 90.69 362 TYR B O 1
ATOM 5655 N N . LYS B 1 363 ? 12.445 31.375 12.523 1 89.88 363 LYS B N 1
ATOM 5656 C CA . LYS B 1 363 ? 12.695 30.188 11.711 1 89.88 363 LYS B CA 1
ATOM 5657 C C . LYS B 1 363 ? 12.867 28.953 12.578 1 89.88 363 LYS B C 1
ATOM 5659 O O . LYS B 1 363 ? 12.43 27.859 12.203 1 89.88 363 LYS B O 1
ATOM 5664 N N . THR B 1 364 ? 13.492 29.188 13.734 1 92.75 364 THR B N 1
ATOM 5665 C CA . THR B 1 364 ? 13.867 28.016 14.516 1 92.75 364 THR B CA 1
ATOM 5666 C C . THR B 1 364 ? 13.062 27.953 15.812 1 92.75 364 THR B C 1
ATOM 5668 O O . THR B 1 364 ? 12.992 26.906 16.453 1 92.75 364 THR B O 1
ATOM 5671 N N . ASN B 1 365 ? 12.492 29.047 16.172 1 94.25 365 ASN B N 1
ATOM 5672 C CA . ASN B 1 365 ? 11.945 29.109 17.531 1 94.25 365 ASN B CA 1
ATOM 5673 C C . ASN B 1 365 ? 10.453 29.422 17.516 1 94.25 365 ASN B C 1
ATOM 5675 O O . ASN B 1 365 ? 9.875 29.719 18.562 1 94.25 365 ASN B O 1
ATOM 5679 N N . GLU B 1 366 ? 9.852 29.344 16.375 1 91 366 GLU B N 1
ATOM 5680 C CA . GLU B 1 366 ? 8.414 29.547 16.281 1 91 366 GLU B CA 1
ATOM 5681 C C . GLU B 1 366 ? 7.648 28.281 16.625 1 91 366 GLU B C 1
ATOM 5683 O O . GLU B 1 366 ? 8.141 27.172 16.375 1 91 366 GLU B O 1
ATOM 5688 N N . VAL B 1 367 ? 6.516 28.516 17.25 1 87.38 367 VAL B N 1
ATOM 5689 C CA . VAL B 1 367 ? 5.555 27.438 17.453 1 87.38 367 VAL B CA 1
ATOM 5690 C C . VAL B 1 367 ? 4.453 27.516 16.406 1 87.38 367 VAL B C 1
ATOM 5692 O O . VAL B 1 367 ? 3.605 28.406 16.438 1 87.38 367 VAL B O 1
ATOM 5695 N N . ALA B 1 368 ? 4.461 26.562 15.477 1 84.75 368 ALA B N 1
ATOM 5696 C CA . ALA B 1 368 ? 3.506 26.625 14.375 1 84.75 368 ALA B CA 1
ATOM 5697 C C . ALA B 1 368 ? 2.584 25.406 14.367 1 84.75 368 ALA B C 1
ATOM 5699 O O . ALA B 1 368 ? 2.996 24.312 14.75 1 84.75 368 ALA B O 1
ATOM 5700 N N . ILE B 1 369 ? 1.366 25.594 13.891 1 80.38 369 ILE B N 1
ATOM 5701 C CA . ILE B 1 369 ? 0.385 24.516 13.836 1 80.38 369 ILE B CA 1
ATOM 5702 C C . ILE B 1 369 ? 0.796 23.5 12.773 1 80.38 369 ILE B C 1
ATOM 5704 O O . ILE B 1 369 ? 0.426 22.328 12.859 1 80.38 369 ILE B O 1
ATOM 5708 N N . THR B 1 370 ? 1.613 23.891 11.797 1 82.19 370 THR B N 1
ATOM 5709 C CA . THR B 1 370 ? 1.94 23.094 10.617 1 82.19 370 THR B CA 1
ATOM 5710 C C . THR B 1 370 ? 2.744 21.844 11.016 1 82.19 370 THR B C 1
ATOM 5712 O O . THR B 1 370 ? 2.777 20.859 10.273 1 82.19 370 THR B O 1
ATOM 5715 N N . TYR B 1 371 ? 3.367 21.938 12.148 1 87.44 371 TYR B N 1
ATOM 5716 C CA . TYR B 1 371 ? 4.148 20.75 12.492 1 87.44 371 TYR B CA 1
ATOM 5717 C C . TYR B 1 371 ? 3.816 20.266 13.898 1 87.44 371 TYR B C 1
ATOM 5719 O O . TYR B 1 371 ? 4.184 19.156 14.289 1 87.44 371 TYR B O 1
ATOM 5727 N N . ASN B 1 372 ? 3.072 21.062 14.672 1 87.12 372 ASN B N 1
ATOM 5728 C CA . ASN B 1 372 ? 2.678 20.578 15.984 1 87.12 372 ASN B CA 1
ATOM 5729 C C . ASN B 1 372 ? 1.569 19.531 15.891 1 87.12 372 ASN B C 1
ATOM 5731 O O . ASN B 1 372 ? 1.468 18.656 16.734 1 87.12 372 ASN B O 1
ATOM 5735 N N . ALA B 1 373 ? 0.787 19.656 14.82 1 84.06 373 ALA B N 1
ATOM 5736 C CA . ALA B 1 373 ? -0.175 18.578 14.578 1 84.06 373 ALA B CA 1
ATOM 5737 C C . ALA B 1 373 ? 0.536 17.266 14.258 1 84.06 373 ALA B C 1
ATOM 5739 O O . ALA B 1 373 ? 0.162 16.203 14.773 1 84.06 373 ALA B O 1
ATOM 5740 N N . GLY B 1 374 ? 1.539 17.344 13.336 1 88.56 374 GLY B N 1
ATOM 5741 C CA . GLY B 1 374 ? 2.33 16.156 13.039 1 88.56 374 GLY B CA 1
ATOM 5742 C C . GLY B 1 374 ? 3.043 15.602 14.258 1 88.56 374 GLY B C 1
ATOM 5743 O O . GLY B 1 374 ? 3.098 14.383 14.445 1 88.56 374 GLY B O 1
ATOM 5744 N N . PHE B 1 375 ? 3.594 16.5 15.07 1 90 375 PHE B N 1
ATOM 5745 C CA . PHE B 1 375 ? 4.246 16.109 16.312 1 90 375 PHE B CA 1
ATOM 5746 C C . PHE B 1 375 ? 3.279 15.359 17.219 1 90 375 PHE B C 1
ATOM 5748 O O . PHE B 1 375 ? 3.611 14.289 17.734 1 90 375 PHE B O 1
ATOM 5755 N N . ALA B 1 376 ? 2.074 15.891 17.391 1 83.38 376 ALA B N 1
ATOM 5756 C CA . ALA B 1 376 ? 1.051 15.227 18.203 1 83.38 376 ALA B CA 1
ATOM 5757 C C . ALA B 1 376 ? 0.729 13.844 17.641 1 83.38 376 ALA B C 1
ATOM 5759 O O . ALA B 1 376 ? 0.587 12.883 18.406 1 83.38 376 ALA B O 1
ATOM 5760 N N . GLY B 1 377 ? 0.617 13.742 16.328 1 87.94 377 GLY B N 1
ATOM 5761 C CA . GLY B 1 377 ? 0.349 12.453 15.703 1 87.94 377 GLY B CA 1
ATOM 5762 C C . GLY B 1 377 ? 1.471 11.453 15.891 1 87.94 377 GLY B C 1
ATOM 5763 O O . GLY B 1 377 ? 1.22 10.273 16.156 1 87.94 377 GLY B O 1
ATOM 5764 N N . ALA B 1 378 ? 2.674 11.898 15.711 1 88.5 378 ALA B N 1
ATOM 5765 C CA . ALA B 1 378 ? 3.83 11.023 15.898 1 88.5 378 ALA B CA 1
ATOM 5766 C C . ALA B 1 378 ? 3.893 10.492 17.328 1 88.5 378 ALA B C 1
ATOM 5768 O O . ALA B 1 378 ? 4.164 9.305 17.547 1 88.5 378 ALA B O 1
ATOM 5769 N N . LEU B 1 379 ? 3.592 11.398 18.312 1 86.31 379 LEU B N 1
ATOM 5770 C CA . LEU B 1 379 ? 3.568 10.992 19.719 1 86.31 379 LEU B CA 1
ATOM 5771 C C . LEU B 1 379 ? 2.479 9.953 19.969 1 86.31 379 LEU B C 1
ATOM 5773 O O . LEU B 1 379 ? 2.717 8.945 20.625 1 86.31 379 LEU B O 1
ATOM 5777 N N . ALA B 1 380 ? 1.35 10.211 19.422 1 84.06 380 ALA B N 1
ATOM 5778 C CA . ALA B 1 380 ? 0.227 9.289 19.594 1 84.06 380 ALA B CA 1
ATOM 5779 C C . ALA B 1 380 ? 0.543 7.922 19 1 84.06 380 ALA B C 1
ATOM 5781 O O . ALA B 1 380 ? 0.228 6.891 19.609 1 84.06 380 ALA B O 1
ATOM 5782 N N . GLY B 1 381 ? 1.135 7.965 17.812 1 84.5 381 GLY B N 1
ATOM 5783 C CA . GLY B 1 381 ? 1.542 6.715 17.188 1 84.5 381 GLY B CA 1
ATOM 5784 C C . GLY B 1 381 ? 2.564 5.945 18 1 84.5 381 GLY B C 1
ATOM 5785 O O . GLY B 1 381 ? 2.436 4.73 18.172 1 84.5 381 GLY B O 1
ATOM 5786 N N . ALA B 1 382 ? 3.547 6.648 18.516 1 81.5 382 ALA B N 1
ATOM 5787 C CA . ALA B 1 382 ? 4.598 6.016 19.312 1 81.5 382 ALA B CA 1
ATOM 5788 C C . ALA B 1 382 ? 4.027 5.398 20.578 1 81.5 382 ALA B C 1
ATOM 5790 O O . ALA B 1 382 ? 4.453 4.32 21 1 81.5 382 ALA B O 1
ATOM 5791 N N . ILE B 1 383 ? 3.055 6.035 21.188 1 74.56 383 ILE B N 1
ATOM 5792 C CA . ILE B 1 383 ? 2.428 5.562 22.422 1 74.56 383 ILE B CA 1
ATOM 5793 C C . ILE B 1 383 ? 1.574 4.332 22.125 1 74.56 383 ILE B C 1
ATOM 5795 O O . ILE B 1 383 ? 1.645 3.33 22.844 1 74.56 383 ILE B O 1
ATOM 5799 N N . THR B 1 384 ? 0.905 4.375 21.016 1 73.19 384 THR B N 1
ATOM 5800 C CA . THR B 1 384 ? -0.044 3.322 20.656 1 73.19 384 THR B CA 1
ATOM 5801 C C . THR B 1 384 ? 0.687 2.068 20.188 1 73.19 384 THR B C 1
ATOM 5803 O O . THR B 1 384 ? 0.254 0.949 20.469 1 73.19 384 THR B O 1
ATOM 5806 N N . LEU B 1 385 ? 1.736 2.262 19.469 1 71.88 385 LEU B N 1
ATOM 5807 C CA . LEU B 1 385 ? 2.389 1.146 18.797 1 71.88 385 LEU B CA 1
ATOM 5808 C C . LEU B 1 385 ? 3.574 0.637 19.609 1 71.88 385 LEU B C 1
ATOM 5810 O O . LEU B 1 385 ? 4.355 -0.185 19.125 1 71.88 385 LEU B O 1
ATOM 5814 N N . ALA B 1 386 ? 3.703 1.086 20.922 1 71.06 386 ALA B N 1
ATOM 5815 C CA . ALA B 1 386 ? 4.781 0.64 21.797 1 71.06 386 ALA B CA 1
ATOM 5816 C C . ALA B 1 386 ? 4.551 -0.794 22.266 1 71.06 386 ALA B C 1
ATOM 5818 O O . ALA B 1 386 ? 3.404 -1.229 22.422 1 71.06 386 ALA B O 1
#

Solvent-accessible surface area (backbone atoms only — not comparable to full-atom values): 37488 Å² total; per-residue (Å²): 105,64,63,62,43,46,42,32,40,36,69,67,54,84,79,74,39,47,42,41,55,78,41,38,52,39,39,40,46,14,42,22,47,24,38,39,34,48,29,50,71,75,23,48,65,32,29,53,78,42,71,29,46,64,49,40,50,52,41,48,49,53,52,47,50,52,58,51,66,27,51,76,44,88,54,30,34,51,49,29,34,37,36,54,75,51,47,72,71,57,50,32,46,78,92,65,65,83,61,70,61,52,72,42,68,44,43,77,94,40,36,26,10,27,38,30,8,20,37,15,20,19,23,18,39,43,17,68,73,27,44,82,85,38,48,69,63,16,51,52,30,40,52,51,16,52,46,34,34,53,49,20,68,74,40,70,38,48,45,43,77,78,39,49,81,60,33,57,87,69,60,62,87,58,27,49,35,24,40,17,26,19,22,33,31,43,18,73,62,66,66,44,62,69,28,48,51,47,20,50,50,28,40,56,74,50,69,74,59,62,56,78,52,34,43,68,59,20,33,35,49,58,24,51,52,49,44,52,51,49,59,70,57,59,68,72,87,66,50,59,24,89,87,58,44,39,41,70,88,86,50,74,40,14,29,45,36,33,28,26,20,36,23,18,54,40,32,56,44,40,56,39,18,32,48,55,30,65,58,43,49,48,51,32,48,50,42,50,37,45,44,52,22,72,78,74,34,11,36,22,17,81,38,72,46,72,32,46,44,19,54,14,30,32,54,31,38,28,53,67,81,89,50,81,55,33,64,66,44,54,71,44,81,70,59,36,67,43,74,59,52,34,40,42,32,13,37,27,35,51,63,83,57,63,70,71,80,34,36,79,37,56,54,29,18,20,43,39,46,60,21,40,22,21,36,40,24,23,37,25,30,53,61,56,72,99,103,64,62,60,44,46,43,33,43,35,68,68,54,82,79,74,40,48,41,44,55,78,42,38,53,39,38,41,45,14,40,22,47,24,38,40,35,47,28,51,71,74,22,48,64,31,29,54,76,43,71,28,47,64,48,40,51,52,42,49,49,53,52,47,49,51,58,52,66,27,51,77,43,89,54,31,34,51,47,29,34,38,35,54,73,51,45,73,72,58,48,31,45,76,91,66,64,83,60,72,61,55,74,42,67,42,43,77,93,42,34,26,9,26,38,30,8,20,36,14,20,19,22,18,38,43,17,66,72,27,44,82,86,38,46,70,62,16,50,51,30,38,52,52,17,52,46,34,33,54,49,20,67,73,39,68,37,49,45,44,77,78,40,48,80,60,32,56,88,69,60,62,88,58,27,48,36,23,41,17,27,19,22,34,29,44,17,72,62,66,67,44,63,68,27,47,50,47,19,50,51,28,39,55,75,49,68,74,59,62,56,77,52,33,43,67,57,21,34,34,49,57,23,52,53,49,44,52,51,48,58,70,57,58,68,73,86,66,50,59,26,89,86,58,44,40,41,68,89,85,50,76,39,15,30,44,36,33,26,26,21,36,23,17,53,40,30,55,44,39,57,40,19,31,50,54,28,65,57,41,49,49,50,31,48,51,42,49,38,44,42,53,22,73,78,74,34,12,35,21,17,81,39,72,48,72,32,46,45,20,56,15,31,30,53,31,38,29,52,67,81,88,51,79,53,33,65,67,45,55,70,45,80,70,59,34,67,42,74,59,52,34,41,42,34,14,38,26,32,53,64,82,59,63,70,72,80,33,35,79,38,55,53,31,18,22,45,38,47,60,21,41,22,21,37,41,24,24,36,24,28,53,59,56,73,102

Organism: Auxenochlorella protothecoides (NCBI:txid3075)

InterPro domains:
  IPR001701 Glycoside hydrolase family 9 [PF00759] (17-379)
  IPR008928 Six-hairpin glycosidase superfamily [SSF48208] (10-382)
  IPR012341 Six-hairpin glycosidase-like superfamily [G3DSA:1.50.10.10] (12-385)
  IPR033126 Glycosyl hydrolases family 9, Asp/Glu active sites [PS00698] (355-373)

pLDDT: mean 85.11, std 13.69, range [39.22, 98.88]

Foldseek 3Di:
DVLVVLLPPLCPDDLVAPPQWNKDAQLQLLQVLLVLLVCCVPPVVSCVVSVNNVSSLVVLLVSLVVQLVQCPDLFKGQRMWAFPVQTVVDHDDPVPDDTHIDTDMGGLQQAALSNLLSSLSSLLSSLVVCCPVPVVSSVSSNVSSVSSLVSNVVRDDHNCVVPVRRCVVPDADDRLLSSLSSLLSNCVRPVDVVSVVSNVVSCVVVVVDFDPDDGSRTNNVVSVVSSVVVVVVPPPPFDAFPQGAGADQPFQFQRLLPRLLVLLVLLVCLVPPVVCVVVSLVSLCSSLCVCQAVPNDHQFWPHHHPYQFQAQDQVQLDDDPPDDGDVCSLQDDTGRNRTPGGFGFSFHRDSHRDDDRHNNPCRGRYGDPSRSVSNVSSVVSSVVVD/DVLVVLLVPQPPDDLVAPPQWNKDAQLQLLQVLLVLLVCCVPPVVSCVVSVNNVSSLVVLLVSLVVQLVQCVDLFKGQRMWAFPVQTVVDHDDPVPDDTHTDTDMGGLQQAALSNLLSSLSSLLSSLVVCCPVPVVSSVSSNVSSVSSLVSNVVRDDHNCVVPVNRCVVPDADDRLLSSLSSLLSNCVRPVDVVSVVSNVVSCVVVVVDFDPDDGSRTNNVVSVVSSVVVVVVPPPPFDAAPQGAGADQPFQFQRLLPRLLVLLVLLVCLVPPVVCVVVSLVSLCSSLCVCQAVPNEHQFWPHHHPYQFQAQDQVQLDDDPPDDGDVCSLQDDTGRNRTPGGFGFSFHRDSHRDDDRHNNPCRGRYGDPSRSVSNVSSVVSSVVVD

=== Feature glossary ===
The record interleaves many kinds of information about one protein. Here is each kind framed as the question it answers.

Q: What known structures does this most resemble?
A: Structural nearest neighbors (via Foldseek easy-search vs the PDB). Reported per hit: target PDB id, E-value, and alignment TM-score. A TM-score above ~0.5 is the conventional threshold for 'same fold'.

Q: Where is each backbone atom in 3D?
A: The mmCIF table is the protein's shape written out atom by atom. For each backbone N, Cα, C, and carbonyl O, it records an (x, y, z) coordinate triple in Å plus the residue type, chain letter, and residue number.

Q: What are the backbone torsion angles?
A: The φ/ψ torsion pair specifies the backbone conformation at each residue. φ rotates about the N–Cα bond, ψ about the Cα–C bond. Steric clashes forbid most of the (φ, ψ) plane — the allowed regions (α-helix basin, β-sheet basin, left-handed helix) are the Ramachandran-allowed regions.

Q: Which residues are buried vs exposed?
A: Solvent-accessible surface area (SASA) is the area in Å² traced out by the centre of a 1.4 Å probe sphere (a water molecule) rolled over the protein's van der Waals surface (Shrake–Rupley / Lee–Richards construction). Buried residues have near-zero SASA; fully exposed residues can exceed 200 Å². The total SASA scales roughly with the number of surface residues.

Q: How confident is the AlphaFold model at each residue?
A: pLDDT is the predicted lDDT-Cα score: AlphaFold's confidence that the local environment of each residue (all inter-atomic distances within 15 Å) is correctly placed. It is a per-residue number between 0 and 100, with higher meaning more reliable.

Q: What does the local fold look like, residue by residue?
A: 3Di is Foldseek's structural alphabet. Each residue is assigned one of twenty discrete states based on how its Cα sits relative to its spatial (not sequential) neighbors. Aligning 3Di strings finds structural homologs roughly as well as full 3D superposition, but orders of magnitude faster.

Q: How big and how compact is the whole molecule?
A: Radius of gyration (Rg) is the root-mean-square distance of Cα atoms from their centroid — a single number for overall size and compactness. A globular domain of N residues has Rg ≈ 2.2·N^0.38 Å; an extended or disordered chain has a much larger Rg. The Cα contact count is the number of residue pairs whose Cα atoms are within 8 Å and are more than four positions apart in sequence — a standard proxy for tertiary packing density. The bounding box is the smallest axis-aligned box enclosing all Cα atoms.

Q: Which residues are in helices, strands, or loops?
A: 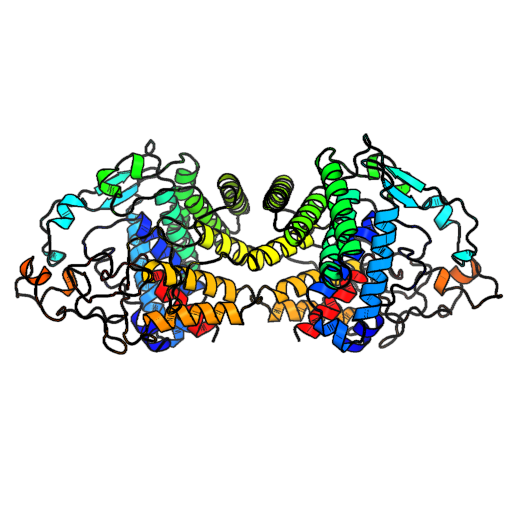DSSP 8-state secondary structure assigns each residue one of H (α-helix), G (3₁₀-helix), I (π-helix), E (extended β-strand), B (isolated β-bridge), T (hydrogen-bonded turn), S (bend), or '-' (coil). The assignment is computed from backbone hydrogen-bond geometry via the Kabsch–Sander algorithm.

Q: How mobile is each atom in the crystal?
A: Crystallographic B-factors measure how much each atom's electron density is smeared out, in Å². They rise in mobile loops and surface residues and fall in the buried interior. In AlphaFold models this column is repurposed to hold pLDDT instead.

Q: What if only a Cα trace is available?
A: P-SEA three-state annotation labels each residue as helix, strand, or coil based purely on the geometry of the Cα trace. It serves as a fallback when the full backbone (and thus DSSP) is unavailable.

Q: What family and function is it annotated with?
A: Database cross-references. InterPro integrates a dozen domain/family signature databases into unified entries with residue-range hits. GO terms attach function/process/location labels with evidence codes. CATH codes position the fold in a four-level structural taxonomy. Organism is the NCBI-taxonomy species name.

Q: Are the domains correctly placed relative to each other?
A: Predicted Aligned Error (PAE) is an AlphaFold confidence matrix: entry (i, j) is the expected error in the position of residue j, in ångströms, when the prediction is superimposed on the true structure at residue i. Low PAE within a block of residues means that block is internally rigid and well-predicted; high PAE between two blocks means their relative placement is uncertain even if each block individually is confident.

Q: What do the diagnostic plots show?
A: Three diagnostic plots accompany the record. The Cα contact map visualizes the tertiary structure as a 2D adjacency matrix (8 Å cutoff, sequence-local contacts suppressed). The Ramachandran plot shows the distribution of backbone (φ, ψ) torsions, with points in the α and β basins reflecting secondary structure content. The PAE plot shows AlphaFold's inter-residue confidence as a color matrix.

Q: What is the amino-acid chain?
A: Primary structure: the covalent order of the twenty standard amino acids along the backbone. Two proteins with the same sequence will (almost always) fold to the same structure; two with 30% identity often share a fold but not the details.

Q: What do the rendered images show?
A: The six renders are orthographic views along the three Cartesian axes in both directions. Representation (cartoon, sticks, or surface) and color scheme (sequence-rainbow or by-chain) vary across proteins so the training set covers all the common visualization conventions.